Protein 2E8Y (pdb70)

InterPro domains:
  IPR004193 Glycoside hydrolase, family 13, N-terminal [PF02922] (105-182)
  IPR006047 Glycosyl hydrolase family 13, catalytic domain [PF00128] (251-351)
  IPR006047 Glycosyl hydrolase family 13, catalytic domain [SM00642] (248-613)
  IPR011840 Pullulanase, type I [TIGR02104] (95-688)
  IPR013780 Glycosyl hydrolase, all-beta [G3DSA:2.60.40.1180] (623-718)
  IPR013783 Immunoglobulin-like fold [G3DSA:2.60.40.10] (98-200)
  IPR014756 Immunoglobulin E-set [SSF81296] (99-202)
  IPR017853 Glycoside hydrolase superfamily [SSF51445] (194-620)
  IPR040697 Pullulanase, N1 domain [PF17999] (8-92)
  IPR049117 Pullulanase, all-beta domain [PF21653] (627-684)

B-factor: mean 26.51, std 9.58, range [10.18, 74.78]

Structure (mmCIF, N/CA/C/O backbone):
data_2E8Y
#
_entry.id   2E8Y
#
_cell.length_a   70.562
_cell.length_b   127.682
_cell.length_c   189.251
_cell.angle_alpha   90.00
_cell.angle_beta   90.00
_cell.angle_gamma   90.00
#
_symmetry.space_group_name_H-M   'P 21 21 21'
#
loop_
_entity.id
_entity.type
_entity.pdbx_description
1 polymer 'AmyX protein'
2 non-polymer 'CALCIUM ION'
3 non-polymer 'ACETATE ION'
4 non-polymer GLYCEROL
5 water water
#
loop_
_atom_site.group_PDB
_atom_site.id
_atom_site.type_symbol
_atom_site.label_atom_id
_atom_site.label_alt_id
_atom_site.label_comp_id
_atom_site.label_asym_id
_atom_site.label_entity_id
_atom_site.label_seq_id
_atom_site.pdbx_PDB_ins_code
_atom_site.Cartn_x
_atom_site.Cartn_y
_atom_site.Cartn_z
_atom_site.occupancy
_atom_site.B_iso_or_equiv
_atom_site.auth_seq_id
_atom_site.auth_comp_id
_atom_site.auth_asym_id
_atom_site.auth_atom_id
_atom_site.pdbx_PDB_model_num
ATOM 1 N N . MET A 1 1 ? 118.465 60.155 90.809 1.00 57.63 1 MET A N 1
ATOM 2 C CA . MET A 1 1 ? 117.455 61.115 90.274 1.00 55.67 1 MET A CA 1
ATOM 3 C C . MET A 1 1 ? 118.104 62.322 89.602 1.00 52.85 1 MET A C 1
ATOM 4 O O . MET A 1 1 ? 118.715 63.166 90.262 1.00 54.50 1 MET A O 1
ATOM 9 N N . VAL A 1 2 ? 117.964 62.397 88.284 1.00 47.09 2 VAL A N 1
ATOM 10 C CA . VAL A 1 2 ? 118.520 63.499 87.520 1.00 40.25 2 VAL A CA 1
ATOM 11 C C . VAL A 1 2 ? 117.649 64.735 87.715 1.00 36.37 2 VAL A C 1
ATOM 12 O O . VAL A 1 2 ? 116.562 64.654 88.285 1.00 34.94 2 VAL A O 1
ATOM 16 N N . SER A 1 3 ? 118.124 65.878 87.237 1.00 32.29 3 SER A N 1
ATOM 17 C CA . SER A 1 3 ? 117.370 67.118 87.371 1.00 29.93 3 SER A CA 1
ATOM 18 C C . SER A 1 3 ? 117.976 68.218 86.517 1.00 27.89 3 SER A C 1
ATOM 19 O O . SER A 1 3 ? 119.097 68.088 86.020 1.00 24.70 3 SER A O 1
ATOM 22 N N . ILE A 1 4 ? 117.225 69.298 86.337 1.00 26.52 4 ILE A N 1
ATOM 23 C CA . ILE A 1 4 ? 117.721 70.419 85.561 1.00 26.74 4 ILE A CA 1
ATOM 24 C C . ILE A 1 4 ? 118.839 71.043 86.382 1.00 27.64 4 ILE A C 1
ATOM 25 O O . ILE A 1 4 ? 118.696 71.228 87.590 1.00 24.25 4 ILE A O 1
ATOM 30 N N . ARG A 1 5 ? 119.954 71.353 85.734 1.00 27.18 5 ARG A N 1
ATOM 31 C CA . ARG A 1 5 ? 121.073 71.956 86.440 1.00 29.43 5 ARG A CA 1
ATOM 32 C C . ARG A 1 5 ? 120.787 73.442 86.637 1.00 28.44 5 ARG A C 1
ATOM 33 O O . ARG A 1 5 ? 120.490 74.152 85.678 1.00 25.97 5 ARG A O 1
ATOM 41 N N . ARG A 1 6 ? 120.870 73.903 87.881 1.00 28.47 6 ARG A N 1
ATOM 42 C CA . ARG A 1 6 ? 120.612 75.305 88.204 1.00 31.09 6 ARG A CA 1
ATOM 43 C C . ARG A 1 6 ? 121.669 75.887 89.150 1.00 31.73 6 ARG A C 1
ATOM 44 O O . ARG A 1 6 ? 122.138 75.206 90.063 1.00 31.36 6 ARG A O 1
ATOM 52 N N . SER A 1 7 ? 122.041 77.145 88.915 1.00 32.21 7 SER A N 1
ATOM 53 C CA . SER A 1 7 ? 123.042 77.834 89.734 1.00 32.63 7 SER A CA 1
ATOM 54 C C . SER A 1 7 ? 122.599 77.884 91.190 1.00 32.66 7 SER A C 1
ATOM 55 O O . SER A 1 7 ? 123.361 77.548 92.098 1.00 31.74 7 SER A O 1
ATOM 58 N N . PHE A 1 8 ? 121.367 78.338 91.397 1.00 32.42 8 PHE A N 1
ATOM 59 C CA . PHE A 1 8 ? 120.778 78.431 92.724 1.00 32.15 8 PHE A CA 1
ATOM 60 C C . PHE A 1 8 ? 119.268 78.279 92.573 1.00 32.57 8 PHE A C 1
ATOM 61 O O . PHE A 1 8 ? 118.773 78.098 91.459 1.00 32.94 8 PHE A O 1
ATOM 69 N N . GLU A 1 9 ? 118.538 78.345 93.681 1.00 32.40 9 GLU A N 1
ATOM 70 C CA . GLU A 1 9 ? 117.092 78.168 93.632 1.00 32.80 9 GLU A CA 1
ATOM 71 C C . GLU A 1 9 ? 116.301 79.390 94.076 1.00 32.20 9 GLU A C 1
ATOM 72 O O . GLU A 1 9 ? 116.785 80.209 94.852 1.00 33.02 9 GLU A O 1
ATOM 78 N N . ALA A 1 10 ? 115.079 79.503 93.564 1.00 31.36 10 ALA A N 1
ATOM 79 C CA . ALA A 1 10 ? 114.188 80.607 93.903 1.00 31.07 10 ALA A CA 1
ATOM 80 C C . ALA A 1 10 ? 112.745 80.135 93.752 1.00 31.48 10 ALA A C 1
ATOM 81 O O . ALA A 1 10 ? 112.374 79.552 92.726 1.00 30.44 10 ALA A O 1
ATOM 83 N N . TYR A 1 11 ? 111.939 80.382 94.780 1.00 30.06 11 TYR A N 1
ATOM 84 C CA . TYR A 1 11 ? 110.541 79.978 94.771 1.00 30.95 11 TYR A CA 1
ATOM 85 C C . TYR A 1 11 ? 109.598 81.097 95.183 1.00 31.10 11 TYR A C 1
ATOM 86 O O . TYR A 1 11 ? 109.948 81.960 95.992 1.00 30.83 11 TYR A O 1
ATOM 95 N N . VAL A 1 12 ? 108.397 81.077 94.616 1.00 30.60 12 VAL A N 1
ATOM 96 C CA . VAL A 1 12 ? 107.377 82.056 94.961 1.00 29.93 12 VAL A CA 1
ATOM 97 C C . VAL A 1 12 ? 106.591 81.396 96.088 1.00 29.91 12 VAL A C 1
ATOM 98 O O . VAL A 1 12 ? 105.764 80.513 95.840 1.00 28.69 12 VAL A O 1
ATOM 102 N N . ASP A 1 13 ? 106.869 81.797 97.326 1.00 29.27 13 ASP A N 1
ATOM 103 C CA . ASP A 1 13 ? 106.179 81.211 98.470 1.00 30.57 13 ASP A CA 1
ATOM 104 C C . ASP A 1 13 ? 104.928 81.967 98.884 1.00 29.94 13 ASP A C 1
ATOM 105 O O . ASP A 1 13 ? 104.177 81.511 99.739 1.00 29.18 13 ASP A O 1
ATOM 110 N N . ASP A 1 14 ? 104.710 83.127 98.275 1.00 30.76 14 ASP A N 1
ATOM 111 C CA . ASP A 1 14 ? 103.515 83.911 98.549 1.00 31.80 14 ASP A CA 1
ATOM 112 C C . ASP A 1 14 ? 103.328 84.864 97.381 1.00 32.32 14 ASP A C 1
ATOM 113 O O . ASP A 1 14 ? 104.212 84.988 96.539 1.00 31.14 14 ASP A O 1
ATOM 118 N N . MET A 1 15 ? 102.181 85.528 97.322 1.00 33.13 15 MET A N 1
ATOM 119 C CA . MET A 1 15 ? 101.887 86.428 96.216 1.00 35.00 15 MET A CA 1
ATOM 120 C C . MET A 1 15 ? 102.956 87.474 95.920 1.00 36.09 15 MET A C 1
ATOM 121 O O . MET A 1 15 ? 103.112 87.888 94.771 1.00 36.18 15 MET A O 1
ATOM 126 N N . ASN A 1 16 ? 103.702 87.895 96.935 1.00 36.70 16 ASN A N 1
ATOM 127 C CA . ASN A 1 16 ? 104.729 88.906 96.712 1.00 38.76 16 ASN A CA 1
ATOM 128 C C . ASN A 1 16 ? 106.047 88.606 97.413 1.00 38.50 16 ASN A C 1
ATOM 129 O O . ASN A 1 16 ? 106.835 89.517 97.674 1.00 39.71 16 ASN A O 1
ATOM 134 N N . ILE A 1 17 ? 106.294 87.341 97.732 1.00 36.41 17 ILE A N 1
ATOM 135 C CA . ILE A 1 17 ? 107.546 86.999 98.381 1.00 35.32 17 ILE A CA 1
ATOM 136 C C . ILE A 1 17 ? 108.233 85.849 97.651 1.00 34.34 17 ILE A C 1
ATOM 137 O O . ILE A 1 17 ? 107.618 84.831 97.325 1.00 33.15 17 ILE A O 1
ATOM 142 N N . ILE A 1 18 ? 109.517 86.043 97.375 1.00 32.71 18 ILE A N 1
ATOM 143 C CA . ILE A 1 18 ? 110.327 85.062 96.670 1.00 30.31 18 ILE A CA 1
ATOM 144 C C . ILE A 1 18 ? 111.473 84.599 97.556 1.00 29.34 18 ILE A C 1
ATOM 145 O O . ILE A 1 18 ? 112.288 85.406 98.004 1.00 29.11 18 ILE A O 1
ATOM 150 N N . THR A 1 19 ? 111.521 83.297 97.816 1.00 26.71 19 THR A N 1
ATOM 151 C CA . THR A 1 19 ? 112.569 82.722 98.647 1.00 27.90 19 THR A CA 1
ATOM 152 C C . THR A 1 19 ? 113.736 82.295 97.771 1.00 29.95 19 THR A C 1
ATOM 153 O O . THR A 1 19 ? 113.572 81.503 96.838 1.00 29.07 19 THR A O 1
ATOM 157 N N . VAL A 1 20 ? 114.913 82.838 98.061 1.00 29.74 20 VAL A N 1
ATOM 158 C CA . VAL A 1 20 ? 116.108 82.504 97.297 1.00 31.43 20 VAL A CA 1
ATOM 159 C C . VAL A 1 20 ? 117.048 81.630 98.118 1.00 31.74 20 VAL A C 1
ATOM 160 O O . VAL A 1 20 ? 117.441 81.991 99.226 1.00 32.48 20 VAL A O 1
ATOM 164 N N . LEU A 1 21 ? 117.392 80.470 97.574 1.00 33.58 21 LEU A N 1
ATOM 165 C CA . LEU A 1 21 ? 118.295 79.545 98.250 1.00 34.68 21 LEU A CA 1
ATOM 166 C C . LEU A 1 21 ? 119.598 79.458 97.471 1.00 35.99 21 LEU A C 1
ATOM 167 O O . LEU A 1 21 ? 119.609 79.120 96.287 1.00 35.66 21 LEU A O 1
ATOM 172 N N . ILE A 1 22 ? 120.697 79.766 98.144 1.00 36.99 22 ILE A N 1
ATOM 173 C CA . ILE A 1 22 ? 122.004 79.737 97.513 1.00 37.51 22 ILE A CA 1
ATOM 174 C C . ILE A 1 22 ? 122.872 78.662 98.141 1.00 38.73 22 ILE A C 1
ATOM 175 O O . ILE A 1 22 ? 123.030 78.608 99.361 1.00 38.00 22 ILE A O 1
ATOM 180 N N . PRO A 1 23 ? 123.440 77.776 97.309 1.00 40.00 23 PRO A N 1
ATOM 181 C CA . PRO A 1 23 ? 124.291 76.707 97.831 1.00 41.71 23 PRO A CA 1
ATOM 182 C C . PRO A 1 23 ? 125.416 77.290 98.678 1.00 42.74 23 PRO A C 1
ATOM 183 O O . PRO A 1 23 ? 126.071 78.253 98.279 1.00 41.90 23 PRO A O 1
ATOM 187 N N . ALA A 1 24 ? 125.614 76.704 99.853 1.00 44.15 24 ALA A N 1
ATOM 188 C CA . ALA A 1 24 ? 126.633 77.146 100.797 1.00 46.17 24 ALA A CA 1
ATOM 189 C C . ALA A 1 24 ? 127.926 77.642 100.151 1.00 47.19 24 ALA A C 1
ATOM 190 O O . ALA A 1 24 ? 128.296 78.806 100.308 1.00 46.47 24 ALA A O 1
ATOM 192 N N . GLU A 1 25 ? 128.607 76.765 99.419 1.00 48.92 25 GLU A N 1
ATOM 193 C CA . GLU A 1 25 ? 129.869 77.132 98.786 1.00 51.17 25 GLU A CA 1
ATOM 194 C C . GLU A 1 25 ? 129.772 78.189 97.693 1.00 50.31 25 GLU A C 1
ATOM 195 O O . GLU A 1 25 ? 130.709 78.375 96.919 1.00 50.92 25 GLU A O 1
ATOM 201 N N . GLN A 1 26 ? 128.647 78.896 97.644 1.00 49.72 26 GLN A N 1
ATOM 202 C CA . GLN A 1 26 ? 128.444 79.944 96.647 1.00 48.30 26 GLN A CA 1
ATOM 203 C C . GLN A 1 26 ? 127.899 81.196 97.315 1.00 47.29 26 GLN A C 1
ATOM 204 O O . GLN A 1 26 ? 127.614 82.195 96.655 1.00 46.29 26 GLN A O 1
ATOM 210 N N . LYS A 1 27 ? 127.764 81.129 98.634 1.00 46.93 27 LYS A N 1
ATOM 211 C CA . LYS A 1 27 ? 127.240 82.237 99.423 1.00 47.36 27 LYS A CA 1
ATOM 212 C C . LYS A 1 27 ? 127.927 83.574 99.153 1.00 48.02 27 LYS A C 1
ATOM 213 O O . LYS A 1 27 ? 127.269 84.614 99.088 1.00 46.98 27 LYS A O 1
ATOM 219 N N . GLU A 1 28 ? 129.245 83.551 98.990 1.00 49.03 28 GLU A N 1
ATOM 220 C CA . GLU A 1 28 ? 129.991 84.783 98.751 1.00 49.76 28 GLU A CA 1
ATOM 221 C C . GLU A 1 28 ? 129.965 85.236 97.294 1.00 49.76 28 GLU A C 1
ATOM 222 O O . GLU A 1 28 ? 130.263 86.392 96.991 1.00 49.25 28 GLU A O 1
ATOM 228 N N . ILE A 1 29 ? 129.607 84.325 96.394 1.00 49.28 29 ILE A N 1
ATOM 229 C CA . ILE A 1 29 ? 129.545 84.641 94.970 1.00 48.50 29 ILE A CA 1
ATOM 230 C C . ILE A 1 29 ? 128.143 85.114 94.587 1.00 48.23 29 ILE A C 1
ATOM 231 O O . ILE A 1 29 ? 127.917 86.303 94.359 1.00 47.19 29 ILE A O 1
ATOM 236 N N . MET A 1 30 ? 127.207 84.173 94.516 1.00 48.05 30 MET A N 1
ATOM 237 C CA . MET A 1 30 ? 125.824 84.486 94.171 1.00 46.92 30 MET A CA 1
ATOM 238 C C . MET A 1 30 ? 125.217 85.266 95.330 1.00 46.36 30 MET A C 1
ATOM 239 O O . MET A 1 30 ? 124.564 84.704 96.209 1.00 46.47 30 MET A O 1
ATOM 244 N N . THR A 1 31 ? 125.440 86.573 95.317 1.00 45.73 31 THR A N 1
ATOM 245 C CA . THR A 1 31 ? 124.966 87.447 96.380 1.00 45.07 31 THR A CA 1
ATOM 246 C C . THR A 1 31 ? 123.970 88.494 95.909 1.00 44.18 31 THR A C 1
ATOM 247 O O . THR A 1 31 ? 123.833 88.742 94.712 1.00 43.32 31 THR A O 1
ATOM 251 N N . PRO A 1 32 ? 123.254 89.119 96.858 1.00 43.77 32 PRO A N 1
ATOM 252 C CA . PRO A 1 32 ? 122.277 90.153 96.519 1.00 44.03 32 PRO A CA 1
ATOM 253 C C . PRO A 1 32 ? 123.046 91.400 96.095 1.00 44.01 32 PRO A C 1
ATOM 254 O O . PRO A 1 32 ? 124.261 91.467 96.271 1.00 45.41 32 PRO A O 1
ATOM 258 N N . PRO A 1 33 ? 122.355 92.408 95.544 1.00 44.13 33 PRO A N 1
ATOM 259 C CA . PRO A 1 33 ? 120.912 92.473 95.290 1.00 43.86 33 PRO A CA 1
ATOM 260 C C . PRO A 1 33 ? 120.425 91.465 94.252 1.00 43.50 33 PRO A C 1
ATOM 261 O O . PRO A 1 33 ? 121.144 91.134 93.306 1.00 42.61 33 PRO A O 1
ATOM 265 N N . PHE A 1 34 ? 119.201 90.980 94.443 1.00 42.78 34 PHE A N 1
ATOM 266 C CA . PHE A 1 34 ? 118.591 90.045 93.508 1.00 41.99 34 PHE A CA 1
ATOM 267 C C . PHE A 1 34 ? 117.511 90.807 92.755 1.00 41.98 34 PHE A C 1
ATOM 268 O O . PHE A 1 34 ? 116.886 91.711 93.305 1.00 42.20 34 PHE A O 1
ATOM 276 N N . ARG A 1 35 ? 117.296 90.450 91.495 1.00 42.72 35 ARG A N 1
ATOM 277 C CA . ARG A 1 35 ? 116.276 91.112 90.695 1.00 42.75 35 ARG A CA 1
ATOM 278 C C . ARG A 1 35 ? 115.403 90.077 90.006 1.00 42.91 35 ARG A C 1
ATOM 279 O O . ARG A 1 35 ? 115.873 88.999 89.646 1.00 42.65 35 ARG A O 1
ATOM 287 N N . LEU A 1 36 ? 114.128 90.409 89.836 1.00 42.91 36 LEU A N 1
ATOM 288 C CA . LEU A 1 36 ? 113.176 89.521 89.180 1.00 44.28 36 LEU A CA 1
ATOM 289 C C . LEU A 1 36 ? 113.101 89.934 87.716 1.00 45.52 36 LEU A C 1
ATOM 290 O O . LEU A 1 36 ? 113.055 91.124 87.405 1.00 46.21 36 LEU A O 1
ATOM 295 N N . GLU A 1 37 ? 113.090 88.957 86.817 1.00 47.21 37 GLU A N 1
ATOM 296 C CA . GLU A 1 37 ? 113.042 89.252 85.390 1.00 48.91 37 GLU A CA 1
ATOM 297 C C . GLU A 1 37 ? 112.056 88.404 84.602 1.00 50.57 37 GLU A C 1
ATOM 298 O O . GLU A 1 37 ? 111.851 87.224 84.888 1.00 49.33 37 GLU A O 1
ATOM 304 N N . THR A 1 38 ? 111.454 89.035 83.602 1.00 54.20 38 THR A N 1
ATOM 305 C CA . THR A 1 38 ? 110.499 88.400 82.703 1.00 58.83 38 THR A CA 1
ATOM 306 C C . THR A 1 38 ? 110.409 89.297 81.476 1.00 60.81 38 THR A C 1
ATOM 307 O O . THR A 1 38 ? 110.736 90.480 81.545 1.00 61.21 38 THR A O 1
ATOM 311 N N . GLU A 1 39 ? 109.986 88.734 80.351 1.00 63.86 39 GLU A N 1
ATOM 312 C CA . GLU A 1 39 ? 109.860 89.512 79.128 1.00 66.23 39 GLU A CA 1
ATOM 313 C C . GLU A 1 39 ? 109.055 90.768 79.434 1.00 66.52 39 GLU A C 1
ATOM 314 O O . GLU A 1 39 ? 107.909 90.681 79.877 1.00 67.09 39 GLU A O 1
ATOM 320 N N . ILE A 1 40 ? 109.673 91.926 79.210 1.00 66.73 40 ILE A N 1
ATOM 321 C CA . ILE A 1 40 ? 109.051 93.229 79.456 1.00 67.13 40 ILE A CA 1
ATOM 322 C C . ILE A 1 40 ? 109.210 93.664 80.910 1.00 66.58 40 ILE A C 1
ATOM 323 O O . ILE A 1 40 ? 108.743 94.738 81.291 1.00 67.75 40 ILE A O 1
ATOM 328 N N . THR A 1 41 ? 109.870 92.843 81.725 1.00 64.80 41 THR A N 1
ATOM 329 C CA . THR A 1 41 ? 110.030 93.182 83.136 1.00 62.78 41 THR A CA 1
ATOM 330 C C . THR A 1 41 ? 111.359 92.827 83.798 1.00 61.74 41 THR A C 1
ATOM 331 O O . THR A 1 41 ? 111.920 91.753 83.579 1.00 61.57 41 THR A O 1
ATOM 335 N N . ASP A 1 42 ? 111.838 93.749 84.628 1.00 60.31 42 ASP A N 1
ATOM 336 C CA . ASP A 1 42 ? 113.075 93.585 85.383 1.00 58.21 42 ASP A CA 1
ATOM 337 C C . ASP A 1 42 ? 112.964 94.464 86.625 1.00 55.96 42 ASP A C 1
ATOM 338 O O . ASP A 1 42 ? 113.169 95.674 86.557 1.00 55.65 42 ASP A O 1
ATOM 343 N N . PHE A 1 43 ? 112.631 93.854 87.758 1.00 53.31 43 PHE A N 1
ATOM 344 C CA . PHE A 1 43 ? 112.469 94.603 88.997 1.00 50.63 43 PHE A CA 1
ATOM 345 C C . PHE A 1 43 ? 113.404 94.161 90.111 1.00 49.14 43 PHE A C 1
ATOM 346 O O . PHE A 1 43 ? 113.949 93.057 90.085 1.00 49.61 43 PHE A O 1
ATOM 354 N N . PRO A 1 44 ? 113.601 95.030 91.113 1.00 46.83 44 PRO A N 1
ATOM 355 C CA . PRO A 1 44 ? 114.473 94.731 92.249 1.00 44.80 44 PRO A CA 1
ATOM 356 C C . PRO A 1 44 ? 113.723 93.930 93.302 1.00 42.80 44 PRO A C 1
ATOM 357 O O . PRO A 1 44 ? 112.492 93.931 93.335 1.00 40.66 44 PRO A O 1
ATOM 361 N N . LEU A 1 45 ? 114.473 93.250 94.160 1.00 40.86 45 LEU A N 1
ATOM 362 C CA . LEU A 1 45 ? 113.889 92.457 95.230 1.00 39.88 45 LEU A CA 1
ATOM 363 C C . LEU A 1 45 ? 114.480 92.899 96.559 1.00 40.05 45 LEU A C 1
ATOM 364 O O . LEU A 1 45 ? 115.699 92.998 96.703 1.00 39.95 45 LEU A O 1
ATOM 369 N N . ALA A 1 46 ? 113.614 93.169 97.529 1.00 39.66 46 ALA A N 1
ATOM 370 C CA . ALA A 1 46 ? 114.064 93.592 98.846 1.00 39.39 46 ALA A CA 1
ATOM 371 C C . ALA A 1 46 ? 114.222 92.372 99.740 1.00 39.71 46 ALA A C 1
ATOM 372 O O . ALA A 1 46 ? 113.358 91.496 99.763 1.00 37.92 46 ALA A O 1
ATOM 374 N N . VAL A 1 47 ? 115.335 92.313 100.464 1.00 40.22 47 VAL A N 1
ATOM 375 C CA . VAL A 1 47 ? 115.599 91.201 101.365 1.00 42.00 47 VAL A CA 1
ATOM 376 C C . VAL A 1 47 ? 114.990 91.476 102.732 1.00 42.92 47 VAL A C 1
ATOM 377 O O . VAL A 1 47 ? 115.523 92.264 103.509 1.00 44.52 47 VAL A O 1
ATOM 381 N N . ARG A 1 48 ? 113.864 90.831 103.014 1.00 44.26 48 ARG A N 1
ATOM 382 C CA . ARG A 1 48 ? 113.193 90.994 104.296 1.00 45.38 48 ARG A CA 1
ATOM 383 C C . ARG A 1 48 ? 114.053 90.357 105.377 1.00 45.48 48 ARG A C 1
ATOM 384 O O . ARG A 1 48 ? 114.203 90.900 106.470 1.00 46.47 48 ARG A O 1
ATOM 392 N N . GLU A 1 49 ? 114.613 89.195 105.069 1.00 44.86 49 GLU A N 1
ATOM 393 C CA . GLU A 1 49 ? 115.469 88.506 106.017 1.00 45.27 49 GLU A CA 1
ATOM 394 C C . GLU A 1 49 ? 116.278 87.412 105.340 1.00 45.47 49 GLU A C 1
ATOM 395 O O . GLU A 1 49 ? 115.921 86.927 104.264 1.00 44.19 49 GLU A O 1
ATOM 401 N N . GLU A 1 50 ? 117.377 87.038 105.981 1.00 44.92 50 GLU A N 1
ATOM 402 C CA . GLU A 1 50 ? 118.267 86.016 105.458 1.00 45.27 50 GLU A CA 1
ATOM 403 C C . GLU A 1 50 ? 118.859 85.220 106.608 1.00 45.72 50 GLU A C 1
ATOM 404 O O . GLU A 1 50 ? 119.088 85.754 107.690 1.00 45.74 50 GLU A O 1
ATOM 410 N N . TYR A 1 51 ? 119.103 83.940 106.372 1.00 46.73 51 TYR A N 1
ATOM 411 C CA . TYR A 1 51 ? 119.680 83.085 107.393 1.00 48.73 51 TYR A CA 1
ATOM 412 C C . TYR A 1 51 ? 120.180 81.787 106.788 1.00 50.37 51 TYR A C 1
ATOM 413 O O . TYR A 1 51 ? 119.718 81.362 105.728 1.00 50.33 51 TYR A O 1
ATOM 422 N N . SER A 1 52 ? 121.133 81.164 107.467 1.00 51.93 52 SER A N 1
ATOM 423 C CA . SER A 1 52 ? 121.730 79.928 106.993 1.00 54.44 52 SER A CA 1
ATOM 424 C C . SER A 1 52 ? 120.887 78.678 107.212 1.00 55.85 52 SER A C 1
ATOM 425 O O . SER A 1 52 ? 120.053 78.617 108.116 1.00 56.58 52 SER A O 1
ATOM 428 N N . LEU A 1 53 ? 121.116 77.686 106.356 1.00 56.56 53 LEU A N 1
ATOM 429 C CA . LEU A 1 53 ? 120.437 76.398 106.424 1.00 57.38 53 LEU A CA 1
ATOM 430 C C . LEU A 1 53 ? 121.514 75.325 106.366 1.00 58.36 53 LEU A C 1
ATOM 431 O O . LEU A 1 53 ? 122.700 75.636 106.255 1.00 58.93 53 LEU A O 1
ATOM 436 N N . GLU A 1 54 ? 121.105 74.064 106.433 1.00 58.99 54 GLU A N 1
ATOM 437 C CA . GLU A 1 54 ? 122.052 72.957 106.398 1.00 59.59 54 GLU A CA 1
ATOM 438 C C . GLU A 1 54 ? 123.145 73.123 105.346 1.00 58.60 54 GLU A C 1
ATOM 439 O O . GLU A 1 54 ? 124.320 73.282 105.681 1.00 59.45 54 GLU A O 1
ATOM 445 N N . ALA A 1 55 ? 122.760 73.087 104.075 1.00 56.28 55 ALA A N 1
ATOM 446 C CA . ALA A 1 55 ? 123.732 73.214 102.999 1.00 53.20 55 ALA A CA 1
ATOM 447 C C . ALA A 1 55 ? 123.468 74.413 102.099 1.00 51.28 55 ALA A C 1
ATOM 448 O O . ALA A 1 55 ? 124.003 74.491 100.993 1.00 51.59 55 ALA A O 1
ATOM 450 N N . LYS A 1 56 ? 122.657 75.354 102.571 1.00 48.06 56 LYS A N 1
ATOM 451 C CA . LYS A 1 56 ? 122.337 76.531 101.771 1.00 45.35 56 LYS A CA 1
ATOM 452 C C . LYS A 1 56 ? 122.129 77.770 102.631 1.00 43.55 56 LYS A C 1
ATOM 453 O O . LYS A 1 56 ? 121.889 77.670 103.834 1.00 43.15 56 LYS A O 1
ATOM 459 N N . TYR A 1 57 ? 122.239 78.939 102.006 1.00 40.59 57 TYR A N 1
ATOM 460 C CA . TYR A 1 57 ? 122.009 80.200 102.697 1.00 40.22 57 TYR A CA 1
ATOM 461 C C . TYR A 1 57 ? 120.727 80.733 102.071 1.00 39.33 57 TYR A C 1
ATOM 462 O O . TYR A 1 57 ? 120.589 80.750 100.849 1.00 39.45 57 TYR A O 1
ATOM 471 N N . LYS A 1 58 ? 119.795 81.172 102.908 1.00 38.35 58 LYS A N 1
ATOM 472 C CA . LYS A 1 58 ? 118.501 81.637 102.430 1.00 36.91 58 LYS A CA 1
ATOM 473 C C . LYS A 1 58 ? 118.211 83.132 102.524 1.00 37.59 58 LYS A C 1
ATOM 474 O O . LYS A 1 58 ? 118.621 83.806 103.469 1.00 38.73 58 LYS A O 1
ATOM 480 N N . TYR A 1 59 ? 117.502 83.639 101.519 1.00 36.59 59 TYR A N 1
ATOM 481 C CA . TYR A 1 59 ? 117.092 85.039 101.473 1.00 36.95 59 TYR A CA 1
ATOM 482 C C . TYR A 1 59 ? 115.584 85.067 101.236 1.00 37.04 59 TYR A C 1
ATOM 483 O O . TYR A 1 59 ? 115.089 84.481 100.270 1.00 35.79 59 TYR A O 1
ATOM 492 N N . VAL A 1 60 ? 114.855 85.730 102.126 1.00 35.81 60 VAL A N 1
ATOM 493 C CA . VAL A 1 60 ? 113.412 85.854 101.979 1.00 34.23 60 VAL A CA 1
ATOM 494 C C . VAL A 1 60 ? 113.224 87.222 101.346 1.00 34.70 60 VAL A C 1
ATOM 495 O O . VAL A 1 60 ? 113.382 88.247 102.011 1.00 36.10 60 VAL A O 1
ATOM 499 N N . CYS A 1 61 ? 112.902 87.237 100.057 1.00 34.61 61 CYS A N 1
ATOM 500 C CA . CYS A 1 61 ? 112.740 88.488 99.334 1.00 34.80 61 CYS A CA 1
ATOM 501 C C . CYS A 1 61 ? 111.304 88.937 99.121 1.00 35.73 61 CYS A C 1
ATOM 502 O O . CYS A 1 61 ? 110.376 88.128 99.099 1.00 36.01 61 CYS A O 1
ATOM 505 N N . VAL A 1 62 ? 111.141 90.246 98.962 1.00 36.65 62 VAL A N 1
ATOM 506 C CA . VAL A 1 62 ? 109.842 90.858 98.745 1.00 37.98 62 VAL A CA 1
ATOM 507 C C . VAL A 1 62 ? 109.846 91.597 97.407 1.00 39.55 62 VAL A C 1
ATOM 508 O O . VAL A 1 62 ? 110.840 92.218 97.035 1.00 39.14 62 VAL A O 1
ATOM 512 N N . SER A 1 63 ? 108.736 91.516 96.682 1.00 41.53 63 SER A N 1
ATOM 513 C CA . SER A 1 63 ? 108.617 92.194 95.398 1.00 43.84 63 SER A CA 1
ATOM 514 C C . SER A 1 63 ? 107.557 93.281 95.501 1.00 44.79 63 SER A C 1
ATOM 515 O O . SER A 1 63 ? 106.539 93.104 96.166 1.00 44.88 63 SER A O 1
ATOM 518 N N . ASP A 1 64 ? 107.802 94.412 94.849 1.00 46.48 64 ASP A N 1
ATOM 519 C CA . ASP A 1 64 ? 106.854 95.517 94.875 1.00 47.80 64 ASP A CA 1
ATOM 520 C C . ASP A 1 64 ? 105.540 95.083 94.241 1.00 47.67 64 ASP A C 1
ATOM 521 O O . ASP A 1 64 ? 104.462 95.376 94.754 1.00 48.24 64 ASP A O 1
ATOM 526 N N . HIS A 1 65 ? 105.638 94.375 93.124 1.00 47.49 65 HIS A N 1
ATOM 527 C CA . HIS A 1 65 ? 104.453 93.903 92.424 1.00 47.30 65 HIS A CA 1
ATOM 528 C C . HIS A 1 65 ? 104.273 92.400 92.626 1.00 46.49 65 HIS A C 1
ATOM 529 O O . HIS A 1 65 ? 105.249 91.653 92.713 1.00 46.16 65 HIS A O 1
ATOM 531 N N . PRO A 1 66 ? 103.017 91.938 92.723 1.00 46.05 66 PRO A N 1
ATOM 532 C CA . PRO A 1 66 ? 102.763 90.507 92.911 1.00 44.51 66 PRO A CA 1
ATOM 533 C C . PRO A 1 66 ? 103.258 89.729 91.693 1.00 43.23 66 PRO A C 1
ATOM 534 O O . PRO A 1 66 ? 103.202 90.226 90.568 1.00 42.67 66 PRO A O 1
ATOM 538 N N . VAL A 1 67 ? 103.747 88.515 91.917 1.00 41.31 67 VAL A N 1
ATOM 539 C CA . VAL A 1 67 ? 104.244 87.689 90.824 1.00 40.04 67 VAL A CA 1
ATOM 540 C C . VAL A 1 67 ? 103.118 87.365 89.845 1.00 38.45 67 VAL A C 1
ATOM 541 O O . VAL A 1 67 ? 101.980 87.133 90.252 1.00 38.68 67 VAL A O 1
ATOM 545 N N . THR A 1 68 ? 103.440 87.360 88.556 1.00 36.40 68 THR A N 1
ATOM 546 C CA . THR A 1 68 ? 102.467 87.060 87.511 1.00 35.43 68 THR A CA 1
ATOM 547 C C . THR A 1 68 ? 102.700 85.654 86.976 1.00 34.01 68 THR A C 1
ATOM 548 O O . THR A 1 68 ? 103.725 85.377 86.354 1.00 36.32 68 THR A O 1
ATOM 552 N N . PHE A 1 69 ? 101.733 84.773 87.202 1.00 31.31 69 PHE A N 1
ATOM 553 C CA . PHE A 1 69 ? 101.849 83.384 86.775 1.00 29.00 69 PHE A CA 1
ATOM 554 C C . PHE A 1 69 ? 101.554 83.111 85.302 1.00 27.35 69 PHE A C 1
ATOM 555 O O . PHE A 1 69 ? 100.812 83.849 84.652 1.00 26.91 69 PHE A O 1
ATOM 563 N N . GLY A 1 70 ? 102.147 82.041 84.785 1.00 26.44 70 GLY A N 1
ATOM 564 C CA . GLY A 1 70 ? 101.937 81.674 83.396 1.00 28.13 70 GLY A CA 1
ATOM 565 C C . GLY A 1 70 ? 103.143 81.979 82.532 1.00 29.26 70 GLY A C 1
ATOM 566 O O . GLY A 1 70 ? 103.279 81.457 81.424 1.00 27.71 70 GLY A O 1
ATOM 567 N N . LYS A 1 71 ? 104.023 82.830 83.045 1.00 30.44 71 LYS A N 1
ATOM 568 C CA . LYS A 1 71 ? 105.226 83.218 82.323 1.00 32.34 71 LYS A CA 1
ATOM 569 C C . LYS A 1 71 ? 106.470 82.788 83.088 1.00 32.34 71 LYS A C 1
ATOM 570 O O . LYS A 1 71 ? 106.474 82.764 84.318 1.00 31.00 71 LYS A O 1
ATOM 576 N N . ILE A 1 72 ? 107.522 82.435 82.359 1.00 32.77 72 ILE A N 1
ATOM 577 C CA . ILE A 1 72 ? 108.758 82.020 82.999 1.00 34.11 72 ILE A CA 1
ATOM 578 C C . ILE A 1 72 ? 109.422 83.237 83.624 1.00 36.13 72 ILE A C 1
ATOM 579 O O . ILE A 1 72 ? 109.622 84.257 82.965 1.00 36.92 72 ILE A O 1
ATOM 584 N N . HIS A 1 73 ? 109.747 83.126 84.907 1.00 38.03 73 HIS A N 1
ATOM 585 C CA . HIS A 1 73 ? 110.390 84.210 85.639 1.00 40.48 73 HIS A CA 1
ATOM 586 C C . HIS A 1 73 ? 111.849 83.870 85.906 1.00 38.58 73 HIS A C 1
ATOM 587 O O . HIS A 1 73 ? 112.183 82.722 86.187 1.00 38.59 73 HIS A O 1
ATOM 594 N N . CYS A 1 74 ? 112.714 84.871 85.814 1.00 38.01 74 CYS A N 1
ATOM 595 C CA . CYS A 1 74 ? 114.130 84.676 86.087 1.00 38.85 74 CYS A CA 1
ATOM 596 C C . CYS A 1 74 ? 114.568 85.599 87.222 1.00 38.75 74 CYS A C 1
ATOM 597 O O . CYS A 1 74 ? 114.203 86.773 87.259 1.00 36.15 74 CYS A O 1
ATOM 600 N N . VAL A 1 75 ? 115.331 85.053 88.163 1.00 39.05 75 VAL A N 1
ATOM 601 C CA . VAL A 1 75 ? 115.853 85.845 89.266 1.00 39.05 75 VAL A CA 1
ATOM 602 C C . VAL A 1 75 ? 117.367 85.869 89.092 1.00 39.46 75 VAL A C 1
ATOM 603 O O . VAL A 1 75 ? 118.019 84.823 89.024 1.00 38.47 75 VAL A O 1
ATOM 607 N N . ARG A 1 76 ? 117.912 87.074 88.995 1.00 40.06 76 ARG A N 1
ATOM 608 C CA . ARG A 1 76 ? 119.340 87.269 88.787 1.00 42.06 76 ARG A CA 1
ATOM 609 C C . ARG A 1 76 ? 120.073 87.735 90.038 1.00 41.28 76 ARG A C 1
ATOM 610 O O . ARG A 1 76 ? 119.630 88.655 90.723 1.00 41.28 76 ARG A O 1
ATOM 618 N N . ALA A 1 77 ? 121.196 87.088 90.328 1.00 41.13 77 ALA A N 1
ATOM 619 C CA . ALA A 1 77 ? 122.017 87.452 91.475 1.00 40.81 77 ALA A CA 1
ATOM 620 C C . ALA A 1 77 ? 122.954 88.571 91.019 1.00 41.16 77 ALA A C 1
ATOM 621 O O . ALA A 1 77 ? 123.119 88.794 89.819 1.00 39.69 77 ALA A O 1
ATOM 623 N N . SER A 1 78 ? 123.561 89.276 91.968 1.00 41.16 78 SER A N 1
ATOM 624 C CA . SER A 1 78 ? 124.470 90.364 91.623 1.00 42.17 78 SER A CA 1
ATOM 625 C C . SER A 1 78 ? 125.648 89.825 90.814 1.00 41.99 78 SER A C 1
ATOM 626 O O . SER A 1 78 ? 126.205 90.524 89.968 1.00 41.72 78 SER A O 1
ATOM 629 N N . SER A 1 79 ? 126.014 88.575 91.076 1.00 43.12 79 SER A N 1
ATOM 630 C CA . SER A 1 79 ? 127.125 87.931 90.383 1.00 43.14 79 SER A CA 1
ATOM 631 C C . SER A 1 79 ? 126.794 87.668 88.920 1.00 43.18 79 SER A C 1
ATOM 632 O O . SER A 1 79 ? 127.663 87.282 88.138 1.00 43.40 79 SER A O 1
ATOM 635 N N . GLY A 1 80 ? 125.534 87.870 88.552 1.00 43.09 80 GLY A N 1
ATOM 636 C CA . GLY A 1 80 ? 125.134 87.642 87.177 1.00 42.74 80 GLY A CA 1
ATOM 637 C C . GLY A 1 80 ? 124.449 86.303 86.964 1.00 41.80 80 GLY A C 1
ATOM 638 O O . GLY A 1 80 ? 123.807 86.095 85.936 1.00 42.28 80 GLY A O 1
ATOM 639 N N . HIS A 1 81 ? 124.582 85.390 87.921 1.00 41.10 81 HIS A N 1
ATOM 640 C CA . HIS A 1 81 ? 123.940 84.088 87.790 1.00 41.44 81 HIS A CA 1
ATOM 641 C C . HIS A 1 81 ? 122.426 84.257 87.786 1.00 40.77 81 HIS A C 1
ATOM 642 O O . HIS A 1 81 ? 121.902 85.257 88.280 1.00 40.41 81 HIS A O 1
ATOM 649 N N . LYS A 1 82 ? 121.729 83.279 87.220 1.00 39.52 82 LYS A N 1
ATOM 650 C CA . LYS A 1 82 ? 120.274 83.316 87.151 1.00 38.55 82 LYS A CA 1
ATOM 651 C C . LYS A 1 82 ? 119.685 81.930 87.350 1.00 36.85 82 LYS A C 1
ATOM 652 O O . LYS A 1 82 ? 120.390 80.924 87.281 1.00 36.51 82 LYS A O 1
ATOM 658 N N . THR A 1 83 ? 118.381 81.896 87.595 1.00 34.81 83 THR A N 1
ATOM 659 C CA . THR A 1 83 ? 117.651 80.652 87.769 1.00 34.10 83 THR A CA 1
ATOM 660 C C . THR A 1 83 ? 116.184 80.962 87.495 1.00 34.54 83 THR A C 1
ATOM 661 O O . THR A 1 83 ? 115.754 82.113 87.601 1.00 34.32 83 THR A O 1
ATOM 665 N N . ASP A 1 84 ? 115.425 79.942 87.118 1.00 33.04 84 ASP A N 1
ATOM 666 C CA . ASP A 1 84 ? 114.009 80.117 86.824 1.00 33.15 84 ASP A CA 1
ATOM 667 C C . ASP A 1 84 ? 113.198 80.133 88.111 1.00 31.65 84 ASP A C 1
ATOM 668 O O . ASP A 1 84 ? 113.392 79.288 88.982 1.00 31.56 84 ASP A O 1
ATOM 673 N N . LEU A 1 85 ? 112.289 81.094 88.230 1.00 30.42 85 LEU A N 1
ATOM 674 C CA . LEU A 1 85 ? 111.449 81.179 89.417 1.00 29.80 85 LEU A CA 1
ATOM 675 C C . LEU A 1 85 ? 110.552 79.952 89.440 1.00 29.73 85 LEU A C 1
ATOM 676 O O . LEU A 1 85 ? 109.746 79.752 88.532 1.00 29.28 85 LEU A O 1
ATOM 681 N N . GLN A 1 86 ? 110.701 79.131 90.472 1.00 29.52 86 GLN A N 1
ATOM 682 C CA . GLN A 1 86 ? 109.898 77.927 90.617 1.00 31.01 86 GLN A CA 1
ATOM 683 C C . GLN A 1 86 ? 108.695 78.182 91.525 1.00 32.25 86 GLN A C 1
ATOM 684 O O . GLN A 1 86 ? 108.596 79.236 92.154 1.00 33.63 86 GLN A O 1
ATOM 690 N N . ILE A 1 87 ? 107.788 77.212 91.578 1.00 32.10 87 ILE A N 1
ATOM 691 C CA . ILE A 1 87 ? 106.582 77.298 92.396 1.00 32.34 87 ILE A CA 1
ATOM 692 C C . ILE A 1 87 ? 106.886 76.961 93.849 1.00 32.11 87 ILE A C 1
ATOM 693 O O . ILE A 1 87 ? 107.506 75.941 94.143 1.00 33.82 87 ILE A O 1
ATOM 698 N N . GLY A 1 88 ? 106.447 77.821 94.757 1.00 30.71 88 GLY A N 1
ATOM 699 C CA . GLY A 1 88 ? 106.671 77.575 96.167 1.00 29.92 88 GLY A CA 1
ATOM 700 C C . GLY A 1 88 ? 105.353 77.264 96.848 1.00 30.41 88 GLY A C 1
ATOM 701 O O . GLY A 1 88 ? 104.467 76.658 96.243 1.00 29.37 88 GLY A O 1
ATOM 702 N N . ALA A 1 89 ? 105.208 77.690 98.098 1.00 28.41 89 ALA A N 1
ATOM 703 C CA . ALA A 1 89 ? 103.982 77.436 98.843 1.00 27.55 89 ALA A CA 1
ATOM 704 C C . ALA A 1 89 ? 102.848 78.390 98.473 1.00 26.57 89 ALA A C 1
ATOM 705 O O . ALA A 1 89 ? 101.729 78.242 98.964 1.00 25.39 89 ALA A O 1
ATOM 707 N N . VAL A 1 90 ? 103.132 79.355 97.602 1.00 25.93 90 VAL A N 1
ATOM 708 C CA . VAL A 1 90 ? 102.137 80.351 97.192 1.00 24.32 90 VAL A CA 1
ATOM 709 C C . VAL A 1 90 ? 100.805 79.733 96.765 1.00 25.19 90 VAL A C 1
ATOM 710 O O . VAL A 1 90 ? 99.743 80.319 96.959 1.00 24.23 90 VAL A O 1
ATOM 714 N N . ILE A 1 91 ? 100.882 78.541 96.188 1.00 24.69 91 ILE A N 1
ATOM 715 C CA . ILE A 1 91 ? 99.725 77.798 95.699 1.00 25.39 91 ILE A CA 1
ATOM 716 C C . ILE A 1 91 ? 98.667 77.498 96.755 1.00 24.91 91 ILE A C 1
ATOM 717 O O . ILE A 1 91 ? 97.490 77.348 96.437 1.00 24.13 91 ILE A O 1
ATOM 722 N N . ARG A 1 92 ? 99.086 77.394 98.009 1.00 26.23 92 ARG A N 1
ATOM 723 C CA . ARG A 1 92 ? 98.157 77.079 99.083 1.00 27.68 92 ARG A CA 1
ATOM 724 C C . ARG A 1 92 ? 97.637 78.286 99.862 1.00 28.99 92 ARG A C 1
ATOM 725 O O . ARG A 1 92 ? 97.031 78.123 100.925 1.00 30.32 92 ARG A O 1
ATOM 733 N N . THR A 1 93 ? 97.858 79.490 99.334 1.00 27.97 93 THR A N 1
ATOM 734 C CA . THR A 1 93 ? 97.392 80.704 100.003 1.00 26.69 93 THR A CA 1
ATOM 735 C C . THR A 1 93 ? 95.977 81.085 99.577 1.00 26.28 93 THR A C 1
ATOM 736 O O . THR A 1 93 ? 95.541 80.765 98.469 1.00 27.87 93 THR A O 1
ATOM 740 N N . ALA A 1 94 ? 95.263 81.773 100.462 1.00 22.98 94 ALA A N 1
ATOM 741 C CA . ALA A 1 94 ? 93.906 82.213 100.168 1.00 23.00 94 ALA A CA 1
ATOM 742 C C . ALA A 1 94 ? 93.947 83.206 99.019 1.00 22.53 94 ALA A C 1
ATOM 743 O O . ALA A 1 94 ? 93.060 83.220 98.165 1.00 22.53 94 ALA A O 1
ATOM 745 N N . ALA A 1 95 ? 94.982 84.044 99.009 1.00 22.10 95 ALA A N 1
ATOM 746 C CA . ALA A 1 95 ? 95.141 85.045 97.966 1.00 21.10 95 ALA A CA 1
ATOM 747 C C . ALA A 1 95 ? 95.251 84.363 96.607 1.00 21.67 95 ALA A C 1
ATOM 748 O O . ALA A 1 95 ? 94.625 84.781 95.638 1.00 21.37 95 ALA A O 1
ATOM 750 N N . PHE A 1 96 ? 96.059 83.312 96.539 1.00 22.44 96 PHE A N 1
ATOM 751 C CA . PHE A 1 96 ? 96.233 82.584 95.290 1.00 20.98 96 PHE A CA 1
ATOM 752 C C . PHE A 1 96 ? 94.900 81.949 94.889 1.00 19.89 96 PHE A C 1
ATOM 753 O O . PHE A 1 96 ? 94.502 81.997 93.728 1.00 17.38 96 PHE A O 1
ATOM 761 N N . ASP A 1 97 ? 94.205 81.365 95.861 1.00 20.75 97 ASP A N 1
ATOM 762 C CA . ASP A 1 97 ? 92.919 80.727 95.593 1.00 21.91 97 ASP A CA 1
ATOM 763 C C . ASP A 1 97 ? 91.930 81.724 94.999 1.00 22.80 97 ASP A C 1
ATOM 764 O O . ASP A 1 97 ? 91.316 81.465 93.967 1.00 22.93 97 ASP A O 1
ATOM 769 N N . ASP A 1 98 ? 91.781 82.870 95.651 1.00 24.64 98 ASP A N 1
ATOM 770 C CA . ASP A 1 98 ? 90.845 83.884 95.182 1.00 26.55 98 ASP A CA 1
ATOM 771 C C . ASP A 1 98 ? 91.208 84.464 93.822 1.00 24.72 98 ASP A C 1
ATOM 772 O O . ASP A 1 98 ? 90.336 84.843 93.050 1.00 24.92 98 ASP A O 1
ATOM 777 N N . GLU A 1 99 ? 92.496 84.516 93.515 1.00 26.03 99 GLU A N 1
ATOM 778 C CA . GLU A 1 99 ? 92.933 85.044 92.228 1.00 27.58 99 GLU A CA 1
ATOM 779 C C . GLU A 1 99 ? 92.632 84.089 91.065 1.00 26.24 99 GLU A C 1
ATOM 780 O O . GLU A 1 99 ? 92.237 84.518 89.980 1.00 25.32 99 GLU A O 1
ATOM 786 N N . PHE A 1 100 ? 92.792 82.791 91.296 1.00 24.20 100 PHE A N 1
ATOM 787 C CA . PHE A 1 100 ? 92.590 81.829 90.220 1.00 23.95 100 PHE A CA 1
ATOM 788 C C . PHE A 1 100 ? 91.361 80.926 90.221 1.00 22.82 100 PHE A C 1
ATOM 789 O O . PHE A 1 100 ? 91.171 80.153 89.285 1.00 21.07 100 PHE A O 1
ATOM 797 N N . TYR A 1 101 ? 90.522 81.013 91.246 1.00 23.64 101 TYR A N 1
ATOM 798 C CA . TYR A 1 101 ? 89.329 80.171 91.274 1.00 22.83 101 TYR A CA 1
ATOM 799 C C . TYR A 1 101 ? 88.558 80.276 89.961 1.00 21.07 101 TYR A C 1
ATOM 800 O O . TYR A 1 101 ? 88.238 81.374 89.517 1.00 22.41 101 TYR A O 1
ATOM 809 N N . TYR A 1 102 ? 88.259 79.133 89.351 1.00 20.55 102 TYR A N 1
ATOM 810 C CA . TYR A 1 102 ? 87.514 79.093 88.092 1.00 19.42 102 TYR A CA 1
ATOM 811 C C . TYR A 1 102 ? 86.183 78.380 88.307 1.00 20.68 102 TYR A C 1
ATOM 812 O O . TYR A 1 102 ? 86.143 77.224 88.747 1.00 17.30 102 TYR A O 1
ATOM 821 N N . ASP A 1 103 ? 85.096 79.066 87.972 1.00 21.28 103 ASP A N 1
ATOM 822 C CA . ASP A 1 103 ? 83.763 78.515 88.159 1.00 23.05 103 ASP A CA 1
ATOM 823 C C . ASP A 1 103 ? 83.163 77.823 86.934 1.00 23.90 103 ASP A C 1
ATOM 824 O O . ASP A 1 103 ? 82.036 77.335 87.001 1.00 24.73 103 ASP A O 1
ATOM 829 N N . GLY A 1 104 ? 83.908 77.768 85.829 1.00 21.95 104 GLY A N 1
ATOM 830 C CA . GLY A 1 104 ? 83.399 77.137 84.619 1.00 20.48 104 GLY A CA 1
ATOM 831 C C . GLY A 1 104 ? 83.607 75.633 84.574 1.00 22.58 104 GLY A C 1
ATOM 832 O O . GLY A 1 104 ? 84.045 75.039 85.558 1.00 20.84 104 GLY A O 1
ATOM 833 N N . GLU A 1 105 ? 83.294 74.996 83.448 1.00 21.21 105 GLU A N 1
ATOM 834 C CA . GLU A 1 105 ? 83.491 73.557 83.379 1.00 22.81 105 GLU A CA 1
ATOM 835 C C . GLU A 1 105 ? 84.876 73.198 82.874 1.00 19.72 105 GLU A C 1
ATOM 836 O O . GLU A 1 105 ? 85.450 73.879 82.027 1.00 20.34 105 GLU A O 1
ATOM 842 N N . LEU A 1 106 ? 85.413 72.123 83.428 1.00 19.17 106 LEU A N 1
ATOM 843 C CA . LEU A 1 106 ? 86.741 71.650 83.078 1.00 19.20 106 LEU A CA 1
ATOM 844 C C . LEU A 1 106 ? 86.642 70.262 82.467 1.00 18.64 106 LEU A C 1
ATOM 845 O O . LEU A 1 106 ? 85.638 69.572 82.637 1.00 17.86 106 LEU A O 1
ATOM 850 N N . GLY A 1 107 ? 87.689 69.861 81.754 1.00 19.74 107 GLY A N 1
ATOM 851 C CA . GLY A 1 107 ? 87.704 68.551 81.133 1.00 18.18 107 GLY A CA 1
ATOM 852 C C . GLY A 1 107 ? 87.585 68.651 79.631 1.00 19.95 107 GLY A C 1
ATOM 853 O O . GLY A 1 107 ? 87.996 69.643 79.029 1.00 20.01 107 GLY A O 1
ATOM 854 N N . ALA A 1 108 ? 87.033 67.610 79.024 1.00 20.02 108 ALA A N 1
ATOM 855 C CA . ALA A 1 108 ? 86.838 67.582 77.587 1.00 21.17 108 ALA A CA 1
ATOM 856 C C . ALA A 1 108 ? 85.364 67.842 77.295 1.00 22.49 108 ALA A C 1
ATOM 857 O O . ALA A 1 108 ? 84.498 67.044 77.667 1.00 23.17 108 ALA A O 1
ATOM 859 N N . VAL A 1 109 ? 85.088 68.971 76.652 1.00 22.89 109 VAL A N 1
ATOM 860 C CA . VAL A 1 109 ? 83.729 69.345 76.291 1.00 24.42 109 VAL A CA 1
ATOM 861 C C . VAL A 1 109 ? 83.564 68.930 74.839 1.00 26.17 109 VAL A C 1
ATOM 862 O O . VAL A 1 109 ? 84.088 69.577 73.930 1.00 24.25 109 VAL A O 1
ATOM 866 N N . TYR A 1 110 ? 82.837 67.838 74.634 1.00 25.74 110 TYR A N 1
ATOM 867 C CA . TYR A 1 110 ? 82.623 67.285 73.311 1.00 26.63 110 TYR A CA 1
ATOM 868 C C . TYR A 1 110 ? 81.413 67.793 72.543 1.00 29.35 110 TYR A C 1
ATOM 869 O O . TYR A 1 110 ? 80.382 68.140 73.115 1.00 30.58 110 TYR A O 1
ATOM 878 N N . THR A 1 111 ? 81.580 67.809 71.226 1.00 29.54 111 THR A N 1
ATOM 879 C CA . THR A 1 111 ? 80.559 68.181 70.257 1.00 29.47 111 THR A CA 1
ATOM 880 C C . THR A 1 111 ? 80.953 67.288 69.088 1.00 28.14 111 THR A C 1
ATOM 881 O O . THR A 1 111 ? 82.123 66.945 68.948 1.00 26.40 111 THR A O 1
ATOM 885 N N . ALA A 1 112 ? 79.997 66.891 68.260 1.00 29.13 112 ALA A N 1
ATOM 886 C CA . ALA A 1 112 ? 80.328 66.039 67.121 1.00 30.50 112 ALA A CA 1
ATOM 887 C C . ALA A 1 112 ? 81.253 66.790 66.160 1.00 30.04 112 ALA A C 1
ATOM 888 O O . ALA A 1 112 ? 82.031 66.188 65.415 1.00 29.47 112 ALA A O 1
ATOM 890 N N . ASP A 1 113 ? 81.161 68.114 66.208 1.00 30.13 113 ASP A N 1
ATOM 891 C CA . ASP A 1 113 ? 81.933 69.007 65.348 1.00 31.45 113 ASP A CA 1
ATOM 892 C C . ASP A 1 113 ? 83.337 69.292 65.866 1.00 30.15 113 ASP A C 1
ATOM 893 O O . ASP A 1 113 ? 84.284 69.433 65.088 1.00 28.50 113 ASP A O 1
ATOM 898 N N . HIS A 1 114 ? 83.470 69.381 67.185 1.00 28.73 114 HIS A N 1
ATOM 899 C CA . HIS A 1 114 ? 84.758 69.686 67.783 1.00 27.17 114 HIS A CA 1
ATOM 900 C C . HIS A 1 114 ? 84.704 69.484 69.290 1.00 25.07 114 HIS A C 1
ATOM 901 O O . HIS A 1 114 ? 83.626 69.421 69.882 1.00 23.07 114 HIS A O 1
ATOM 908 N N . THR A 1 115 ? 85.881 69.410 69.902 1.00 23.36 115 THR A N 1
ATOM 909 C CA . THR A 1 115 ? 85.991 69.235 71.344 1.00 21.41 115 THR A CA 1
ATOM 910 C C . THR A 1 115 ? 86.864 70.332 71.933 1.00 21.54 115 THR A C 1
ATOM 911 O O . THR A 1 115 ? 87.906 70.685 71.372 1.00 21.17 115 THR A O 1
ATOM 915 N N . VAL A 1 116 ? 86.427 70.882 73.057 1.00 20.92 116 VAL A N 1
ATOM 916 C CA . VAL A 1 116 ? 87.194 71.907 73.738 1.00 21.53 116 VAL A CA 1
ATOM 917 C C . VAL A 1 116 ? 87.811 71.251 74.975 1.00 22.31 116 VAL A C 1
ATOM 918 O O . VAL A 1 116 ? 87.097 70.648 75.783 1.00 21.65 116 VAL A O 1
ATOM 922 N N . PHE A 1 117 ? 89.133 71.335 75.106 1.00 20.75 117 PHE A N 1
ATOM 923 C CA . PHE A 1 117 ? 89.811 70.766 76.267 1.00 20.19 117 PHE A CA 1
ATOM 924 C C . PHE A 1 117 ? 90.194 71.893 77.216 1.00 19.17 117 PHE A C 1
ATOM 925 O O . PHE A 1 117 ? 90.733 72.912 76.792 1.00 21.04 117 PHE A O 1
ATOM 933 N N . LYS A 1 118 ? 89.912 71.710 78.501 1.00 19.57 118 LYS A N 1
ATOM 934 C CA . LYS A 1 118 ? 90.237 72.724 79.493 1.00 19.46 118 LYS A CA 1
ATOM 935 C C . LYS A 1 118 ? 90.813 72.114 80.760 1.00 18.79 118 LYS A C 1
ATOM 936 O O . LYS A 1 118 ? 90.275 71.139 81.294 1.00 17.30 118 LYS A O 1
ATOM 942 N N . VAL A 1 119 ? 91.912 72.694 81.233 1.00 16.94 119 VAL A N 1
ATOM 943 C CA . VAL A 1 119 ? 92.566 72.228 82.446 1.00 17.08 119 VAL A CA 1
ATOM 944 C C . VAL A 1 119 ? 93.032 73.412 83.296 1.00 18.79 119 VAL A C 1
ATOM 945 O O . VAL A 1 119 ? 93.584 74.389 82.782 1.00 19.37 119 VAL A O 1
ATOM 949 N N . TRP A 1 120 ? 92.798 73.319 84.600 1.00 17.91 120 TRP A N 1
ATOM 950 C CA . TRP A 1 120 ? 93.183 74.376 85.525 1.00 18.48 120 TRP A CA 1
ATOM 951 C C . TRP A 1 120 ? 94.615 74.128 85.987 1.00 17.09 120 TRP A C 1
ATOM 952 O O . TRP A 1 120 ? 94.881 73.188 86.734 1.00 19.72 120 TRP A O 1
ATOM 963 N N . ALA A 1 121 ? 95.533 74.969 85.526 1.00 17.96 121 ALA A N 1
ATOM 964 C CA . ALA A 1 121 ? 96.946 74.855 85.877 1.00 16.52 121 ALA A CA 1
ATOM 965 C C . ALA A 1 121 ? 97.525 76.265 86.012 1.00 17.82 121 ALA A C 1
ATOM 966 O O . ALA A 1 121 ? 98.393 76.676 85.234 1.00 16.89 121 ALA A O 1
ATOM 968 N N . PRO A 1 122 ? 97.056 77.019 87.025 1.00 17.23 122 PRO A N 1
ATOM 969 C CA . PRO A 1 122 ? 97.481 78.392 87.308 1.00 17.89 122 PRO A CA 1
ATOM 970 C C . PRO A 1 122 ? 98.974 78.628 87.509 1.00 18.36 122 PRO A C 1
ATOM 971 O O . PRO A 1 122 ? 99.486 79.680 87.134 1.00 20.17 122 PRO A O 1
ATOM 975 N N . ALA A 1 123 ? 99.672 77.660 88.094 1.00 17.96 123 ALA A N 1
ATOM 976 C CA . ALA A 1 123 ? 101.103 77.812 88.349 1.00 17.99 123 ALA A CA 1
ATOM 977 C C . ALA A 1 123 ? 101.989 77.364 87.186 1.00 18.96 123 ALA A C 1
ATOM 978 O O . ALA A 1 123 ? 103.207 77.535 87.232 1.00 19.81 123 ALA A O 1
ATOM 980 N N . ALA A 1 124 ? 101.380 76.791 86.150 1.00 19.03 124 ALA A N 1
ATOM 981 C CA . ALA A 1 124 ? 102.121 76.322 84.982 1.00 19.34 124 ALA A CA 1
ATOM 982 C C . ALA A 1 124 ? 102.484 77.470 84.042 1.00 19.42 124 ALA A C 1
ATOM 983 O O . ALA A 1 124 ? 101.964 78.580 84.172 1.00 21.13 124 ALA A O 1
ATOM 985 N N . THR A 1 125 ? 103.386 77.197 83.105 1.00 18.16 125 THR A N 1
ATOM 986 C CA . THR A 1 125 ? 103.806 78.201 82.127 1.00 18.70 125 THR A CA 1
ATOM 987 C C . THR A 1 125 ? 103.457 77.720 80.724 1.00 19.58 125 THR A C 1
ATOM 988 O O . THR A 1 125 ? 103.626 78.441 79.745 1.00 18.63 125 THR A O 1
ATOM 992 N N . SER A 1 126 ? 102.967 76.489 80.643 1.00 18.20 126 SER A N 1
ATOM 993 C CA . SER A 1 126 ? 102.575 75.898 79.371 1.00 20.77 126 SER A CA 1
ATOM 994 C C . SER A 1 126 ? 101.783 74.636 79.608 1.00 18.59 126 SER A C 1
ATOM 995 O O . SER A 1 126 ? 101.886 74.007 80.661 1.00 17.49 126 SER A O 1
ATOM 998 N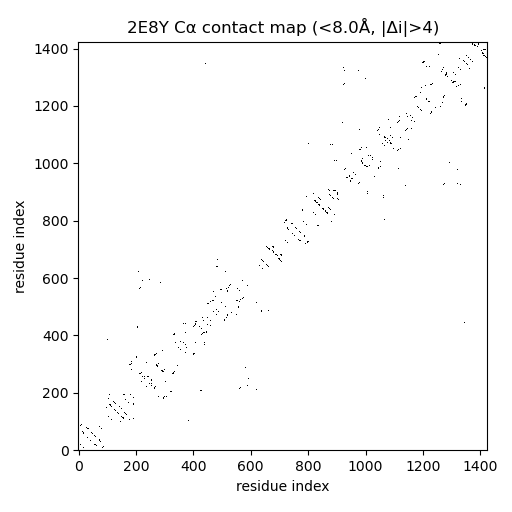 N . ALA A 1 127 ? 100.990 74.276 78.612 1.00 18.83 127 ALA A N 1
ATOM 999 C CA . ALA A 1 127 ? 100.170 73.082 78.678 1.00 19.90 127 ALA A CA 1
ATOM 1000 C C . ALA A 1 127 ? 99.844 72.687 77.251 1.00 18.06 127 ALA A C 1
ATOM 1001 O O . ALA A 1 127 ? 99.863 73.522 76.349 1.00 18.99 127 ALA A O 1
ATOM 1003 N N . ALA A 1 128 ? 99.560 71.407 77.051 1.00 18.43 128 ALA A N 1
ATOM 1004 C CA . ALA A 1 128 ? 99.212 70.897 75.732 1.00 18.47 128 ALA A CA 1
ATOM 1005 C C . ALA A 1 128 ? 98.347 69.666 75.908 1.00 17.23 128 ALA A C 1
ATOM 1006 O O . ALA A 1 128 ? 98.359 69.035 76.969 1.00 17.01 128 ALA A O 1
ATOM 1008 N N . VAL A 1 129 ? 97.590 69.328 74.873 1.00 17.08 129 VAL A N 1
ATOM 1009 C CA . VAL A 1 129 ? 96.757 68.142 74.927 1.00 16.82 129 VAL A CA 1
ATOM 1010 C C . VAL A 1 129 ? 97.349 67.130 73.950 1.00 17.95 129 VAL A C 1
ATOM 1011 O O . VAL A 1 129 ? 97.661 67.468 72.806 1.00 16.94 129 VAL A O 1
ATOM 1015 N N . LYS A 1 130 ? 97.526 65.898 74.422 1.00 17.31 130 LYS A N 1
ATOM 1016 C CA . LYS A 1 130 ? 98.095 64.831 73.617 1.00 18.32 130 LYS A CA 1
ATOM 1017 C C . LYS A 1 130 ? 97.008 63.838 73.236 1.00 19.65 130 LYS A C 1
ATOM 1018 O O . LYS A 1 130 ? 96.473 63.127 74.092 1.00 17.74 130 LYS A O 1
ATOM 1024 N N . LEU A 1 131 ? 96.695 63.798 71.942 1.00 17.88 131 LEU A N 1
ATOM 1025 C CA . LEU A 1 131 ? 95.661 62.926 71.406 1.00 19.05 131 LEU A CA 1
ATOM 1026 C C . LEU A 1 131 ? 96.230 61.702 70.692 1.00 21.22 131 LEU A C 1
ATOM 1027 O O . LEU A 1 131 ? 97.175 61.807 69.912 1.00 20.86 131 LEU A O 1
ATOM 1032 N N . SER A 1 132 ? 95.639 60.544 70.964 1.00 21.74 132 SER A N 1
ATOM 1033 C CA . SER A 1 132 ? 96.057 59.291 70.347 1.00 23.90 132 SER A CA 1
ATOM 1034 C C . SER A 1 132 ? 94.814 58.449 70.059 1.00 27.06 132 SER A C 1
ATOM 1035 O O . SER A 1 132 ? 93.746 58.678 70.634 1.00 24.78 132 SER A O 1
ATOM 1038 N N . HIS A 1 133 ? 94.950 57.477 69.168 1.00 31.82 133 HIS A N 1
ATOM 1039 C CA . HIS A 1 133 ? 93.819 56.635 68.805 1.00 36.77 133 HIS A CA 1
ATOM 1040 C C . HIS A 1 133 ? 94.305 55.314 68.225 1.00 40.42 133 HIS A C 1
ATOM 1041 O O . HIS A 1 133 ? 95.281 55.280 67.474 1.00 39.25 133 HIS A O 1
ATOM 1048 N N . PRO A 1 134 ? 93.628 54.204 68.567 1.00 43.73 134 PRO A N 1
ATOM 1049 C CA . PRO A 1 134 ? 94.037 52.897 68.046 1.00 46.57 134 PRO A CA 1
ATOM 1050 C C . PRO A 1 134 ? 94.154 52.924 66.521 1.00 48.13 134 PRO A C 1
ATOM 1051 O O . PRO A 1 134 ? 93.207 53.281 65.820 1.00 48.10 134 PRO A O 1
ATOM 1055 N N . ASN A 1 135 ? 95.325 52.558 66.013 1.00 51.26 135 ASN A N 1
ATOM 1056 C CA . ASN A 1 135 ? 95.557 52.549 64.575 1.00 53.91 135 ASN A CA 1
ATOM 1057 C C . ASN A 1 135 ? 95.057 53.837 63.929 1.00 53.85 135 ASN A C 1
ATOM 1058 O O . ASN A 1 135 ? 94.146 53.821 63.099 1.00 54.89 135 ASN A O 1
ATOM 1063 N N . LYS A 1 136 ? 95.655 54.952 64.332 1.00 52.70 136 LYS A N 1
ATOM 1064 C CA . LYS A 1 136 ? 95.302 56.261 63.799 1.00 50.69 136 LYS A CA 1
ATOM 1065 C C . LYS A 1 136 ? 96.433 57.233 64.123 1.00 49.57 136 LYS A C 1
ATOM 1066 O O . LYS A 1 136 ? 97.381 56.880 64.827 1.00 49.44 136 LYS A O 1
ATOM 1072 N N . SER A 1 137 ? 96.332 58.455 63.613 1.00 47.27 137 SER A N 1
ATOM 1073 C CA . SER A 1 137 ? 97.372 59.456 63.820 1.00 44.25 137 SER A CA 1
ATOM 1074 C C . SER A 1 137 ? 97.313 60.184 65.164 1.00 40.76 137 SER A C 1
ATOM 1075 O O . SER A 1 137 ? 96.274 60.725 65.548 1.00 39.66 137 SER A O 1
ATOM 1078 N N . GLY A 1 138 ? 98.440 60.191 65.871 1.00 36.08 138 GLY A N 1
ATOM 1079 C CA . GLY A 1 138 ? 98.513 60.876 67.150 1.00 33.21 138 GLY A CA 1
ATOM 1080 C C . GLY A 1 138 ? 98.931 62.316 66.913 1.00 30.20 138 GLY A C 1
ATOM 1081 O O . GLY A 1 138 ? 99.718 62.589 66.006 1.00 30.45 138 GLY A O 1
ATOM 1082 N N . ARG A 1 139 ? 98.407 63.240 67.713 1.00 26.06 139 ARG A N 1
ATOM 1083 C CA . ARG A 1 139 ? 98.740 64.655 67.564 1.00 24.14 139 ARG A CA 1
ATOM 1084 C C . ARG A 1 139 ? 98.7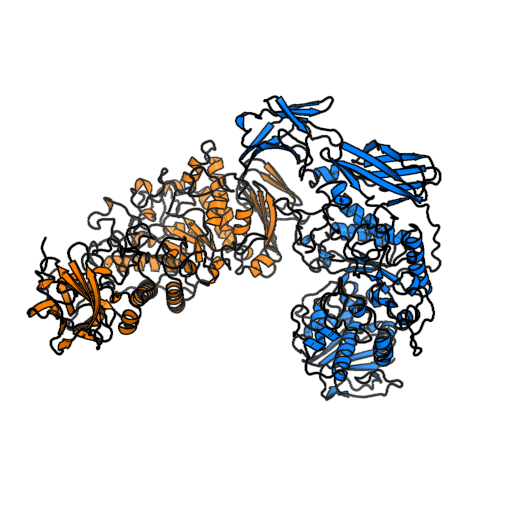57 65.337 68.933 1.00 23.40 139 ARG A C 1
ATOM 1085 O O . ARG A 1 139 ? 97.935 65.029 69.797 1.00 22.17 139 ARG A O 1
ATOM 1093 N N . THR A 1 140 ? 99.692 66.262 69.127 1.00 22.12 140 THR A N 1
ATOM 1094 C CA . THR A 1 140 ? 99.786 67.001 70.382 1.00 21.22 140 THR A CA 1
ATOM 1095 C C . THR A 1 140 ? 99.734 68.486 70.062 1.00 21.16 140 THR A C 1
ATOM 1096 O O . THR A 1 140 ? 100.578 69.006 69.327 1.00 20.82 140 THR A O 1
ATOM 1100 N N . PHE A 1 141 ? 98.735 69.159 70.619 1.00 19.64 141 PHE A N 1
ATOM 1101 C CA . PHE A 1 141 ? 98.531 70.577 70.380 1.00 19.11 141 PHE A CA 1
ATOM 1102 C C . PHE A 1 141 ? 98.740 71.441 71.614 1.00 19.98 141 PHE A C 1
ATOM 1103 O O . PHE A 1 141 ? 98.287 71.106 72.710 1.00 18.21 141 PHE A O 1
ATOM 1111 N N . GLN A 1 142 ? 99.419 72.563 71.414 1.00 19.54 142 GLN A N 1
ATOM 1112 C CA . GLN A 1 142 ? 99.674 73.509 72.486 1.00 20.91 142 GLN A CA 1
ATOM 1113 C C . GLN A 1 142 ? 98.339 74.125 72.885 1.00 20.15 142 GLN A C 1
ATOM 1114 O O . GLN A 1 142 ? 97.490 74.382 72.035 1.00 19.00 142 GLN A O 1
ATOM 1120 N N . MET A 1 143 ? 98.155 74.352 74.177 1.00 20.70 143 MET A N 1
ATOM 1121 C CA . MET A 1 143 ? 96.924 74.948 74.677 1.00 20.89 143 MET A CA 1
ATOM 1122 C C . MET A 1 143 ? 97.201 76.408 75.006 1.00 21.77 143 MET A C 1
ATOM 1123 O O . MET A 1 143 ? 98.349 76.785 75.263 1.00 21.63 143 MET A O 1
ATOM 1128 N N . THR A 1 144 ? 96.160 77.232 74.987 1.00 20.61 144 THR A N 1
ATOM 1129 C CA . THR A 1 144 ? 96.316 78.653 75.277 1.00 20.62 144 THR A CA 1
ATOM 1130 C C . THR A 1 144 ? 95.872 78.978 76.698 1.00 20.98 144 THR A C 1
ATOM 1131 O O . THR A 1 144 ? 94.866 78.449 77.172 1.00 19.36 144 THR A O 1
ATOM 1135 N N . ARG A 1 145 ? 96.613 79.851 77.377 1.00 20.63 145 ARG A N 1
ATOM 1136 C CA . ARG A 1 145 ? 96.244 80.229 78.736 1.00 22.41 145 ARG A CA 1
ATOM 1137 C C . ARG A 1 145 ? 95.191 81.332 78.700 1.00 23.38 145 ARG A C 1
ATOM 1138 O O . ARG A 1 145 ? 95.396 82.377 78.083 1.00 22.04 145 ARG A O 1
ATOM 1146 N N . LEU A 1 146 ? 94.065 81.087 79.361 1.00 22.72 146 LEU A N 1
ATOM 1147 C CA . LEU A 1 146 ? 92.977 82.053 79.428 1.00 23.99 146 LEU A CA 1
ATOM 1148 C C . LEU A 1 146 ? 92.956 82.617 80.845 1.00 24.55 146 LEU A C 1
ATOM 1149 O O . LEU A 1 146 ? 93.938 82.493 81.577 1.00 24.55 146 LEU A O 1
ATOM 1154 N N . GLU A 1 147 ? 91.839 83.223 81.235 1.00 24.83 147 GLU A N 1
ATOM 1155 C CA . GLU A 1 147 ? 91.712 83.791 82.576 1.00 26.56 147 GLU A CA 1
ATOM 1156 C C . GLU A 1 147 ? 91.636 82.687 83.623 1.00 24.63 147 GLU A C 1
ATOM 1157 O O . GLU A 1 147 ? 91.417 81.525 83.291 1.00 22.84 147 GLU A O 1
ATOM 1163 N N . LYS A 1 148 ? 91.821 83.063 84.886 1.00 23.43 148 LYS A N 1
ATOM 1164 C CA . LYS A 1 148 ? 91.734 82.128 86.004 1.00 22.81 148 LYS A CA 1
ATOM 1165 C C . LYS A 1 148 ? 92.632 80.894 85.892 1.00 22.56 148 LYS A C 1
ATOM 1166 O O . LYS A 1 148 ? 92.251 79.812 86.335 1.00 21.95 148 LYS A O 1
ATOM 1172 N N . GLY A 1 149 ? 93.814 81.062 85.304 1.00 21.18 149 GLY A N 1
ATOM 1173 C CA . GLY A 1 149 ? 94.755 79.962 85.169 1.00 21.40 149 GLY A CA 1
ATOM 1174 C C . GLY A 1 149 ? 94.298 78.744 84.380 1.00 20.41 149 GLY A C 1
ATOM 1175 O O . GLY A 1 149 ? 94.854 77.644 84.539 1.00 19.85 149 GLY A O 1
ATOM 1176 N N . VAL A 1 150 ? 93.299 78.933 83.525 1.00 17.82 150 VAL A N 1
ATOM 1177 C CA . VAL A 1 150 ? 92.770 77.847 82.705 1.00 16.54 150 VAL A CA 1
ATOM 1178 C C . VAL A 1 150 ? 93.410 77.794 81.322 1.00 18.03 150 VAL A C 1
ATOM 1179 O O . VAL A 1 150 ? 93.520 78.812 80.637 1.00 18.18 150 VAL A O 1
ATOM 1183 N N . TYR A 1 151 ? 93.841 76.600 80.926 1.00 16.72 151 TYR A N 1
ATOM 1184 C CA . TYR A 1 151 ? 94.434 76.387 79.613 1.00 18.10 151 TYR A CA 1
ATOM 1185 C C . TYR A 1 151 ? 93.394 75.670 78.769 1.00 18.49 151 TYR A C 1
ATOM 1186 O O . TYR A 1 151 ? 92.699 74.773 79.245 1.00 19.09 151 TYR A O 1
ATOM 1195 N N . ALA A 1 152 ? 93.284 76.060 77.510 1.00 18.78 152 ALA A N 1
ATOM 1196 C CA . ALA A 1 152 ? 92.300 75.439 76.650 1.00 18.69 152 ALA A CA 1
ATOM 1197 C C . ALA A 1 152 ? 92.734 75.441 75.208 1.00 17.96 152 ALA A C 1
ATOM 1198 O O . ALA A 1 152 ? 93.613 76.204 74.812 1.00 18.21 152 ALA A O 1
ATOM 1200 N N . VAL A 1 153 ? 92.111 74.564 74.432 1.00 19.65 153 VAL A N 1
ATOM 1201 C CA . VAL A 1 153 ? 92.363 74.463 73.007 1.00 19.79 153 VAL A CA 1
ATOM 1202 C C . VAL A 1 153 ? 91.149 73.780 72.406 1.00 21.89 153 VAL A C 1
ATOM 1203 O O . VAL A 1 153 ? 90.581 72.861 73.003 1.00 21.88 153 VAL A O 1
ATOM 1207 N N . THR A 1 154 ? 90.733 74.246 71.236 1.00 20.23 154 THR A N 1
ATOM 1208 C CA . THR A 1 154 ? 89.589 73.658 70.570 1.00 20.87 154 THR A CA 1
ATOM 1209 C C . THR A 1 154 ? 90.092 72.867 69.379 1.00 21.02 154 THR A C 1
ATOM 1210 O O . THR A 1 154 ? 90.803 73.399 68.529 1.00 19.64 154 THR A O 1
ATOM 1214 N N . VAL A 1 155 ? 89.732 71.588 69.335 1.00 21.44 155 VAL A N 1
ATOM 1215 C CA . VAL A 1 155 ? 90.159 70.698 68.264 1.00 23.20 155 VAL A CA 1
ATOM 1216 C C . VAL A 1 155 ? 88.976 70.367 67.360 1.00 26.06 155 VAL A C 1
ATOM 1217 O O . VAL A 1 155 ? 87.996 69.756 67.792 1.00 27.43 155 VAL A O 1
ATOM 1221 N N . THR A 1 156 ? 89.073 70.776 66.100 1.00 26.65 156 THR A N 1
ATOM 1222 C CA . THR A 1 156 ? 88.003 70.538 65.150 1.00 28.39 156 THR A CA 1
ATOM 1223 C C . THR A 1 156 ? 87.957 69.068 64.757 1.00 27.68 156 THR A C 1
ATOM 1224 O O . THR A 1 156 ? 88.994 68.412 64.639 1.00 28.09 156 THR A O 1
ATOM 1228 N N . GLY A 1 157 ? 86.745 68.559 64.564 1.00 26.95 157 GLY A N 1
ATOM 1229 C CA . GLY A 1 157 ? 86.571 67.169 64.182 1.00 25.86 157 GLY A CA 1
ATOM 1230 C C . GLY A 1 157 ? 85.816 66.373 65.230 1.00 24.87 157 GLY A C 1
ATOM 1231 O O . GLY A 1 157 ? 85.585 66.854 66.339 1.00 22.86 157 GLY A O 1
ATOM 1232 N N . ASP A 1 158 ? 85.420 65.156 64.876 1.00 25.33 158 ASP A N 1
ATOM 1233 C CA . ASP A 1 158 ? 84.705 64.295 65.806 1.00 26.50 158 ASP A CA 1
ATOM 1234 C C . ASP A 1 158 ? 85.752 63.525 66.597 1.00 25.63 158 ASP A C 1
ATOM 1235 O O . ASP A 1 158 ? 86.408 62.636 66.058 1.00 26.38 158 ASP A O 1
ATOM 1240 N N . LEU A 1 159 ? 85.908 63.855 67.872 1.00 25.26 159 LEU A N 1
ATOM 1241 C CA . LEU A 1 159 ? 86.905 63.180 68.686 1.00 24.60 159 LEU A CA 1
ATOM 1242 C C . LEU A 1 159 ? 86.422 61.945 69.440 1.00 25.00 159 LEU A C 1
ATOM 1243 O O . LEU A 1 159 ? 87.115 61.459 70.338 1.00 25.32 159 LEU A O 1
ATOM 1248 N N . HIS A 1 160 ? 85.256 61.420 69.077 1.00 23.06 160 HIS A N 1
ATOM 1249 C CA . HIS A 1 160 ? 84.749 60.237 69.764 1.00 23.67 160 HIS A CA 1
ATOM 1250 C C . HIS A 1 160 ? 85.725 59.077 69.650 1.00 22.93 160 HIS A C 1
ATOM 1251 O O . HIS A 1 160 ? 86.186 58.748 68.557 1.00 23.41 160 HIS A O 1
ATOM 1258 N N . GLY A 1 161 ? 86.042 58.462 70.785 1.00 21.75 161 GLY A N 1
ATOM 1259 C CA . GLY A 1 161 ? 86.963 57.339 70.777 1.00 21.51 161 GLY A CA 1
ATOM 1260 C C . GLY A 1 161 ? 88.416 57.750 70.931 1.00 21.47 161 GLY A C 1
ATOM 1261 O O . GLY A 1 161 ? 89.271 56.912 71.209 1.00 20.38 161 GLY A O 1
ATOM 1262 N N . TYR A 1 162 ? 88.708 59.035 70.744 1.00 20.92 162 TYR A N 1
ATOM 1263 C CA . TYR A 1 162 ? 90.079 59.514 70.891 1.00 21.40 162 TYR A CA 1
ATOM 1264 C C . TYR A 1 162 ? 90.541 59.485 72.343 1.00 21.41 162 TYR A C 1
ATOM 1265 O O . TYR A 1 162 ? 89.793 59.834 73.258 1.00 20.65 162 TYR A O 1
ATOM 1274 N N . GLU A 1 163 ? 91.783 59.062 72.542 1.00 20.10 163 GLU A N 1
ATOM 1275 C CA . GLU A 1 163 ? 92.371 59.007 73.871 1.00 20.33 163 GLU A CA 1
ATOM 1276 C C . GLU A 1 163 ? 93.088 60.335 74.047 1.00 20.10 163 GLU A C 1
ATOM 1277 O O . GLU A 1 163 ? 93.597 60.896 73.073 1.00 19.19 163 GLU A O 1
ATOM 1283 N N . TYR A 1 164 ? 93.118 60.849 75.272 1.00 16.89 164 TYR A N 1
ATOM 1284 C CA . TYR A 1 164 ? 93.800 62.105 75.511 1.00 16.52 164 TYR A CA 1
ATOM 1285 C C . TYR A 1 164 ? 94.525 62.162 76.839 1.00 16.31 164 TYR A C 1
ATOM 1286 O O . TYR A 1 164 ? 94.150 61.496 77.807 1.00 15.52 164 TYR A O 1
ATOM 1295 N N . LEU A 1 165 ? 95.579 62.965 76.857 1.00 14.87 165 LEU A N 1
ATOM 1296 C CA . LEU A 1 165 ? 96.400 63.175 78.039 1.00 16.62 165 LEU A CA 1
ATOM 1297 C C . LEU A 1 165 ? 96.763 64.647 78.046 1.00 16.89 165 LEU A C 1
ATOM 1298 O O . LEU A 1 165 ? 96.813 65.276 76.990 1.00 18.27 165 LEU A O 1
ATOM 1303 N N . PHE A 1 166 ? 96.993 65.204 79.228 1.00 17.65 166 PHE A N 1
ATOM 1304 C CA . PHE A 1 166 ? 97.392 66.600 79.326 1.00 19.20 166 PHE A CA 1
ATOM 1305 C C . PHE A 1 166 ? 98.878 66.617 79.644 1.00 20.23 166 PHE A C 1
ATOM 1306 O O . PHE A 1 166 ? 99.392 65.741 80.349 1.00 20.50 166 PHE A O 1
ATOM 1314 N N . CYS A 1 167 ? 99.571 67.598 79.087 1.00 21.21 167 CYS A N 1
ATOM 1315 C CA . CYS A 1 167 ? 100.989 67.773 79.339 1.00 20.57 167 CYS A CA 1
ATOM 1316 C C . CYS A 1 167 ? 101.037 69.141 80.006 1.00 20.66 167 CYS A C 1
ATOM 1317 O O . CYS A 1 167 ? 100.651 70.143 79.403 1.00 19.89 167 CYS A O 1
ATOM 1320 N N . ILE A 1 168 ? 101.474 69.169 81.260 1.00 18.87 168 ILE A N 1
ATOM 1321 C CA . ILE A 1 168 ? 101.534 70.407 82.030 1.00 18.41 168 ILE A CA 1
ATOM 1322 C C . ILE A 1 168 ? 102.970 70.765 82.399 1.00 18.17 168 ILE A C 1
ATOM 1323 O O . ILE A 1 168 ? 103.699 69.945 82.968 1.00 17.97 168 ILE A O 1
ATOM 1328 N N . CYS A 1 169 ? 103.373 71.992 82.092 1.00 17.85 169 CYS A N 1
ATOM 1329 C CA . CYS A 1 169 ? 104.733 72.410 82.410 1.00 18.79 169 CYS A CA 1
ATOM 1330 C C . CYS A 1 169 ? 104.824 73.233 83.689 1.00 17.66 169 CYS A C 1
ATOM 1331 O O . CYS A 1 169 ? 104.513 74.423 83.691 1.00 17.52 169 CYS A O 1
ATOM 1334 N N . ASN A 1 170 ? 105.253 72.587 84.771 1.00 18.13 170 ASN A N 1
ATOM 1335 C CA . ASN A 1 170 ? 105.421 73.249 86.061 1.00 18.55 170 ASN A CA 1
ATOM 1336 C C . ASN A 1 170 ? 106.912 73.249 86.415 1.00 19.16 170 ASN A C 1
ATOM 1337 O O . ASN A 1 170 ? 107.571 72.205 86.361 1.00 19.47 170 ASN A O 1
ATOM 1342 N N . ASN A 1 171 ? 107.433 74.417 86.780 1.00 19.38 171 ASN A N 1
ATOM 1343 C CA . ASN A 1 171 ? 108.840 74.560 87.149 1.00 19.68 171 ASN A CA 1
ATOM 1344 C C . ASN A 1 171 ? 109.770 74.011 86.071 1.00 18.74 171 ASN A C 1
ATOM 1345 O O . ASN A 1 171 ? 110.763 73.346 86.368 1.00 17.22 171 ASN A O 1
ATOM 1350 N N . SER A 1 172 ? 109.435 74.298 84.817 1.00 17.46 172 SER A N 1
ATOM 1351 C CA . SER A 1 172 ? 110.217 73.844 83.672 1.00 18.21 172 SER A CA 1
ATOM 1352 C C . SER A 1 172 ? 110.281 72.329 83.473 1.00 18.65 172 SER A C 1
ATOM 1353 O O . SER A 1 172 ? 111.117 71.836 82.711 1.00 20.99 172 SER A O 1
ATOM 1356 N N . GLU A 1 173 ? 109.417 71.585 84.156 1.00 18.46 173 GLU A N 1
ATOM 1357 C CA . GLU A 1 173 ? 109.371 70.141 83.963 1.00 16.82 173 GLU A CA 1
ATOM 1358 C C . GLU A 1 173 ? 107.982 69.778 83.450 1.00 17.38 173 GLU A C 1
ATOM 1359 O O . GLU A 1 173 ? 106.971 70.128 84.065 1.00 15.74 173 GLU A O 1
ATOM 1365 N N . TRP A 1 174 ? 107.938 69.087 82.316 1.00 17.60 174 TRP A N 1
ATOM 1366 C CA . TRP A 1 174 ? 106.678 68.677 81.729 1.00 17.84 174 TRP A CA 1
ATOM 1367 C C . TRP A 1 174 ? 106.238 67.366 82.327 1.00 19.04 174 TRP A C 1
ATOM 1368 O O . TRP A 1 174 ? 107.034 66.437 82.466 1.00 19.53 174 TRP A O 1
ATOM 1379 N N . MET A 1 175 ? 104.968 67.294 82.693 1.00 19.39 175 MET A N 1
ATOM 1380 C CA . MET A 1 175 ? 104.429 66.064 83.228 1.00 20.30 175 MET A CA 1
ATOM 1381 C C . MET A 1 175 ? 103.202 65.674 82.418 1.00 21.03 175 MET A C 1
ATOM 1382 O O . MET A 1 175 ? 102.406 66.523 82.017 1.00 20.32 175 MET A O 1
ATOM 1387 N N . GLU A 1 176 ? 103.086 64.382 82.148 1.00 20.33 176 GLU A N 1
ATOM 1388 C CA . GLU A 1 176 ? 101.982 63.839 81.370 1.00 22.76 176 GLU A CA 1
ATOM 1389 C C . GLU A 1 176 ? 100.964 63.321 82.366 1.00 21.50 176 GLU A C 1
ATOM 1390 O O . GLU A 1 176 ? 101.333 62.660 83.331 1.00 21.62 176 GLU A O 1
ATOM 1396 N N . THR A 1 177 ? 99.687 63.595 82.134 1.00 18.25 177 THR A N 1
ATOM 1397 C CA . THR A 1 177 ? 98.684 63.146 83.084 1.00 19.15 177 THR A CA 1
ATOM 1398 C C . THR A 1 177 ? 97.305 62.990 82.475 1.00 16.96 177 THR A C 1
ATOM 1399 O O . THR A 1 177 ? 96.990 63.586 81.449 1.00 16.06 177 THR A O 1
ATOM 1403 N N . VAL A 1 178 ? 96.487 62.173 83.122 1.00 15.62 178 VAL A N 1
ATOM 1404 C CA . VAL A 1 178 ? 95.124 61.949 82.678 1.00 15.72 178 VAL A CA 1
ATOM 1405 C C . VAL A 1 178 ? 94.300 63.122 83.200 1.00 16.59 178 VAL A C 1
ATOM 1406 O O . VAL A 1 178 ? 94.585 63.663 84.269 1.00 18.32 178 VAL A O 1
ATOM 1410 N N . ASP A 1 179 ? 93.297 63.527 82.433 1.00 17.33 179 ASP A N 1
ATOM 1411 C CA . ASP A 1 179 ? 92.419 64.628 82.824 1.00 17.28 179 ASP A CA 1
ATOM 1412 C C . ASP A 1 179 ? 91.746 64.287 84.157 1.00 16.45 179 ASP A C 1
ATOM 1413 O O . ASP A 1 179 ? 91.177 63.206 84.307 1.00 16.59 179 ASP A O 1
ATOM 1418 N N . GLN A 1 180 ? 91.830 65.195 85.129 1.00 15.65 180 GLN A N 1
ATOM 1419 C CA . GLN A 1 180 ? 91.206 64.983 86.438 1.00 15.55 180 GLN A CA 1
ATOM 1420 C C . GLN A 1 180 ? 89.707 64.751 86.256 1.00 16.29 180 GLN A C 1
ATOM 1421 O O . GLN A 1 180 ? 89.077 64.049 87.042 1.00 15.96 180 GLN A O 1
ATOM 1427 N N . TYR A 1 181 ? 89.145 65.351 85.210 1.00 15.59 181 TYR A N 1
ATOM 1428 C CA . TYR A 1 181 ? 87.719 65.224 84.918 1.00 16.63 181 TYR A CA 1
ATOM 1429 C C . TYR A 1 181 ? 87.424 64.200 83.826 1.00 17.55 181 TYR A C 1
ATOM 1430 O O . TYR A 1 181 ? 86.368 64.251 83.199 1.00 18.87 181 TYR A O 1
ATOM 1439 N N . ALA A 1 182 ? 88.356 63.278 83.598 1.00 16.77 182 ALA A N 1
ATOM 1440 C CA . ALA A 1 182 ? 88.182 62.246 82.575 1.00 17.40 182 ALA A CA 1
ATOM 1441 C C . ALA A 1 182 ? 86.937 61.412 82.887 1.00 17.72 182 ALA A C 1
ATOM 1442 O O . ALA A 1 182 ? 86.835 60.815 83.959 1.00 18.19 182 ALA A O 1
ATOM 1444 N N . LYS A 1 183 ? 86.002 61.364 81.946 1.00 17.35 183 LYS A N 1
ATOM 1445 C CA . LYS A 1 183 ? 84.758 60.622 82.151 1.00 19.55 183 LYS A CA 1
ATOM 1446 C C . LYS A 1 183 ? 84.743 59.231 81.522 1.00 18.33 183 LYS A C 1
ATOM 1447 O O . LYS A 1 183 ? 83.737 58.525 81.560 1.00 18.94 183 LYS A O 1
ATOM 1453 N N . ALA A 1 184 ? 85.885 58.852 80.962 1.00 16.79 184 ALA A N 1
ATOM 1454 C CA . ALA A 1 184 ? 86.093 57.548 80.342 1.00 15.77 184 ALA A CA 1
ATOM 1455 C C . ALA A 1 184 ? 87.608 57.387 80.265 1.00 15.64 184 ALA A C 1
ATOM 1456 O O . ALA A 1 184 ? 88.336 58.372 80.125 1.00 15.14 184 ALA A O 1
ATOM 1458 N N . VAL A 1 185 ? 88.088 56.159 80.382 1.00 16.34 185 VAL A N 1
ATOM 1459 C CA . VAL A 1 185 ? 89.521 55.916 80.329 1.00 16.57 185 VAL A CA 1
ATOM 1460 C C . VAL A 1 185 ? 89.811 54.595 79.648 1.00 17.35 185 VAL A C 1
ATOM 1461 O O . VAL A 1 185 ? 88.914 53.774 79.462 1.00 19.07 185 VAL A O 1
ATOM 1465 N N . THR A 1 186 ? 91.066 54.392 79.270 1.00 17.10 186 THR A N 1
ATOM 1466 C CA . THR A 1 186 ? 91.465 53.149 78.635 1.00 18.12 186 THR A CA 1
ATOM 1467 C C . THR A 1 186 ? 91.681 52.109 79.729 1.00 18.58 186 THR A C 1
ATOM 1468 O O . THR A 1 186 ? 91.600 52.425 80.920 1.00 17.98 186 THR A O 1
ATOM 1472 N N . VAL A 1 187 ? 91.952 50.873 79.326 1.00 19.15 187 VAL A N 1
ATOM 1473 C CA . VAL A 1 187 ? 92.175 49.792 80.282 1.00 21.04 187 VAL A CA 1
ATOM 1474 C C . VAL A 1 187 ? 93.235 50.203 81.304 1.00 20.59 187 VAL A C 1
ATOM 1475 O O . VAL A 1 187 ? 94.280 50.754 80.950 1.00 19.98 187 VAL A O 1
ATOM 1479 N N . ASN A 1 188 ? 92.944 49.931 82.573 1.00 19.56 188 ASN A N 1
ATOM 1480 C CA . ASN A 1 188 ? 93.823 50.281 83.683 1.00 19.56 188 ASN A CA 1
ATOM 1481 C C . ASN A 1 188 ? 94.036 51.784 83.832 1.00 19.50 188 ASN A C 1
ATOM 1482 O O . ASN A 1 188 ? 95.037 52.227 84.401 1.00 17.67 188 ASN A O 1
ATOM 1487 N N . GLY A 1 189 ? 93.075 52.552 83.316 1.00 19.25 189 GLY A N 1
ATOM 1488 C CA . GLY A 1 189 ? 93.097 54.007 83.406 1.00 17.39 189 GLY A CA 1
ATOM 1489 C C . GLY A 1 189 ? 94.383 54.717 83.034 1.00 18.36 189 GLY A C 1
ATOM 1490 O O . GLY A 1 189 ? 94.776 55.689 83.681 1.00 19.46 189 GLY A O 1
ATOM 1491 N N . GLU A 1 190 ? 95.028 54.252 81.976 1.00 18.06 190 GLU A N 1
ATOM 1492 C CA . GLU A 1 190 ? 96.278 54.845 81.532 1.00 20.61 190 GLU A CA 1
ATOM 1493 C C . GLU A 1 190 ? 96.068 56.156 80.777 1.00 19.34 190 GLU A C 1
ATOM 1494 O O . GLU A 1 190 ? 96.912 57.045 80.818 1.00 18.06 190 GLU A O 1
ATOM 1500 N N . LYS A 1 191 ? 94.945 56.275 80.082 1.00 18.43 191 LYS A N 1
ATOM 1501 C CA . LYS A 1 191 ? 94.656 57.500 79.354 1.00 19.09 191 LYS A CA 1
ATOM 1502 C C . LYS A 1 191 ? 93.174 57.834 79.453 1.00 18.93 191 LYS A C 1
ATOM 1503 O O . LYS A 1 191 ? 92.349 56.967 79.736 1.00 16.95 191 LYS A O 1
ATOM 1509 N N . GLY A 1 192 ? 92.847 59.101 79.238 1.00 18.34 192 GLY A N 1
ATOM 1510 C CA . GLY A 1 192 ? 91.457 59.503 79.250 1.00 18.01 192 GLY A CA 1
ATOM 1511 C C . GLY A 1 192 ? 90.935 59.229 77.852 1.00 18.16 192 GLY A C 1
ATOM 1512 O O . GLY A 1 192 ? 91.727 59.023 76.922 1.00 16.44 192 GLY A O 1
ATOM 1513 N N . VAL A 1 193 ? 89.614 59.204 77.695 1.00 17.76 193 VAL A N 1
ATOM 1514 C CA . VAL A 1 193 ? 89.004 58.952 76.392 1.00 17.17 193 VAL A CA 1
ATOM 1515 C C . VAL A 1 193 ? 87.827 59.896 76.194 1.00 17.62 193 VAL A C 1
ATOM 1516 O O . VAL A 1 193 ? 87.013 60.073 77.098 1.00 16.82 193 VAL A O 1
ATOM 1520 N N . VAL A 1 194 ? 87.748 60.504 75.016 1.00 17.59 194 VAL A N 1
ATOM 1521 C CA . VAL A 1 194 ? 86.647 61.404 74.692 1.00 18.17 194 VAL A CA 1
ATOM 1522 C C . VAL A 1 194 ? 85.524 60.555 74.096 1.00 18.89 194 VAL A C 1
ATOM 1523 O O . VAL A 1 194 ? 85.746 59.823 73.138 1.00 19.03 194 VAL A O 1
ATOM 1527 N N . LEU A 1 195 ? 84.326 60.651 74.662 1.00 19.40 195 LEU A N 1
ATOM 1528 C CA . LEU A 1 195 ? 83.193 59.873 74.172 1.00 20.89 195 LEU A CA 1
ATOM 1529 C C . LEU A 1 195 ? 81.955 60.741 74.000 1.00 21.92 195 LEU A C 1
ATOM 1530 O O . LEU A 1 195 ? 81.698 61.627 74.808 1.00 20.92 195 LEU A O 1
ATOM 1535 N N . ARG A 1 196 ? 81.181 60.480 72.952 1.00 22.67 196 ARG A N 1
ATOM 1536 C CA . ARG A 1 196 ? 79.957 61.241 72.723 1.00 23.30 196 ARG A CA 1
ATOM 1537 C C . ARG A 1 196 ? 78.942 60.787 73.766 1.00 22.56 196 ARG A C 1
ATOM 1538 O O . ARG A 1 196 ? 79.052 59.680 74.297 1.00 20.92 196 ARG A O 1
ATOM 1546 N N . PRO A 1 197 ? 77.944 61.629 74.078 1.00 23.05 197 PRO A N 1
ATOM 1547 C CA . PRO A 1 197 ? 76.946 61.213 75.072 1.00 23.51 197 PRO A CA 1
ATOM 1548 C C . PRO A 1 197 ? 76.391 59.860 74.629 1.00 22.90 197 PRO A C 1
ATOM 1549 O O . PRO A 1 197 ? 76.081 59.678 73.457 1.00 23.45 197 PRO A O 1
ATOM 1553 N N . ASP A 1 198 ? 76.284 58.908 75.551 1.00 22.44 198 ASP A N 1
ATOM 1554 C CA . ASP A 1 198 ? 75.792 57.581 75.193 1.00 23.00 198 ASP A CA 1
ATOM 1555 C C . ASP A 1 198 ? 74.274 57.483 75.066 1.00 22.45 198 ASP A C 1
ATOM 1556 O O . ASP A 1 198 ? 73.738 56.399 74.854 1.00 22.04 198 ASP A O 1
ATOM 1561 N N . GLN A 1 199 ? 73.586 58.609 75.209 1.00 24.76 199 GLN A N 1
ATOM 1562 C CA . GLN A 1 199 ? 72.130 58.638 75.083 1.00 29.86 199 GLN A CA 1
ATOM 1563 C C . GLN A 1 199 ? 71.421 57.629 75.988 1.00 30.92 199 GLN A C 1
ATOM 1564 O O . GLN A 1 199 ? 70.355 57.114 75.639 1.00 29.17 199 GLN A O 1
ATOM 1570 N N . MET A 1 200 ? 72.014 57.338 77.141 1.00 30.57 200 MET A N 1
ATOM 1571 C CA . MET A 1 200 ? 71.403 56.400 78.074 1.00 30.86 200 MET A CA 1
ATOM 1572 C C . MET A 1 200 ? 70.024 56.926 78.443 1.00 30.13 200 MET A C 1
ATOM 1573 O O . MET A 1 200 ? 69.847 58.130 78.644 1.00 30.24 200 MET A O 1
ATOM 1578 N N . LYS A 1 201 ? 69.048 56.029 78.523 1.00 27.77 201 LYS A N 1
ATOM 1579 C CA . LYS A 1 201 ? 67.698 56.429 78.893 1.00 29.28 201 LYS A CA 1
ATOM 1580 C C . LYS A 1 201 ? 67.312 55.784 80.222 1.00 29.11 201 LYS A C 1
ATOM 1581 O O . LYS A 1 201 ? 67.316 54.561 80.352 1.00 29.68 201 LYS A O 1
ATOM 1587 N N . TRP A 1 202 ? 66.992 56.610 81.211 1.00 29.41 202 TRP A N 1
ATOM 1588 C CA . TRP A 1 202 ? 66.586 56.110 82.518 1.00 30.49 202 TRP A CA 1
ATOM 1589 C C . TRP A 1 202 ? 65.087 55.871 82.454 1.00 31.40 202 TRP A C 1
ATOM 1590 O O . TRP A 1 202 ? 64.296 56.810 82.414 1.00 33.02 202 TRP A O 1
ATOM 1601 N N . THR A 1 203 ? 64.704 54.602 82.444 1.00 33.04 203 THR A N 1
ATOM 1602 C CA . THR A 1 203 ? 63.304 54.229 82.324 1.00 33.84 203 THR A CA 1
ATOM 1603 C C . THR A 1 203 ? 62.635 53.748 83.597 1.00 34.50 203 THR A C 1
ATOM 1604 O O . THR A 1 203 ? 61.558 53.158 83.549 1.00 35.31 203 THR A O 1
ATOM 1608 N N . ALA A 1 204 ? 63.266 54.001 84.735 1.00 35.68 204 ALA A N 1
ATOM 1609 C CA . ALA A 1 204 ? 62.709 53.584 86.013 1.00 36.64 204 ALA A CA 1
ATOM 1610 C C . ALA A 1 204 ? 62.688 54.758 86.984 1.00 38.15 204 ALA A C 1
ATOM 1611 O O . ALA A 1 204 ? 63.372 54.745 88.010 1.00 39.79 204 ALA A O 1
ATOM 1613 N N . PRO A 1 205 ? 61.905 55.800 86.662 1.00 38.89 205 PRO A N 1
ATOM 1614 C CA . PRO A 1 205 ? 61.784 56.997 87.498 1.00 39.15 205 PRO A CA 1
ATOM 1615 C C . PRO A 1 205 ? 61.353 56.706 88.935 1.00 38.64 205 PRO A C 1
ATOM 1616 O O . PRO A 1 205 ? 60.382 55.987 89.171 1.00 39.65 205 PRO A O 1
ATOM 1620 N N . LEU A 1 206 ? 62.085 57.268 89.893 1.00 37.78 206 LEU A N 1
ATOM 1621 C CA . LEU A 1 206 ? 61.772 57.082 91.304 1.00 36.60 206 LEU A CA 1
ATOM 1622 C C . LEU A 1 206 ? 61.555 58.426 91.984 1.00 36.50 206 LEU A C 1
ATOM 1623 O O . LEU A 1 206 ? 62.301 59.377 91.762 1.00 36.73 206 LEU A O 1
ATOM 1628 N N . LYS A 1 207 ? 60.520 58.505 92.808 1.00 37.48 207 LYS A N 1
ATOM 1629 C CA . LYS A 1 207 ? 60.227 59.732 93.527 1.00 38.07 207 LYS A CA 1
ATOM 1630 C C . LYS A 1 207 ? 61.287 59.923 94.606 1.00 35.66 207 LYS A C 1
ATOM 1631 O O . LYS A 1 207 ? 61.931 58.963 95.029 1.00 34.36 207 LYS A O 1
ATOM 1637 N N . PRO A 1 208 ? 61.499 61.166 95.055 1.00 34.21 208 PRO A N 1
ATOM 1638 C CA . PRO A 1 208 ? 62.513 61.352 96.094 1.00 33.45 208 PRO A CA 1
ATOM 1639 C C . PRO A 1 208 ? 62.212 60.422 97.264 1.00 32.11 208 PRO A C 1
ATOM 1640 O O . PRO A 1 208 ? 61.048 60.191 97.590 1.00 30.50 208 PRO A O 1
ATOM 1644 N N . PHE A 1 209 ? 63.253 59.866 97.876 1.00 30.55 209 PHE A N 1
ATOM 1645 C CA . PHE A 1 209 ? 63.046 58.958 98.994 1.00 28.77 209 PHE A CA 1
ATOM 1646 C C . PHE A 1 209 ? 62.379 59.690 100.150 1.00 27.56 209 PHE A C 1
ATOM 1647 O O . PHE A 1 209 ? 62.755 60.808 100.487 1.00 27.98 209 PHE A O 1
ATOM 1655 N N . SER A 1 210 ? 61.387 59.045 100.755 1.00 28.36 210 SER A N 1
ATOM 1656 C CA . SER A 1 210 ? 60.606 59.637 101.843 1.00 27.56 210 SER A CA 1
ATOM 1657 C C . SER A 1 210 ? 61.377 60.259 103.001 1.00 26.30 210 SER A C 1
ATOM 1658 O O . SER A 1 210 ? 61.229 61.445 103.292 1.00 24.92 210 SER A O 1
ATOM 1661 N N . HIS A 1 211 ? 62.189 59.453 103.671 1.00 24.97 211 HIS A N 1
ATOM 1662 C CA . HIS A 1 211 ? 62.940 59.934 104.820 1.00 23.76 211 HIS A CA 1
ATOM 1663 C C . HIS A 1 211 ? 64.028 58.921 105.156 1.00 22.76 211 HIS A C 1
ATOM 1664 O O . HIS A 1 211 ? 63.838 57.716 104.976 1.00 22.87 211 HIS A O 1
ATOM 1671 N N . PRO A 1 212 ? 65.181 59.396 105.650 1.00 21.26 212 PRO A N 1
ATOM 1672 C CA . PRO A 1 212 ? 66.285 58.499 106.004 1.00 20.58 212 PRO A CA 1
ATOM 1673 C C . PRO A 1 212 ? 65.927 57.317 106.912 1.00 20.04 212 PRO A C 1
ATOM 1674 O O . PRO A 1 212 ? 66.371 56.199 106.664 1.00 19.12 212 PRO A O 1
ATOM 1678 N N . VAL A 1 213 ? 65.136 57.538 107.962 1.00 21.06 213 VAL A N 1
ATOM 1679 C CA . VAL A 1 213 ? 64.801 56.422 108.850 1.00 19.48 213 VAL A CA 1
ATOM 1680 C C . VAL A 1 213 ? 63.959 55.351 108.151 1.00 20.33 213 VAL A C 1
ATOM 1681 O O . VAL A 1 213 ? 63.733 54.280 108.705 1.00 21.32 213 VAL A O 1
ATOM 1685 N N . ASP A 1 214 ? 63.515 55.639 106.929 1.00 19.70 214 ASP A N 1
ATOM 1686 C CA . ASP A 1 214 ? 62.717 54.693 106.148 1.00 21.00 214 ASP A CA 1
ATOM 1687 C C . ASP A 1 214 ? 63.589 53.805 105.264 1.00 20.84 214 ASP A C 1
ATOM 1688 O O . ASP A 1 214 ? 63.080 52.953 104.534 1.00 21.31 214 ASP A O 1
ATOM 1693 N N . ALA A 1 215 ? 64.901 54.001 105.322 1.00 19.12 215 ALA A N 1
ATOM 1694 C CA . ALA A 1 215 ? 65.806 53.204 104.502 1.00 19.17 215 ALA A CA 1
ATOM 1695 C C . ALA A 1 215 ? 66.390 51.991 105.210 1.00 17.34 215 ALA A C 1
ATOM 1696 O O . ALA A 1 215 ? 66.476 51.943 106.439 1.00 19.24 215 ALA A O 1
ATOM 1698 N N . VAL A 1 216 ? 66.775 51.004 104.412 1.00 16.81 216 VAL A N 1
ATOM 1699 C CA . VAL A 1 216 ? 67.427 49.807 104.920 1.00 18.20 216 VAL A CA 1
ATOM 1700 C C . VAL A 1 216 ? 68.613 49.649 103.970 1.00 19.42 216 VAL A C 1
ATOM 1701 O O . VAL A 1 216 ? 68.448 49.287 102.800 1.00 20.15 216 VAL A O 1
ATOM 1705 N N . ILE A 1 217 ? 69.805 49.945 104.480 1.00 19.34 217 ILE A N 1
ATOM 1706 C CA . ILE A 1 217 ? 71.030 49.891 103.691 1.00 18.91 217 ILE A CA 1
ATOM 1707 C C . ILE A 1 217 ? 71.721 48.527 103.707 1.00 18.68 217 ILE A C 1
ATOM 1708 O O . ILE A 1 217 ? 71.893 47.906 104.758 1.00 19.06 217 ILE A O 1
ATOM 1713 N N . TYR A 1 218 ? 72.125 48.088 102.520 1.00 17.56 218 TYR A N 1
ATOM 1714 C CA . TYR A 1 218 ? 72.771 46.797 102.317 1.00 16.91 218 TYR A CA 1
ATOM 1715 C C . TYR A 1 218 ? 74.122 47.017 101.620 1.00 15.71 218 TYR A C 1
ATOM 1716 O O . TYR A 1 218 ? 74.179 47.240 100.412 1.00 15.26 218 TYR A O 1
ATOM 1725 N N . GLU A 1 219 ? 75.205 46.954 102.390 1.00 15.62 219 GLU A N 1
ATOM 1726 C CA . GLU A 1 219 ? 76.539 47.182 101.853 1.00 14.93 219 GLU A CA 1
ATOM 1727 C C . GLU A 1 219 ? 77.121 45.974 101.140 1.00 16.63 219 GLU A C 1
ATOM 1728 O O . GLU A 1 219 ? 77.241 44.891 101.716 1.00 15.59 219 GLU A O 1
ATOM 1734 N N . THR A 1 220 ? 77.514 46.169 99.889 1.00 16.37 220 THR A N 1
ATOM 1735 C CA . THR A 1 220 ? 78.084 45.077 99.125 1.00 18.44 220 THR A CA 1
ATOM 1736 C C . THR A 1 220 ? 79.164 45.528 98.147 1.00 16.91 220 THR A C 1
ATOM 1737 O O . THR A 1 220 ? 79.192 46.676 97.712 1.00 15.43 220 THR A O 1
ATOM 1741 N N . HIS A 1 221 ? 80.053 44.596 97.820 1.00 18.22 221 HIS A N 1
ATOM 1742 C CA . HIS A 1 221 ? 81.154 44.809 96.885 1.00 17.87 221 HIS A CA 1
ATOM 1743 C C . HIS A 1 221 ? 80.730 44.059 95.619 1.00 18.65 221 HIS A C 1
ATOM 1744 O O . HIS A 1 221 ? 80.292 42.910 95.700 1.00 19.68 221 HIS A O 1
ATOM 1751 N N . LEU A 1 222 ? 80.865 44.694 94.457 1.00 17.66 222 LEU A N 1
ATOM 1752 C CA . LEU A 1 222 ? 80.449 44.063 93.204 1.00 18.68 222 LEU A CA 1
ATOM 1753 C C . LEU A 1 222 ? 81.121 42.733 92.883 1.00 18.97 222 LEU A C 1
ATOM 1754 O O . LEU A 1 222 ? 80.529 41.882 92.226 1.00 17.31 222 LEU A O 1
ATOM 1759 N N . ARG A 1 223 ? 82.352 42.542 93.334 1.00 19.47 223 ARG A N 1
ATOM 1760 C CA . ARG A 1 223 ? 83.022 41.280 93.069 1.00 19.89 223 ARG A CA 1
ATOM 1761 C C . ARG A 1 223 ? 82.505 40.216 94.036 1.00 19.83 223 ARG A C 1
ATOM 1762 O O . ARG A 1 223 ? 82.101 39.128 93.617 1.00 19.68 223 ARG A O 1
ATOM 1770 N N . ASP A 1 224 ? 82.503 40.547 95.324 1.00 18.94 224 ASP A N 1
ATOM 1771 C CA . ASP A 1 224 ? 82.040 39.627 96.365 1.00 19.19 224 ASP A CA 1
ATOM 1772 C C . ASP A 1 224 ? 80.640 39.075 96.113 1.00 20.24 224 ASP A C 1
ATOM 1773 O O . ASP A 1 224 ? 80.400 37.873 96.227 1.00 18.79 224 ASP A O 1
ATOM 1778 N N . PHE A 1 225 ? 79.722 39.983 95.799 1.00 19.31 225 PHE A N 1
ATOM 1779 C CA . PHE A 1 225 ? 78.315 39.669 95.593 1.00 19.22 225 PHE A CA 1
ATOM 1780 C C . PHE A 1 225 ? 77.941 38.509 94.678 1.00 20.35 225 PHE A C 1
ATOM 1781 O O . PHE A 1 225 ? 76.971 37.792 94.948 1.00 17.32 225 PHE A O 1
ATOM 1789 N N . SER A 1 226 ? 78.692 38.317 93.601 1.00 20.89 226 SER A N 1
ATOM 1790 C CA . SER A 1 226 ? 78.344 37.263 92.656 1.00 21.18 226 SER A CA 1
ATOM 1791 C C . SER A 1 226 ? 79.479 36.365 92.185 1.00 20.54 226 SER A C 1
ATOM 1792 O O . SER A 1 226 ? 79.254 35.471 91.374 1.00 20.73 226 SER A O 1
ATOM 1795 N N . ILE A 1 227 ? 80.687 36.585 92.688 1.00 20.51 227 ILE A N 1
ATOM 1796 C CA . ILE A 1 227 ? 81.825 35.778 92.259 1.00 22.48 227 ILE A CA 1
ATOM 1797 C C . ILE A 1 227 ? 81.732 34.288 92.622 1.00 23.75 227 ILE A C 1
ATOM 1798 O O . ILE A 1 227 ? 82.313 33.451 91.937 1.00 24.29 227 ILE A O 1
ATOM 1803 N N . HIS A 1 228 ? 81.001 33.958 93.686 1.00 23.96 228 HIS A N 1
ATOM 1804 C CA . HIS A 1 228 ? 80.862 32.564 94.128 1.00 25.72 228 HIS A CA 1
ATOM 1805 C C . HIS A 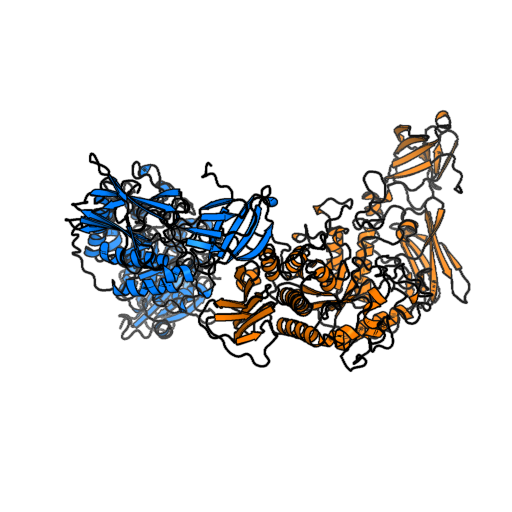1 228 ? 80.317 31.663 93.020 1.00 25.46 228 HIS A C 1
ATOM 1806 O O . HIS A 1 228 ? 79.421 32.052 92.273 1.00 26.56 228 HIS A O 1
ATOM 1813 N N . GLU A 1 229 ? 80.857 30.454 92.924 1.00 26.97 229 GLU A N 1
ATOM 1814 C CA . GLU A 1 229 ? 80.436 29.505 91.894 1.00 28.96 229 GLU A CA 1
ATOM 1815 C C . GLU A 1 229 ? 78.943 29.191 91.926 1.00 26.74 229 GLU A C 1
ATOM 1816 O O . GLU A 1 229 ? 78.330 28.956 90.887 1.00 26.05 229 GLU A O 1
ATOM 1822 N N . ASN A 1 230 ? 78.361 29.203 93.120 1.00 26.08 230 ASN A N 1
ATOM 1823 C CA . ASN A 1 230 ? 76.946 28.892 93.298 1.00 26.97 230 ASN A CA 1
ATOM 1824 C C . ASN A 1 230 ? 76.063 30.139 93.384 1.00 26.45 230 ASN A C 1
ATOM 1825 O O . ASN A 1 230 ? 74.918 30.061 93.839 1.00 24.33 230 ASN A O 1
ATOM 1830 N N . SER A 1 231 ? 76.581 31.282 92.937 1.00 24.78 231 SER A N 1
ATOM 1831 C CA . SER A 1 231 ? 75.820 32.532 93.001 1.00 24.77 231 SER A CA 1
ATOM 1832 C C . SER A 1 231 ? 74.584 32.544 92.106 1.00 24.50 231 SER A C 1
ATOM 1833 O O . SER A 1 231 ? 73.658 33.319 92.337 1.00 24.85 231 SER A O 1
ATOM 1836 N N . GLY A 1 232 ? 74.574 31.698 91.081 1.00 25.27 232 GLY A N 1
ATOM 1837 C CA . GLY A 1 232 ? 73.430 31.641 90.185 1.00 24.60 232 GLY A CA 1
ATOM 1838 C C . GLY A 1 232 ? 73.406 32.730 89.129 1.00 25.78 232 GLY A C 1
ATOM 1839 O O . GLY A 1 232 ? 72.481 32.794 88.308 1.00 26.21 232 GLY A O 1
ATOM 1840 N N . MET A 1 233 ? 74.418 33.593 89.144 1.00 24.20 233 MET A N 1
ATOM 1841 C CA . MET A 1 233 ? 74.507 34.677 88.171 1.00 24.16 233 MET A CA 1
ATOM 1842 C C . MET A 1 233 ? 75.586 34.372 87.135 1.00 23.12 233 MET A C 1
ATOM 1843 O O . MET A 1 233 ? 76.627 33.805 87.454 1.00 23.17 233 MET A O 1
ATOM 1848 N N . ILE A 1 234 ? 75.325 34.750 85.892 1.00 24.84 234 ILE A N 1
ATOM 1849 C CA . ILE A 1 234 ? 76.267 34.514 84.803 1.00 25.96 234 ILE A CA 1
ATOM 1850 C C . ILE A 1 234 ? 77.459 35.475 84.817 1.00 23.64 234 ILE A C 1
ATOM 1851 O O . ILE A 1 234 ? 78.611 35.057 84.714 1.00 22.29 234 ILE A O 1
ATOM 1856 N N . ASN A 1 235 ? 77.167 36.764 84.941 1.00 23.00 235 ASN A N 1
ATOM 1857 C CA . ASN A 1 235 ? 78.190 37.803 84.943 1.00 22.33 235 ASN A CA 1
ATOM 1858 C C . ASN A 1 235 ? 78.847 37.939 86.315 1.00 21.20 235 ASN A C 1
ATOM 1859 O O . ASN A 1 235 ? 78.797 38.995 86.945 1.00 20.46 235 ASN A O 1
ATOM 1864 N N . LYS A 1 236 ? 79.471 36.855 86.759 1.00 22.97 236 LYS A N 1
ATOM 1865 C CA . LYS A 1 236 ? 80.130 36.792 88.063 1.00 21.70 236 LYS A CA 1
ATOM 1866 C C . LYS A 1 236 ? 81.189 37.854 88.324 1.00 22.17 236 LYS A C 1
ATOM 1867 O O . LYS A 1 236 ? 82.202 37.924 87.625 1.00 22.04 236 LYS A O 1
ATOM 1873 N N . GLY A 1 237 ? 80.947 38.670 89.348 1.00 22.86 237 GLY A N 1
ATOM 1874 C CA . GLY A 1 237 ? 81.879 39.724 89.718 1.00 19.61 237 GLY A CA 1
ATOM 1875 C C . GLY A 1 237 ? 81.878 40.917 88.783 1.00 20.51 237 GLY A C 1
ATOM 1876 O O . GLY A 1 237 ? 82.827 41.701 88.777 1.00 18.44 237 GLY A O 1
ATOM 1877 N N . LYS A 1 238 ? 80.807 41.069 88.004 1.00 19.95 238 LYS A N 1
ATOM 1878 C CA . LYS A 1 238 ? 80.702 42.168 87.044 1.00 20.05 238 LYS A CA 1
ATOM 1879 C C . LYS A 1 238 ? 79.454 43.017 87.260 1.00 19.76 238 LYS A C 1
ATOM 1880 O O . LYS A 1 238 ? 78.493 42.571 87.884 1.00 19.64 238 LYS A O 1
ATOM 1886 N N . TYR A 1 239 ? 79.479 44.234 86.717 1.00 17.72 239 TYR A N 1
ATOM 1887 C CA . TYR A 1 239 ? 78.359 45.171 86.812 1.00 18.65 239 TYR A CA 1
ATOM 1888 C C . TYR A 1 239 ? 77.028 44.535 86.431 1.00 18.48 239 TYR A C 1
ATOM 1889 O O . TYR A 1 239 ? 76.022 44.743 87.099 1.00 18.98 239 TYR A O 1
ATOM 1898 N N . LEU A 1 240 ? 77.026 43.768 85.344 1.00 19.36 240 LEU A N 1
ATOM 1899 C CA . LEU A 1 240 ? 75.798 43.145 84.861 1.00 20.99 240 LEU A CA 1
ATOM 1900 C C . LEU A 1 240 ? 75.163 42.079 85.749 1.00 20.81 240 LEU A C 1
ATOM 1901 O O . LEU A 1 240 ? 73.988 41.763 85.577 1.00 20.74 240 LEU A O 1
ATOM 1906 N N . ALA A 1 241 ? 75.916 41.532 86.699 1.00 20.30 241 ALA A N 1
ATOM 1907 C CA . ALA A 1 241 ? 75.357 40.503 87.573 1.00 21.15 241 ALA A CA 1
ATOM 1908 C C . ALA A 1 241 ? 74.026 40.929 88.205 1.00 21.74 241 ALA A C 1
ATOM 1909 O O . ALA A 1 241 ? 73.050 40.177 88.173 1.00 20.00 241 ALA A O 1
ATOM 1911 N N . LEU A 1 242 ? 73.989 42.135 88.772 1.00 20.70 242 LEU A N 1
ATOM 1912 C CA . LEU A 1 242 ? 72.780 42.630 89.421 1.00 23.32 242 LEU A CA 1
ATOM 1913 C C . LEU A 1 242 ? 71.603 42.935 88.494 1.00 23.79 242 LEU A C 1
ATOM 1914 O O . LEU A 1 242 ? 70.531 43.313 88.968 1.00 24.45 242 LEU A O 1
ATOM 1919 N N . THR A 1 243 ? 71.790 42.781 87.184 1.00 23.68 243 THR A N 1
ATOM 1920 C CA . THR A 1 243 ? 70.694 43.024 86.250 1.00 23.04 243 THR A CA 1
ATOM 1921 C C . THR A 1 243 ? 69.948 41.716 86.013 1.00 24.14 243 THR A C 1
ATOM 1922 O O . THR A 1 243 ? 68.825 41.716 85.518 1.00 24.51 243 THR A O 1
ATOM 1926 N N . GLU A 1 244 ? 70.582 40.604 86.381 1.00 25.10 244 GLU A N 1
ATOM 1927 C CA . GLU A 1 244 ? 70.006 39.273 86.192 1.00 24.81 244 GLU A CA 1
ATOM 1928 C C . GLU A 1 244 ? 68.826 38.986 87.114 1.00 25.86 244 GLU A C 1
ATOM 1929 O O . GLU A 1 244 ? 68.975 38.907 88.330 1.00 24.94 244 GLU A O 1
ATOM 1935 N N . THR A 1 245 ? 67.655 38.812 86.511 1.00 27.17 245 THR A N 1
ATOM 1936 C CA . THR A 1 245 ? 66.421 38.553 87.247 1.00 28.00 245 THR A CA 1
ATOM 1937 C C . THR A 1 245 ? 66.148 37.088 87.602 1.00 28.30 245 THR A C 1
ATOM 1938 O O . THR A 1 245 ? 66.562 36.166 86.893 1.00 28.53 245 THR A O 1
ATOM 1942 N N . ASP A 1 246 ? 65.443 36.891 88.712 1.00 29.15 246 ASP A N 1
ATOM 1943 C CA . ASP A 1 246 ? 65.058 35.563 89.185 1.00 29.75 246 ASP A CA 1
ATOM 1944 C C . ASP A 1 246 ? 66.162 34.510 89.254 1.00 29.40 246 ASP A C 1
ATOM 1945 O O . ASP A 1 246 ? 65.918 33.339 88.951 1.00 29.87 246 ASP A O 1
ATOM 1950 N N . THR A 1 247 ? 67.365 34.906 89.655 1.00 26.68 247 THR A N 1
ATOM 1951 C CA . THR A 1 247 ? 68.455 33.940 89.764 1.00 25.45 247 THR A CA 1
ATOM 1952 C C . THR A 1 247 ? 68.319 33.183 91.078 1.00 25.73 247 THR A C 1
ATOM 1953 O O . THR A 1 247 ? 67.705 33.669 92.027 1.00 25.07 247 THR A O 1
ATOM 1957 N N . GLN A 1 248 ? 68.896 31.991 91.135 1.00 25.59 248 GLN A N 1
ATOM 1958 C CA . GLN A 1 248 ? 68.807 31.183 92.338 1.00 27.87 248 GLN A CA 1
ATOM 1959 C C . GLN A 1 248 ? 70.037 30.305 92.457 1.00 28.36 248 GLN A C 1
ATOM 1960 O O . GLN A 1 248 ? 70.741 30.065 91.476 1.00 29.03 248 GLN A O 1
ATOM 1966 N N . THR A 1 249 ? 70.294 29.829 93.667 1.00 28.39 249 THR A N 1
ATOM 1967 C CA . THR A 1 249 ? 71.432 28.959 93.911 1.00 28.54 249 THR A CA 1
ATOM 1968 C C . THR A 1 249 ? 71.088 27.585 93.341 1.00 29.41 249 THR A C 1
ATOM 1969 O O . THR A 1 249 ? 69.979 27.369 92.854 1.00 28.40 249 THR A O 1
ATOM 1973 N N . ALA A 1 250 ? 72.037 26.660 93.410 1.00 30.75 250 ALA A N 1
ATOM 1974 C CA . ALA A 1 250 ? 71.826 25.314 92.894 1.00 33.47 250 ALA A CA 1
ATOM 1975 C C . ALA A 1 250 ? 70.637 24.620 93.557 1.00 34.88 250 ALA A C 1
ATOM 1976 O O . ALA A 1 250 ? 69.868 23.925 92.892 1.00 35.16 250 ALA A O 1
ATOM 1978 N N . ASN A 1 251 ? 70.481 24.816 94.864 1.00 36.24 251 ASN A N 1
ATOM 1979 C CA . ASN A 1 251 ? 69.389 24.181 95.594 1.00 35.99 251 ASN A CA 1
ATOM 1980 C C . ASN A 1 251 ? 68.059 24.911 95.403 1.00 35.38 251 ASN A C 1
ATOM 1981 O O . ASN A 1 251 ? 67.044 24.526 95.986 1.00 35.46 251 ASN A O 1
ATOM 1986 N N . GLY A 1 252 ? 68.065 25.964 94.589 1.00 33.06 252 GLY A N 1
ATOM 1987 C CA . GLY A 1 252 ? 66.836 26.697 94.331 1.00 30.58 252 GLY A CA 1
ATOM 1988 C C . GLY A 1 252 ? 66.571 27.930 95.176 1.00 30.03 252 GLY A C 1
ATOM 1989 O O . GLY A 1 252 ? 65.546 28.591 94.997 1.00 30.43 252 GLY A O 1
ATOM 1990 N N . SER A 1 253 ? 67.474 28.252 96.096 1.00 28.71 253 SER A N 1
ATOM 1991 C CA . SER A 1 253 ? 67.292 29.431 96.943 1.00 27.95 253 SER A CA 1
ATOM 1992 C C . SER A 1 253 ? 67.521 30.711 96.139 1.00 26.88 253 SER A C 1
ATOM 1993 O O . SER A 1 253 ? 68.387 30.754 95.267 1.00 26.32 253 SER A O 1
ATOM 1996 N N . SER A 1 254 ? 66.747 31.752 96.430 1.00 25.26 254 SER A N 1
ATOM 1997 C CA . SER A 1 254 ? 66.897 33.012 95.712 1.00 24.55 254 SER A CA 1
ATOM 1998 C C . SER A 1 254 ? 68.314 33.560 95.871 1.00 23.91 254 SER A C 1
ATOM 1999 O O . SER A 1 254 ? 68.940 33.399 96.922 1.00 23.46 254 SER A O 1
ATOM 2002 N N . SER A 1 255 ? 68.814 34.195 94.815 1.00 22.83 255 SER A N 1
ATOM 2003 C CA . SER A 1 255 ? 70.147 34.788 94.821 1.00 22.92 255 SER A CA 1
ATOM 2004 C C . SER A 1 255 ? 70.102 36.112 94.061 1.00 22.37 255 SER A C 1
ATOM 2005 O O . SER A 1 255 ? 69.066 36.488 93.512 1.00 22.66 255 SER A O 1
ATOM 2008 N N . GLY A 1 256 ? 71.230 36.814 94.041 1.00 21.29 256 GLY A N 1
ATOM 2009 C CA . GLY A 1 256 ? 71.321 38.077 93.328 1.00 18.39 256 GLY A CA 1
ATOM 2010 C C . GLY A 1 256 ? 70.240 39.118 93.561 1.00 19.89 256 GLY A C 1
ATOM 2011 O O . GLY A 1 256 ? 69.774 39.328 94.686 1.00 19.76 256 GLY A O 1
ATOM 2012 N N . LEU A 1 257 ? 69.859 39.785 92.476 1.00 19.00 257 LEU A N 1
ATOM 2013 C CA . LEU A 1 257 ? 68.847 40.836 92.492 1.00 19.81 257 LEU A CA 1
ATOM 2014 C C . LEU A 1 257 ? 67.581 40.374 93.197 1.00 19.36 257 LEU A C 1
ATOM 2015 O O . LEU A 1 257 ? 67.067 41.058 94.087 1.00 17.46 257 LEU A O 1
ATOM 2020 N N . ALA A 1 258 ? 67.078 39.214 92.790 1.00 18.84 258 ALA A N 1
ATOM 2021 C CA . ALA A 1 258 ? 65.859 38.667 93.374 1.00 18.06 258 ALA A CA 1
ATOM 2022 C C . ALA A 1 258 ? 66.010 38.529 94.884 1.00 18.26 258 ALA A C 1
ATOM 2023 O O . ALA A 1 258 ? 65.085 38.826 95.638 1.00 19.68 258 ALA A O 1
ATOM 2025 N N . TYR A 1 259 ? 67.184 38.081 95.317 1.00 18.05 259 TYR A N 1
ATOM 2026 C CA . TYR A 1 259 ? 67.471 37.900 96.737 1.00 18.31 259 TYR A CA 1
ATOM 2027 C C . TYR A 1 259 ? 67.412 39.239 97.474 1.00 20.18 259 TYR A C 1
ATOM 2028 O O . TYR A 1 259 ? 66.713 39.381 98.476 1.00 20.34 259 TYR A O 1
ATOM 2037 N N . VAL A 1 260 ? 68.158 40.217 96.973 1.00 20.39 260 VAL A N 1
ATOM 2038 C CA . VAL A 1 260 ? 68.195 41.538 97.582 1.00 19.80 260 VAL A CA 1
ATOM 2039 C C . VAL A 1 260 ? 66.796 42.161 97.666 1.00 20.77 260 VAL A C 1
ATOM 2040 O O . VAL A 1 260 ? 66.434 42.757 98.681 1.00 18.15 260 VAL A O 1
ATOM 2044 N N . LYS A 1 261 ? 66.010 42.019 96.604 1.00 20.71 261 LYS A N 1
ATOM 2045 C CA . LYS A 1 261 ? 64.653 42.561 96.593 1.00 22.65 261 LYS A CA 1
ATOM 2046 C C . LYS A 1 261 ? 63.813 41.878 97.676 1.00 23.34 261 LYS A C 1
ATOM 2047 O O . LYS A 1 261 ? 63.073 42.522 98.422 1.00 22.98 261 LYS A O 1
ATOM 2053 N N . GLU A 1 262 ? 63.958 40.561 97.747 1.00 23.92 262 GLU A N 1
ATOM 2054 C CA . GLU A 1 262 ? 63.253 39.715 98.695 1.00 24.71 262 GLU A CA 1
ATOM 2055 C C . GLU A 1 262 ? 63.568 40.080 100.152 1.00 25.68 262 GLU A C 1
ATOM 2056 O O . GLU A 1 262 ? 62.680 40.047 101.009 1.00 23.60 262 GLU A O 1
ATOM 2062 N N . LEU A 1 263 ? 64.824 40.429 100.431 1.00 23.72 263 LEU A N 1
ATOM 2063 C CA . LEU A 1 263 ? 65.224 40.805 101.792 1.00 24.16 263 LEU A CA 1
ATOM 2064 C C . LEU A 1 263 ? 64.436 42.006 102.293 1.00 22.46 263 LEU A C 1
ATOM 2065 O O . LEU A 1 263 ? 64.179 42.134 103.483 1.00 22.26 263 LEU A O 1
ATOM 2070 N N . GLY A 1 264 ? 64.068 42.892 101.376 1.00 22.86 264 GLY A N 1
ATOM 2071 C CA . GLY A 1 264 ? 63.316 44.070 101.755 1.00 22.00 264 GLY A CA 1
ATOM 2072 C C . GLY A 1 264 ? 64.192 45.299 101.910 1.00 23.07 264 GLY A C 1
ATOM 2073 O O . GLY A 1 264 ? 63.729 46.328 102.398 1.00 24.16 264 GLY A O 1
ATOM 2074 N N . VAL A 1 265 ? 65.456 45.204 101.504 1.00 23.09 265 VAL A N 1
ATOM 2075 C CA . VAL A 1 265 ? 66.358 46.351 101.603 1.00 22.51 265 VAL A CA 1
ATOM 2076 C C . VAL A 1 265 ? 65.895 47.431 100.626 1.00 20.57 265 VAL A C 1
ATOM 2077 O O . VAL A 1 265 ? 65.312 47.121 99.590 1.00 19.46 265 VAL A O 1
ATOM 2081 N N . THR A 1 266 ? 66.151 48.693 100.960 1.00 19.34 266 THR A N 1
ATOM 2082 C CA . THR A 1 266 ? 65.744 49.802 100.103 1.00 18.80 266 THR A CA 1
ATOM 2083 C C . THR A 1 266 ? 66.901 50.395 99.299 1.00 20.14 266 THR A C 1
ATOM 2084 O O . THR A 1 266 ? 66.703 50.843 98.168 1.00 19.63 266 THR A O 1
ATOM 2088 N N . HIS A 1 267 ? 68.098 50.405 99.888 1.00 19.81 267 HIS A N 1
ATOM 2089 C CA . HIS A 1 267 ? 69.286 50.954 99.233 1.00 18.78 267 HIS A CA 1
ATOM 2090 C C . HIS A 1 267 ? 70.439 49.960 99.220 1.00 19.08 267 HIS A C 1
ATOM 2091 O O . HIS A 1 267 ? 70.754 49.347 100.243 1.00 18.24 267 HIS A O 1
ATOM 2098 N N . VAL A 1 268 ? 71.071 49.803 98.063 1.00 19.00 268 VAL A N 1
ATOM 2099 C CA . VAL A 1 268 ? 72.223 48.917 97.952 1.00 19.27 268 VAL A CA 1
ATOM 2100 C C . VAL A 1 268 ? 73.446 49.833 97.925 1.00 19.69 268 VAL A C 1
ATOM 2101 O O . VAL A 1 268 ? 73.594 50.630 97.005 1.00 19.31 268 VAL A O 1
ATOM 2105 N N . GLU A 1 269 ? 74.303 49.736 98.938 1.00 20.35 269 GLU A N 1
ATOM 2106 C CA . GLU A 1 269 ? 75.513 50.559 98.987 1.00 19.66 269 GLU A CA 1
ATOM 2107 C C . GLU A 1 269 ? 76.659 49.771 98.370 1.00 18.90 269 GLU A C 1
ATOM 2108 O O . GLU A 1 269 ? 76.973 48.654 98.800 1.00 17.23 269 GLU A O 1
ATOM 2114 N N . LEU A 1 270 ? 77.294 50.361 97.367 1.00 17.07 270 LEU A N 1
ATOM 2115 C CA . LEU A 1 270 ? 78.387 49.692 96.672 1.00 18.50 270 LEU A CA 1
ATOM 2116 C C . LEU A 1 270 ? 79.751 50.210 97.076 1.00 17.48 270 LEU A C 1
ATOM 2117 O O . LEU A 1 270 ? 79.939 51.415 97.237 1.00 18.62 270 LEU A O 1
ATOM 2122 N N . LEU A 1 271 ? 80.710 49.306 97.235 1.00 17.27 271 LEU A N 1
ATOM 2123 C CA . LEU A 1 271 ? 82.053 49.752 97.541 1.00 16.90 271 LEU A CA 1
ATOM 2124 C C . LEU A 1 271 ? 82.484 50.488 96.263 1.00 16.99 271 LEU A C 1
ATOM 2125 O O . LEU A 1 271 ? 81.885 50.299 95.200 1.00 16.06 271 LEU A O 1
ATOM 2130 N N . PRO A 1 272 ? 83.517 51.335 96.351 1.00 17.94 272 PRO A N 1
ATOM 2131 C CA . PRO A 1 272 ? 84.037 52.136 95.236 1.00 17.71 272 PRO A CA 1
ATOM 2132 C C . PRO A 1 272 ? 83.926 51.594 93.811 1.00 17.54 272 PRO A C 1
ATOM 2133 O O . PRO A 1 272 ? 84.508 50.557 93.484 1.00 18.14 272 PRO A O 1
ATOM 2137 N N . VAL A 1 273 ? 83.174 52.309 92.968 1.00 16.33 273 VAL A N 1
ATOM 2138 C CA . VAL A 1 273 ? 83.007 51.923 91.569 1.00 16.49 273 VAL A CA 1
ATOM 2139 C C . VAL A 1 273 ? 83.715 52.884 90.610 1.00 17.32 273 VAL A C 1
ATOM 2140 O O . VAL A 1 273 ? 83.652 52.706 89.394 1.00 17.97 273 VAL A O 1
ATOM 2144 N N . ASN A 1 274 ? 84.374 53.911 91.148 1.00 16.03 274 ASN A N 1
ATOM 2145 C CA . ASN A 1 274 ? 85.130 54.838 90.304 1.00 16.79 274 ASN A CA 1
ATOM 2146 C C . ASN A 1 274 ? 86.428 54.076 90.029 1.00 17.23 274 ASN A C 1
ATOM 2147 O O . ASN A 1 274 ? 86.740 53.112 90.738 1.00 15.79 274 ASN A O 1
ATOM 2152 N N . ASP A 1 275 ? 87.180 54.482 89.012 1.00 16.78 275 ASP A N 1
ATOM 2153 C CA . ASP A 1 275 ? 88.395 53.751 88.686 1.00 16.46 275 ASP A CA 1
ATOM 2154 C C . ASP A 1 275 ? 89.428 53.809 89.791 1.00 15.87 275 ASP A C 1
ATOM 2155 O O . ASP A 1 275 ? 89.806 54.886 90.237 1.00 18.56 275 ASP A O 1
ATOM 2160 N N . PHE A 1 276 ? 89.885 52.637 90.219 1.00 14.91 276 PHE A N 1
ATOM 2161 C CA . PHE A 1 276 ? 90.891 52.541 91.269 1.00 16.57 276 PHE A CA 1
ATOM 2162 C C . PHE A 1 276 ? 92.007 51.592 90.875 1.00 16.43 276 PHE A C 1
ATOM 2163 O O . PHE A 1 276 ? 91.882 50.840 89.911 1.00 16.63 276 PHE A O 1
ATOM 2171 N N . ALA A 1 277 ? 93.099 51.633 91.635 1.00 19.49 277 ALA A N 1
ATOM 2172 C CA . ALA A 1 277 ? 94.247 50.760 91.397 1.00 18.96 277 ALA A CA 1
ATOM 2173 C C . ALA A 1 277 ? 94.129 49.568 92.338 1.00 19.89 277 ALA A C 1
ATOM 2174 O O . ALA A 1 277 ? 93.466 49.660 93.377 1.00 20.07 277 ALA A O 1
ATOM 2176 N N . GLY A 1 278 ? 94.762 48.451 91.989 1.00 18.72 278 GLY A N 1
ATOM 2177 C CA . GLY A 1 278 ? 94.693 47.289 92.861 1.00 20.25 278 GLY A CA 1
ATOM 2178 C C . GLY A 1 278 ? 94.307 45.997 92.169 1.00 21.87 278 GLY A C 1
ATOM 2179 O O . GLY A 1 278 ? 94.551 44.903 92.687 1.00 23.20 278 GLY A O 1
ATOM 2180 N N . VAL A 1 279 ? 93.674 46.114 91.009 1.00 20.34 279 VAL A N 1
ATOM 2181 C CA . VAL A 1 279 ? 93.297 44.937 90.247 1.00 20.06 279 VAL A CA 1
ATOM 2182 C C . VAL A 1 279 ? 93.708 45.180 88.803 1.00 22.53 279 VAL A C 1
ATOM 2183 O O . VAL A 1 279 ? 93.352 46.208 88.216 1.00 21.21 279 VAL A O 1
ATOM 2187 N N . ASP A 1 280 ? 94.486 44.258 88.241 1.00 22.06 280 ASP A N 1
ATOM 2188 C CA . ASP A 1 280 ? 94.912 44.395 86.852 1.00 22.55 280 ASP A CA 1
ATOM 2189 C C . ASP A 1 280 ? 93.706 44.033 86.003 1.00 21.89 280 ASP A C 1
ATOM 2190 O O . ASP A 1 280 ? 93.299 42.866 85.954 1.00 21.75 280 ASP A O 1
ATOM 2195 N N . GLU A 1 281 ? 93.130 45.029 85.341 1.00 19.92 281 GLU A N 1
ATOM 2196 C CA . GLU A 1 281 ? 91.958 44.798 84.512 1.00 20.67 281 GLU A CA 1
ATOM 2197 C C . GLU A 1 281 ? 92.247 43.812 83.378 1.00 21.59 281 GLU A C 1
ATOM 2198 O O . GLU A 1 281 ? 91.326 43.266 82.780 1.00 21.74 281 GLU A O 1
ATOM 2204 N N . GLU A 1 282 ? 93.527 43.574 83.099 1.00 23.50 282 GLU A N 1
ATOM 2205 C CA . GLU A 1 282 ? 93.923 42.624 82.058 1.00 26.45 282 GLU A CA 1
ATOM 2206 C C . GLU A 1 282 ? 93.871 41.197 82.623 1.00 26.44 282 GLU A C 1
ATOM 2207 O O . GLU A 1 282 ? 93.708 40.233 81.876 1.00 27.49 282 GLU A O 1
ATOM 2213 N N . LYS A 1 283 ? 94.026 41.077 83.942 1.00 27.04 283 LYS A N 1
ATOM 2214 C CA . LYS A 1 283 ? 93.994 39.784 84.644 1.00 28.14 283 LYS A CA 1
ATOM 2215 C C . LYS A 1 283 ? 93.267 40.010 85.967 1.00 26.22 283 LYS A C 1
ATOM 2216 O O . LYS A 1 283 ? 93.874 39.921 87.032 1.00 26.36 283 LYS A O 1
ATOM 2222 N N . PRO A 1 284 ? 91.959 40.290 85.917 1.00 26.93 284 PRO A N 1
ATOM 2223 C CA . PRO A 1 284 ? 91.152 40.543 87.117 1.00 27.49 284 PRO A CA 1
ATOM 2224 C C . PRO A 1 284 ? 91.142 39.482 88.216 1.00 26.98 284 PRO A C 1
ATOM 2225 O O . PRO A 1 284 ? 90.991 39.814 89.391 1.00 28.29 284 PRO A O 1
ATOM 2229 N N . LEU A 1 285 ? 91.310 38.217 87.850 1.00 27.78 285 LEU A N 1
ATOM 2230 C CA . LEU A 1 285 ? 91.297 37.142 88.841 1.00 28.01 285 LEU A CA 1
ATOM 2231 C C . LEU A 1 285 ? 92.588 37.012 89.646 1.00 26.87 285 LEU A C 1
ATOM 2232 O O . LEU A 1 285 ? 92.588 36.396 90.711 1.00 26.61 285 LEU A O 1
ATOM 2237 N N . ASP A 1 286 ? 93.680 37.594 89.150 1.00 26.00 286 ASP A N 1
ATOM 2238 C CA . ASP A 1 286 ? 94.969 37.496 89.838 1.00 25.29 286 ASP A CA 1
ATOM 2239 C C . ASP A 1 286 ? 95.118 38.335 91.104 1.00 24.70 286 ASP A C 1
ATOM 2240 O O . ASP A 1 286 ? 96.096 38.191 91.835 1.00 25.34 286 ASP A O 1
ATOM 2245 N N . ALA A 1 287 ? 94.167 39.219 91.363 1.00 21.70 287 ALA A N 1
ATOM 2246 C CA . ALA A 1 287 ? 94.241 40.040 92.556 1.00 22.43 287 ALA A CA 1
ATOM 2247 C C . ALA A 1 287 ? 92.862 40.569 92.903 1.00 23.12 287 ALA A C 1
ATOM 2248 O O . ALA A 1 287 ? 91.969 40.598 92.058 1.00 23.90 287 ALA A O 1
ATOM 2250 N N . TYR A 1 288 ? 92.697 40.980 94.156 1.00 21.82 288 TYR A N 1
ATOM 2251 C CA . TYR A 1 288 ? 91.427 41.504 94.631 1.00 21.10 288 TYR A CA 1
ATOM 2252 C C . TYR A 1 288 ? 91.660 42.814 95.383 1.00 20.26 288 TYR A C 1
ATOM 2253 O O . TYR A 1 288 ? 92.746 43.048 95.918 1.00 17.92 288 TYR A O 1
ATOM 2262 N N . ASN A 1 289 ? 90.646 43.674 95.413 1.00 20.70 289 ASN A N 1
ATOM 2263 C CA . ASN A 1 289 ? 90.769 44.931 96.136 1.00 20.60 289 ASN A CA 1
ATOM 2264 C C . ASN A 1 289 ? 89.430 45.612 96.349 1.00 20.80 289 ASN A C 1
ATOM 2265 O O . ASN A 1 289 ? 88.612 45.697 95.429 1.00 21.66 289 ASN A O 1
ATOM 2270 N N . TRP A 1 290 ? 89.205 46.087 97.574 1.00 19.98 290 TRP A N 1
ATOM 2271 C CA . TRP A 1 290 ? 87.973 46.795 97.909 1.00 18.25 290 TRP A CA 1
ATOM 2272 C C . TRP A 1 290 ? 87.773 47.972 96.959 1.00 17.17 290 TRP A C 1
ATOM 2273 O O . TRP A 1 290 ? 86.645 48.270 96.566 1.00 18.54 290 TRP A O 1
ATOM 2284 N N . GLY A 1 291 ? 88.870 48.644 96.609 1.00 14.96 291 GLY A N 1
ATOM 2285 C CA . GLY A 1 291 ? 88.791 49.775 95.698 1.00 15.32 291 GLY A CA 1
ATOM 2286 C C . GLY A 1 291 ? 89.096 51.158 96.261 1.00 15.98 291 GLY A C 1
ATOM 2287 O O . GLY A 1 291 ? 88.870 52.162 95.579 1.00 14.23 291 GLY A O 1
ATOM 2288 N N . TYR A 1 292 ? 89.624 51.227 97.482 1.00 15.75 292 TYR A N 1
ATOM 2289 C CA . TYR A 1 292 ? 89.930 52.518 98.108 1.00 15.74 292 TYR A CA 1
ATOM 2290 C C . TYR A 1 292 ? 91.281 53.113 97.684 1.00 17.45 292 TYR A C 1
ATOM 2291 O O . TYR A 1 292 ? 92.022 53.654 98.511 1.00 17.21 292 TYR A O 1
ATOM 2300 N N . ASN A 1 293 ? 91.581 53.018 96.390 1.00 16.77 293 ASN A N 1
ATOM 2301 C CA . ASN A 1 293 ? 92.826 53.534 95.819 1.00 18.00 293 ASN A CA 1
ATOM 2302 C C . ASN A 1 293 ? 92.432 54.341 94.590 1.00 18.45 293 ASN A C 1
ATOM 2303 O O . ASN A 1 293 ? 92.722 53.947 93.455 1.00 20.19 293 ASN A O 1
ATOM 2308 N N . PRO A 1 294 ? 91.790 55.498 94.806 1.00 17.78 294 PRO A N 1
ATOM 2309 C CA . PRO A 1 294 ? 91.322 56.388 93.743 1.00 18.12 294 PRO A CA 1
ATOM 2310 C C . PRO A 1 294 ? 92.348 56.791 92.691 1.00 17.86 294 PRO A C 1
ATOM 2311 O O . PRO A 1 294 ? 93.437 57.265 93.017 1.00 17.54 294 PRO A O 1
ATOM 2315 N N . LEU A 1 295 ? 91.979 56.597 91.429 1.00 16.87 295 LEU A N 1
ATOM 2316 C CA . LEU A 1 295 ? 92.815 56.988 90.297 1.00 16.77 295 LEU A CA 1
ATOM 2317 C C . LEU A 1 295 ? 92.063 58.060 89.514 1.00 16.62 295 LEU A C 1
ATOM 2318 O O . LEU A 1 295 ? 92.560 59.172 89.329 1.00 16.79 295 LEU A O 1
ATOM 2323 N N . HIS A 1 296 ? 90.852 57.721 89.073 1.00 15.96 296 HIS A N 1
ATOM 2324 C CA . HIS A 1 296 ? 90.019 58.642 88.300 1.00 16.21 296 HIS A CA 1
ATOM 2325 C C . HIS A 1 296 ? 88.624 58.719 88.913 1.00 16.66 296 HIS A C 1
ATOM 2326 O O . HIS A 1 296 ? 87.852 57.756 88.868 1.00 13.21 296 HIS A O 1
ATOM 2333 N N . PHE A 1 297 ? 88.305 59.880 89.480 1.00 17.38 297 PHE A N 1
ATOM 2334 C CA . PHE A 1 297 ? 87.027 60.079 90.158 1.00 16.92 297 PHE A CA 1
ATOM 2335 C C . PHE A 1 297 ? 85.780 60.169 89.289 1.00 15.89 297 PHE A C 1
ATOM 2336 O O . PHE A 1 297 ? 84.681 59.906 89.774 1.00 16.71 297 PHE A O 1
ATOM 2344 N N . PHE A 1 298 ? 85.936 60.533 88.019 1.00 17.31 298 PHE A N 1
ATOM 2345 C CA . PHE A 1 298 ? 84.781 60.653 87.129 1.00 17.23 298 PHE A CA 1
ATOM 2346 C C . PHE A 1 298 ? 84.573 59.471 86.185 1.00 18.01 298 PHE A C 1
ATOM 2347 O O . PHE A 1 298 ? 83.660 59.489 85.364 1.00 17.60 298 PHE A O 1
ATOM 2355 N N . ALA A 1 299 ? 85.413 58.446 86.286 1.00 17.51 299 ALA A N 1
ATOM 2356 C CA . ALA A 1 299 ? 85.261 57.282 85.411 1.00 17.57 299 ALA A CA 1
ATOM 2357 C C . ALA A 1 299 ? 85.007 56.019 86.230 1.00 17.59 299 ALA A C 1
ATOM 2358 O O . ALA A 1 299 ? 85.393 55.941 87.392 1.00 17.62 299 ALA A O 1
ATOM 2360 N N . PRO A 1 300 ? 84.351 55.009 85.628 1.00 18.01 300 PRO A N 1
ATOM 2361 C CA . PRO A 1 300 ? 84.072 53.763 86.353 1.00 17.66 300 PRO A CA 1
ATOM 2362 C C . PRO A 1 300 ? 85.284 52.833 86.393 1.00 18.43 300 PRO A C 1
ATOM 2363 O O . PRO A 1 300 ? 86.183 52.934 85.556 1.00 17.86 300 PRO A O 1
ATOM 2367 N N . GLU A 1 301 ? 85.294 51.933 87.374 1.00 18.37 301 GLU A N 1
ATOM 2368 C CA . GLU A 1 301 ? 86.355 50.939 87.517 1.00 18.05 301 GLU A CA 1
ATOM 2369 C C . GLU A 1 301 ? 86.202 49.965 86.350 1.00 17.98 301 GLU A C 1
ATOM 2370 O O . GLU A 1 301 ? 85.082 49.630 85.970 1.00 17.08 301 GLU A O 1
ATOM 2376 N N . GLY A 1 302 ? 87.319 49.501 85.795 1.00 17.82 302 GLY A N 1
ATOM 2377 C CA . GLY A 1 302 ? 87.256 48.589 84.661 1.00 19.99 302 GLY A CA 1
ATOM 2378 C C . GLY A 1 302 ? 87.127 47.091 84.918 1.00 19.61 302 GLY A C 1
ATOM 2379 O O . GLY A 1 302 ? 86.610 46.367 84.061 1.00 20.28 302 GLY A O 1
ATOM 2380 N N . SER A 1 303 ? 87.579 46.609 86.074 1.00 18.51 303 SER A N 1
ATOM 2381 C CA . SER A 1 303 ? 87.500 45.173 86.360 1.00 19.16 303 SER A CA 1
ATOM 2382 C C . SER A 1 303 ? 86.077 44.642 86.533 1.00 19.14 303 SER A C 1
ATOM 2383 O O . SER A 1 303 ? 85.860 43.429 86.520 1.00 18.00 303 SER A O 1
ATOM 2386 N N . TYR A 1 304 ? 85.104 45.532 86.701 1.00 17.82 304 TYR A N 1
ATOM 2387 C CA . TYR A 1 304 ? 83.725 45.078 86.855 1.00 18.65 304 TYR A CA 1
ATOM 2388 C C . TYR A 1 304 ? 83.006 45.016 85.509 1.00 17.36 304 TYR A C 1
ATOM 2389 O O . TYR A 1 304 ? 81.874 44.542 85.423 1.00 19.65 304 TYR A O 1
ATOM 2398 N N . ALA A 1 305 ? 83.665 45.492 84.456 1.00 17.56 305 ALA A N 1
ATOM 2399 C CA . ALA A 1 305 ? 83.069 45.477 83.121 1.00 17.17 305 ALA A CA 1
ATOM 2400 C C . ALA A 1 305 ? 83.372 44.176 82.376 1.00 19.11 305 ALA A C 1
ATOM 2401 O O . ALA A 1 305 ? 84.378 43.512 82.634 1.00 16.78 305 ALA A O 1
ATOM 2403 N N . SER A 1 306 ? 82.490 43.811 81.455 1.00 21.11 306 SER A N 1
ATOM 2404 C CA . SER A 1 306 ? 82.683 42.610 80.651 1.00 21.91 306 SER A CA 1
ATOM 2405 C C . SER A 1 306 ? 83.936 42.809 79.793 1.00 23.71 306 SER A C 1
ATOM 2406 O O . SER A 1 306 ? 84.720 41.885 79.583 1.00 23.76 306 SER A O 1
ATOM 2409 N N . ASN A 1 307 ? 84.110 44.030 79.299 1.00 22.36 307 ASN A N 1
ATOM 2410 C CA . ASN A 1 307 ? 85.253 44.376 78.461 1.00 21.73 307 ASN A CA 1
ATOM 2411 C C . ASN A 1 307 ? 85.831 45.708 78.934 1.00 20.11 307 ASN A C 1
ATOM 2412 O O . ASN A 1 307 ? 85.244 46.762 78.703 1.00 19.90 307 ASN A O 1
ATOM 2417 N N . PRO A 1 308 ? 86.994 45.672 79.604 1.00 19.61 308 PRO A N 1
ATOM 2418 C CA . PRO A 1 308 ? 87.648 46.883 80.112 1.00 20.74 308 PRO A CA 1
ATOM 2419 C C . PRO A 1 308 ? 88.409 47.656 79.039 1.00 21.75 308 PRO A C 1
ATOM 2420 O O . PRO A 1 308 ? 88.862 48.777 79.277 1.00 22.40 308 PRO A O 1
ATOM 2424 N N . HIS A 1 309 ? 88.547 47.052 77.863 1.00 22.01 309 HIS A N 1
ATOM 2425 C CA . HIS A 1 309 ? 89.267 47.671 76.758 1.00 22.16 309 HIS A CA 1
ATOM 2426 C C . HIS A 1 309 ? 88.428 48.697 76.018 1.00 22.37 309 HIS A C 1
ATOM 2427 O O . HIS A 1 309 ? 88.961 49.677 75.501 1.00 23.46 309 HIS A O 1
ATOM 2434 N N . ASP A 1 310 ? 87.121 48.470 75.951 1.00 22.36 310 ASP A N 1
ATOM 2435 C CA . ASP A 1 310 ? 86.239 49.406 75.267 1.00 22.60 310 ASP A CA 1
ATOM 2436 C C . ASP A 1 310 ? 85.738 50.456 76.254 1.00 21.08 310 ASP A C 1
ATOM 2437 O O . ASP A 1 310 ? 84.875 50.179 77.087 1.00 21.08 310 ASP A O 1
ATOM 2442 N N . PRO A 1 311 ? 86.274 51.684 76.161 1.00 19.11 311 PRO A N 1
ATOM 2443 C CA . PRO A 1 311 ? 85.914 52.805 77.032 1.00 18.36 311 PRO A CA 1
ATOM 2444 C C . PRO A 1 311 ? 84.432 52.945 77.387 1.00 19.11 311 PRO A C 1
ATOM 2445 O O . PRO A 1 311 ? 84.087 53.125 78.552 1.00 18.48 311 PRO A O 1
ATOM 2449 N N . GLN A 1 312 ? 83.551 52.857 76.398 1.00 18.80 312 GLN A N 1
ATOM 2450 C CA . GLN A 1 312 ? 82.125 53.014 76.677 1.00 18.80 312 GLN A CA 1
ATOM 2451 C C . GLN A 1 312 ? 81.454 51.860 77.432 1.00 18.99 312 GLN A C 1
ATOM 2452 O O . GLN A 1 312 ? 80.516 52.086 78.197 1.00 19.90 312 GLN A O 1
ATOM 2458 N N . THR A 1 313 ? 81.929 50.634 77.218 1.00 18.32 313 THR A N 1
ATOM 2459 C CA . THR A 1 313 ? 81.326 49.459 77.846 1.00 17.93 313 THR A CA 1
ATOM 2460 C C . THR A 1 313 ? 81.109 49.520 79.360 1.00 18.91 313 THR A C 1
ATOM 2461 O O . THR A 1 313 ? 80.005 49.243 79.837 1.00 20.20 313 THR A O 1
ATOM 2465 N N . ARG A 1 314 ? 82.135 49.882 80.121 1.00 17.23 314 ARG A N 1
ATOM 2466 C CA . ARG A 1 314 ? 81.969 49.948 81.568 1.00 17.52 314 ARG A CA 1
ATOM 2467 C C . ARG A 1 314 ? 80.895 50.958 81.964 1.00 18.54 314 ARG A C 1
ATOM 2468 O O . ARG A 1 314 ? 80.156 50.744 82.924 1.00 16.65 314 ARG A O 1
ATOM 2476 N N . LYS A 1 315 ? 80.808 52.058 81.222 1.00 18.38 315 LYS A N 1
ATOM 2477 C CA . LYS A 1 315 ? 79.811 53.083 81.501 1.00 19.49 315 LYS A CA 1
ATOM 2478 C C . LYS A 1 315 ? 78.418 52.526 81.236 1.00 19.38 315 LYS A C 1
ATOM 2479 O O . LYS A 1 315 ? 77.497 52.715 82.029 1.00 20.54 315 LYS A O 1
ATOM 2485 N N . THR A 1 316 ? 78.277 51.825 80.117 1.00 19.34 316 THR A N 1
ATOM 2486 C CA . THR A 1 316 ? 76.997 51.244 79.736 1.00 19.50 316 THR A CA 1
ATOM 2487 C C . THR A 1 316 ? 76.496 50.223 80.747 1.00 19.42 316 THR A C 1
ATOM 2488 O O . THR A 1 316 ? 75.327 50.246 81.129 1.00 20.75 316 THR A O 1
ATOM 2492 N N . GLU A 1 317 ? 77.383 49.343 81.195 1.00 18.01 317 GLU A N 1
ATOM 2493 C CA . GLU A 1 317 ? 76.994 48.299 82.132 1.00 19.52 317 GLU A CA 1
ATOM 2494 C C . GLU A 1 317 ? 76.657 48.792 83.538 1.00 19.37 317 GLU A C 1
ATOM 2495 O O . GLU A 1 317 ? 75.723 48.284 84.161 1.00 18.05 317 GLU A O 1
ATOM 2501 N N . LEU A 1 318 ? 77.400 49.777 84.038 1.00 18.10 318 LEU A N 1
ATOM 2502 C CA . LEU A 1 318 ? 77.114 50.318 85.365 1.00 19.73 318 LEU A CA 1
ATOM 2503 C C . LEU A 1 318 ? 75.762 51.037 85.326 1.00 20.60 318 LEU A C 1
ATOM 2504 O O . LEU A 1 318 ? 74.971 50.953 86.273 1.00 20.90 318 LEU A O 1
ATOM 2509 N N . LYS A 1 319 ? 75.494 51.734 84.225 1.00 18.61 319 LYS A N 1
ATOM 2510 C CA . LYS A 1 319 ? 74.228 52.448 84.071 1.00 19.96 319 LYS A CA 1
ATOM 2511 C C . LYS A 1 319 ? 73.062 51.470 83.976 1.00 19.86 319 LYS A C 1
ATOM 2512 O O . LYS A 1 319 ? 71.993 51.719 84.538 1.00 18.49 319 LYS A O 1
ATOM 2518 N N . GLN A 1 320 ? 73.266 50.356 83.273 1.00 20.12 320 GLN A N 1
ATOM 2519 C CA . GLN A 1 320 ? 72.211 49.356 83.144 1.00 20.91 320 GLN A CA 1
ATOM 2520 C C . GLN A 1 320 ? 71.947 48.725 84.508 1.00 19.43 320 GLN A C 1
ATOM 2521 O O . GLN A 1 320 ? 70.797 48.502 84.885 1.00 19.11 320 GLN A O 1
ATOM 2527 N N . MET A 1 321 ? 73.014 48.435 85.246 1.00 18.29 321 MET A N 1
ATOM 2528 C CA . MET A 1 321 ? 72.872 47.850 86.576 1.00 18.34 321 MET A CA 1
ATOM 2529 C C . MET A 1 321 ? 72.019 48.784 87.439 1.00 19.00 321 MET A C 1
ATOM 2530 O O . MET A 1 321 ? 71.075 48.354 88.096 1.00 19.93 321 MET A O 1
ATOM 2535 N N . ILE A 1 322 ? 72.358 50.068 87.424 1.00 19.16 322 ILE A N 1
ATOM 2536 C CA . ILE A 1 322 ? 71.631 51.058 88.206 1.00 19.65 322 ILE A CA 1
ATOM 2537 C C . ILE A 1 322 ? 70.177 51.199 87.757 1.00 20.06 322 ILE A C 1
ATOM 2538 O O . ILE A 1 322 ? 69.266 51.244 88.590 1.00 17.75 322 ILE A O 1
ATOM 2543 N N . ASN A 1 323 ? 69.953 51.261 86.446 1.00 18.90 323 ASN A N 1
ATOM 2544 C CA . ASN A 1 323 ? 68.591 51.400 85.944 1.00 20.18 323 ASN A CA 1
ATOM 2545 C C . ASN A 1 323 ? 67.763 50.165 86.307 1.00 19.17 323 ASN A C 1
ATOM 2546 O O . ASN A 1 323 ? 66.607 50.287 86.702 1.00 20.47 323 ASN A O 1
ATOM 2551 N N . THR A 1 324 ? 68.361 48.982 86.187 1.00 19.31 324 THR A N 1
ATOM 2552 C CA . THR A 1 324 ? 67.657 47.740 86.507 1.00 20.81 324 THR A CA 1
ATOM 2553 C C . THR A 1 324 ? 67.253 47.693 87.985 1.00 22.40 324 THR A C 1
ATOM 2554 O O . THR A 1 324 ? 66.128 47.310 88.321 1.00 21.16 324 THR A O 1
ATOM 2558 N N . LEU A 1 325 ? 68.177 48.070 88.864 1.00 20.29 325 LEU A N 1
ATOM 2559 C CA . LEU A 1 325 ? 67.881 48.083 90.291 1.00 20.71 325 LEU A CA 1
ATOM 2560 C C . LEU A 1 325 ? 66.687 48.995 90.520 1.00 22.52 325 LEU A C 1
ATOM 2561 O O . LEU A 1 325 ? 65.786 48.672 91.297 1.00 22.82 325 LEU A O 1
ATOM 2566 N N . HIS A 1 326 ? 66.679 50.127 89.819 1.00 23.14 326 HIS A N 1
ATOM 2567 C CA . HIS A 1 326 ? 65.595 51.095 89.931 1.00 23.97 326 HIS A CA 1
ATOM 2568 C C . HIS A 1 326 ? 64.275 50.503 89.420 1.00 23.85 326 HIS A C 1
ATOM 2569 O O . HIS A 1 326 ? 63.213 50.737 89.999 1.00 22.11 326 HIS A O 1
ATOM 2576 N N . GLN A 1 327 ? 64.349 49.739 88.337 1.00 23.60 327 GLN A N 1
ATOM 2577 C CA . GLN A 1 327 ? 63.161 49.106 87.770 1.00 25.19 327 GLN A CA 1
ATOM 2578 C C . GLN A 1 327 ? 62.539 48.170 88.803 1.00 24.39 327 GLN A C 1
ATOM 2579 O O . GLN A 1 327 ? 61.338 47.909 88.775 1.00 23.25 327 GLN A O 1
ATOM 2585 N N . HIS A 1 328 ? 63.367 47.667 89.712 1.00 22.97 328 HIS A N 1
ATOM 2586 C CA . HIS A 1 328 ? 62.902 46.755 90.747 1.00 22.38 328 HIS A CA 1
ATOM 2587 C C . HIS A 1 328 ? 62.688 47.421 92.106 1.00 21.93 328 HIS A C 1
ATOM 2588 O O . HIS A 1 328 ? 62.611 46.750 93.137 1.00 23.66 328 HIS A O 1
ATOM 2595 N N . GLY A 1 329 ? 62.576 48.744 92.098 1.00 21.06 329 GLY A N 1
ATOM 2596 C CA . GLY A 1 329 ? 62.345 49.482 93.328 1.00 20.18 329 GLY A CA 1
ATOM 2597 C C . GLY A 1 329 ? 63.542 49.604 94.255 1.00 20.95 329 GLY A C 1
ATOM 2598 O O . GLY A 1 329 ? 63.391 49.976 95.418 1.00 22.24 329 GLY A O 1
ATOM 2599 N N . LEU A 1 330 ? 64.734 49.299 93.761 1.00 19.12 330 LEU A N 1
ATOM 2600 C CA . LEU A 1 330 ? 65.921 49.401 94.602 1.00 19.94 330 LEU A CA 1
ATOM 2601 C C . LEU A 1 330 ? 66.729 50.657 94.277 1.00 18.47 330 LEU A C 1
ATOM 2602 O O . LEU A 1 330 ? 66.879 51.029 93.111 1.00 17.85 330 LEU A O 1
ATOM 2607 N N . ARG A 1 331 ? 67.236 51.314 95.313 1.00 17.60 331 ARG A N 1
ATOM 2608 C CA . ARG A 1 331 ? 68.043 52.512 95.126 1.00 18.18 331 ARG A CA 1
ATOM 2609 C C . ARG A 1 331 ? 69.529 52.192 95.330 1.00 18.79 331 ARG A C 1
ATOM 2610 O O . ARG A 1 331 ? 69.878 51.154 95.904 1.00 16.87 331 ARG A O 1
ATOM 2618 N N . VAL A 1 332 ? 70.402 53.080 94.860 1.00 18.83 332 VAL A N 1
ATOM 2619 C CA . VAL A 1 332 ? 71.844 52.853 94.965 1.00 18.77 332 VAL A CA 1
ATOM 2620 C C . VAL A 1 332 ? 72.623 53.960 95.671 1.00 18.61 332 VAL A C 1
ATOM 2621 O O . VAL A 1 332 ? 72.389 55.149 95.438 1.00 17.84 332 VAL A O 1
ATOM 2625 N N . ILE A 1 333 ? 73.544 53.549 96.542 1.00 16.88 333 ILE A N 1
ATOM 2626 C CA . ILE A 1 333 ? 74.406 54.472 97.274 1.00 17.24 333 ILE A CA 1
ATOM 2627 C C . ILE A 1 333 ? 75.845 54.202 96.824 1.00 18.55 333 ILE A C 1
ATOM 2628 O O . ILE A 1 333 ? 76.293 53.058 96.785 1.00 16.46 333 ILE A O 1
ATOM 2633 N N . LEU A 1 334 ? 76.564 55.257 96.471 1.00 18.04 334 LEU A N 1
ATOM 2634 C CA . LEU A 1 334 ? 77.936 55.095 96.019 1.00 17.83 334 LEU A CA 1
ATOM 2635 C C . LEU A 1 334 ? 78.947 55.438 97.104 1.00 18.07 334 LEU A C 1
ATOM 2636 O O . LEU A 1 334 ? 78.918 56.531 97.671 1.00 17.53 334 LEU A O 1
ATOM 2641 N N . ASP A 1 335 ? 79.829 54.492 97.401 1.00 16.89 335 ASP A N 1
ATOM 2642 C CA . ASP A 1 335 ? 80.893 54.717 98.378 1.00 16.79 335 ASP A CA 1
ATOM 2643 C C . ASP A 1 335 ? 81.883 55.572 97.583 1.00 16.68 335 ASP A C 1
ATOM 2644 O O . ASP A 1 335 ? 82.336 55.151 96.513 1.00 15.95 335 ASP A O 1
ATOM 2649 N N . VAL A 1 336 ? 82.189 56.773 98.073 1.00 17.19 336 VAL A N 1
ATOM 2650 C CA . VAL A 1 336 ? 83.134 57.660 97.385 1.00 16.09 336 VAL A CA 1
ATOM 2651 C C . VAL A 1 336 ? 84.309 58.018 98.293 1.00 15.57 336 VAL A C 1
ATOM 2652 O O . VAL A 1 336 ? 84.144 58.184 99.503 1.00 16.21 336 VAL A O 1
ATOM 2656 N N . VAL A 1 337 ? 85.487 58.157 97.694 1.00 16.62 337 VAL A N 1
ATOM 2657 C CA . VAL A 1 337 ? 86.726 58.391 98.436 1.00 16.62 337 VAL A CA 1
ATOM 2658 C C . VAL A 1 337 ? 87.407 59.736 98.163 1.00 17.00 337 VAL A C 1
ATOM 2659 O O . VAL A 1 337 ? 88.476 59.776 97.561 1.00 17.03 337 VAL A O 1
ATOM 2663 N N . PHE A 1 338 ? 86.814 60.833 98.626 1.00 17.16 338 PHE A N 1
ATOM 2664 C CA . PHE A 1 338 ? 87.389 62.157 98.383 1.00 17.59 338 PHE A CA 1
ATOM 2665 C C . PHE A 1 338 ? 88.383 62.621 99.452 1.00 18.57 338 PHE A C 1
ATOM 2666 O O . PHE A 1 338 ? 88.700 63.813 99.535 1.00 16.20 338 PHE A O 1
ATOM 2674 N N . ASN A 1 339 ? 88.880 61.681 100.254 1.00 16.31 339 ASN A N 1
ATOM 2675 C CA . ASN A 1 339 ? 89.823 62.008 101.321 1.00 16.34 339 ASN A CA 1
ATOM 2676 C C . ASN A 1 339 ? 91.284 61.794 100.926 1.00 17.79 339 ASN A C 1
ATOM 2677 O O . ASN A 1 339 ? 92.185 62.279 101.611 1.00 18.02 339 ASN A O 1
ATOM 2682 N N . HIS A 1 340 ? 91.520 61.073 99.831 1.00 15.61 340 HIS A N 1
ATOM 2683 C CA . HIS A 1 340 ? 92.883 60.813 99.377 1.00 17.04 340 HIS A CA 1
ATOM 2684 C C . HIS A 1 340 ? 92.901 60.195 97.983 1.00 18.25 340 HIS A C 1
ATOM 2685 O O . HIS A 1 340 ? 91.867 59.763 97.466 1.00 17.25 340 HIS A O 1
ATOM 2692 N N . VAL A 1 341 ? 94.087 60.153 97.382 1.00 17.84 341 VAL A N 1
ATOM 2693 C CA . VAL A 1 341 ? 94.259 59.566 96.060 1.00 18.96 341 VAL A CA 1
ATOM 2694 C C . VAL A 1 341 ? 95.344 58.508 96.169 1.00 19.56 341 VAL A C 1
ATOM 2695 O O . VAL A 1 341 ? 96.121 58.507 97.123 1.00 19.34 341 VAL A O 1
ATOM 2699 N N . TYR A 1 342 ? 95.395 57.609 95.197 1.00 19.36 342 TYR A N 1
ATOM 2700 C CA . TYR A 1 342 ? 96.419 56.579 95.185 1.00 20.57 342 TYR A CA 1
ATOM 2701 C C . TYR A 1 342 ? 97.702 57.232 94.672 1.00 21.72 342 TYR A C 1
ATOM 2702 O O . TYR A 1 342 ? 97.688 57.933 93.655 1.00 21.92 342 TYR A O 1
ATOM 2711 N N . LYS A 1 343 ? 98.800 57.019 95.389 1.00 22.51 343 LYS A N 1
ATOM 2712 C CA . LYS A 1 343 ? 100.097 57.576 95.015 1.00 22.93 343 LYS A CA 1
ATOM 2713 C C . LYS A 1 343 ? 100.045 59.057 94.646 1.00 22.00 343 LYS A C 1
ATOM 2714 O O . LYS A 1 343 ? 100.066 59.421 93.475 1.00 20.09 343 LYS A O 1
ATOM 2720 N N . ARG A 1 344 ? 99.994 59.896 95.671 1.00 20.67 344 ARG A N 1
ATOM 2721 C CA . ARG A 1 344 ? 99.940 61.346 95.529 1.00 22.57 344 ARG A CA 1
ATOM 2722 C C . ARG A 1 344 ? 100.921 61.908 94.502 1.00 22.11 344 ARG A C 1
ATOM 2723 O O . ARG A 1 344 ? 100.546 62.728 93.663 1.00 20.96 344 ARG A O 1
ATOM 2731 N N . GLU A 1 345 ? 102.172 61.462 94.582 1.00 23.90 345 GLU A N 1
ATOM 2732 C CA . GLU A 1 345 ? 103.241 61.932 93.699 1.00 27.47 345 GLU A CA 1
ATOM 2733 C C . GLU A 1 345 ? 102.958 61.852 92.204 1.00 25.89 345 GLU A C 1
ATOM 2734 O O . GLU A 1 345 ? 103.390 62.715 91.442 1.00 27.71 345 GLU A O 1
ATOM 2740 N N . ASN A 1 346 ? 102.238 60.822 91.778 1.00 25.46 346 ASN A N 1
ATOM 2741 C CA . ASN A 1 346 ? 101.947 60.661 90.358 1.00 24.82 346 ASN A CA 1
ATOM 2742 C C . ASN A 1 346 ? 100.474 60.856 90.016 1.00 22.95 346 ASN A C 1
ATOM 2743 O O . ASN A 1 346 ? 100.018 60.451 88.950 1.00 22.03 346 ASN A O 1
ATOM 2748 N N . SER A 1 347 ? 99.729 61.485 90.915 1.00 20.90 347 SER A N 1
ATOM 2749 C CA . SER A 1 347 ? 98.309 61.698 90.676 1.00 19.88 347 SER A CA 1
ATOM 2750 C C . SER A 1 347 ? 98.046 62.877 89.741 1.00 17.52 347 SER A C 1
ATOM 2751 O O . SER A 1 347 ? 98.870 63.780 89.609 1.00 17.81 347 SER A O 1
ATOM 2754 N N . PRO A 1 348 ? 96.891 62.868 89.065 1.00 17.99 348 PRO A N 1
ATOM 2755 C CA . PRO A 1 348 ? 96.544 63.963 88.155 1.00 16.04 348 PRO A CA 1
ATOM 2756 C C . PRO A 1 348 ? 96.602 65.313 88.890 1.00 16.92 348 PRO A C 1
ATOM 2757 O O . PRO A 1 348 ? 97.074 66.305 88.336 1.00 15.70 348 PRO A O 1
ATOM 2761 N N . PHE A 1 349 ? 96.138 65.344 90.142 1.00 16.29 349 PHE A N 1
ATOM 2762 C CA . PHE A 1 349 ? 96.157 66.581 90.929 1.00 15.64 349 PHE A CA 1
ATOM 2763 C C . PHE A 1 349 ? 97.571 67.142 91.058 1.00 16.79 349 PHE A C 1
ATOM 2764 O O . PHE A 1 349 ? 97.841 68.290 90.704 1.00 16.00 349 PHE A O 1
ATOM 2772 N N . GLU A 1 350 ? 98.465 66.318 91.588 1.00 17.65 350 GLU A N 1
ATOM 2773 C CA . GLU A 1 350 ? 99.846 66.720 91.814 1.00 18.00 350 GLU A CA 1
ATOM 2774 C C . GLU A 1 350 ? 100.605 67.081 90.537 1.00 16.98 350 GLU A C 1
ATOM 2775 O O . GLU A 1 350 ? 101.410 68.010 90.536 1.00 17.83 350 GLU A O 1
ATOM 2781 N N . LYS A 1 351 ? 100.340 66.363 89.452 1.00 16.75 351 LYS A N 1
ATOM 2782 C CA . LYS A 1 351 ? 101.016 66.628 88.180 1.00 17.30 351 LYS A CA 1
ATOM 2783 C C . LYS A 1 351 ? 100.497 67.871 87.459 1.00 18.12 351 LYS A C 1
ATOM 2784 O O . LYS A 1 351 ? 101.160 68.398 86.561 1.00 16.47 351 LYS A O 1
ATOM 2790 N N . THR A 1 352 ? 99.313 68.335 87.849 1.00 16.84 352 THR A N 1
ATOM 2791 C CA . THR A 1 352 ? 98.702 69.503 87.224 1.00 16.07 352 THR A CA 1
ATOM 2792 C C . THR A 1 352 ? 98.992 70.781 88.024 1.00 15.64 352 THR A C 1
ATOM 2793 O O . THR A 1 352 ? 99.382 71.798 87.450 1.00 15.95 352 THR A O 1
ATOM 2797 N N . VAL A 1 353 ? 98.784 70.726 89.339 1.00 14.85 353 VAL A N 1
ATOM 2798 C CA . VAL A 1 353 ? 99.050 71.860 90.230 1.00 15.32 353 VAL A CA 1
ATOM 2799 C C . VAL A 1 353 ? 99.743 71.322 91.487 1.00 17.95 353 VAL A C 1
ATOM 2800 O O . VAL A 1 353 ? 99.094 71.005 92.495 1.00 17.63 353 VAL A O 1
ATOM 2804 N N . PRO A 1 354 ? 101.080 71.202 91.438 1.00 19.03 354 PRO A N 1
ATOM 2805 C CA . PRO A 1 354 ? 101.899 70.700 92.545 1.00 19.16 354 PRO A CA 1
ATOM 2806 C C . PRO A 1 354 ? 101.639 71.362 93.891 1.00 19.26 354 PRO A C 1
ATOM 2807 O O . PRO A 1 354 ? 101.658 72.585 93.997 1.00 19.98 354 PRO A O 1
ATOM 2811 N N . GLY A 1 355 ? 101.389 70.542 94.909 1.00 18.48 355 GLY A N 1
ATOM 2812 C CA . GLY A 1 355 ? 101.160 71.043 96.255 1.00 19.04 355 GLY A CA 1
ATOM 2813 C C . GLY A 1 355 ? 99.820 71.685 96.586 1.00 20.40 355 GLY A C 1
ATOM 2814 O O . GLY A 1 355 ? 99.553 72.002 97.752 1.00 19.35 355 GLY A O 1
ATOM 2815 N N . TYR A 1 356 ? 98.967 71.860 95.585 1.00 17.75 356 TYR A N 1
ATOM 2816 C CA . TYR A 1 356 ? 97.669 72.493 95.797 1.00 18.17 356 TYR A CA 1
ATOM 2817 C C . TYR A 1 356 ? 96.568 71.614 96.394 1.00 16.99 356 TYR A C 1
ATOM 2818 O O . TYR A 1 356 ? 95.899 72.006 97.350 1.00 17.73 356 TYR A O 1
ATOM 2827 N N . PHE A 1 357 ? 96.377 70.431 95.821 1.00 17.89 357 PHE A N 1
ATOM 2828 C CA . PHE A 1 357 ? 95.307 69.533 96.248 1.00 18.13 357 PHE A CA 1
ATOM 2829 C C . PHE A 1 357 ? 95.501 68.688 97.500 1.00 17.80 357 PHE A C 1
ATOM 2830 O O . PHE A 1 357 ? 94.620 67.908 97.859 1.00 16.62 357 PHE A O 1
ATOM 2838 N N . PHE A 1 358 ? 96.631 68.840 98.177 1.00 16.72 358 PHE A N 1
ATOM 2839 C CA . PHE A 1 358 ? 96.871 68.044 99.375 1.00 17.71 358 PHE A CA 1
ATOM 2840 C C . PHE A 1 358 ? 97.287 68.907 100.552 1.00 17.46 358 PHE A C 1
ATOM 2841 O O . PHE A 1 358 ? 97.978 69.913 100.387 1.00 17.43 358 PHE A O 1
ATOM 2849 N N . ARG A 1 359 ? 96.860 68.519 101.746 1.00 18.50 359 ARG A N 1
ATOM 2850 C CA . ARG A 1 359 ? 97.207 69.286 102.932 1.00 19.03 359 ARG A CA 1
ATOM 2851 C C . ARG A 1 359 ? 98.638 68.985 103.347 1.00 20.89 359 ARG A C 1
ATOM 2852 O O . ARG A 1 359 ? 99.140 67.882 103.126 1.00 19.22 359 ARG A O 1
ATOM 2860 N N . HIS A 1 360 ? 99.294 69.974 103.943 1.00 23.82 360 HIS A N 1
ATOM 2861 C CA . HIS A 1 360 ? 100.667 69.816 104.405 1.00 26.27 360 HIS A CA 1
ATOM 2862 C C . HIS A 1 360 ? 100.776 70.191 105.875 1.00 28.01 360 HIS A C 1
ATOM 2863 O O . HIS A 1 360 ? 100.014 71.021 106.364 1.00 27.58 360 HIS A O 1
ATOM 2870 N N . ASP A 1 361 ? 101.729 69.579 106.573 1.00 31.50 361 ASP A N 1
ATOM 2871 C CA . ASP A 1 361 ? 101.948 69.879 107.982 1.00 34.64 361 ASP A CA 1
ATOM 2872 C C . ASP A 1 361 ? 102.761 71.169 108.072 1.00 36.14 361 ASP A C 1
ATOM 2873 O O . ASP A 1 361 ? 103.145 71.732 107.046 1.00 36.39 361 ASP A O 1
ATOM 2878 N N . GLU A 1 362 ? 103.020 71.641 109.287 1.00 38.10 362 GLU A N 1
ATOM 2879 C CA . GLU A 1 362 ? 103.770 72.881 109.474 1.00 39.82 362 GLU A CA 1
ATOM 2880 C C . GLU A 1 362 ? 105.181 72.831 108.895 1.00 40.38 362 GLU A C 1
ATOM 2881 O O . GLU A 1 362 ? 105.806 73.869 108.676 1.00 40.03 362 GLU A O 1
ATOM 2887 N N . CYS A 1 363 ? 105.681 71.626 108.640 1.00 40.84 363 CYS A N 1
ATOM 2888 C CA . CYS A 1 363 ? 107.021 71.471 108.089 1.00 41.34 363 CYS A CA 1
ATOM 2889 C C . CYS A 1 363 ? 107.035 71.425 106.564 1.00 41.51 363 CYS A C 1
ATOM 2890 O O . CYS A 1 363 ? 108.093 71.293 105.948 1.00 41.42 363 CYS A O 1
ATOM 2893 N N . GLY A 1 364 ? 105.858 71.536 105.956 1.00 40.97 364 GLY A N 1
ATOM 2894 C CA . GLY A 1 364 ? 105.778 71.510 104.506 1.00 40.30 364 GLY A CA 1
ATOM 2895 C C . GLY A 1 364 ? 105.642 70.123 103.901 1.00 39.29 364 GLY A C 1
ATOM 2896 O O . GLY A 1 364 ? 105.684 69.972 102.684 1.00 39.35 364 GLY A O 1
ATOM 2897 N N . LYS A 1 365 ? 105.489 69.104 104.738 1.00 38.12 365 LYS A N 1
ATOM 2898 C CA . LYS A 1 365 ? 105.331 67.744 104.233 1.00 37.35 365 LYS A CA 1
ATOM 2899 C C . LYS A 1 365 ? 103.857 67.349 104.168 1.00 36.25 365 LYS A C 1
ATOM 2900 O O . LYS A 1 365 ? 103.048 67.793 104.986 1.00 34.46 365 LYS A O 1
ATOM 2906 N N . PRO A 1 366 ? 103.489 66.515 103.181 1.00 34.65 366 PRO A N 1
ATOM 2907 C CA . PRO A 1 366 ? 102.100 66.073 103.033 1.00 33.73 366 PRO A CA 1
ATOM 2908 C C . PRO A 1 366 ? 101.611 65.419 104.319 1.00 32.33 366 PRO A C 1
ATOM 2909 O O . PRO A 1 366 ? 102.273 64.532 104.858 1.00 32.37 366 PRO A O 1
ATOM 2913 N N . SER A 1 367 ? 100.461 65.868 104.813 1.00 30.39 367 SER A N 1
ATOM 2914 C CA . SER A 1 367 ? 99.885 65.309 106.031 1.00 28.64 367 SER A CA 1
ATOM 2915 C C . SER A 1 367 ? 99.376 63.904 105.733 1.00 28.43 367 SER A C 1
ATOM 2916 O O . SER A 1 367 ? 99.212 63.526 104.569 1.00 26.66 367 SER A O 1
ATOM 2919 N N . ASN A 1 368 ? 99.114 63.135 106.782 1.00 27.15 368 ASN A N 1
ATOM 2920 C CA . ASN A 1 368 ? 98.658 61.771 106.600 1.00 27.47 368 ASN A CA 1
ATOM 2921 C C . ASN A 1 368 ? 97.583 61.371 107.606 1.00 27.26 368 ASN A C 1
ATOM 2922 O O . ASN A 1 368 ? 97.649 60.304 108.217 1.00 27.57 368 ASN A O 1
ATOM 2927 N N . GLY A 1 369 ? 96.590 62.239 107.769 1.00 25.76 369 GLY A N 1
ATOM 2928 C CA . GLY A 1 369 ? 95.504 61.954 108.684 1.00 24.31 369 GLY A CA 1
ATOM 2929 C C . GLY A 1 369 ? 94.702 60.741 108.246 1.00 23.69 369 GLY A C 1
ATOM 2930 O O . GLY A 1 369 ? 94.086 60.068 109.073 1.00 24.00 369 GLY A O 1
ATOM 2931 N N . THR A 1 370 ? 94.707 60.460 106.945 1.00 21.71 370 THR A N 1
ATOM 2932 C CA . THR A 1 370 ? 93.975 59.320 106.394 1.00 22.81 370 THR A CA 1
ATOM 2933 C C . THR A 1 370 ? 94.702 58.020 106.720 1.00 24.36 370 THR A C 1
ATOM 2934 O O . THR A 1 370 ? 94.097 56.948 106.748 1.00 22.88 370 THR A O 1
ATOM 2938 N N . GLY A 1 371 ? 96.007 58.123 106.951 1.00 24.37 371 GLY A N 1
ATOM 2939 C CA . GLY A 1 371 ? 96.789 56.944 107.265 1.00 25.70 371 GLY A CA 1
ATOM 2940 C C . GLY A 1 371 ? 97.194 56.164 106.030 1.00 25.89 371 GLY A C 1
ATOM 2941 O O . GLY A 1 371 ? 97.785 55.091 106.135 1.00 26.33 371 GLY A O 1
ATOM 2942 N N . VAL A 1 372 ? 96.875 56.685 104.850 1.00 26.95 372 VAL A N 1
ATOM 2943 C CA . VAL A 1 372 ? 97.246 55.987 103.627 1.00 26.44 372 VAL A CA 1
ATOM 2944 C C . VAL A 1 372 ? 98.175 56.789 102.719 1.00 26.73 372 VAL A C 1
ATOM 2945 O O . VAL A 1 372 ? 98.295 56.492 101.530 1.00 28.26 372 VAL A O 1
ATOM 2949 N N . GLY A 1 373 ? 98.824 57.811 103.275 1.00 25.76 373 GLY A N 1
ATOM 2950 C CA . GLY A 1 373 ? 99.773 58.580 102.485 1.00 26.35 373 GLY A CA 1
ATOM 2951 C C . GLY A 1 373 ? 99.516 60.051 102.226 1.00 25.21 373 GLY A C 1
ATOM 2952 O O . GLY A 1 373 ? 100.460 60.836 102.157 1.00 25.07 373 GLY A O 1
ATOM 2953 N N . ASN A 1 374 ? 98.254 60.434 102.069 1.00 24.25 374 ASN A N 1
ATOM 2954 C CA . ASN A 1 374 ? 97.926 61.827 101.797 1.00 23.32 374 ASN A CA 1
ATOM 2955 C C . ASN A 1 374 ? 96.498 62.174 102.183 1.00 22.35 374 ASN A C 1
ATOM 2956 O O . ASN A 1 374 ? 95.650 61.292 102.347 1.00 22.27 374 ASN A O 1
ATOM 2961 N N . ASP A 1 375 ? 96.246 63.470 102.328 1.00 20.66 375 ASP A N 1
ATOM 2962 C CA . ASP A 1 375 ? 94.922 63.978 102.669 1.00 19.30 375 ASP A CA 1
ATOM 2963 C C . ASP A 1 375 ? 94.551 65.018 101.621 1.00 18.42 375 ASP A C 1
ATOM 2964 O O . ASP A 1 375 ? 95.282 65.993 101.432 1.00 15.95 375 ASP A O 1
ATOM 2969 N N . ILE A 1 376 ? 93.432 64.814 100.932 1.00 16.38 376 ILE A N 1
ATOM 2970 C CA . ILE A 1 376 ? 92.999 65.792 99.944 1.00 17.55 376 ILE A CA 1
ATOM 2971 C C . ILE A 1 376 ? 92.580 67.054 100.691 1.00 17.86 376 ILE A C 1
ATOM 2972 O O . ILE A 1 376 ? 91.847 66.982 101.674 1.00 17.30 376 ILE A O 1
ATOM 2977 N N . ALA A 1 377 ? 93.073 68.202 100.236 1.00 16.92 377 ALA A N 1
ATOM 2978 C CA . ALA A 1 377 ? 92.755 69.480 100.858 1.00 17.39 377 ALA A CA 1
ATOM 2979 C C . ALA A 1 377 ? 91.436 70.005 100.304 1.00 17.77 377 ALA A C 1
ATOM 2980 O O . ALA A 1 377 ? 91.417 70.932 99.489 1.00 18.34 377 ALA A O 1
ATOM 2982 N N . SER A 1 378 ? 90.338 69.410 100.759 1.00 16.74 378 SER A N 1
ATOM 2983 C CA . SER A 1 378 ? 89.005 69.791 100.303 1.00 17.16 378 SER A CA 1
ATOM 2984 C C . SER A 1 378 ? 88.683 71.274 100.483 1.00 17.26 378 SER A C 1
ATOM 2985 O O . SER A 1 378 ? 87.889 71.835 99.724 1.00 16.53 378 SER A O 1
ATOM 2988 N N . GLU A 1 379 ? 89.291 71.910 101.483 1.00 16.33 379 GLU A N 1
ATOM 2989 C CA . GLU A 1 379 ? 89.025 73.319 101.734 1.00 18.77 379 GLU A CA 1
ATOM 2990 C C . GLU A 1 379 ? 89.575 74.248 100.652 1.00 19.79 379 GLU A C 1
ATOM 2991 O O . GLU A 1 379 ? 89.174 75.407 100.570 1.00 18.80 379 GLU A O 1
ATOM 2997 N N . ARG A 1 380 ? 90.497 73.757 99.827 1.00 19.49 380 ARG A N 1
ATOM 2998 C CA . ARG A 1 380 ? 91.027 74.591 98.751 1.00 20.15 380 ARG A CA 1
ATOM 2999 C C . ARG A 1 380 ? 89.862 74.739 97.771 1.00 20.15 380 ARG A C 1
ATOM 3000 O O . ARG A 1 380 ? 89.199 73.756 97.442 1.00 21.08 380 ARG A O 1
ATOM 3008 N N . ARG A 1 381 ? 89.611 75.958 97.304 1.00 17.51 381 ARG A N 1
ATOM 3009 C CA . ARG A 1 381 ? 88.462 76.203 96.437 1.00 18.05 381 ARG A CA 1
ATOM 3010 C C . ARG A 1 381 ? 88.273 75.347 95.182 1.00 17.11 381 ARG A C 1
ATOM 3011 O O . ARG A 1 381 ? 87.142 75.003 94.851 1.00 15.24 381 ARG A O 1
ATOM 3019 N N . MET A 1 382 ? 89.346 74.998 94.481 1.00 16.84 382 MET A N 1
ATOM 3020 C CA . MET A 1 382 ? 89.186 74.170 93.291 1.00 16.62 382 MET A CA 1
ATOM 3021 C C . MET A 1 382 ? 89.043 72.689 93.655 1.00 16.69 382 MET A C 1
ATOM 3022 O O . MET A 1 382 ? 88.677 71.868 92.811 1.00 16.12 382 MET A O 1
ATOM 3027 N N . ALA A 1 383 ? 89.328 72.360 94.914 1.00 15.56 383 ALA A N 1
ATOM 3028 C CA . ALA A 1 383 ? 89.198 70.988 95.406 1.00 15.67 383 ALA A CA 1
ATOM 3029 C C . ALA A 1 383 ? 87.744 70.816 95.821 1.00 15.33 383 ALA A C 1
ATOM 3030 O O . ALA A 1 383 ? 87.125 69.783 95.563 1.00 14.92 383 ALA A O 1
ATOM 3032 N N . ARG A 1 384 ? 87.216 71.839 96.485 1.00 15.35 384 ARG A N 1
ATOM 3033 C CA . ARG A 1 384 ? 85.822 71.852 96.912 1.00 16.28 384 ARG A CA 1
ATOM 3034 C C . ARG A 1 384 ? 84.970 71.815 95.642 1.00 17.26 384 ARG A C 1
ATOM 3035 O O . ARG A 1 384 ? 83.939 71.146 95.590 1.00 18.18 384 ARG A O 1
ATOM 3043 N N . LYS A 1 385 ? 85.414 72.533 94.611 1.00 16.69 385 LYS A N 1
ATOM 3044 C CA . LYS A 1 385 ? 84.698 72.554 93.341 1.00 16.34 385 LYS A CA 1
ATOM 3045 C C . LYS A 1 385 ? 84.717 71.158 92.731 1.00 17.06 385 LYS A C 1
ATOM 3046 O O . LYS A 1 385 ? 83.706 70.685 92.210 1.00 17.00 385 LYS A O 1
ATOM 3052 N N . PHE A 1 386 ? 85.871 70.500 92.800 1.00 15.67 386 PHE A N 1
ATOM 3053 C CA . PHE A 1 386 ? 86.020 69.159 92.235 1.00 15.43 386 PHE A CA 1
ATOM 3054 C C . PHE A 1 386 ? 85.085 68.147 92.894 1.00 15.83 386 PHE A C 1
ATOM 3055 O O . PHE A 1 386 ? 84.374 67.400 92.215 1.00 14.53 386 PHE A O 1
ATOM 3063 N N . ILE A 1 387 ? 85.081 68.129 94.221 1.00 15.05 387 ILE A N 1
ATOM 3064 C CA . ILE A 1 387 ? 84.231 67.211 94.966 1.00 16.59 387 ILE A CA 1
ATOM 3065 C C . ILE A 1 387 ? 82.756 67.462 94.663 1.00 16.27 387 ILE A C 1
ATOM 3066 O O . ILE A 1 387 ? 81.991 66.523 94.439 1.00 17.90 387 ILE A O 1
ATOM 3071 N N . ALA A 1 388 ? 82.352 68.729 94.655 1.00 16.19 388 ALA A N 1
ATOM 3072 C CA . ALA A 1 388 ? 80.964 69.056 94.362 1.00 15.63 388 ALA A CA 1
ATOM 3073 C C . ALA A 1 388 ? 80.664 68.642 92.918 1.00 16.79 388 ALA A C 1
ATOM 3074 O O . ALA A 1 388 ? 79.630 68.024 92.637 1.00 15.83 388 ALA A O 1
ATOM 3076 N N . ASP A 1 389 ? 81.581 68.979 92.011 1.00 16.30 389 ASP A N 1
ATOM 3077 C CA . ASP A 1 389 ? 81.438 68.634 90.596 1.00 17.41 389 ASP A CA 1
ATOM 3078 C C . ASP A 1 389 ? 81.234 67.123 90.459 1.00 17.41 389 ASP A C 1
ATOM 3079 O O . ASP A 1 389 ? 80.342 66.654 89.751 1.00 18.37 389 ASP A O 1
ATOM 3084 N N . CYS A 1 390 ? 82.083 66.363 91.137 1.00 17.45 390 CYS A N 1
ATOM 3085 C CA . CYS A 1 390 ? 82.024 64.914 91.055 1.00 16.67 390 CYS A CA 1
ATOM 3086 C C . CYS A 1 390 ? 80.711 64.321 91.553 1.00 15.73 390 CYS A C 1
ATOM 3087 O O . CYS A 1 390 ? 80.127 63.464 90.894 1.00 15.81 390 CYS A O 1
ATOM 3090 N N . VAL A 1 391 ? 80.245 64.775 92.709 1.00 17.09 391 VAL A N 1
ATOM 3091 C CA . VAL A 1 391 ? 79.000 64.265 93.267 1.00 16.57 391 VAL A CA 1
ATOM 3092 C C . VAL A 1 391 ? 77.805 64.556 92.347 1.00 18.06 391 VAL A C 1
ATOM 3093 O O . VAL A 1 391 ? 76.968 63.684 92.112 1.00 17.22 391 VAL A O 1
ATOM 3097 N N . VAL A 1 392 ? 77.730 65.778 91.829 1.00 18.84 392 VAL A N 1
ATOM 3098 C CA . VAL A 1 392 ? 76.641 66.160 90.939 1.00 19.13 392 VAL A CA 1
ATOM 3099 C C . VAL A 1 392 ? 76.714 65.362 89.638 1.00 20.18 392 VAL A C 1
ATOM 3100 O O . VAL A 1 392 ? 75.688 64.971 89.076 1.00 19.88 392 VAL A O 1
ATOM 3104 N N . TYR A 1 393 ? 77.930 65.116 89.162 1.00 18.40 393 TYR A N 1
ATOM 3105 C CA . TYR A 1 393 ? 78.108 64.347 87.935 1.00 18.66 393 TYR A CA 1
ATOM 3106 C C . TYR A 1 393 ? 77.609 62.907 88.103 1.00 18.69 393 TYR A C 1
ATOM 3107 O O . TYR A 1 393 ? 76.920 62.378 87.232 1.00 17.00 393 TYR A O 1
ATOM 3116 N N . TRP A 1 394 ? 77.953 62.262 89.213 1.00 17.13 394 TRP A N 1
ATOM 3117 C CA . TRP A 1 394 ? 77.498 60.891 89.400 1.00 17.19 394 TRP A CA 1
ATOM 3118 C C . TRP A 1 394 ? 75.984 60.830 89.542 1.00 17.66 394 TRP A C 1
ATOM 3119 O O . TRP A 1 394 ? 75.352 59.864 89.116 1.00 20.48 394 TRP A O 1
ATOM 3130 N N . LEU A 1 395 ? 75.403 61.877 90.114 1.00 17.65 395 LEU A N 1
ATOM 3131 C CA . LEU A 1 395 ? 73.957 61.949 90.264 1.00 18.96 395 LEU A CA 1
ATOM 3132 C C . LEU A 1 395 ? 73.300 62.131 88.899 1.00 20.08 395 LEU A C 1
ATOM 3133 O O . LEU A 1 395 ? 72.393 61.390 88.529 1.00 20.45 395 LEU A O 1
ATOM 3138 N N . GLU A 1 396 ? 73.779 63.119 88.151 1.00 19.52 396 GLU A N 1
ATOM 3139 C CA . GLU A 1 396 ? 73.235 63.427 86.838 1.00 19.01 396 GLU A CA 1
ATOM 3140 C C . GLU A 1 396 ? 73.521 62.401 85.752 1.00 19.07 396 GLU A C 1
ATOM 3141 O O . GLU A 1 396 ? 72.626 62.038 84.997 1.00 21.07 396 GLU A O 1
ATOM 3147 N N . GLU A 1 397 ? 74.759 61.926 85.680 1.00 19.23 397 GLU A N 1
ATOM 3148 C CA . GLU A 1 397 ? 75.161 60.965 84.655 1.00 19.14 397 GLU A CA 1
ATOM 3149 C C . GLU A 1 397 ? 74.827 59.510 84.983 1.00 19.88 397 GLU A C 1
ATOM 3150 O O . GLU A 1 397 ? 74.506 58.720 84.082 1.00 19.21 397 GLU A O 1
ATOM 3156 N N . TYR A 1 398 ? 74.902 59.145 86.259 1.00 16.80 398 TYR A N 1
ATOM 3157 C CA . TYR A 1 398 ? 74.610 57.769 86.643 1.00 18.54 398 TYR A CA 1
ATOM 3158 C C . TYR A 1 398 ? 73.324 57.588 87.435 1.00 17.68 398 TYR A C 1
ATOM 3159 O O . TYR A 1 398 ? 72.948 56.467 87.760 1.00 19.06 398 TYR A O 1
ATOM 3168 N N . ASN A 1 399 ? 72.666 58.697 87.753 1.00 18.88 399 ASN A N 1
ATOM 3169 C CA . ASN A 1 399 ? 71.377 58.664 88.434 1.00 18.32 399 ASN A CA 1
ATOM 3170 C C . ASN A 1 399 ? 71.348 57.872 89.742 1.00 18.48 399 ASN A C 1
ATOM 3171 O O . ASN A 1 399 ? 70.381 57.155 90.013 1.00 17.30 399 ASN A O 1
ATOM 3176 N N . VAL A 1 400 ? 72.392 58.001 90.559 1.00 18.68 400 VAL A N 1
ATOM 3177 C CA . VAL A 1 400 ? 72.414 57.277 91.824 1.00 17.48 400 VAL A CA 1
ATOM 3178 C C . VAL A 1 400 ? 71.550 57.957 92.881 1.00 18.42 400 VAL A C 1
ATOM 3179 O O . VAL A 1 400 ? 71.010 59.046 92.653 1.00 16.21 400 VAL A O 1
ATOM 3183 N N . ASP A 1 401 ? 71.423 57.317 94.039 1.00 18.19 401 ASP A N 1
ATOM 3184 C CA . ASP A 1 401 ? 70.540 57.823 95.082 1.00 17.67 401 ASP A CA 1
ATOM 3185 C C . ASP A 1 401 ? 71.157 58.223 96.409 1.00 17.71 401 ASP A C 1
ATOM 3186 O O . ASP A 1 401 ? 70.438 58.439 97.388 1.00 16.70 401 ASP A O 1
ATOM 3191 N N . GLY A 1 402 ? 72.478 58.323 96.452 1.00 18.14 402 GLY A N 1
ATOM 3192 C CA . GLY A 1 402 ? 73.127 58.695 97.695 1.00 18.76 402 GLY A CA 1
ATOM 3193 C C . GLY A 1 402 ? 74.609 58.396 97.667 1.00 17.68 402 GLY A C 1
ATOM 3194 O O . GLY A 1 402 ? 75.108 57.775 96.729 1.00 18.49 402 GLY A O 1
ATOM 3195 N N . PHE A 1 403 ? 75.314 58.835 98.704 1.00 17.21 403 PHE A N 1
ATOM 3196 C CA . PHE A 1 403 ? 76.752 58.626 98.785 1.00 15.69 403 PHE A CA 1
ATOM 3197 C C . PHE A 1 403 ? 77.207 58.346 100.201 1.00 15.26 403 PHE A C 1
ATOM 3198 O O . PHE A 1 403 ? 76.748 58.975 101.153 1.00 14.68 403 PHE A O 1
ATOM 3206 N N . ARG A 1 404 ? 78.115 57.390 100.325 1.00 14.55 404 ARG A N 1
ATOM 3207 C CA . ARG A 1 404 ? 78.698 57.038 101.609 1.00 15.07 404 ARG A CA 1
ATOM 3208 C C . ARG A 1 404 ? 80.115 57.607 101.484 1.00 15.23 404 ARG A C 1
ATOM 3209 O O . ARG A 1 404 ? 80.901 57.153 100.651 1.00 15.06 404 ARG A O 1
ATOM 3217 N N . PHE A 1 405 ? 80.423 58.619 102.287 1.00 14.75 405 PHE A N 1
ATOM 3218 C CA . PHE A 1 405 ? 81.728 59.268 102.226 1.00 15.40 405 PHE A CA 1
ATOM 3219 C C . PHE A 1 405 ? 82.812 58.628 103.080 1.00 16.64 405 PHE A C 1
ATOM 3220 O O . PHE A 1 405 ? 82.828 58.765 104.313 1.00 15.61 405 PHE A O 1
ATOM 3228 N N . ASP A 1 406 ? 83.714 57.916 102.415 1.00 15.87 406 ASP A N 1
ATOM 3229 C CA . ASP A 1 406 ? 84.829 57.270 103.094 1.00 16.27 406 ASP A CA 1
ATOM 3230 C C . ASP A 1 406 ? 85.598 58.365 103.835 1.00 16.80 406 ASP A C 1
ATOM 3231 O O . ASP A 1 406 ? 85.869 59.424 103.265 1.00 17.41 406 ASP A O 1
ATOM 3236 N N . LEU A 1 407 ? 85.936 58.111 105.098 1.00 14.75 407 LEU A N 1
ATOM 3237 C CA . LEU A 1 407 ? 86.663 59.072 105.929 1.00 15.78 407 LEU A CA 1
ATOM 3238 C C . LEU A 1 407 ? 86.106 60.480 105.769 1.00 15.71 407 LEU A C 1
ATOM 3239 O O . LEU A 1 407 ? 86.827 61.423 105.443 1.00 13.99 407 LEU A O 1
ATOM 3244 N N . LEU A 1 408 ? 84.803 60.588 106.011 1.00 16.11 408 LEU A N 1
ATOM 3245 C CA . LEU A 1 408 ? 84.056 61.832 105.932 1.00 18.40 408 LEU A CA 1
ATOM 3246 C C . LEU A 1 408 ? 84.728 62.924 106.769 1.00 19.34 408 LEU A C 1
ATOM 3247 O O . LEU A 1 408 ? 84.788 64.085 106.360 1.00 18.43 408 LEU A O 1
ATOM 3252 N N . GLY A 1 409 ? 85.228 62.537 107.941 1.00 18.48 409 GLY A N 1
ATOM 3253 C CA . GLY A 1 409 ? 85.881 63.479 108.838 1.00 19.66 409 GLY A CA 1
ATOM 3254 C C . GLY A 1 409 ? 87.101 64.199 108.287 1.00 21.16 409 GLY A C 1
ATOM 3255 O O . GLY A 1 409 ? 87.544 65.199 108.861 1.00 21.68 409 GLY A O 1
ATOM 3256 N N . ILE A 1 410 ? 87.650 63.704 107.182 1.00 21.54 410 ILE A N 1
ATOM 3257 C CA . ILE A 1 410 ? 88.823 64.329 106.567 1.00 19.00 410 ILE A CA 1
ATOM 3258 C C . ILE A 1 410 ? 88.389 65.553 105.764 1.00 19.85 410 ILE A C 1
ATOM 3259 O O . ILE A 1 410 ? 89.164 66.497 105.575 1.00 19.90 410 ILE A O 1
ATOM 3264 N N . LEU A 1 411 ? 87.145 65.533 105.293 1.00 16.76 411 LEU A N 1
ATOM 3265 C CA . LEU A 1 411 ? 86.603 66.651 104.530 1.00 17.73 411 LEU A CA 1
ATOM 3266 C C . LEU A 1 411 ? 86.245 67.795 105.473 1.00 17.42 411 LEU A C 1
ATOM 3267 O O . LEU A 1 411 ? 85.986 67.567 106.656 1.00 17.60 411 LEU A O 1
ATOM 3272 N N . ASP A 1 412 ? 86.240 69.021 104.953 1.00 18.12 412 ASP A N 1
ATOM 3273 C CA . ASP A 1 412 ? 85.887 70.180 105.767 1.00 17.39 412 ASP A CA 1
ATOM 3274 C C . ASP A 1 412 ? 84.381 70.405 105.654 1.00 18.26 412 ASP A C 1
ATOM 3275 O O . ASP A 1 412 ? 83.778 70.138 104.610 1.00 16.24 412 ASP A O 1
ATOM 3280 N N . ILE A 1 413 ? 83.780 70.901 106.731 1.00 18.89 413 ILE A N 1
ATOM 3281 C CA . ILE A 1 413 ? 82.345 71.131 106.763 1.00 20.03 413 ILE A CA 1
ATOM 3282 C C . ILE A 1 413 ? 81.785 72.032 105.661 1.00 20.10 413 ILE A C 1
ATOM 3283 O O . ILE A 1 413 ? 80.736 71.727 105.085 1.00 19.49 413 ILE A O 1
ATOM 3288 N N . ASP A 1 414 ? 82.455 73.142 105.369 1.00 20.77 414 ASP A N 1
ATOM 3289 C CA . ASP A 1 414 ? 81.951 74.032 104.327 1.00 19.42 414 ASP A CA 1
ATOM 3290 C C . ASP A 1 414 ? 81.830 73.279 103.008 1.00 18.94 414 ASP A C 1
ATOM 3291 O O . ASP A 1 414 ? 80.836 73.416 102.296 1.00 18.12 414 ASP A O 1
ATOM 3296 N N . THR A 1 415 ? 82.830 72.467 102.686 1.00 17.00 415 THR A N 1
ATOM 3297 C CA . THR A 1 415 ? 82.768 71.698 101.453 1.00 17.18 415 THR A CA 1
ATOM 3298 C C . THR A 1 415 ? 81.568 70.748 101.499 1.00 17.50 415 THR A C 1
ATOM 3299 O O . THR A 1 415 ? 80.803 70.656 100.539 1.00 18.01 415 THR A O 1
ATOM 3303 N N . VAL A 1 416 ? 81.399 70.058 102.623 1.00 17.03 416 VAL A N 1
ATOM 3304 C CA . VAL A 1 416 ? 80.291 69.121 102.780 1.00 18.12 416 VAL A CA 1
ATOM 3305 C C . VAL A 1 416 ? 78.933 69.809 102.596 1.00 18.38 416 VAL A C 1
ATOM 3306 O O . VAL A 1 416 ? 78.064 69.294 101.897 1.00 17.03 416 VAL A O 1
ATOM 3310 N N . LEU A 1 417 ? 78.760 70.975 103.216 1.00 18.51 417 LEU A N 1
ATOM 3311 C CA . LEU A 1 417 ? 77.505 71.720 103.105 1.00 19.81 417 LEU A CA 1
ATOM 3312 C C . LEU A 1 417 ? 77.315 72.271 101.690 1.00 19.42 417 LEU A C 1
ATOM 3313 O O . LEU A 1 417 ? 76.193 72.364 101.187 1.00 18.47 417 LEU A O 1
ATOM 3318 N N . TYR A 1 418 ? 78.420 72.636 101.052 1.00 19.00 418 TYR A N 1
ATOM 3319 C CA . TYR A 1 418 ? 78.370 73.161 99.698 1.00 20.16 418 TYR A CA 1
ATOM 3320 C C . TYR A 1 418 ? 77.922 72.069 98.721 1.00 19.78 418 TYR A C 1
ATOM 3321 O O . TYR A 1 418 ? 77.036 72.297 97.892 1.00 19.79 418 TYR A O 1
ATOM 3330 N N . MET A 1 419 ? 78.509 70.880 98.824 1.00 17.93 419 MET A N 1
ATOM 3331 C CA . MET A 1 419 ? 78.120 69.807 97.919 1.00 18.86 419 MET A CA 1
ATOM 3332 C C . MET A 1 419 ? 76.725 69.307 98.254 1.00 17.76 419 MET A C 1
ATOM 3333 O O . MET A 1 419 ? 75.993 68.882 97.373 1.00 18.13 419 MET A O 1
ATOM 3338 N N . LYS A 1 420 ? 76.358 69.364 99.528 1.00 19.00 420 LYS A N 1
ATOM 3339 C CA . LYS A 1 420 ? 75.040 68.909 99.950 1.00 20.60 420 LYS A CA 1
ATOM 3340 C C . LYS A 1 420 ? 73.972 69.752 99.275 1.00 21.21 420 LYS A C 1
ATOM 3341 O O . LYS A 1 420 ? 72.965 69.230 98.808 1.00 22.62 420 LYS A O 1
ATOM 3347 N N . GLU A 1 421 ? 74.196 71.061 99.231 1.00 23.56 421 GLU A N 1
ATOM 3348 C CA . GLU A 1 421 ? 73.247 71.975 98.606 1.00 24.90 421 GLU A CA 1
ATOM 3349 C C . GLU A 1 421 ? 73.073 71.594 97.146 1.00 23.00 421 GLU A C 1
ATOM 3350 O O . GLU A 1 421 ? 71.950 71.444 96.663 1.00 22.85 421 GLU A O 1
ATOM 3356 N N . LYS A 1 422 ? 74.191 71.420 96.450 1.00 21.79 422 LYS A N 1
ATOM 3357 C CA . LYS A 1 422 ? 74.160 71.062 95.034 1.00 23.65 422 LYS A CA 1
ATOM 3358 C C . LYS A 1 422 ? 73.616 69.663 94.766 1.00 23.17 422 LYS A C 1
ATOM 3359 O O . LYS A 1 422 ? 72.887 69.449 93.797 1.00 23.35 422 LYS A O 1
ATOM 3365 N N . ALA A 1 423 ? 73.978 68.714 95.623 1.00 23.17 423 ALA A N 1
ATOM 3366 C CA . ALA A 1 423 ? 73.535 67.333 95.465 1.00 24.26 423 ALA A CA 1
ATOM 3367 C C . ALA A 1 423 ? 72.037 67.170 95.714 1.00 24.59 423 ALA A C 1
ATOM 3368 O O . ALA A 1 423 ? 71.342 66.547 94.915 1.00 25.71 423 ALA A O 1
ATOM 3370 N N . THR A 1 424 ? 71.536 67.719 96.817 1.00 22.97 424 THR A N 1
ATOM 3371 C CA . THR A 1 424 ? 70.113 67.589 97.107 1.00 24.41 424 THR A CA 1
ATOM 3372 C C . THR A 1 424 ? 69.263 68.348 96.085 1.00 26.05 424 THR A C 1
ATOM 3373 O O . THR A 1 424 ? 68.123 67.971 95.823 1.00 27.09 424 THR A O 1
ATOM 3377 N N . LYS A 1 425 ? 69.815 69.408 95.499 1.00 26.82 425 LYS A N 1
ATOM 3378 C CA . LYS A 1 425 ? 69.071 70.157 94.489 1.00 26.12 425 LYS A CA 1
ATOM 3379 C C . LYS A 1 425 ? 68.951 69.309 93.226 1.00 24.74 425 LYS A C 1
ATOM 3380 O O . LYS A 1 425 ? 67.899 69.259 92.598 1.00 23.94 425 LYS A O 1
ATOM 3386 N N . ALA A 1 426 ? 70.038 68.642 92.852 1.00 22.66 426 ALA A N 1
ATOM 3387 C CA . ALA A 1 426 ? 70.020 67.805 91.662 1.00 23.87 426 ALA A CA 1
ATOM 3388 C C . ALA A 1 426 ? 69.197 66.545 91.897 1.00 24.78 426 ALA A C 1
ATOM 3389 O O . ALA A 1 426 ? 68.604 66.008 90.965 1.00 26.45 426 ALA A O 1
ATOM 3391 N N . LYS A 1 427 ? 69.143 66.089 93.144 1.00 23.32 427 LYS A N 1
ATOM 3392 C CA . LYS A 1 427 ? 68.421 64.866 93.470 1.00 25.29 427 LYS A CA 1
ATOM 3393 C C . LYS A 1 427 ? 67.808 64.879 94.862 1.00 24.73 427 LYS A C 1
ATOM 3394 O O . LYS A 1 427 ? 68.438 64.445 95.830 1.00 23.22 427 LYS A O 1
ATOM 3400 N N . PRO A 1 428 ? 66.562 65.360 94.982 1.00 24.12 428 PRO A N 1
ATOM 3401 C CA . PRO A 1 428 ? 65.888 65.413 96.282 1.00 24.09 428 PRO A CA 1
ATOM 3402 C C . PRO A 1 428 ? 65.743 64.034 96.926 1.00 23.11 428 PRO A C 1
ATOM 3403 O O . PRO A 1 428 ? 65.435 63.058 96.246 1.00 23.45 428 PRO A O 1
ATOM 3407 N N . GLY A 1 429 ? 65.982 63.961 98.232 1.00 22.18 429 GLY A N 1
ATOM 3408 C CA . GLY A 1 429 ? 65.839 62.699 98.942 1.00 23.96 429 GLY A CA 1
ATOM 3409 C C . GLY A 1 429 ? 67.061 61.805 99.086 1.00 23.15 429 GLY A C 1
ATOM 3410 O O . GLY A 1 429 ? 67.016 60.813 99.818 1.00 24.55 429 GLY A O 1
ATOM 3411 N N . ILE A 1 430 ? 68.153 62.139 98.404 1.00 22.31 430 ILE A N 1
ATOM 3412 C CA . ILE A 1 430 ? 69.362 61.324 98.480 1.00 21.25 430 ILE A CA 1
ATOM 3413 C C . ILE A 1 430 ? 69.928 61.219 99.891 1.00 19.63 430 ILE A C 1
ATOM 3414 O O . ILE A 1 430 ? 69.761 62.121 100.715 1.00 17.19 430 ILE A O 1
ATOM 3419 N N . LEU A 1 431 ? 70.592 60.101 100.161 1.00 17.34 431 LEU A N 1
ATOM 3420 C CA . LEU A 1 431 ? 71.205 59.863 101.460 1.00 18.59 431 LEU A CA 1
ATOM 3421 C C . LEU A 1 431 ? 72.681 60.266 101.392 1.00 17.89 431 LEU A C 1
ATOM 3422 O O . LEU A 1 431 ? 73.394 59.904 100.458 1.00 18.39 431 LEU A O 1
ATOM 3427 N N . LEU A 1 432 ? 73.124 61.030 102.380 1.00 17.19 432 LEU A N 1
ATOM 3428 C CA . LEU A 1 432 ? 74.501 61.498 102.434 1.00 16.67 432 LEU A CA 1
ATOM 3429 C C . LEU A 1 432 ? 74.992 61.229 103.841 1.00 16.16 432 LEU A C 1
ATOM 3430 O O . LEU A 1 432 ? 74.483 61.820 104.799 1.00 17.56 432 LEU A O 1
ATOM 3435 N N . PHE A 1 433 ? 75.973 60.340 103.971 1.00 14.19 433 PHE A N 1
ATOM 3436 C CA . PHE A 1 433 ? 76.503 59.996 105.284 1.00 14.90 433 PHE A CA 1
ATOM 3437 C C . PHE A 1 433 ? 77.909 59.409 105.178 1.00 14.47 433 PHE A C 1
ATOM 3438 O O . PHE A 1 433 ? 78.410 59.167 104.083 1.00 16.43 433 PHE A O 1
ATOM 3446 N N . GLY A 1 434 ? 78.538 59.184 106.324 1.00 15.69 434 GLY A N 1
ATOM 3447 C CA . GLY A 1 434 ? 79.874 58.617 106.333 1.00 17.17 434 GLY A CA 1
ATOM 3448 C C . GLY A 1 434 ? 80.442 58.453 107.729 1.00 19.17 434 GLY A C 1
ATOM 3449 O O . GLY A 1 434 ? 79.762 58.713 108.729 1.00 17.86 434 GLY A O 1
ATOM 3450 N N . GLU A 1 435 ? 81.694 58.012 107.795 1.00 19.32 435 GLU A N 1
ATOM 3451 C CA . GLU A 1 435 ? 82.385 57.819 109.062 1.00 22.16 435 GLU A CA 1
ATOM 3452 C C . GLU A 1 435 ? 83.023 59.151 109.443 1.00 22.93 435 GLU A C 1
ATOM 3453 O O . GLU A 1 435 ? 84.029 59.560 108.857 1.00 22.38 435 GLU A O 1
ATOM 3459 N N . GLY A 1 436 ? 82.413 59.833 110.408 1.00 21.93 436 GLY A N 1
ATOM 3460 C CA . GLY A 1 436 ? 82.923 61.118 110.851 1.00 24.83 436 GLY A CA 1
ATOM 3461 C C . GLY A 1 436 ? 84.009 60.998 111.905 1.00 27.83 436 GLY A C 1
ATOM 3462 O O . GLY A 1 436 ? 83.911 61.584 112.985 1.00 25.93 436 GLY A O 1
ATOM 3463 N N . TRP A 1 437 ? 85.046 60.226 111.594 1.00 30.12 437 TRP A N 1
ATOM 3464 C CA . TRP A 1 437 ? 86.163 60.039 112.510 1.00 32.60 437 TRP A CA 1
ATOM 3465 C C . TRP A 1 437 ? 86.937 61.333 112.657 1.00 32.59 437 TRP A C 1
ATOM 3466 O O . TRP A 1 437 ? 87.109 62.072 111.691 1.00 30.95 437 TRP A O 1
ATOM 3477 N N . ASP A 1 438 ? 87.391 61.618 113.873 1.00 34.52 438 ASP A N 1
ATOM 3478 C CA . ASP A 1 438 ? 88.191 62.815 114.099 1.00 35.90 438 ASP A CA 1
ATOM 3479 C C . ASP A 1 438 ? 89.629 62.354 113.882 1.00 34.20 438 ASP A C 1
ATOM 3480 O O . ASP A 1 438 ? 90.224 61.716 114.752 1.00 34.63 438 ASP A O 1
ATOM 3485 N N . LEU A 1 439 ? 90.177 62.666 112.713 1.00 31.23 439 LEU A N 1
ATOM 3486 C CA . LEU A 1 439 ? 91.524 62.247 112.372 1.00 28.79 439 LEU A CA 1
ATOM 3487 C C . LEU A 1 439 ? 92.533 63.383 112.422 1.00 28.68 439 LEU A C 1
ATOM 3488 O O . LEU A 1 439 ? 92.174 64.560 112.366 1.00 28.09 439 LEU A O 1
ATOM 3493 N N . ALA A 1 440 ? 93.805 63.015 112.519 1.00 26.99 440 ALA A N 1
ATOM 3494 C CA . ALA A 1 440 ? 94.878 63.993 112.596 1.00 27.57 440 ALA A CA 1
ATOM 3495 C C . ALA A 1 440 ? 95.243 64.597 111.243 1.00 26.88 440 ALA A C 1
ATOM 3496 O O . ALA A 1 440 ? 96.313 64.320 110.696 1.00 26.18 440 ALA A O 1
ATOM 3498 N N . THR A 1 441 ? 94.344 65.415 110.703 1.00 25.36 441 THR A N 1
ATOM 3499 C CA . THR A 1 441 ? 94.599 66.092 109.439 1.00 24.20 441 THR A CA 1
ATOM 3500 C C . THR A 1 441 ? 94.648 67.572 109.808 1.00 24.05 441 THR A C 1
ATOM 3501 O O . THR A 1 441 ? 93.941 68.016 110.710 1.00 23.93 441 THR A O 1
ATOM 3505 N N . PRO A 1 442 ? 95.496 68.354 109.129 1.00 25.72 442 PRO A N 1
ATOM 3506 C CA . PRO A 1 442 ? 95.620 69.786 109.424 1.00 25.72 442 PRO A CA 1
ATOM 3507 C C . PRO A 1 442 ? 94.421 70.709 109.180 1.00 26.53 442 PRO A C 1
ATOM 3508 O O . PRO A 1 442 ? 94.435 71.542 108.275 1.00 28.96 442 PRO A O 1
ATOM 3512 N N . LEU A 1 443 ? 93.389 70.557 110.004 1.00 24.29 443 LEU A N 1
ATOM 3513 C CA . LEU A 1 443 ? 92.196 71.397 109.940 1.00 22.76 443 LEU A CA 1
ATOM 3514 C C . LEU A 1 443 ? 91.803 71.710 111.379 1.00 22.95 443 LEU A C 1
ATOM 3515 O O . LEU A 1 443 ? 91.983 70.874 112.260 1.00 20.10 443 LEU A O 1
ATOM 3520 N N . PRO A 1 444 ? 91.288 72.924 111.640 1.00 21.52 444 PRO A N 1
ATOM 3521 C CA . PRO A 1 444 ? 90.881 73.254 113.010 1.00 21.76 444 PRO A CA 1
ATOM 3522 C C . PRO A 1 444 ? 89.764 72.268 113.350 1.00 21.87 444 PRO A C 1
ATOM 3523 O O . PRO A 1 444 ? 88.936 71.954 112.495 1.00 18.62 444 PRO A O 1
ATOM 3527 N N . HIS A 1 445 ? 89.743 71.782 114.585 1.00 22.80 445 HIS A N 1
ATOM 3528 C CA . HIS A 1 445 ? 88.749 70.798 115.004 1.00 24.38 445 HIS A CA 1
ATOM 3529 C C . HIS A 1 445 ? 87.291 71.108 114.627 1.00 24.26 445 HIS A C 1
ATOM 3530 O O . HIS A 1 445 ? 86.543 70.195 114.287 1.00 26.39 445 HIS A O 1
ATOM 3537 N N . GLU A 1 446 ? 86.882 72.374 114.664 1.00 22.97 446 GLU A N 1
ATOM 3538 C CA . GLU A 1 446 ? 85.494 72.706 114.334 1.00 22.99 446 GLU A CA 1
ATOM 3539 C C . GLU A 1 446 ? 85.201 72.776 112.841 1.00 23.54 446 GLU A C 1
ATOM 3540 O O . GLU A 1 446 ? 84.063 73.021 112.446 1.00 22.36 446 GLU A O 1
ATOM 3546 N N . GLN A 1 447 ? 86.223 72.567 112.015 1.00 23.80 447 GLN A N 1
ATOM 3547 C CA . GLN A 1 447 ? 86.049 72.604 110.566 1.00 23.12 447 GLN A CA 1
ATOM 3548 C C . GLN A 1 447 ? 85.987 71.202 109.963 1.00 22.64 447 GLN A C 1
ATOM 3549 O O . GLN A 1 447 ? 85.666 71.037 108.788 1.00 24.13 447 GLN A O 1
ATOM 3555 N N . LYS A 1 448 ? 86.299 70.196 110.771 1.00 21.72 448 LYS A N 1
ATOM 3556 C CA . LYS A 1 448 ? 86.270 68.812 110.313 1.00 20.62 448 LYS A CA 1
ATOM 3557 C C . LYS A 1 448 ? 84.833 68.308 110.266 1.00 20.79 448 LYS A C 1
ATOM 3558 O O . LYS A 1 448 ? 84.045 68.567 111.171 1.00 20.11 448 LYS A O 1
ATOM 3564 N N . ALA A 1 449 ? 84.488 67.602 109.197 1.00 21.96 449 ALA A N 1
ATOM 3565 C CA . ALA A 1 449 ? 83.149 67.051 109.066 1.00 20.90 449 ALA A CA 1
ATOM 3566 C C . ALA A 1 449 ? 83.092 65.795 109.931 1.00 22.01 449 ALA A C 1
ATOM 3567 O O . ALA A 1 449 ? 82.755 64.716 109.453 1.00 20.84 449 ALA A O 1
ATOM 3569 N N . ALA A 1 450 ? 83.437 65.943 111.208 1.00 22.97 450 ALA A N 1
ATOM 3570 C CA . ALA A 1 450 ? 83.437 64.821 112.141 1.00 23.44 450 ALA A CA 1
ATOM 3571 C C . ALA A 1 450 ? 82.125 64.711 112.912 1.00 23.61 450 ALA A C 1
ATOM 3572 O O . ALA A 1 450 ? 81.333 65.654 112.962 1.00 22.89 450 ALA A O 1
ATOM 3574 N N . LEU A 1 451 ? 81.918 63.550 113.522 1.00 24.01 451 LEU A N 1
ATOM 3575 C CA . LEU A 1 451 ? 80.717 63.272 114.295 1.00 24.94 451 LEU A CA 1
ATOM 3576 C C . LEU A 1 451 ? 80.457 64.369 115.323 1.00 25.14 451 LEU A C 1
ATOM 3577 O O . LEU A 1 451 ? 79.325 64.805 115.502 1.00 23.87 451 LEU A O 1
ATOM 3582 N N . ALA A 1 452 ? 81.517 64.808 115.995 1.00 24.46 452 ALA A N 1
ATOM 3583 C CA . ALA A 1 452 ? 81.407 65.849 117.007 1.00 24.71 452 ALA A CA 1
ATOM 3584 C C . ALA A 1 452 ? 80.729 67.110 116.487 1.00 25.39 452 ALA A C 1
ATOM 3585 O O . ALA A 1 452 ? 80.107 67.837 117.256 1.00 25.97 452 ALA A O 1
ATOM 3587 N N . ASN A 1 453 ? 80.840 67.373 115.187 1.00 24.25 453 ASN A N 1
ATOM 3588 C CA . ASN A 1 453 ? 80.214 68.565 114.620 1.00 23.44 453 ASN A CA 1
ATOM 3589 C C . ASN A 1 453 ? 78.901 68.249 113.899 1.00 20.87 453 ASN A C 1
ATOM 3590 O O . ASN A 1 453 ? 78.385 69.071 113.142 1.00 18.81 453 ASN A O 1
ATOM 3595 N N . ALA A 1 454 ? 78.350 67.065 114.145 1.00 20.43 454 ALA A N 1
ATOM 3596 C CA . ALA A 1 454 ? 77.099 66.678 113.497 1.00 20.08 454 ALA A CA 1
ATOM 3597 C C . ALA A 1 454 ? 76.032 67.778 113.565 1.00 21.55 454 ALA A C 1
ATOM 3598 O O . ALA A 1 454 ? 75.270 67.956 112.618 1.00 21.02 454 ALA A O 1
ATOM 3600 N N . PRO A 1 455 ? 75.960 68.528 114.687 1.00 22.69 455 PRO A N 1
ATOM 3601 C CA . PRO A 1 455 ? 74.965 69.600 114.820 1.00 24.26 455 PRO A CA 1
ATOM 3602 C C . PRO A 1 455 ? 75.046 70.673 113.735 1.00 26.24 455 PRO A C 1
ATOM 3603 O O . PRO A 1 455 ? 74.056 71.346 113.442 1.00 26.29 455 PRO A O 1
ATOM 3607 N N . ARG A 1 456 ? 76.224 70.843 113.144 1.00 26.95 456 ARG A N 1
ATOM 3608 C CA . ARG A 1 456 ? 76.388 71.839 112.092 1.00 26.27 456 ARG A CA 1
ATOM 3609 C C . ARG A 1 456 ? 76.223 71.243 110.704 1.00 25.39 456 ARG A C 1
ATOM 3610 O O . ARG A 1 456 ? 76.369 71.942 109.706 1.00 23.63 456 ARG A O 1
ATOM 3618 N N . MET A 1 457 ? 75.924 69.949 110.639 1.00 23.61 457 MET A N 1
ATOM 3619 C CA . MET A 1 457 ? 75.740 69.293 109.352 1.00 22.57 457 MET A CA 1
ATOM 3620 C C . MET A 1 457 ? 74.386 68.611 109.206 1.00 21.33 457 MET A C 1
ATOM 3621 O O . MET A 1 457 ? 74.304 67.396 109.018 1.00 20.42 457 MET A O 1
ATOM 3626 N N . PRO A 1 458 ? 73.298 69.389 109.303 1.00 21.51 458 PRO A N 1
ATOM 3627 C CA . PRO A 1 458 ? 71.974 68.777 109.159 1.00 21.84 458 PRO A CA 1
ATOM 3628 C C . PRO A 1 458 ? 71.883 68.199 107.749 1.00 21.46 458 PRO A C 1
ATOM 3629 O O . PRO A 1 458 ? 72.408 68.787 106.801 1.00 23.39 458 PRO A O 1
ATOM 3633 N N . GLY A 1 459 ? 71.241 67.047 107.612 1.00 19.81 459 GLY A N 1
ATOM 3634 C CA . GLY A 1 459 ? 71.116 66.432 106.301 1.00 18.84 459 GLY A CA 1
ATOM 3635 C C . GLY A 1 459 ? 72.263 65.477 105.998 1.00 17.48 459 GLY A C 1
ATOM 3636 O O . GLY A 1 459 ? 72.309 64.856 104.937 1.00 18.08 459 GLY A O 1
ATOM 3637 N N . ILE A 1 460 ? 73.204 65.374 106.925 1.00 16.94 460 ILE A N 1
ATOM 3638 C CA . ILE A 1 460 ? 74.343 64.477 106.764 1.00 15.70 460 ILE A CA 1
ATOM 3639 C C . ILE A 1 460 ? 74.279 63.439 107.879 1.00 15.24 460 ILE A C 1
ATOM 3640 O O . ILE A 1 460 ? 74.109 63.795 109.043 1.00 16.33 460 ILE A O 1
ATOM 3645 N N . GLY A 1 461 ? 74.422 62.164 107.527 1.00 16.81 461 GLY A N 1
ATOM 3646 C CA . GLY A 1 461 ? 74.387 61.109 108.531 1.00 16.58 461 GLY A CA 1
ATOM 3647 C C . GLY A 1 461 ? 75.775 60.594 108.902 1.00 18.24 461 GLY A C 1
ATOM 3648 O O . GLY A 1 461 ? 76.745 60.803 108.164 1.00 17.76 461 GLY A O 1
ATOM 3649 N N . PHE A 1 462 ? 75.870 59.913 110.042 1.00 16.81 462 PHE A N 1
ATOM 3650 C CA . PHE A 1 462 ? 77.143 59.374 110.511 1.00 17.71 462 PHE A CA 1
ATOM 3651 C C . PHE A 1 462 ? 77.019 57.942 111.007 1.00 17.69 462 PHE A C 1
ATOM 3652 O O . PHE A 1 462 ? 76.034 57.584 111.651 1.00 17.55 462 PHE A O 1
ATOM 3660 N N . PHE A 1 463 ? 78.014 57.116 110.705 1.00 17.96 463 PHE A N 1
ATOM 3661 C CA . PHE A 1 463 ? 77.986 55.745 111.189 1.00 17.64 463 PHE A CA 1
ATOM 3662 C C . PHE A 1 463 ? 78.064 55.848 112.710 1.00 18.70 463 PHE A C 1
ATOM 3663 O O . PHE A 1 463 ? 78.943 56.528 113.249 1.00 17.46 463 PHE A O 1
ATOM 3671 N N . ASN A 1 464 ? 77.131 55.193 113.395 1.00 18.07 464 ASN A N 1
ATOM 3672 C CA . ASN A 1 464 ? 77.085 55.226 114.851 1.00 18.70 464 ASN A CA 1
ATOM 3673 C C . ASN A 1 464 ? 78.000 54.158 115.448 1.00 20.77 464 ASN A C 1
ATOM 3674 O O . ASN A 1 464 ? 77.557 53.040 115.723 1.00 21.24 464 ASN A O 1
ATOM 3679 N N . ASP A 1 465 ? 79.270 54.504 115.650 1.00 20.98 465 ASP A N 1
ATOM 3680 C CA . ASP A 1 465 ? 80.242 53.569 116.206 1.00 23.96 465 ASP A CA 1
ATOM 3681 C C . ASP A 1 465 ? 79.930 53.224 117.661 1.00 24.15 465 ASP A C 1
ATOM 3682 O O . ASP A 1 465 ? 80.285 52.147 118.133 1.00 24.86 465 ASP A O 1
ATOM 3687 N N . MET A 1 466 ? 79.268 54.141 118.364 1.00 23.85 466 MET A N 1
ATOM 3688 C CA . MET A 1 466 ? 78.897 53.925 119.763 1.00 24.04 466 MET A CA 1
ATOM 3689 C C . MET A 1 466 ? 77.925 52.758 119.859 1.00 23.42 466 MET A C 1
ATOM 3690 O O . MET A 1 466 ? 78.172 51.797 120.577 1.00 23.79 466 MET A O 1
ATOM 3695 N N . PHE A 1 467 ? 76.823 52.852 119.120 1.00 22.06 467 PHE A N 1
ATOM 3696 C CA . PHE A 1 467 ? 75.788 51.819 119.117 1.00 21.54 467 PHE A CA 1
ATOM 3697 C C . PHE A 1 467 ? 76.383 50.487 118.658 1.00 22.71 467 PHE A C 1
ATOM 3698 O O . PHE A 1 467 ? 76.042 49.425 119.183 1.00 22.42 467 PHE A O 1
ATOM 3706 N N . ARG A 1 468 ? 77.286 50.554 117.684 1.00 24.23 468 ARG A N 1
ATOM 3707 C CA . ARG A 1 468 ? 77.932 49.359 117.157 1.00 24.84 468 ARG A CA 1
ATOM 3708 C C . ARG A 1 468 ? 78.668 48.615 118.265 1.00 25.37 468 ARG A C 1
ATOM 3709 O O . ARG A 1 468 ? 78.446 47.420 118.478 1.00 23.99 468 ARG A O 1
ATOM 3717 N N . ASP A 1 469 ? 79.546 49.331 118.964 1.00 24.30 469 ASP A N 1
ATOM 3718 C CA . ASP A 1 469 ? 80.327 48.748 120.051 1.00 25.42 469 ASP A CA 1
ATOM 3719 C C . ASP A 1 469 ? 79.461 48.336 121.242 1.00 25.14 469 ASP A C 1
ATOM 3720 O O . ASP A 1 469 ? 79.752 47.353 121.916 1.00 22.66 469 ASP A O 1
ATOM 3725 N N . ALA A 1 470 ? 78.399 49.091 121.500 1.00 25.29 470 ALA A N 1
ATOM 3726 C CA . ALA A 1 470 ? 77.498 48.782 122.603 1.00 25.21 470 ALA A CA 1
ATOM 3727 C C . ALA A 1 470 ? 76.852 47.410 122.395 1.00 25.45 470 ALA A C 1
ATOM 3728 O O . ALA A 1 470 ? 76.780 46.599 123.319 1.00 26.02 470 ALA A O 1
ATOM 3730 N N . VAL A 1 471 ? 76.386 47.156 121.176 1.00 24.27 471 VAL A N 1
ATOM 3731 C CA 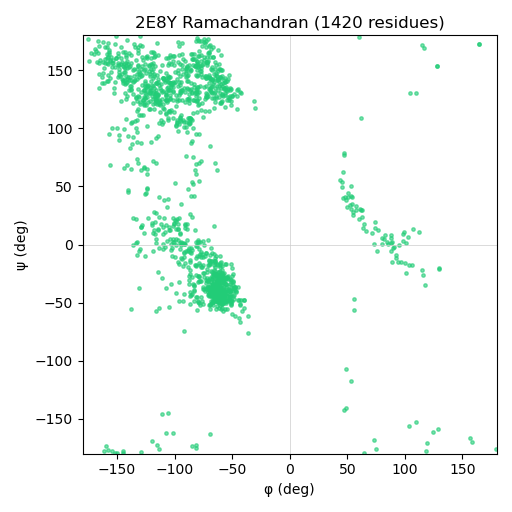. VAL A 1 471 ? 75.733 45.889 120.853 1.00 24.12 471 VAL A CA 1
ATOM 3732 C C . VAL A 1 471 ? 76.701 44.725 120.644 1.00 25.15 471 VAL A C 1
ATOM 3733 O O . VAL A 1 471 ? 76.551 43.665 121.256 1.00 24.13 471 VAL A O 1
ATOM 3737 N N . LYS A 1 472 ? 77.690 44.926 119.779 1.00 24.74 472 LYS A N 1
ATOM 3738 C CA . LYS A 1 472 ? 78.661 43.886 119.460 1.00 24.86 472 LYS A CA 1
ATOM 3739 C C . LYS A 1 472 ? 79.791 43.741 120.466 1.00 26.51 472 LYS A C 1
ATOM 3740 O O . LYS A 1 472 ? 80.147 42.629 120.861 1.00 24.35 472 LYS A O 1
ATOM 3746 N N . GLY A 1 473 ? 80.352 44.876 120.862 1.00 27.36 473 GLY A N 1
ATOM 3747 C CA . GLY A 1 473 ? 81.465 44.889 121.789 1.00 29.49 473 GLY A CA 1
ATOM 3748 C C . GLY A 1 473 ? 82.542 45.732 121.139 1.00 30.98 473 GLY A C 1
ATOM 3749 O O . GLY A 1 473 ? 82.574 45.842 119.912 1.00 29.59 473 GLY A O 1
ATOM 3750 N N . ASN A 1 474 ? 83.414 46.337 121.941 1.00 32.32 474 ASN A N 1
ATOM 3751 C CA . ASN A 1 474 ? 84.480 47.177 121.404 1.00 33.54 474 ASN A CA 1
ATOM 3752 C C . ASN A 1 474 ? 85.170 46.514 120.212 1.00 34.36 474 ASN A C 1
ATOM 3753 O O . ASN A 1 474 ? 85.513 45.332 120.251 1.00 32.87 474 ASN A O 1
ATOM 3758 N N . THR A 1 475 ? 85.364 47.290 119.152 1.00 35.45 475 THR A N 1
ATOM 3759 C CA . THR A 1 475 ? 85.992 46.798 117.934 1.00 37.34 475 THR A CA 1
ATOM 3760 C C . THR A 1 475 ? 87.516 46.724 118.019 1.00 38.86 475 THR A C 1
ATOM 3761 O O . THR A 1 475 ? 88.137 45.906 117.340 1.00 39.96 475 THR A O 1
ATOM 3765 N N . PHE A 1 476 ? 88.117 47.569 118.850 1.00 40.77 476 PHE A N 1
ATOM 3766 C CA . PHE A 1 476 ? 89.571 47.583 119.000 1.00 43.10 476 PHE A CA 1
ATOM 3767 C C . PHE A 1 476 ? 90.115 46.415 119.831 1.00 42.71 476 PHE A C 1
ATOM 3768 O O . PHE A 1 476 ? 91.277 46.034 119.691 1.00 43.65 476 PHE A O 1
ATOM 3776 N N . HIS A 1 477 ? 89.280 45.857 120.702 1.00 42.13 477 HIS A N 1
ATOM 3777 C CA . HIS A 1 477 ? 89.692 44.733 121.539 1.00 41.40 477 HIS A CA 1
ATOM 3778 C C . HIS A 1 477 ? 88.930 43.484 121.118 1.00 40.04 477 HIS A C 1
ATOM 3779 O O . HIS A 1 477 ? 87.736 43.357 121.386 1.00 39.09 477 HIS A O 1
ATOM 3786 N N . LEU A 1 478 ? 89.627 42.565 120.458 1.00 39.11 478 LEU A N 1
ATOM 3787 C CA . LEU A 1 478 ? 89.020 41.327 119.981 1.00 39.96 478 LEU A CA 1
ATOM 3788 C C . LEU A 1 478 ? 88.086 40.640 120.970 1.00 38.77 478 LEU A C 1
ATOM 3789 O O . LEU A 1 478 ? 86.946 40.322 120.630 1.00 39.00 478 LEU A O 1
ATOM 3794 N N . LYS A 1 479 ? 88.572 40.412 122.187 1.00 37.30 479 LYS A N 1
ATOM 3795 C CA . LYS A 1 479 ? 87.794 39.735 123.225 1.00 35.61 479 LYS A CA 1
ATOM 3796 C C . LYS A 1 479 ? 86.651 40.545 123.836 1.00 33.67 479 LYS A C 1
ATOM 3797 O O . LYS A 1 479 ? 85.732 39.969 124.413 1.00 32.98 479 LYS A O 1
ATOM 3803 N N . ALA A 1 480 ? 86.701 41.870 123.720 1.00 30.58 480 ALA A N 1
ATOM 3804 C CA . ALA A 1 480 ? 85.652 42.714 124.292 1.00 29.08 480 ALA A CA 1
ATOM 3805 C C . ALA A 1 480 ? 84.276 42.287 123.796 1.00 28.74 480 ALA A C 1
ATOM 3806 O O . ALA A 1 480 ? 84.109 41.946 122.628 1.00 29.66 480 ALA A O 1
ATOM 3808 N N . THR A 1 481 ? 83.292 42.311 124.689 1.00 28.92 481 THR A N 1
ATOM 3809 C CA . THR A 1 481 ? 81.933 41.910 124.348 1.00 28.87 481 THR A CA 1
ATOM 3810 C C . THR A 1 481 ? 80.919 43.025 124.554 1.00 28.29 481 THR A C 1
ATOM 3811 O O . THR A 1 481 ? 81.128 43.933 125.363 1.00 27.76 481 THR A O 1
ATOM 3815 N N . GLY A 1 482 ? 79.814 42.934 123.819 1.00 27.55 482 GLY A N 1
ATOM 3816 C CA . GLY A 1 482 ? 78.748 43.912 123.925 1.00 25.80 482 GLY A CA 1
ATOM 3817 C C . GLY A 1 482 ? 77.507 43.265 124.512 1.00 24.76 482 GLY A C 1
ATOM 3818 O O . GLY A 1 482 ? 77.525 42.088 124.883 1.00 23.13 482 GLY A O 1
ATOM 3819 N N . PHE A 1 483 ? 76.421 44.024 124.591 1.00 23.85 483 PHE A N 1
ATOM 3820 C CA . PHE A 1 483 ? 75.177 43.510 125.149 1.00 23.08 483 PHE A CA 1
ATOM 3821 C C . PHE A 1 483 ? 74.728 42.206 124.503 1.00 23.83 483 PHE A C 1
ATOM 3822 O O . PHE A 1 483 ? 74.329 41.273 125.194 1.00 23.25 483 PHE A O 1
ATOM 3830 N N . ALA A 1 484 ? 74.784 42.149 123.175 1.00 22.88 484 ALA A N 1
ATOM 3831 C CA . ALA A 1 484 ? 74.368 40.959 122.441 1.00 22.45 484 ALA A CA 1
ATOM 3832 C C . ALA A 1 484 ? 75.239 39.751 122.760 1.00 22.72 484 ALA A C 1
ATOM 3833 O O . ALA A 1 484 ? 74.801 38.608 122.621 1.00 20.93 484 ALA A O 1
ATOM 3835 N N . LEU A 1 485 ? 76.476 40.002 123.172 1.00 23.53 485 LEU A N 1
ATOM 3836 C CA . LEU A 1 485 ? 77.389 38.918 123.514 1.00 25.13 485 LEU A CA 1
ATOM 3837 C C . LEU A 1 485 ? 77.378 38.626 125.018 1.00 27.40 485 LEU A C 1
ATOM 3838 O O . LEU A 1 485 ? 78.216 37.872 125.515 1.00 28.66 485 LEU A O 1
ATOM 3843 N N . GLY A 1 486 ? 76.436 39.236 125.735 1.00 26.94 486 GLY A N 1
ATOM 3844 C CA . GLY A 1 486 ? 76.317 38.995 127.163 1.00 30.59 486 GLY A CA 1
ATOM 3845 C C . GLY A 1 486 ? 76.911 39.993 128.145 1.00 32.12 486 GLY A C 1
ATOM 3846 O O . GLY A 1 486 ? 76.984 39.700 129.340 1.00 32.09 486 GLY A O 1
ATOM 3847 N N . ASN A 1 487 ? 77.331 41.163 127.672 1.00 32.43 487 ASN A N 1
ATOM 3848 C CA . ASN A 1 487 ? 77.909 42.165 128.567 1.00 33.54 487 ASN A CA 1
ATOM 3849 C C . ASN A 1 487 ? 76.855 43.174 129.014 1.00 34.27 487 ASN A C 1
ATOM 3850 O O . ASN A 1 487 ? 76.400 44.007 128.223 1.00 33.34 487 ASN A O 1
ATOM 3855 N N . GLY A 1 488 ? 76.479 43.106 130.288 1.00 34.43 488 GLY A N 1
ATOM 3856 C CA . GLY A 1 488 ? 75.471 44.012 130.812 1.00 34.38 488 GLY A CA 1
ATOM 3857 C C . GLY A 1 488 ? 75.923 45.454 130.963 1.00 33.90 488 GLY A C 1
ATOM 3858 O O . GLY A 1 488 ? 75.097 46.356 131.082 1.00 32.82 488 GLY A O 1
ATOM 3859 N N . GLU A 1 489 ? 77.234 45.671 130.958 1.00 34.92 489 GLU A N 1
ATOM 3860 C CA . GLU A 1 489 ? 77.796 47.010 131.103 1.00 36.16 489 GLU A CA 1
ATOM 3861 C C . GLU A 1 489 ? 77.375 47.966 129.991 1.00 34.80 489 GLU A C 1
ATOM 3862 O O . GLU A 1 489 ? 77.382 49.180 130.176 1.00 34.04 489 GLU A O 1
ATOM 3868 N N . SER A 1 490 ? 77.009 47.428 128.836 1.00 32.47 490 SER A N 1
ATOM 3869 C CA . SER A 1 490 ? 76.615 48.286 127.731 1.00 31.73 490 SER A CA 1
ATOM 3870 C C . SER A 1 490 ? 75.113 48.330 127.477 1.00 31.36 490 SER A C 1
ATOM 3871 O O . SER A 1 490 ? 74.672 48.845 126.452 1.00 31.83 490 SER A O 1
ATOM 3874 N N . ALA A 1 491 ? 74.329 47.812 128.416 1.00 28.05 491 ALA A N 1
ATOM 3875 C CA . ALA A 1 491 ? 72.877 47.801 128.260 1.00 28.82 491 ALA A CA 1
ATOM 3876 C C . ALA A 1 491 ? 72.285 49.197 128.054 1.00 27.14 491 ALA A C 1
ATOM 3877 O O . ALA A 1 491 ? 71.434 49.390 127.183 1.00 24.73 491 ALA A O 1
ATOM 3879 N N . GLN A 1 492 ? 72.733 50.166 128.848 1.00 27.32 492 GLN A N 1
ATOM 3880 C CA . GLN A 1 492 ? 72.228 51.531 128.736 1.00 27.78 492 GLN A CA 1
ATOM 3881 C C . GLN A 1 492 ? 72.574 52.154 127.388 1.00 26.99 492 GLN A C 1
ATOM 3882 O O . GLN A 1 492 ? 71.733 52.801 126.766 1.00 27.60 492 GLN A O 1
ATOM 3888 N N . ALA A 1 493 ? 73.815 51.966 126.945 1.00 25.51 493 ALA A N 1
ATOM 3889 C CA . ALA A 1 493 ? 74.254 52.503 125.658 1.00 25.62 493 ALA A CA 1
ATOM 3890 C C . ALA A 1 493 ? 73.396 51.901 124.542 1.00 24.15 493 ALA A C 1
ATOM 3891 O O . ALA A 1 493 ? 73.053 52.574 123.573 1.00 23.24 493 ALA A O 1
ATOM 3893 N N . VAL A 1 494 ? 73.056 50.625 124.685 1.00 22.76 494 VAL A N 1
ATOM 3894 C CA . VAL A 1 494 ? 72.221 49.950 123.702 1.00 20.69 494 VAL A CA 1
ATOM 3895 C C . VAL A 1 494 ? 70.840 50.605 123.697 1.00 22.10 494 VAL A C 1
ATOM 3896 O O . VAL A 1 494 ? 70.311 50.944 122.639 1.00 20.23 494 VAL A O 1
ATOM 3900 N N . MET A 1 495 ? 70.265 50.789 124.885 1.00 21.69 495 MET A N 1
ATOM 3901 C CA . MET A 1 495 ? 68.950 51.419 125.009 1.00 22.54 495 MET A CA 1
ATOM 3902 C C . MET A 1 495 ? 68.994 52.798 124.349 1.00 21.67 495 MET A C 1
ATOM 3903 O O . MET A 1 495 ? 68.049 53.203 123.663 1.00 20.35 495 MET A O 1
ATOM 3908 N N . HIS A 1 496 ? 70.102 53.506 124.560 1.00 19.41 496 HIS A N 1
ATOM 3909 C CA . HIS A 1 496 ? 70.305 54.834 123.978 1.00 20.15 496 HIS A CA 1
ATOM 3910 C C . HIS A 1 496 ? 70.235 54.704 122.451 1.00 19.24 496 HIS A C 1
ATOM 3911 O O . HIS A 1 496 ? 69.559 55.482 121.781 1.00 19.70 496 HIS A O 1
ATOM 3918 N N . GLY A 1 497 ? 70.926 53.708 121.907 1.00 19.66 497 GLY A N 1
ATOM 3919 C CA . GLY A 1 497 ? 70.898 53.495 120.471 1.00 20.01 497 GLY A CA 1
ATOM 3920 C C . GLY A 1 497 ? 69.496 53.138 119.997 1.00 21.71 497 GLY A C 1
ATOM 3921 O O . GLY A 1 497 ? 69.034 53.606 118.951 1.00 20.93 497 GLY A O 1
ATOM 3922 N N . ILE A 1 498 ? 68.806 52.305 120.769 1.00 21.01 498 ILE A N 1
ATOM 3923 C CA . ILE A 1 498 ? 67.453 51.901 120.406 1.00 20.63 498 ILE A CA 1
ATOM 3924 C C . ILE A 1 498 ? 66.559 53.127 120.288 1.00 20.63 498 ILE A C 1
ATOM 3925 O O . ILE A 1 498 ? 65.613 53.143 119.500 1.00 21.33 498 ILE A O 1
ATOM 3930 N N . ALA A 1 499 ? 66.892 54.164 121.050 1.00 19.58 499 ALA A N 1
ATOM 3931 C CA . ALA A 1 499 ? 66.124 55.399 121.059 1.00 18.80 499 ALA A CA 1
ATOM 3932 C C . ALA A 1 499 ? 66.607 56.441 120.051 1.00 20.27 499 ALA A C 1
ATOM 3933 O O . ALA A 1 499 ? 66.264 57.610 120.171 1.00 21.37 499 ALA A O 1
ATOM 3935 N N . GLY A 1 500 ? 67.406 56.028 119.074 1.00 19.84 500 GLY A N 1
ATOM 3936 C CA . GLY A 1 500 ? 67.875 56.971 118.071 1.00 22.18 500 GLY A CA 1
ATOM 3937 C C . GLY A 1 500 ? 69.165 57.715 118.370 1.00 23.06 500 GLY A C 1
ATOM 3938 O O . GLY A 1 500 ? 69.581 58.564 117.584 1.00 22.06 500 GLY A O 1
ATOM 3939 N N . SER A 1 501 ? 69.788 57.419 119.509 1.00 23.15 501 SER A N 1
ATOM 3940 C CA . SER A 1 501 ? 71.054 58.047 119.888 1.00 23.79 501 SER A CA 1
ATOM 3941 C C . SER A 1 501 ? 71.042 59.574 119.911 1.00 25.00 501 SER A C 1
ATOM 3942 O O . SER A 1 501 ? 72.079 60.214 119.715 1.00 23.28 501 SER A O 1
ATOM 3945 N N . SER A 1 502 ? 69.877 60.157 120.163 1.00 25.64 502 SER A N 1
ATOM 3946 C CA . SER A 1 502 ? 69.761 61.603 120.199 1.00 28.20 502 SER A CA 1
ATOM 3947 C C . SER A 1 502 ? 69.613 62.111 121.632 1.00 30.01 502 SER A C 1
ATOM 3948 O O . SER A 1 502 ? 68.962 63.126 121.882 1.00 31.67 502 SER A O 1
ATOM 3951 N N . GLY A 1 503 ? 70.234 61.399 122.568 1.00 29.91 503 GLY A N 1
ATOM 3952 C CA . GLY A 1 503 ? 70.169 61.782 123.966 1.00 31.97 503 GLY A CA 1
ATOM 3953 C C . GLY A 1 503 ? 69.332 60.840 124.816 1.00 33.16 503 GLY A C 1
ATOM 3954 O O . GLY A 1 503 ? 68.202 60.506 124.459 1.00 33.47 503 GLY A O 1
ATOM 3955 N N . TRP A 1 504 ? 69.895 60.408 125.942 1.00 33.56 504 TRP A N 1
ATOM 3956 C CA . TRP A 1 504 ? 69.204 59.510 126.864 1.00 35.16 504 TRP A CA 1
ATOM 3957 C C . TRP A 1 504 ? 69.673 59.764 128.294 1.00 36.13 504 TRP A C 1
ATOM 3958 O O . TRP A 1 504 ? 70.744 59.311 128.702 1.00 35.47 504 TRP A O 1
ATOM 3969 N N . LYS A 1 505 ? 68.861 60.504 129.044 1.00 38.66 505 LYS A N 1
ATOM 3970 C CA . LYS A 1 505 ? 69.163 60.837 130.430 1.00 40.30 505 LYS A CA 1
ATOM 3971 C C . LYS A 1 505 ? 70.543 61.472 130.586 1.00 41.08 505 LYS A C 1
ATOM 3972 O O . LYS A 1 505 ? 70.806 62.546 130.042 1.00 41.99 505 LYS A O 1
ATOM 3978 N N . ALA A 1 506 ? 71.423 60.805 131.326 1.00 41.47 506 ALA A N 1
ATOM 3979 C CA . ALA A 1 506 ? 72.769 61.318 131.562 1.00 41.41 506 ALA A CA 1
ATOM 3980 C C . ALA A 1 506 ? 73.673 61.165 130.346 1.00 41.67 506 ALA A C 1
ATOM 3981 O O . ALA A 1 506 ? 74.774 61.720 130.312 1.00 40.81 506 ALA A O 1
ATOM 3983 N N . LEU A 1 507 ? 73.212 60.409 129.351 1.00 40.16 507 LEU A N 1
ATOM 3984 C CA . LEU A 1 507 ? 73.999 60.193 128.143 1.00 38.06 507 LEU A CA 1
ATOM 3985 C C . LEU A 1 507 ? 73.802 61.339 127.160 1.00 35.76 507 LEU A C 1
ATOM 3986 O O . LEU A 1 507 ? 72.672 61.658 126.776 1.00 34.62 507 LEU A O 1
ATOM 3991 N N . ALA A 1 508 ? 74.908 61.964 126.767 1.00 33.54 508 ALA A N 1
ATOM 3992 C CA . ALA A 1 508 ? 74.866 63.070 125.814 1.00 31.68 508 ALA A CA 1
ATOM 3993 C C . ALA A 1 508 ? 74.506 62.525 124.432 1.00 30.05 508 ALA A C 1
ATOM 3994 O O . ALA A 1 508 ? 74.887 61.411 124.078 1.00 31.09 508 ALA A O 1
ATOM 3996 N N . PRO A 1 509 ? 73.765 63.307 123.634 1.00 28.89 509 PRO A N 1
ATOM 3997 C CA . PRO A 1 509 ? 73.359 62.887 122.290 1.00 28.84 509 PRO A CA 1
ATOM 3998 C C . PRO A 1 509 ? 74.531 62.503 121.387 1.00 28.59 509 PRO A C 1
ATOM 3999 O O . PRO A 1 509 ? 75.603 63.108 121.451 1.00 29.07 509 PRO A O 1
ATOM 4003 N N . ILE A 1 510 ? 74.327 61.488 120.556 1.00 27.29 510 ILE A N 1
ATOM 4004 C CA . ILE A 1 510 ? 75.362 61.060 119.625 1.00 27.53 510 ILE A CA 1
ATOM 4005 C C . ILE A 1 510 ? 75.204 61.942 118.393 1.00 27.12 510 ILE A C 1
ATOM 4006 O O . ILE A 1 510 ? 76.182 62.424 117.827 1.00 26.85 510 ILE A O 1
ATOM 4011 N N . VAL A 1 511 ? 73.951 62.129 117.987 1.00 26.01 511 VAL A N 1
ATOM 4012 C CA . VAL A 1 511 ? 73.593 62.970 116.848 1.00 24.67 511 VAL A CA 1
ATOM 4013 C C . VAL A 1 511 ? 72.298 63.683 117.221 1.00 25.00 511 VAL A C 1
ATOM 4014 O O . VAL A 1 511 ? 71.529 63.190 118.044 1.00 26.49 511 VAL A O 1
ATOM 4018 N N . PRO A 1 512 ? 72.041 64.854 116.624 1.00 24.84 512 PRO A N 1
ATOM 4019 C CA . PRO A 1 512 ? 70.825 65.616 116.923 1.00 24.95 512 PRO A CA 1
ATOM 4020 C C . PRO A 1 512 ? 69.512 64.896 116.634 1.00 25.05 512 PRO A C 1
ATOM 4021 O O . PRO A 1 512 ? 68.600 64.896 117.464 1.00 24.10 512 PRO A O 1
ATOM 4025 N N . GLU A 1 513 ? 69.420 64.293 115.454 1.00 22.90 513 GLU A N 1
ATOM 4026 C CA . GLU A 1 513 ? 68.207 63.603 115.035 1.00 23.57 513 GLU A CA 1
ATOM 4027 C C . GLU A 1 513 ? 68.503 62.185 114.568 1.00 23.32 513 GLU A C 1
ATOM 4028 O O . GLU A 1 513 ? 69.603 61.894 114.099 1.00 21.51 513 GLU A O 1
ATOM 4034 N N . PRO A 1 514 ? 67.511 61.288 114.672 1.00 22.81 514 PRO A N 1
ATOM 4035 C CA . PRO A 1 514 ? 67.674 59.889 114.264 1.00 21.76 514 PRO A CA 1
ATOM 4036 C C . PRO A 1 514 ? 68.021 59.693 112.791 1.00 21.52 514 PRO A C 1
ATOM 4037 O O . PRO A 1 514 ? 68.651 58.701 112.425 1.00 21.61 514 PRO A O 1
ATOM 4041 N N . SER A 1 515 ? 67.628 60.642 111.948 1.00 21.13 515 SER A N 1
ATOM 4042 C CA . SER A 1 515 ? 67.924 60.547 110.524 1.00 20.77 515 SER A CA 1
ATOM 4043 C C . SER A 1 515 ? 69.431 60.625 110.280 1.00 20.90 515 SER A C 1
ATOM 4044 O O . SER A 1 515 ? 69.903 60.307 109.192 1.00 20.04 515 SER A O 1
ATOM 4047 N N . GLN A 1 516 ? 70.182 61.050 111.292 1.00 19.31 516 GLN A N 1
ATOM 4048 C CA . GLN A 1 516 ? 71.629 61.177 111.150 1.00 19.96 516 GLN A CA 1
ATOM 4049 C C . GLN A 1 516 ? 72.409 60.026 111.777 1.00 20.35 516 GLN A C 1
ATOM 4050 O O . GLN A 1 516 ? 73.644 60.032 111.770 1.00 20.17 516 GLN A O 1
ATOM 4056 N N . SER A 1 517 ? 71.696 59.042 112.319 1.00 19.19 517 SER A N 1
ATOM 4057 C CA . SER A 1 517 ? 72.358 57.903 112.941 1.00 17.25 517 SER A CA 1
ATOM 4058 C C . SER A 1 517 ? 72.283 56.644 112.103 1.00 17.83 517 SER A C 1
ATOM 4059 O O . SER A 1 517 ? 71.216 56.041 111.973 1.00 19.23 517 SER A O 1
ATOM 4062 N N . ILE A 1 518 ? 73.419 56.246 111.539 1.00 17.15 518 ILE A N 1
ATOM 4063 C CA . ILE A 1 518 ? 73.478 55.038 110.730 1.00 15.77 518 ILE A CA 1
ATOM 4064 C C . ILE A 1 518 ? 73.758 53.902 111.706 1.00 16.43 518 ILE A C 1
ATOM 4065 O O . ILE A 1 518 ? 74.880 53.757 112.197 1.00 17.02 518 ILE A O 1
ATOM 4070 N N . ASN A 1 519 ? 72.729 53.109 111.992 1.00 16.70 519 ASN A N 1
ATOM 4071 C CA . ASN A 1 519 ? 72.839 51.999 112.935 1.00 17.57 519 ASN A CA 1
ATOM 4072 C C . ASN A 1 519 ? 73.308 50.706 112.279 1.00 18.05 519 ASN A C 1
ATOM 4073 O O . ASN A 1 519 ? 72.682 50.224 111.336 1.00 18.38 519 ASN A O 1
ATOM 4078 N N . TYR A 1 520 ? 74.396 50.141 112.800 1.00 18.43 520 TYR A N 1
ATOM 4079 C CA . TYR A 1 520 ? 74.963 48.907 112.253 1.00 18.02 520 TYR A CA 1
ATOM 4080 C C . TYR A 1 520 ? 75.844 48.181 113.272 1.00 18.97 520 TYR A C 1
ATOM 4081 O O . TYR A 1 520 ? 76.237 48.757 114.284 1.00 17.56 520 TYR A O 1
ATOM 4090 N N . VAL A 1 521 ? 76.144 46.910 113.003 1.00 20.59 521 VAL A N 1
ATOM 4091 C CA . VAL A 1 521 ? 77.029 46.132 113.872 1.00 18.87 521 VAL A CA 1
ATOM 4092 C C . VAL A 1 521 ? 78.101 45.444 113.026 1.00 20.19 521 VAL A C 1
ATOM 4093 O O . VAL A 1 521 ? 79.019 44.822 113.556 1.00 19.99 521 VAL A O 1
ATOM 4097 N N . GLU A 1 522 ? 77.975 45.566 111.706 1.00 20.10 522 GLU A N 1
ATOM 4098 C CA . GLU A 1 522 ? 78.935 44.974 110.776 1.00 20.01 522 GLU A CA 1
ATOM 4099 C C . GLU A 1 522 ? 79.057 45.824 109.514 1.00 19.70 522 GLU A C 1
ATOM 4100 O O . GLU A 1 522 ? 78.100 46.474 109.097 1.00 19.30 522 GLU A O 1
ATOM 4106 N N . SER A 1 523 ? 80.248 45.821 108.926 1.00 20.09 523 SER A N 1
ATOM 4107 C CA . SER A 1 523 ? 80.528 46.545 107.687 1.00 20.02 523 SER A CA 1
ATOM 4108 C C . SER A 1 523 ? 81.685 45.804 107.026 1.00 20.20 523 SER A C 1
ATOM 4109 O O . SER A 1 523 ? 82.138 44.781 107.550 1.00 20.81 523 SER A O 1
ATOM 4112 N N . HIS A 1 524 ? 82.170 46.296 105.888 1.00 19.92 524 HIS A N 1
ATOM 4113 C CA . HIS A 1 524 ? 83.269 45.615 105.214 1.00 20.17 524 HIS A CA 1
ATOM 4114 C C . HIS A 1 524 ? 84.545 45.694 106.048 1.00 20.56 524 HIS A C 1
ATOM 4115 O O . HIS A 1 524 ? 85.424 44.849 105.917 1.00 21.38 524 HIS A O 1
ATOM 4122 N N . ASP A 1 525 ? 84.637 46.716 106.897 1.00 21.71 525 ASP A N 1
ATOM 4123 C CA . ASP A 1 525 ? 85.797 46.912 107.774 1.00 22.66 525 ASP A CA 1
ATOM 4124 C C . ASP A 1 525 ? 85.748 46.014 109.012 1.00 22.12 525 ASP A C 1
ATOM 4125 O O . ASP A 1 525 ? 84.668 45.641 109.472 1.00 21.45 525 ASP A O 1
ATOM 4130 N N . ASN A 1 526 ? 86.926 45.697 109.549 1.00 21.12 526 ASN A N 1
ATOM 4131 C CA . ASN A 1 526 ? 87.067 44.864 110.746 1.00 20.69 526 ASN A CA 1
ATOM 4132 C C . ASN A 1 526 ? 86.482 43.466 110.566 1.00 21.29 526 ASN A C 1
ATOM 4133 O O . ASN A 1 526 ? 85.947 43.144 109.508 1.00 19.64 526 ASN A O 1
ATOM 4138 N N . HIS A 1 527 ? 86.598 42.637 111.604 1.00 20.04 527 HIS A N 1
ATOM 4139 C CA . HIS A 1 527 ? 86.060 41.280 111.572 1.00 20.09 527 HIS A CA 1
ATOM 4140 C C . HIS A 1 527 ? 84.546 41.364 111.382 1.00 20.42 527 HIS A C 1
ATOM 4141 O O . HIS A 1 527 ? 83.922 42.332 111.813 1.00 20.01 527 HIS A O 1
ATOM 4148 N N . THR A 1 528 ? 83.962 40.348 110.748 1.00 20.60 528 THR A N 1
ATOM 4149 C CA . THR A 1 528 ? 82.516 40.293 110.575 1.00 19.98 528 THR A CA 1
ATOM 4150 C C . THR A 1 528 ? 81.979 40.041 111.982 1.00 20.00 528 THR A C 1
ATOM 4151 O O . THR A 1 528 ? 82.739 39.665 112.876 1.00 19.53 528 THR A O 1
ATOM 4155 N N . PHE A 1 529 ? 80.683 40.246 112.187 1.00 19.38 529 PHE A N 1
ATOM 4156 C CA . PHE A 1 529 ? 80.102 40.015 113.504 1.00 18.71 529 PHE A CA 1
ATOM 4157 C C . PHE A 1 529 ? 80.339 38.569 113.928 1.00 19.94 529 PHE A C 1
ATOM 4158 O O . PHE A 1 529 ? 80.662 38.297 115.086 1.00 20.82 529 PHE A O 1
ATOM 4166 N N . TRP A 1 530 ? 80.186 37.639 112.992 1.00 20.15 530 TRP A N 1
ATOM 4167 C CA . TRP A 1 530 ? 80.392 36.229 113.309 1.00 21.05 530 TRP A CA 1
ATOM 4168 C C . TRP A 1 530 ? 81.816 35.934 113.787 1.00 22.18 530 TRP A C 1
ATOM 4169 O O . TRP A 1 530 ? 82.007 35.330 114.847 1.00 22.01 530 TRP A O 1
ATOM 4180 N N . ASP A 1 531 ? 82.811 36.364 113.017 1.00 21.88 531 ASP A N 1
ATOM 4181 C CA . ASP A 1 531 ? 84.206 36.117 113.376 1.00 23.58 531 ASP A CA 1
ATOM 4182 C C . ASP A 1 531 ? 84.605 36.819 114.678 1.00 24.18 531 ASP A C 1
ATOM 4183 O O . ASP A 1 531 ? 85.341 36.264 115.491 1.00 24.49 531 ASP A O 1
ATOM 4188 N N . LYS A 1 532 ? 84.123 38.041 114.870 1.00 24.92 532 LYS A N 1
ATOM 4189 C CA . LYS A 1 532 ? 84.416 38.799 116.084 1.00 27.04 532 LYS A CA 1
ATOM 4190 C C . LYS A 1 532 ? 83.908 38.022 117.302 1.00 27.93 532 LYS A C 1
ATOM 4191 O O . LYS A 1 532 ? 84.657 37.725 118.234 1.00 26.95 532 LYS A O 1
ATOM 4197 N N . MET A 1 533 ? 82.621 37.702 117.271 1.00 27.62 533 MET A N 1
ATOM 4198 C CA . MET A 1 533 ? 81.966 36.962 118.334 1.00 28.82 533 MET A CA 1
ATOM 4199 C C . MET A 1 533 ? 82.657 35.621 118.568 1.00 29.47 533 MET A C 1
ATOM 4200 O O . MET A 1 533 ? 82.753 35.153 119.699 1.00 30.48 533 MET A O 1
ATOM 4205 N N . SER A 1 534 ? 83.146 35.010 117.497 1.00 29.44 534 SER A N 1
ATOM 4206 C CA . SER A 1 534 ? 83.827 33.733 117.618 1.00 30.68 534 SER A CA 1
ATOM 4207 C C . SER A 1 534 ? 85.111 33.851 118.439 1.00 32.03 534 SER A C 1
ATOM 4208 O O . SER A 1 534 ? 85.544 32.882 119.063 1.00 33.33 534 SER A O 1
ATOM 4211 N N . PHE A 1 535 ? 85.712 35.039 118.447 1.00 34.15 535 PHE A N 1
ATOM 4212 C CA . PHE A 1 535 ? 86.934 35.281 119.217 1.00 34.48 535 PHE A CA 1
ATOM 4213 C C . PHE A 1 535 ? 86.585 35.703 120.642 1.00 34.15 535 PHE A C 1
ATOM 4214 O O . PHE A 1 535 ? 87.298 35.384 121.593 1.00 34.90 535 PHE A O 1
ATOM 4222 N N . ALA A 1 536 ? 85.482 36.430 120.784 1.00 33.92 536 ALA A N 1
ATOM 4223 C CA . ALA A 1 536 ? 85.046 36.900 122.091 1.00 33.36 536 ALA A CA 1
ATOM 4224 C C . ALA A 1 536 ? 84.337 35.809 122.893 1.00 33.09 536 ALA A C 1
ATOM 4225 O O . ALA A 1 536 ? 84.344 35.835 124.118 1.00 32.82 536 ALA A O 1
ATOM 4227 N N . LEU A 1 537 ? 83.718 34.858 122.199 1.00 32.14 537 LEU A N 1
ATOM 4228 C CA . LEU A 1 537 ? 83.005 33.758 122.851 1.00 32.77 537 LEU A CA 1
ATOM 4229 C C . LEU A 1 537 ? 83.518 32.426 122.310 1.00 31.23 537 LEU A C 1
ATOM 4230 O O . LEU A 1 537 ? 82.786 31.691 121.647 1.00 29.99 537 LEU A O 1
ATOM 4235 N N . PRO A 1 538 ? 84.786 32.093 122.599 1.00 31.05 538 PRO A N 1
ATOM 4236 C CA . PRO A 1 538 ? 85.415 30.851 122.140 1.00 32.11 538 PRO A CA 1
ATOM 4237 C C . PRO A 1 538 ? 84.793 29.556 122.651 1.00 33.32 538 PRO A C 1
ATOM 4238 O O . PRO A 1 538 ? 85.032 28.490 122.085 1.00 32.93 538 PRO A O 1
ATOM 4242 N N . GLN A 1 539 ? 83.988 29.646 123.706 1.00 34.41 539 GLN A N 1
ATOM 4243 C CA . GLN A 1 539 ? 83.367 28.456 124.276 1.00 35.99 539 GLN A CA 1
ATOM 4244 C C . GLN A 1 539 ? 81.892 28.291 123.947 1.00 36.61 539 GLN A C 1
ATOM 4245 O O . GLN A 1 539 ? 81.238 27.379 124.453 1.00 36.19 539 GLN A O 1
ATOM 4251 N N . GLU A 1 540 ? 81.355 29.168 123.110 1.00 36.50 540 GLU A N 1
ATOM 4252 C CA . GLU A 1 540 ? 79.950 29.056 122.762 1.00 37.96 540 GLU A CA 1
ATOM 4253 C C . GLU A 1 540 ? 79.736 28.319 121.457 1.00 37.18 540 GLU A C 1
ATOM 4254 O O . GLU A 1 540 ? 80.485 28.509 120.497 1.00 38.54 540 GLU A O 1
ATOM 4260 N N . ASN A 1 541 ? 78.713 27.470 121.432 1.00 35.87 541 ASN A N 1
ATOM 4261 C CA . ASN A 1 541 ? 78.406 26.692 120.242 1.00 35.06 541 ASN A CA 1
ATOM 4262 C C . ASN A 1 541 ? 77.770 27.550 119.154 1.00 32.84 541 ASN A C 1
ATOM 4263 O O . ASN A 1 541 ? 77.264 28.643 119.415 1.00 31.44 541 ASN A O 1
ATOM 4268 N N . ASP A 1 542 ? 77.807 27.038 117.930 1.00 30.94 542 ASP A N 1
ATOM 4269 C CA . ASP A 1 542 ? 77.262 27.737 116.782 1.00 31.09 542 ASP A CA 1
ATOM 4270 C C . ASP A 1 542 ? 75.816 28.156 116.960 1.00 30.69 542 ASP A C 1
ATOM 4271 O O . ASP A 1 542 ? 75.456 29.289 116.639 1.00 30.82 542 ASP A O 1
ATOM 4276 N N . SER A 1 543 ? 74.989 27.255 117.480 1.00 29.00 543 SER A N 1
ATOM 4277 C CA . SER A 1 543 ? 73.579 27.563 117.685 1.00 29.85 543 SER A CA 1
ATOM 4278 C C . SER A 1 543 ? 73.377 28.819 118.530 1.00 29.44 543 SER A C 1
ATOM 4279 O O . SER A 1 543 ? 72.576 29.691 118.178 1.00 29.71 543 SER A O 1
ATOM 4282 N N . ARG A 1 544 ? 74.095 28.907 119.646 1.00 28.61 544 ARG A N 1
ATOM 4283 C CA . ARG A 1 544 ? 73.987 30.065 120.526 1.00 29.19 544 ARG A CA 1
ATOM 4284 C C . ARG A 1 544 ? 74.563 31.317 119.886 1.00 26.85 544 ARG A C 1
ATOM 4285 O O . ARG A 1 544 ? 74.032 32.411 120.071 1.00 25.89 544 ARG A O 1
ATOM 4293 N N . LYS A 1 545 ? 75.659 31.164 119.150 1.00 25.61 545 LYS A N 1
ATOM 4294 C CA . LYS A 1 545 ? 76.255 32.313 118.480 1.00 26.78 545 LYS A CA 1
ATOM 4295 C C . LYS A 1 545 ? 75.279 32.848 117.433 1.00 25.35 545 LYS A C 1
ATOM 4296 O O . LYS A 1 545 ? 75.113 34.057 117.288 1.00 24.96 545 LYS A O 1
ATOM 4302 N N . ARG A 1 546 ? 74.607 31.949 116.724 1.00 24.93 546 ARG A N 1
ATOM 4303 C CA . ARG A 1 546 ? 73.642 32.379 115.724 1.00 24.15 546 ARG A CA 1
ATOM 4304 C C . ARG A 1 546 ? 72.526 33.193 116.382 1.00 24.97 546 ARG A C 1
ATOM 4305 O O . ARG A 1 546 ? 72.079 34.201 115.834 1.00 24.31 546 ARG A O 1
ATOM 4313 N N . SER A 1 547 ? 72.083 32.766 117.563 1.00 24.44 547 SER A N 1
ATOM 4314 C CA . SER A 1 547 ? 71.012 33.477 118.254 1.00 26.01 547 SER A CA 1
ATOM 4315 C C . SER A 1 547 ? 71.476 34.867 118.688 1.00 25.71 547 SER A C 1
ATOM 4316 O O . SER A 1 547 ? 70.693 35.821 118.685 1.00 25.07 547 SER A O 1
ATOM 4319 N N . ARG A 1 548 ? 72.751 34.980 119.052 1.00 26.05 548 ARG A N 1
ATOM 4320 C CA . ARG A 1 548 ? 73.309 36.261 119.465 1.00 26.69 548 ARG A CA 1
ATOM 4321 C C . ARG A 1 548 ? 73.412 37.219 118.280 1.00 26.08 548 ARG A C 1
ATOM 4322 O O . ARG A 1 548 ? 73.115 38.411 118.408 1.00 25.40 548 ARG A O 1
ATOM 4330 N N . GLN A 1 549 ? 73.831 36.698 117.127 1.00 25.28 549 GLN A N 1
ATOM 4331 C CA . GLN A 1 549 ? 73.949 37.526 115.932 1.00 23.07 549 GLN A CA 1
ATOM 4332 C C . GLN A 1 549 ? 72.566 37.939 115.444 1.00 22.59 549 GLN A C 1
ATOM 4333 O O . GLN A 1 549 ? 72.382 39.063 114.974 1.00 22.90 549 GLN A O 1
ATOM 4339 N N . ARG A 1 550 ? 71.591 37.039 115.556 1.00 21.96 550 ARG A N 1
ATOM 4340 C CA . ARG A 1 550 ? 70.231 37.374 115.154 1.00 23.45 550 ARG A CA 1
ATOM 4341 C C . ARG A 1 550 ? 69.719 38.456 116.109 1.00 23.50 550 ARG A C 1
ATOM 4342 O O . ARG A 1 550 ? 68.980 39.355 115.708 1.00 21.71 550 ARG A O 1
ATOM 4350 N N . LEU A 1 551 ? 70.118 38.353 117.376 1.00 22.91 551 LEU A N 1
ATOM 4351 C CA . LEU A 1 551 ? 69.713 39.316 118.391 1.00 21.78 551 LEU A CA 1
ATOM 4352 C C . LEU A 1 551 ? 70.256 40.705 118.063 1.00 20.57 551 LEU A C 1
ATOM 4353 O O . LEU A 1 551 ? 69.554 41.702 118.217 1.00 21.06 551 LEU A O 1
ATOM 4358 N N . ALA A 1 552 ? 71.504 40.764 117.609 1.00 19.77 552 ALA A N 1
ATOM 4359 C CA . ALA A 1 552 ? 72.119 42.040 117.258 1.00 19.56 552 ALA A CA 1
ATOM 4360 C C . ALA A 1 552 ? 71.367 42.673 116.091 1.00 17.94 552 ALA A C 1
ATOM 4361 O O . ALA A 1 552 ? 71.251 43.893 116.008 1.00 17.56 552 ALA A O 1
ATOM 4363 N N . VAL A 1 553 ? 70.846 41.838 115.198 1.00 17.37 553 VAL A N 1
ATOM 4364 C CA . VAL A 1 553 ? 70.107 42.330 114.040 1.00 18.22 553 VAL A CA 1
ATOM 4365 C C . VAL A 1 553 ? 68.750 42.903 114.448 1.00 18.57 553 VAL A C 1
ATOM 4366 O O . VAL A 1 553 ? 68.317 43.939 113.925 1.00 18.59 553 VAL A O 1
ATOM 4368 N N . ALA A 1 554 ? 68.080 42.226 115.374 1.00 16.93 554 ALA A N 1
ATOM 4369 C CA . ALA A 1 554 ? 66.777 42.679 115.852 1.00 18.11 554 ALA A CA 1
ATOM 4370 C C . ALA A 1 554 ? 66.931 44.017 116.585 1.00 17.86 554 ALA A C 1
ATOM 4371 O O . ALA A 1 554 ? 66.100 44.913 116.451 1.00 16.97 554 ALA A O 1
ATOM 4373 N N . ILE A 1 555 ? 68.001 44.149 117.357 1.00 19.90 555 ILE A N 1
ATOM 4374 C CA . ILE A 1 555 ? 68.242 45.388 118.089 1.00 21.27 555 ILE A CA 1
ATOM 4375 C C . ILE A 1 555 ? 68.405 46.553 117.109 1.00 21.26 555 ILE A C 1
ATOM 4376 O O . ILE A 1 555 ? 67.775 47.603 117.258 1.00 21.74 555 ILE A O 1
ATOM 4381 N N . ILE A 1 556 ? 69.239 46.356 116.095 1.00 21.89 556 ILE A N 1
ATOM 4382 C CA . ILE A 1 556 ? 69.473 47.392 115.092 1.00 22.01 556 ILE A CA 1
ATOM 4383 C C . ILE A 1 556 ? 68.231 47.665 114.246 1.00 22.30 556 ILE A C 1
ATOM 4384 O O . ILE A 1 556 ? 67.829 48.821 114.073 1.00 20.07 556 ILE A O 1
ATOM 4389 N N . LEU A 1 557 ? 67.621 46.600 113.728 1.00 21.27 557 LEU A N 1
ATOM 4390 C CA . LEU A 1 557 ? 66.446 46.737 112.875 1.00 20.18 557 LEU A CA 1
ATOM 4391 C C . LEU A 1 557 ? 65.203 47.288 113.556 1.00 19.88 557 LEU A C 1
ATOM 4392 O O . LEU A 1 557 ? 64.347 47.874 112.895 1.00 20.97 557 LEU A O 1
ATOM 4397 N N . LEU A 1 558 ? 65.094 47.115 114.869 1.00 19.54 558 LEU A N 1
ATOM 4398 C CA . LEU A 1 558 ? 63.934 47.634 115.583 1.00 18.50 558 LEU A CA 1
ATOM 4399 C C . LEU A 1 558 ? 64.281 48.905 116.355 1.00 20.21 558 LEU A C 1
ATOM 4400 O O . LEU A 1 558 ? 63.500 49.371 117.187 1.00 21.19 558 LEU A O 1
ATOM 4405 N N . ALA A 1 559 ? 65.455 49.462 116.063 1.00 19.78 559 ALA A N 1
ATOM 4406 C CA . ALA A 1 559 ? 65.924 50.693 116.704 1.00 19.47 559 ALA A CA 1
ATOM 4407 C C . ALA A 1 559 ? 65.549 51.919 115.876 1.00 18.79 559 ALA A C 1
ATOM 4408 O O . ALA A 1 559 ? 65.430 51.840 114.654 1.00 19.82 559 ALA A O 1
ATOM 4410 N N . GLN A 1 560 ? 65.356 53.053 116.539 1.00 19.32 560 GLN A N 1
ATOM 4411 C CA . GLN A 1 560 ? 65.047 54.277 115.818 1.00 19.45 560 GLN A CA 1
ATOM 4412 C C . GLN A 1 560 ? 66.359 54.648 115.124 1.00 19.49 560 GLN A C 1
ATOM 4413 O O . GLN A 1 560 ? 67.440 54.432 115.680 1.00 18.24 560 GLN A O 1
ATOM 4419 N N . GLY A 1 561 ? 66.266 55.189 113.912 1.00 19.19 561 GLY A N 1
ATOM 4420 C CA . GLY A 1 561 ? 67.461 55.567 113.184 1.00 18.25 561 GLY A CA 1
ATOM 4421 C C . GLY A 1 561 ? 67.451 54.983 111.784 1.00 18.89 561 GLY A C 1
ATOM 4422 O O . GLY A 1 561 ? 66.395 54.631 111.267 1.00 18.63 561 GLY A O 1
ATOM 4423 N N . VAL A 1 562 ? 68.625 54.879 111.170 1.00 18.28 562 VAL A N 1
ATOM 4424 C CA . VAL A 1 562 ? 68.742 54.347 109.817 1.00 16.86 562 VAL A CA 1
ATOM 4425 C C . VAL A 1 562 ? 69.502 53.017 109.851 1.00 18.97 562 VAL A C 1
ATOM 4426 O O . VAL A 1 562 ? 70.723 52.996 110.014 1.00 17.94 562 VAL A O 1
ATOM 4430 N N . PRO A 1 563 ? 68.784 51.889 109.706 1.00 18.02 563 PRO A N 1
ATOM 4431 C CA . PRO A 1 563 ? 69.417 50.566 109.726 1.00 19.13 563 PRO A CA 1
ATOM 4432 C C . PRO A 1 563 ? 70.340 50.290 108.533 1.00 19.59 563 PRO A C 1
ATOM 4433 O O . PRO A 1 563 ? 70.015 50.602 107.384 1.00 17.72 563 PRO A O 1
ATOM 4437 N N . PHE A 1 564 ? 71.481 49.679 108.834 1.00 17.09 564 PHE A N 1
ATOM 4438 C CA . PHE A 1 564 ? 72.504 49.365 107.849 1.00 16.72 564 PHE A CA 1
ATOM 4439 C C . PHE A 1 564 ? 72.962 47.921 108.065 1.00 18.56 564 PHE A C 1
ATOM 4440 O O . PHE A 1 564 ? 73.341 47.532 109.177 1.00 18.54 564 PHE A O 1
ATOM 4448 N N . ILE A 1 565 ? 72.923 47.137 106.993 1.00 16.61 565 ILE A N 1
ATOM 4449 C CA . ILE A 1 565 ? 73.288 45.727 107.039 1.00 17.70 565 ILE A CA 1
ATOM 4450 C C . ILE A 1 565 ? 74.429 45.397 106.092 1.00 18.83 565 ILE A C 1
ATOM 4451 O O . ILE A 1 565 ? 74.399 45.770 104.920 1.00 20.04 565 ILE A O 1
ATOM 4456 N N . HIS A 1 566 ? 75.441 44.699 106.601 1.00 18.66 566 HIS A N 1
ATOM 4457 C CA . HIS A 1 566 ? 76.568 44.313 105.763 1.00 19.34 566 HIS A CA 1
ATOM 4458 C C . HIS A 1 566 ? 76.149 43.064 104.991 1.00 19.02 566 HIS A C 1
ATOM 4459 O O . HIS A 1 566 ? 75.600 42.132 105.576 1.00 15.84 566 HIS A O 1
ATOM 4466 N N . SER A 1 567 ? 76.396 43.048 103.683 1.00 18.13 567 SER A N 1
ATOM 4467 C CA . SER A 1 567 ? 76.021 41.900 102.858 1.00 18.91 567 SER A CA 1
ATOM 4468 C C . SER A 1 567 ? 76.571 40.598 103.435 1.00 18.17 567 SER A C 1
ATOM 4469 O O . SER A 1 567 ? 77.776 40.476 103.675 1.00 17.17 567 SER A O 1
ATOM 4472 N N . GLY A 1 568 ? 75.684 39.629 103.655 1.00 18.16 568 GLY A N 1
ATOM 4473 C CA . GLY A 1 568 ? 76.103 38.350 104.206 1.00 17.51 568 GLY A CA 1
ATOM 4474 C C . GLY A 1 568 ? 75.910 38.274 105.712 1.00 19.06 568 GLY A C 1
ATOM 4475 O O . GLY A 1 568 ? 75.951 37.196 106.309 1.00 18.80 568 GLY A O 1
ATOM 4476 N N . GLN A 1 569 ? 75.696 39.427 106.334 1.00 18.94 569 GLN A N 1
ATOM 4477 C CA . GLN A 1 569 ? 75.485 39.476 107.773 1.00 20.33 569 GLN A CA 1
ATOM 4478 C C . GLN A 1 569 ? 74.272 38.618 108.123 1.00 19.88 569 GLN A C 1
ATOM 4479 O O . GLN A 1 569 ? 74.268 37.911 109.133 1.00 19.17 569 GLN A O 1
ATOM 4485 N N . GLU A 1 570 ? 73.253 38.685 107.270 1.00 18.09 570 GLU A N 1
ATOM 4486 C CA . GLU A 1 570 ? 72.013 37.946 107.474 1.00 19.76 570 GLU A CA 1
ATOM 4487 C C . GLU A 1 570 ? 72.238 36.441 107.597 1.00 21.59 570 GLU A C 1
ATOM 4488 O O . GLU A 1 570 ? 71.402 35.738 108.169 1.00 21.71 570 GLU A O 1
ATOM 4494 N N . PHE A 1 571 ? 73.340 35.942 107.037 1.00 20.88 571 PHE A N 1
ATOM 4495 C CA . PHE A 1 571 ? 73.646 34.521 107.155 1.00 21.37 571 PHE A CA 1
ATOM 4496 C C . PHE A 1 571 ? 75.027 34.262 107.747 1.00 22.67 571 PHE A C 1
ATOM 4497 O O . PHE A 1 571 ? 75.795 33.430 107.268 1.00 23.55 571 PHE A O 1
ATOM 4505 N N . PHE A 1 572 ? 75.329 35.012 108.802 1.00 21.80 572 PHE A N 1
ATOM 4506 C CA . PHE A 1 572 ? 76.567 34.856 109.548 1.00 21.13 572 PHE A CA 1
ATOM 4507 C C . PHE A 1 572 ? 77.844 34.842 108.717 1.00 20.60 572 PHE A C 1
ATOM 4508 O O . PHE A 1 572 ? 78.743 34.030 108.947 1.00 19.22 572 PHE A O 1
ATOM 4516 N N . ARG A 1 573 ? 77.930 35.764 107.766 1.00 20.13 573 ARG A N 1
ATOM 4517 C CA . ARG A 1 573 ? 79.098 35.858 106.903 1.00 21.05 573 ARG A CA 1
ATOM 4518 C C . ARG A 1 573 ? 80.402 35.769 107.698 1.00 21.64 573 ARG A C 1
ATOM 4519 O O . ARG A 1 573 ? 80.565 36.426 108.725 1.00 21.16 573 ARG A O 1
ATOM 4527 N N . THR A 1 574 ? 81.323 34.949 107.209 1.00 21.69 574 THR A N 1
ATOM 4528 C CA . THR A 1 574 ? 82.619 34.775 107.848 1.00 21.62 574 THR A CA 1
ATOM 4529 C C . THR A 1 574 ? 83.727 35.047 106.838 1.00 20.88 574 THR A C 1
ATOM 4530 O O . THR A 1 574 ? 83.564 34.789 105.650 1.00 20.68 574 THR A O 1
ATOM 4534 N N . LYS A 1 575 ? 84.847 35.584 107.311 1.00 21.97 575 LYS A N 1
ATOM 4535 C CA . LYS A 1 575 ? 85.991 35.851 106.445 1.00 22.19 575 LYS A CA 1
ATOM 4536 C C . LYS A 1 575 ? 87.176 35.016 106.922 1.00 23.04 575 LYS A C 1
ATOM 4537 O O . LYS A 1 575 ? 88.334 35.391 106.736 1.00 22.63 575 LYS A O 1
ATOM 4543 N N . GLN A 1 576 ? 86.875 33.879 107.540 1.00 25.76 576 GLN A N 1
ATOM 4544 C CA . GLN A 1 576 ? 87.914 32.987 108.044 1.00 28.81 576 GLN A CA 1
ATOM 4545 C C . GLN A 1 576 ? 88.784 33.669 109.094 1.00 27.54 576 GLN A C 1
ATOM 4546 O O . GLN A 1 576 ? 89.966 33.358 109.227 1.00 27.78 576 GLN A O 1
ATOM 4552 N N . GLY A 1 577 ? 88.199 34.605 109.831 1.00 27.13 577 GLY A N 1
ATOM 4553 C CA . GLY A 1 577 ? 88.947 35.297 110.867 1.00 26.43 577 GLY A CA 1
ATOM 4554 C C . GLY A 1 577 ? 89.770 36.478 110.396 1.00 26.01 577 GLY A C 1
ATOM 4555 O O . GLY A 1 577 ? 90.465 37.099 111.199 1.00 26.63 577 GLY A O 1
ATOM 4556 N N . VAL A 1 578 ? 89.705 36.794 109.105 1.00 25.36 578 VAL A N 1
ATOM 4557 C CA . VAL A 1 578 ? 90.456 37.927 108.562 1.00 24.81 578 VAL A CA 1
ATOM 4558 C C . VAL A 1 578 ? 89.849 39.241 109.048 1.00 25.62 578 VAL A C 1
ATOM 4559 O O . VAL A 1 578 ? 88.649 39.477 108.904 1.00 25.14 578 VAL A O 1
ATOM 4563 N N . GLU A 1 579 ? 90.687 40.098 109.620 1.00 25.64 579 GLU A N 1
ATOM 4564 C CA . GLU A 1 579 ? 90.234 41.376 110.154 1.00 26.60 579 GLU A CA 1
ATOM 4565 C C . GLU A 1 579 ? 90.099 42.517 109.144 1.00 25.97 579 GLU A C 1
ATOM 4566 O O . GLU A 1 579 ? 89.160 43.317 109.226 1.00 25.27 579 GLU A O 1
ATOM 4572 N N . ASN A 1 580 ? 91.034 42.588 108.202 1.00 23.85 580 ASN A N 1
ATOM 4573 C CA . ASN A 1 580 ? 91.054 43.653 107.196 1.00 22.85 580 ASN A CA 1
ATOM 4574 C C . ASN A 1 580 ? 91.277 43.000 105.834 1.00 19.45 580 ASN A C 1
ATOM 4575 O O . ASN A 1 580 ? 92.411 42.873 105.376 1.00 17.33 580 ASN A O 1
ATOM 4580 N N . SER A 1 581 ? 90.187 42.604 105.185 1.00 17.02 581 SER A N 1
ATOM 4581 C CA . SER A 1 581 ? 90.269 41.900 103.912 1.00 19.02 581 SER A CA 1
ATOM 4582 C C . SER A 1 581 ? 90.359 42.746 102.643 1.00 19.59 581 SER A C 1
ATOM 4583 O O . SER A 1 581 ? 89.989 42.275 101.566 1.00 20.80 581 SER A O 1
ATOM 4586 N N . TYR A 1 582 ? 90.877 43.965 102.753 1.00 19.24 582 TYR A N 1
ATOM 4587 C CA . TYR A 1 582 ? 90.970 44.851 101.595 1.00 21.68 582 TYR A CA 1
ATOM 4588 C C . TYR A 1 582 ? 91.622 44.251 100.352 1.00 21.57 582 TYR A C 1
ATOM 4589 O O . TYR A 1 582 ? 91.250 44.605 99.236 1.00 22.59 582 TYR A O 1
ATOM 4598 N N . GLN A 1 583 ? 92.584 43.350 100.530 1.00 23.19 583 GLN A N 1
ATOM 4599 C CA . GLN A 1 583 ? 93.256 42.738 99.381 1.00 23.37 583 GLN A CA 1
ATOM 4600 C C . GLN A 1 583 ? 93.278 41.213 99.460 1.00 23.84 583 GLN A C 1
ATOM 4601 O O . GLN A 1 583 ? 94.030 40.557 98.736 1.00 22.97 583 GLN A O 1
ATOM 4607 N N . SER A 1 584 ? 92.451 40.650 100.333 1.00 23.92 584 SER A N 1
ATOM 4608 C CA . SER A 1 584 ? 92.398 39.201 100.491 1.00 23.11 584 SER A CA 1
ATOM 4609 C C . SER A 1 584 ? 91.737 38.546 99.291 1.00 23.91 584 SER A C 1
ATOM 4610 O O . SER A 1 584 ? 91.029 39.202 98.528 1.00 24.50 584 SER A O 1
ATOM 4613 N N . SER A 1 585 ? 91.964 37.247 99.137 1.00 22.92 585 SER A N 1
ATOM 4614 C CA . SER A 1 585 ? 91.425 36.496 98.011 1.00 23.30 585 SER A CA 1
ATOM 4615 C C . SER A 1 585 ? 89.909 36.347 98.050 1.00 22.51 585 SER A C 1
ATOM 4616 O O . SER A 1 585 ? 89.265 36.627 99.062 1.00 22.96 585 SER A O 1
ATOM 4619 N N . ASP A 1 586 ? 89.348 35.896 96.934 1.00 21.42 586 ASP A N 1
ATOM 4620 C CA . ASP A 1 586 ? 87.911 35.693 96.825 1.00 22.48 586 ASP A CA 1
ATOM 4621 C C . ASP A 1 586 ? 87.430 34.617 97.792 1.00 22.86 586 ASP A C 1
ATOM 4622 O O . ASP A 1 586 ? 86.265 34.612 98.196 1.00 22.08 586 ASP A O 1
ATOM 4627 N N . SER A 1 587 ? 88.322 33.703 98.159 1.00 22.30 587 SER A N 1
ATOM 4628 C CA . SER A 1 587 ? 87.962 32.644 99.095 1.00 23.79 587 SER A CA 1
ATOM 4629 C C . SER A 1 587 ? 87.589 33.316 100.404 1.00 23.01 587 SER A C 1
ATOM 4630 O O . SER A 1 587 ? 86.717 32.852 101.132 1.00 23.85 587 SER A O 1
ATOM 4633 N N . ILE A 1 588 ? 88.262 34.424 100.688 1.00 22.78 588 ILE A N 1
ATOM 4634 C CA . ILE A 1 588 ? 88.019 35.187 101.902 1.00 21.43 588 ILE A CA 1
ATOM 4635 C C . ILE A 1 588 ? 86.830 36.138 101.759 1.00 22.09 588 ILE A C 1
ATOM 4636 O O . ILE A 1 588 ? 85.940 36.165 102.608 1.00 21.69 588 ILE A O 1
ATOM 4641 N N . ASN A 1 589 ? 86.820 36.901 100.670 1.00 20.98 589 ASN A N 1
ATOM 4642 C CA . ASN A 1 589 ? 85.795 37.915 100.435 1.00 21.87 589 ASN A CA 1
ATOM 4643 C C . ASN A 1 589 ? 84.484 37.593 99.728 1.00 22.08 589 ASN A C 1
ATOM 4644 O O . ASN A 1 589 ? 83.516 38.348 99.856 1.00 23.35 589 ASN A O 1
ATOM 4649 N N . GLN A 1 590 ? 84.422 36.495 98.992 1.00 22.25 590 GLN A N 1
ATOM 4650 C CA . GLN A 1 590 ? 83.194 36.188 98.267 1.00 23.13 590 GLN A CA 1
ATOM 4651 C C . GLN A 1 590 ? 81.961 36.047 99.160 1.00 20.98 590 GLN A C 1
ATOM 4652 O O . GLN A 1 590 ? 82.065 35.677 100.329 1.00 22.31 590 GLN A O 1
ATOM 4658 N N . LEU A 1 591 ? 80.795 36.383 98.615 1.00 20.20 591 LEU A N 1
ATOM 4659 C CA . LEU A 1 591 ? 79.548 36.234 99.355 1.00 20.75 591 LEU A CA 1
ATOM 4660 C C . LEU A 1 591 ? 79.284 34.745 99.186 1.00 20.72 591 LEU A C 1
ATOM 4661 O O . LEU A 1 591 ? 79.151 34.267 98.057 1.00 20.55 591 LEU A O 1
ATOM 4666 N N . ASP A 1 592 ? 79.221 34.012 100.293 1.00 20.77 592 ASP A N 1
ATOM 4667 C CA . ASP A 1 592 ? 79.014 32.569 100.234 1.00 21.29 592 ASP A CA 1
ATOM 4668 C C . ASP A 1 592 ? 77.553 32.173 100.055 1.00 21.59 592 ASP A C 1
ATOM 4669 O O . ASP A 1 592 ? 76.815 32.065 101.029 1.00 19.87 592 ASP A O 1
ATOM 4674 N N . TRP A 1 593 ? 77.139 31.940 98.813 1.00 20.43 593 TRP A N 1
ATOM 4675 C CA . TRP A 1 593 ? 75.757 31.562 98.560 1.00 19.73 593 TRP A CA 1
ATOM 4676 C C . TRP A 1 593 ? 75.426 30.165 99.075 1.00 22.29 593 TRP A C 1
ATOM 4677 O O . TRP A 1 593 ? 74.251 29.812 99.203 1.00 22.02 593 TRP A O 1
ATOM 4688 N N . ASP A 1 594 ? 76.456 29.373 99.368 1.00 22.42 594 ASP A N 1
ATOM 4689 C CA . ASP A 1 594 ? 76.249 28.032 99.927 1.00 24.23 594 ASP A CA 1
ATOM 4690 C C . ASP A 1 594 ? 75.757 28.247 101.365 1.00 24.03 594 ASP A C 1
ATOM 4691 O O . ASP A 1 594 ? 74.822 27.588 101.831 1.00 24.77 594 ASP A O 1
ATOM 4696 N N . ARG A 1 595 ? 76.401 29.189 102.051 1.00 22.86 595 ARG A N 1
ATOM 4697 C CA . ARG A 1 595 ? 76.065 29.543 103.432 1.00 22.67 595 ARG A CA 1
ATOM 4698 C C . ARG A 1 595 ? 74.663 30.166 103.459 1.00 22.79 595 ARG A C 1
ATOM 4699 O O . ARG A 1 595 ? 73.915 29.996 104.422 1.00 24.17 595 ARG A O 1
ATOM 4707 N N . ARG A 1 596 ? 74.318 30.891 102.397 1.00 22.09 596 ARG A N 1
ATOM 4708 C CA . ARG A 1 596 ? 72.999 31.513 102.287 1.00 22.73 596 ARG A CA 1
ATOM 4709 C C . ARG A 1 596 ? 71.924 30.419 102.302 1.00 22.97 596 ARG A C 1
ATOM 4710 O O . ARG A 1 596 ? 70.880 30.572 102.945 1.00 22.94 596 ARG A O 1
ATOM 4718 N N . GLU A 1 597 ? 72.187 29.318 101.596 1.00 22.44 597 GLU A N 1
ATOM 4719 C CA . GLU A 1 597 ? 71.244 28.198 101.544 1.00 24.77 597 GLU A CA 1
ATOM 4720 C C . GLU A 1 597 ? 71.148 27.546 102.920 1.00 22.60 597 GLU A C 1
ATOM 4721 O O . GLU A 1 597 ? 70.058 27.324 103.441 1.00 22.37 597 GLU A O 1
ATOM 4727 N N . THR A 1 598 ? 72.306 27.231 103.490 1.00 22.85 598 THR A N 1
ATOM 4728 C CA . THR A 1 598 ? 72.379 26.576 104.789 1.00 24.95 598 THR A CA 1
ATOM 4729 C C . THR A 1 598 ? 71.596 27.291 105.885 1.00 25.83 598 THR A C 1
ATOM 4730 O O . THR A 1 598 ? 70.900 26.653 106.670 1.00 24.96 598 THR A O 1
ATOM 4734 N N . PHE A 1 599 ? 71.702 28.614 105.933 1.00 25.54 599 PHE A N 1
ATOM 4735 C CA . PHE A 1 599 ? 71.004 29.378 106.956 1.00 24.54 599 PHE A CA 1
ATOM 4736 C C . PHE A 1 599 ? 69.844 30.186 106.396 1.00 24.39 599 PHE A C 1
ATOM 4737 O O . PHE A 1 599 ? 69.585 31.307 106.828 1.00 24.83 599 PHE A O 1
ATOM 4745 N N . LYS A 1 600 ? 69.134 29.593 105.443 1.00 24.60 600 LYS A N 1
ATOM 4746 C CA . LYS A 1 600 ? 67.999 30.253 104.812 1.00 27.27 600 LYS A CA 1
ATOM 4747 C C . LYS A 1 600 ? 66.914 30.632 105.818 1.00 27.16 600 LYS A C 1
ATOM 4748 O O . LYS A 1 600 ? 66.148 31.569 105.589 1.00 25.87 600 LYS A O 1
ATOM 4754 N N . GLU A 1 601 ? 66.840 29.903 106.929 1.00 27.35 601 GLU A N 1
ATOM 4755 C CA . GLU A 1 601 ? 65.831 30.198 107.943 1.00 26.68 601 GLU A CA 1
ATOM 4756 C C . GLU A 1 601 ? 66.210 31.439 108.743 1.00 25.52 601 GLU A C 1
ATOM 4757 O O . GLU A 1 601 ? 65.348 32.230 109.112 1.00 24.77 601 GLU A O 1
ATOM 4763 N N . ASP A 1 602 ? 67.505 31.601 109.003 1.00 22.70 602 ASP A N 1
ATOM 4764 C CA . ASP A 1 602 ? 68.007 32.761 109.731 1.00 22.43 602 ASP A CA 1
ATOM 4765 C C . ASP A 1 602 ? 67.816 33.993 108.839 1.00 21.71 602 ASP A C 1
ATOM 4766 O O . ASP A 1 602 ? 67.366 35.047 109.298 1.00 20.74 602 ASP A O 1
ATOM 4771 N N . VAL A 1 603 ? 68.153 33.846 107.560 1.00 18.83 603 VAL A N 1
ATOM 4772 C CA . VAL A 1 603 ? 67.984 34.937 106.604 1.00 20.70 603 VAL A CA 1
ATOM 4773 C C . VAL A 1 603 ? 66.520 35.346 106.642 1.00 22.32 603 VAL A C 1
ATOM 4774 O O . VAL A 1 603 ? 66.187 36.532 106.647 1.00 21.17 603 VAL A O 1
ATOM 4778 N N . HIS A 1 604 ? 65.648 34.344 106.681 1.00 24.07 604 HIS A N 1
ATOM 4779 C CA . HIS A 1 604 ? 64.215 34.586 106.723 1.00 26.22 604 HIS A CA 1
ATOM 4780 C C . HIS A 1 604 ? 63.844 35.390 107.966 1.00 25.91 604 HIS A C 1
ATOM 4781 O O . HIS A 1 604 ? 62.936 36.222 107.920 1.00 24.15 604 HIS A O 1
ATOM 4788 N N . TYR A 1 605 ? 64.549 35.149 109.071 1.00 25.24 605 TYR A N 1
ATOM 4789 C CA . TYR A 1 605 ? 64.268 35.878 110.304 1.00 26.96 605 TYR A CA 1
ATOM 4790 C C . TYR A 1 605 ? 64.520 37.372 110.113 1.00 26.98 605 TYR A C 1
ATOM 4791 O O . TYR A 1 605 ? 63.689 38.202 110.492 1.00 25.43 605 TYR A O 1
ATOM 4800 N N . ILE A 1 606 ? 65.657 37.719 109.516 1.00 27.19 606 ILE A N 1
ATOM 4801 C CA . ILE A 1 606 ? 65.955 39.130 109.307 1.00 28.02 606 ILE A CA 1
ATOM 4802 C C . ILE A 1 606 ? 64.992 39.722 108.274 1.00 26.72 606 ILE A C 1
ATOM 4803 O O . ILE A 1 606 ? 64.658 40.906 108.327 1.00 25.33 606 ILE A O 1
ATOM 4808 N N . ARG A 1 607 ? 64.528 38.893 107.346 1.00 26.69 607 ARG A N 1
ATOM 4809 C CA . ARG A 1 607 ? 63.579 39.363 106.339 1.00 26.34 607 ARG A CA 1
ATOM 4810 C C . ARG A 1 607 ? 62.290 39.787 107.047 1.00 25.58 607 ARG A C 1
ATOM 4811 O O . ARG A 1 607 ? 61.696 40.820 106.722 1.00 24.17 607 ARG A O 1
ATOM 4819 N N . ARG A 1 608 ? 61.869 38.988 108.026 1.00 25.26 608 ARG A N 1
ATOM 4820 C CA . ARG A 1 608 ? 60.658 39.289 108.782 1.00 25.84 608 ARG A CA 1
ATOM 4821 C C . ARG A 1 608 ? 60.854 40.541 109.632 1.00 24.01 608 ARG A C 1
ATOM 4822 O O . ARG A 1 608 ? 59.937 41.347 109.774 1.00 21.86 608 ARG A O 1
ATOM 4830 N N . LEU A 1 609 ? 62.049 40.699 110.197 1.00 21.63 609 LEU A N 1
ATOM 4831 C CA . LEU A 1 609 ? 62.345 41.881 111.002 1.00 21.94 609 LEU A CA 1
ATOM 4832 C C . LEU A 1 609 ? 62.251 43.124 110.117 1.00 20.86 609 LEU A C 1
ATOM 4833 O O . LEU A 1 609 ? 61.771 44.169 110.550 1.00 21.32 609 LEU A O 1
ATOM 4838 N N . ILE A 1 610 ? 62.706 43.001 108.874 1.00 19.62 610 ILE A N 1
ATOM 4839 C CA . ILE A 1 610 ? 62.676 44.125 107.941 1.00 19.70 610 ILE A CA 1
ATOM 4840 C C . ILE A 1 610 ? 61.238 44.442 107.534 1.00 20.33 610 ILE A C 1
ATOM 4841 O O . ILE A 1 610 ? 60.847 45.609 107.465 1.00 20.02 610 ILE A O 1
ATOM 4846 N N . SER A 1 611 ? 60.453 43.400 107.270 1.00 19.96 611 SER A N 1
ATOM 4847 C CA . SER A 1 611 ? 59.054 43.578 106.907 1.00 21.37 611 SER A CA 1
ATOM 4848 C C . SER A 1 611 ? 58.315 44.194 108.091 1.00 20.65 611 SER A C 1
ATOM 4849 O O . SER A 1 611 ? 57.469 45.071 107.927 1.00 20.35 611 SER A O 1
ATOM 4852 N N . LEU A 1 612 ? 58.640 43.730 109.290 1.00 21.66 612 LEU A N 1
ATOM 4853 C CA . LEU A 1 612 ? 58.010 44.264 110.493 1.00 21.48 612 LEU A CA 1
ATOM 4854 C C . LEU A 1 612 ? 58.244 45.774 110.563 1.00 22.01 612 LEU A C 1
ATOM 4855 O O . LEU A 1 612 ? 57.304 46.559 110.731 1.00 20.35 612 LEU A O 1
ATOM 4860 N N . ARG A 1 613 ? 59.503 46.175 110.411 1.00 21.34 613 ARG A N 1
ATOM 4861 C CA . ARG A 1 613 ? 59.876 47.587 110.456 1.00 20.00 613 ARG A CA 1
ATOM 4862 C C . ARG A 1 613 ? 59.116 48.413 109.423 1.00 20.99 613 ARG A C 1
ATOM 4863 O O . ARG A 1 613 ? 58.614 49.501 109.729 1.00 20.88 613 ARG A O 1
ATOM 4871 N N . LYS A 1 614 ? 59.038 47.897 108.200 1.00 20.72 614 LYS A N 1
ATOM 4872 C CA . LYS A 1 614 ? 58.346 48.587 107.117 1.00 23.00 614 LYS A CA 1
ATOM 4873 C C . LYS A 1 614 ? 56.840 48.715 107.348 1.00 23.58 614 LYS A C 1
ATOM 4874 O O . LYS A 1 614 ? 56.227 49.711 106.967 1.00 22.26 614 LYS A O 1
ATOM 4880 N N . ALA A 1 615 ? 56.246 47.701 107.968 1.00 23.73 615 ALA A N 1
ATOM 4881 C CA . ALA A 1 615 ? 54.811 47.709 108.222 1.00 25.51 615 ALA A CA 1
ATOM 4882 C C . ALA A 1 615 ? 54.411 48.531 109.444 1.00 26.11 615 ALA A C 1
ATOM 4883 O O . ALA A 1 615 ? 53.224 48.784 109.659 1.00 28.38 615 ALA A O 1
ATOM 4885 N N . HIS A 1 616 ? 55.388 48.964 110.236 1.00 25.77 616 HIS A N 1
ATOM 4886 C CA . HIS A 1 616 ? 55.078 49.730 111.442 1.00 25.31 616 HIS A CA 1
ATOM 4887 C C . HIS A 1 616 ? 55.919 50.981 111.660 1.00 24.39 616 HIS A C 1
ATOM 4888 O O . HIS A 1 616 ? 57.049 50.903 112.140 1.00 23.75 616 HIS A O 1
ATOM 4895 N N . PRO A 1 617 ? 55.360 52.157 111.326 1.00 24.49 617 PRO A N 1
ATOM 4896 C CA . PRO A 1 617 ? 56.026 53.457 111.469 1.00 25.12 617 PRO A CA 1
ATOM 4897 C C . PRO A 1 617 ? 56.502 53.734 112.896 1.00 24.86 617 PRO A C 1
ATOM 4898 O O . PRO A 1 617 ? 57.330 54.618 113.121 1.00 24.03 617 PRO A O 1
ATOM 4902 N N . ALA A 1 618 ? 55.976 52.982 113.858 1.00 23.40 618 ALA A N 1
ATOM 4903 C CA . ALA A 1 618 ? 56.371 53.171 115.252 1.00 23.24 618 ALA A CA 1
ATOM 4904 C C . ALA A 1 618 ? 57.884 53.013 115.386 1.00 21.45 618 ALA A C 1
ATOM 4905 O O . ALA A 1 618 ? 58.508 53.628 116.252 1.00 20.50 618 ALA A O 1
ATOM 4907 N N . PHE A 1 619 ? 58.467 52.186 114.522 1.00 20.13 619 PHE A N 1
ATOM 4908 C CA . PHE A 1 619 ? 59.910 51.947 114.539 1.00 21.03 619 PHE A CA 1
ATOM 4909 C C . PHE A 1 619 ? 60.644 52.991 113.713 1.00 21.26 619 PHE A C 1
ATOM 4910 O O . PHE A 1 619 ? 61.874 53.032 113.702 1.00 21.49 619 PHE A O 1
ATOM 4918 N N . ARG A 1 620 ? 59.885 53.832 113.024 1.00 21.28 620 ARG A N 1
ATOM 4919 C CA . ARG A 1 620 ? 60.470 54.846 112.162 1.00 22.12 620 ARG A CA 1
ATOM 4920 C C . ARG A 1 620 ? 60.033 56.271 112.477 1.00 21.30 620 ARG A C 1
ATOM 4921 O O . ARG A 1 620 ? 59.657 57.025 111.586 1.00 21.47 620 ARG A O 1
ATOM 4929 N N . LEU A 1 621 ? 60.078 56.626 113.755 1.00 21.99 621 LEU A N 1
ATOM 4930 C CA . LEU A 1 621 ? 59.731 57.974 114.194 1.00 24.86 621 LEU A CA 1
ATOM 4931 C C . LEU A 1 621 ? 60.725 58.897 113.486 1.00 26.57 621 LEU A C 1
ATOM 4932 O O . LEU A 1 621 ? 61.890 58.533 113.307 1.00 27.28 621 LEU A O 1
ATOM 4937 N N . ARG A 1 622 ? 60.277 60.086 113.099 1.00 27.28 622 ARG A N 1
ATOM 4938 C CA . ARG A 1 622 ? 61.129 61.007 112.351 1.00 28.72 622 ARG A CA 1
ATOM 4939 C C . ARG A 1 622 ? 61.892 62.091 113.113 1.00 28.48 622 ARG A C 1
ATOM 4940 O O . ARG A 1 622 ? 62.670 62.830 112.508 1.00 28.75 622 ARG A O 1
ATOM 4948 N N . SER A 1 623 ? 61.685 62.201 114.422 1.00 27.00 623 SER A N 1
ATOM 4949 C CA . SER A 1 623 ? 62.395 63.215 115.195 1.00 25.03 623 SER A CA 1
ATOM 4950 C C . SER A 1 623 ? 62.638 62.769 116.625 1.00 25.14 623 SER A C 1
ATOM 4951 O O . SER A 1 623 ? 61.899 61.942 117.160 1.00 25.19 623 SER A O 1
ATOM 4954 N N . ALA A 1 624 ? 63.678 63.322 117.244 1.00 25.58 624 ALA A N 1
ATOM 4955 C CA . ALA A 1 624 ? 64.005 62.982 118.623 1.00 26.46 624 ALA A CA 1
ATOM 4956 C C . ALA A 1 624 ? 62.831 63.378 119.516 1.00 26.95 624 ALA A C 1
ATOM 4957 O O . ALA A 1 624 ? 62.587 62.759 120.556 1.00 27.38 624 ALA A O 1
ATOM 4959 N N . ALA A 1 625 ? 62.102 64.407 119.090 1.00 27.07 625 ALA A N 1
ATOM 4960 C CA . ALA A 1 625 ? 60.946 64.901 119.827 1.00 27.44 625 ALA A CA 1
ATOM 4961 C C . ALA A 1 625 ? 59.811 63.882 119.773 1.00 27.72 625 ALA A C 1
ATOM 4962 O O . ALA A 1 625 ? 59.151 63.626 120.778 1.00 26.80 625 ALA A O 1
ATOM 4964 N N . ASP A 1 626 ? 59.578 63.303 118.601 1.00 28.88 626 ASP A N 1
ATOM 4965 C CA . ASP A 1 626 ? 58.520 62.306 118.479 1.00 30.40 626 ASP A CA 1
ATOM 4966 C C . ASP A 1 626 ? 58.880 61.060 119.272 1.00 29.00 626 ASP A C 1
ATOM 4967 O O . ASP A 1 626 ? 58.011 60.414 119.855 1.00 30.22 626 ASP A O 1
ATOM 4972 N N . ILE A 1 627 ? 60.166 60.723 119.290 1.00 28.16 627 ILE A N 1
ATOM 4973 C CA . ILE A 1 627 ? 60.640 59.550 120.018 1.00 28.46 627 ILE A CA 1
ATOM 4974 C C . ILE A 1 627 ? 60.425 59.746 121.515 1.00 28.36 627 ILE A C 1
ATOM 4975 O O . ILE A 1 627 ? 60.028 58.825 122.229 1.00 26.25 627 ILE A O 1
ATOM 4980 N N . GLN A 1 628 ? 60.687 60.960 121.980 1.00 29.84 628 GLN A N 1
ATOM 4981 C CA . GLN A 1 628 ? 60.523 61.294 123.389 1.00 31.99 628 GLN A CA 1
ATOM 4982 C C . GLN A 1 628 ? 59.044 61.181 123.749 1.00 30.09 628 GLN A C 1
ATOM 4983 O O . GLN A 1 628 ? 58.681 61.029 124.912 1.00 29.57 628 GLN A O 1
ATOM 4989 N N . ARG A 1 629 ? 58.202 61.224 122.726 1.00 30.06 629 ARG A N 1
ATOM 4990 C CA . ARG A 1 629 ? 56.757 61.182 122.898 1.00 32.31 629 ARG A CA 1
ATOM 4991 C C . ARG A 1 629 ? 56.097 59.822 122.669 1.00 32.16 629 ARG A C 1
ATOM 4992 O O . ARG A 1 629 ? 54.919 59.652 122.982 1.00 32.35 629 ARG A O 1
ATOM 5000 N N . HIS A 1 630 ? 56.834 58.855 122.128 1.00 29.57 630 HIS A N 1
ATOM 5001 C CA . HIS A 1 630 ? 56.241 57.548 121.865 1.00 29.43 630 HIS A CA 1
ATOM 5002 C C . HIS A 1 630 ? 57.077 56.333 122.238 1.00 28.01 630 HIS A C 1
ATOM 5003 O O . HIS A 1 630 ? 56.639 55.200 122.051 1.00 28.07 630 HIS A O 1
ATOM 5010 N N . LEU A 1 631 ? 58.271 56.562 122.767 1.00 25.87 631 LEU A N 1
ATOM 5011 C CA . LEU A 1 631 ? 59.137 55.457 123.151 1.00 25.17 631 LEU A CA 1
ATOM 5012 C C . LEU A 1 631 ? 59.561 55.568 124.607 1.00 24.56 631 LEU A C 1
ATOM 5013 O O . LEU A 1 631 ? 59.977 56.632 125.059 1.00 25.03 631 LEU A O 1
ATOM 5018 N N . GLU A 1 632 ? 59.452 54.468 125.343 1.00 25.18 632 GLU A N 1
ATOM 5019 C CA . GLU A 1 632 ? 59.876 54.467 126.736 1.00 25.78 632 GLU A CA 1
ATOM 5020 C C . GLU A 1 632 ? 60.470 53.132 127.136 1.00 25.81 632 GLU A C 1
ATOM 5021 O O . GLU A 1 632 ? 59.999 52.071 126.722 1.00 25.44 632 GLU A O 1
ATOM 5027 N N . CYS A 1 633 ? 61.526 53.206 127.934 1.00 26.33 633 CYS A N 1
ATOM 5028 C CA . CYS A 1 633 ? 62.208 52.026 128.435 1.00 29.34 633 CYS A CA 1
ATOM 5029 C C . CYS A 1 633 ? 61.389 51.514 129.615 1.00 30.20 633 CYS A C 1
ATOM 5030 O O . CYS A 1 633 ? 60.961 52.301 130.457 1.00 31.61 633 CYS A O 1
ATOM 5033 N N . LEU A 1 634 ? 61.168 50.204 129.665 1.00 30.31 634 LEU A N 1
ATOM 5034 C CA . LEU A 1 634 ? 60.394 49.588 130.740 1.00 31.32 634 LEU A CA 1
ATOM 5035 C C . LEU A 1 634 ? 61.254 48.738 131.665 1.00 31.64 634 LEU A C 1
ATOM 5036 O O . LEU A 1 634 ? 60.939 48.580 132.846 1.00 32.22 634 LEU A O 1
ATOM 5041 N N . THR A 1 635 ? 62.338 48.189 131.125 1.00 30.96 635 THR A N 1
ATOM 5042 C CA . THR A 1 635 ? 63.239 47.347 131.902 1.00 29.91 635 THR A CA 1
ATOM 5043 C C . THR A 1 635 ? 64.646 47.405 131.329 1.00 30.30 635 THR A C 1
ATOM 5044 O O . THR A 1 635 ? 64.833 47.305 130.116 1.00 31.32 635 THR A O 1
ATOM 5048 N N . LEU A 1 636 ? 65.636 47.556 132.199 1.00 30.94 636 LEU A N 1
ATOM 5049 C CA . LEU A 1 636 ? 67.021 47.611 131.749 1.00 33.55 636 LEU A CA 1
ATOM 5050 C C . LEU A 1 636 ? 67.924 46.843 132.712 1.00 34.20 636 LEU A C 1
ATOM 5051 O O . LEU A 1 636 ? 68.396 47.391 133.704 1.00 35.00 636 LEU A O 1
ATOM 5056 N N . LYS A 1 637 ? 68.150 45.567 132.407 1.00 34.92 637 LYS A N 1
ATOM 5057 C CA . LYS A 1 637 ? 68.991 44.694 133.217 1.00 35.42 637 LYS A CA 1
ATOM 5058 C C . LYS A 1 637 ? 70.214 44.296 132.399 1.00 36.17 637 LYS A C 1
ATOM 5059 O O . LYS A 1 637 ? 70.287 44.594 131.204 1.00 34.92 637 LYS A O 1
ATOM 5065 N N . GLU A 1 638 ? 71.161 43.606 133.031 1.00 35.97 638 GLU A N 1
ATOM 5066 C CA . GLU A 1 638 ? 72.388 43.200 132.346 1.00 37.20 638 GLU A CA 1
ATOM 5067 C C . GLU A 1 638 ? 72.190 42.354 131.087 1.00 35.60 638 GLU A C 1
ATOM 5068 O O . GLU A 1 638 ? 72.984 42.447 130.150 1.00 34.67 638 GLU A O 1
ATOM 5074 N N . HIS A 1 639 ? 71.146 41.529 131.062 1.00 34.67 639 HIS A N 1
ATOM 5075 C CA . HIS A 1 639 ? 70.878 40.676 129.900 1.00 34.32 639 HIS A CA 1
ATOM 5076 C C . HIS A 1 639 ? 69.461 40.846 129.380 1.00 32.05 639 HIS A C 1
ATOM 5077 O O . HIS A 1 639 ? 69.009 40.075 128.531 1.00 30.52 639 HIS A O 1
ATOM 5084 N N . LEU A 1 640 ? 68.755 41.848 129.883 1.00 30.10 640 LEU A N 1
ATOM 5085 C CA . LEU A 1 640 ? 67.378 42.054 129.463 1.00 29.08 640 LEU A CA 1
ATOM 5086 C C . LEU A 1 640 ? 67.035 43.529 129.311 1.00 27.96 640 LEU A C 1
ATOM 5087 O O . LEU A 1 640 ? 67.253 44.328 130.222 1.00 26.75 640 LEU A O 1
ATOM 5092 N N . ILE A 1 641 ? 66.500 43.876 128.146 1.00 25.63 641 ILE A N 1
ATOM 5093 C CA . ILE A 1 641 ? 66.086 45.238 127.849 1.00 24.38 641 ILE A CA 1
ATOM 5094 C C . ILE A 1 641 ? 64.695 45.189 127.253 1.00 24.41 641 ILE A C 1
ATOM 5095 O O . ILE A 1 641 ? 64.464 44.508 126.256 1.00 25.83 641 ILE A O 1
ATOM 5100 N N . ALA A 1 642 ? 63.762 45.900 127.871 1.00 24.06 642 ALA A N 1
ATOM 5101 C CA . ALA A 1 642 ? 62.401 45.937 127.369 1.00 23.37 642 ALA A CA 1
ATOM 5102 C C . ALA A 1 642 ? 61.977 47.384 127.199 1.00 23.38 642 ALA A C 1
ATOM 5103 O O . ALA A 1 642 ? 62.100 48.188 128.117 1.00 23.65 642 ALA A O 1
ATOM 5105 N N . TYR A 1 643 ? 61.499 47.720 126.009 1.00 22.98 643 TYR A N 1
ATOM 5106 C CA . TYR A 1 643 ? 61.036 49.068 125.750 1.00 24.21 643 TYR A CA 1
ATOM 5107 C C . TYR A 1 643 ? 59.712 48.939 125.024 1.00 23.57 643 TYR A C 1
ATOM 5108 O O . TYR A 1 643 ? 59.340 47.842 124.607 1.00 25.62 643 TYR A O 1
ATOM 5117 N N . ARG A 1 644 ? 58.998 50.046 124.873 1.00 22.94 644 ARG A N 1
ATOM 5118 C CA . ARG A 1 644 ? 57.713 50.005 124.200 1.00 23.84 644 ARG A CA 1
ATOM 5119 C C . ARG A 1 644 ? 57.405 51.287 123.446 1.00 24.66 644 ARG A C 1
ATOM 5120 O O . ARG A 1 644 ? 57.921 52.356 123.771 1.00 24.32 644 ARG A O 1
ATOM 5128 N N . LEU A 1 645 ? 56.571 51.157 122.420 1.00 25.73 645 LEU A N 1
ATOM 5129 C CA . LEU A 1 645 ? 56.138 52.286 121.615 1.00 26.76 645 LEU A CA 1
ATOM 5130 C C . LEU A 1 645 ? 54.645 52.416 121.905 1.00 27.88 645 LEU A C 1
ATOM 5131 O O . LEU A 1 645 ? 53.893 51.453 121.740 1.00 28.24 645 LEU A O 1
ATOM 5136 N N . TYR A 1 646 ? 54.223 53.600 122.341 1.00 28.52 646 TYR A N 1
ATOM 5137 C CA . TYR A 1 646 ? 52.829 53.835 122.704 1.00 30.13 646 TYR A CA 1
ATOM 5138 C C . TYR A 1 646 ? 52.216 55.075 122.052 1.00 31.94 646 TYR A C 1
ATOM 5139 O O . TYR A 1 646 ? 52.879 55.776 121.288 1.00 32.95 646 TYR A O 1
ATOM 5148 N N . ASP A 1 647 ? 50.953 55.349 122.384 1.00 33.60 647 ASP A N 1
ATOM 5149 C CA . ASP A 1 647 ? 50.218 56.492 121.838 1.00 35.54 647 ASP A CA 1
ATOM 5150 C C . ASP A 1 647 ? 50.438 56.565 120.338 1.00 35.69 647 ASP A C 1
ATOM 5151 O O . ASP A 1 647 ? 50.832 57.599 119.797 1.00 33.54 647 ASP A O 1
ATOM 5156 N N . LEU A 1 648 ? 50.155 55.449 119.675 1.00 36.43 648 LEU A N 1
ATOM 5157 C CA . LEU A 1 648 ? 50.344 55.320 118.241 1.00 38.50 648 LEU A CA 1
ATOM 5158 C C . LEU A 1 648 ? 49.079 55.534 117.407 1.00 41.45 648 LEU A C 1
ATOM 5159 O O . LEU A 1 648 ? 49.008 55.075 116.267 1.00 41.42 648 LEU A O 1
ATOM 5164 N N . ASP A 1 649 ? 48.090 56.230 117.962 1.00 44.59 649 ASP A N 1
ATOM 5165 C CA . ASP A 1 649 ? 46.843 56.482 117.241 1.00 48.90 649 ASP A CA 1
ATOM 5166 C C . ASP A 1 649 ? 47.061 56.720 115.757 1.00 49.51 649 ASP A C 1
ATOM 5167 O O . ASP A 1 649 ? 46.797 55.837 114.943 1.00 50.38 649 ASP A O 1
ATOM 5172 N N . GLU A 1 650 ? 47.537 57.906 115.396 1.00 50.88 650 GLU A N 1
ATOM 5173 C CA . GLU A 1 650 ? 47.788 58.194 113.990 1.00 53.40 650 GLU A CA 1
ATOM 5174 C C . GLU A 1 650 ? 49.274 58.040 113.677 1.00 51.89 650 GLU A C 1
ATOM 5175 O O . GLU A 1 650 ? 49.914 58.937 113.125 1.00 52.43 650 GLU A O 1
ATOM 5181 N N . VAL A 1 651 ? 49.813 56.883 114.039 1.00 48.83 651 VAL A N 1
ATOM 5182 C CA . VAL A 1 651 ? 51.216 56.585 113.810 1.00 45.97 651 VAL A CA 1
ATOM 5183 C C . VAL A 1 651 ? 51.373 55.153 113.323 1.00 44.47 651 VAL A C 1
ATOM 5184 O O . VAL A 1 651 ? 51.945 54.901 112.263 1.00 43.23 651 VAL A O 1
ATOM 5188 N N . ASP A 1 652 ? 50.845 54.218 114.104 1.00 41.52 652 ASP A N 1
ATOM 5189 C CA . ASP A 1 652 ? 50.959 52.807 113.782 1.00 39.44 652 ASP A CA 1
ATOM 5190 C C . ASP A 1 652 ? 49.616 52.092 113.694 1.00 39.68 652 ASP A C 1
ATOM 5191 O O . ASP A 1 652 ? 48.597 52.583 114.179 1.00 37.75 652 ASP A O 1
ATOM 5196 N N . GLU A 1 653 ? 49.630 50.924 113.062 1.00 41.26 653 GLU A N 1
ATOM 5197 C CA . GLU A 1 653 ? 48.434 50.107 112.907 1.00 42.16 653 GLU A CA 1
ATOM 5198 C C . GLU A 1 653 ? 48.108 49.508 114.268 1.00 41.62 653 GLU A C 1
ATOM 5199 O O . GLU A 1 653 ? 46.947 49.249 114.589 1.00 41.34 653 GLU A O 1
ATOM 5205 N N . TRP A 1 654 ? 49.149 49.284 115.064 1.00 39.65 654 TRP A N 1
ATOM 5206 C CA . TRP A 1 654 ? 48.985 48.722 116.395 1.00 38.69 654 TRP A CA 1
ATOM 5207 C C . TRP A 1 654 ? 48.981 49.818 117.457 1.00 38.97 654 TRP A C 1
ATOM 5208 O O . TRP A 1 654 ? 49.725 50.793 117.360 1.00 39.25 654 TRP A O 1
ATOM 5219 N N . LYS A 1 655 ? 48.138 49.642 118.470 1.00 38.35 655 LYS A N 1
ATOM 5220 C CA . LYS A 1 655 ? 48.001 50.601 119.562 1.00 39.11 655 LYS A CA 1
ATOM 5221 C C . LYS A 1 655 ? 49.232 50.675 120.466 1.00 36.95 655 LYS A C 1
ATOM 5222 O O . LYS A 1 655 ? 49.679 51.760 120.837 1.00 37.86 655 LYS A O 1
ATOM 5228 N N . ASP A 1 656 ? 49.777 49.518 120.817 1.00 34.52 656 ASP A N 1
ATOM 5229 C CA . ASP A 1 656 ? 50.940 49.463 121.691 1.00 31.55 656 ASP A CA 1
ATOM 5230 C C . ASP A 1 656 ? 51.862 48.343 121.228 1.00 30.42 656 ASP A C 1
ATOM 5231 O O . ASP A 1 656 ? 51.400 47.302 120.758 1.00 29.40 656 ASP A O 1
ATOM 5236 N N . ILE A 1 657 ? 53.165 48.560 121.361 1.00 28.84 657 ILE A N 1
ATOM 5237 C CA . ILE A 1 657 ? 54.149 47.564 120.959 1.00 25.87 657 ILE A CA 1
ATOM 5238 C C . ILE A 1 657 ? 55.239 47.437 122.015 1.00 24.53 657 ILE A C 1
ATOM 5239 O O . ILE A 1 657 ? 55.814 48.431 122.458 1.00 23.88 657 ILE A O 1
ATOM 5244 N N . ILE A 1 658 ? 55.511 46.207 122.429 1.00 24.41 658 ILE A N 1
ATOM 5245 C CA . ILE A 1 658 ? 56.538 45.951 123.425 1.00 23.73 658 ILE A CA 1
ATOM 5246 C C . ILE A 1 658 ? 57.593 45.031 122.831 1.00 23.19 658 ILE A C 1
ATOM 5247 O O . ILE A 1 658 ? 57.271 44.018 122.210 1.00 24.53 658 ILE A O 1
ATOM 5252 N N . VAL A 1 659 ? 58.854 45.397 123.027 1.00 22.01 659 VAL A N 1
ATOM 5253 C CA . VAL A 1 659 ? 59.975 44.631 122.516 1.00 22.11 659 VAL A CA 1
ATOM 5254 C C . VAL A 1 659 ? 60.924 44.296 123.654 1.00 23.45 659 VAL A C 1
ATOM 5255 O O . VAL A 1 659 ? 61.389 45.185 124.371 1.00 21.59 659 VAL A O 1
ATOM 5259 N N . ILE A 1 660 ? 61.221 43.010 123.805 1.00 23.16 660 ILE A N 1
ATOM 5260 C CA . ILE A 1 660 ? 62.118 42.554 124.854 1.00 25.47 660 ILE A CA 1
ATOM 5261 C C . ILE A 1 660 ? 63.303 41.810 124.248 1.00 25.94 660 ILE A C 1
ATOM 5262 O O . ILE A 1 660 ? 63.125 40.834 123.516 1.00 26.88 660 ILE A O 1
ATOM 5267 N N . HIS A 1 661 ? 64.507 42.281 124.555 1.00 25.88 661 HIS A N 1
ATOM 5268 C CA . HIS A 1 661 ? 65.738 41.669 124.067 1.00 26.32 661 HIS A CA 1
ATOM 5269 C C . HIS A 1 661 ? 66.419 40.919 125.216 1.00 26.81 661 HIS A C 1
ATOM 5270 O O . HIS A 1 661 ? 66.731 41.504 126.254 1.00 26.41 661 HIS A O 1
ATOM 5277 N N . HIS A 1 662 ? 66.643 39.621 125.023 1.00 28.47 662 HIS A N 1
ATOM 5278 C CA . HIS A 1 662 ? 67.271 38.778 126.043 1.00 29.08 662 HIS A CA 1
ATOM 5279 C C . HIS A 1 662 ? 68.614 38.253 125.532 1.00 27.20 662 HIS A C 1
ATOM 5280 O O . HIS A 1 662 ? 68.672 37.597 124.493 1.00 27.30 662 HIS A O 1
ATOM 5287 N N . ALA A 1 663 ? 69.687 38.525 126.269 1.00 26.49 663 ALA A N 1
ATOM 5288 C CA . ALA A 1 663 ? 71.018 38.098 125.847 1.00 27.27 663 ALA A CA 1
ATOM 5289 C C . ALA A 1 663 ? 71.636 36.969 126.673 1.00 27.32 663 ALA A C 1
ATOM 5290 O O . ALA A 1 663 ? 72.857 36.814 126.702 1.00 26.45 663 ALA A O 1
ATOM 5292 N N . SER A 1 664 ? 70.799 36.182 127.339 1.00 28.07 664 SER A N 1
ATOM 5293 C CA . SER A 1 664 ? 71.284 35.062 128.141 1.00 28.77 664 SER A CA 1
ATOM 5294 C C . SER A 1 664 ? 70.460 33.818 127.814 1.00 29.20 664 SER A C 1
ATOM 5295 O O . SER A 1 664 ? 69.268 33.915 127.513 1.00 26.98 664 SER A O 1
ATOM 5298 N N . PRO A 1 665 ? 71.086 32.627 127.860 1.00 30.69 665 PRO A N 1
ATOM 5299 C CA . PRO A 1 665 ? 70.373 31.382 127.552 1.00 33.07 665 PRO A CA 1
ATOM 5300 C C . PRO A 1 665 ? 69.378 30.894 128.608 1.00 35.62 665 PRO A C 1
ATOM 5301 O O . PRO A 1 665 ? 68.634 29.938 128.373 1.00 36.46 665 PRO A O 1
ATOM 5305 N N . ASP A 1 666 ? 69.353 31.542 129.766 1.00 37.72 666 ASP A N 1
ATOM 5306 C CA . ASP A 1 666 ? 68.427 31.125 130.811 1.00 40.48 666 ASP A CA 1
ATOM 5307 C C . ASP A 1 666 ? 67.009 31.561 130.470 1.00 40.91 666 ASP A C 1
ATOM 5308 O O . ASP A 1 666 ? 66.778 32.257 129.480 1.00 40.04 666 ASP A O 1
ATOM 5313 N N . SER A 1 667 ? 66.057 31.132 131.288 1.00 40.88 667 SER A N 1
ATOM 5314 C CA . SER A 1 667 ? 64.662 31.469 131.071 1.00 42.00 667 SER A CA 1
ATOM 5315 C C . SER A 1 667 ? 64.138 32.336 132.210 1.00 41.83 667 SER A C 1
ATOM 5316 O O . SER A 1 667 ? 64.458 32.102 133.374 1.00 42.06 667 SER A O 1
ATOM 5319 N N . VAL A 1 668 ? 63.338 33.341 131.870 1.00 41.94 668 VAL A N 1
ATOM 5320 C CA . VAL A 1 668 ? 62.778 34.237 132.874 1.00 40.39 668 VAL A CA 1
ATOM 5321 C C . VAL A 1 668 ? 61.385 34.703 132.481 1.00 40.52 668 VAL A C 1
ATOM 5322 O O . VAL A 1 668 ? 61.020 34.678 131.303 1.00 40.67 668 VAL A O 1
ATOM 5326 N N . GLU A 1 669 ? 60.608 35.115 133.477 1.00 39.22 669 GLU A N 1
ATOM 5327 C CA . GLU A 1 669 ? 59.262 35.622 133.243 1.00 39.50 669 GLU A CA 1
ATOM 5328 C C . GLU A 1 669 ? 59.359 37.144 133.281 1.00 37.18 669 GLU A C 1
ATOM 5329 O O . GLU A 1 669 ? 60.190 37.703 134.000 1.00 36.46 669 GLU A O 1
ATOM 5335 N N . TRP A 1 670 ? 58.518 37.812 132.504 1.00 34.34 670 TRP A N 1
ATOM 5336 C CA . TRP A 1 670 ? 58.526 39.267 132.461 1.00 33.19 670 TRP A CA 1
ATOM 5337 C C . TRP A 1 670 ? 57.098 39.782 132.599 1.00 33.10 670 TRP A C 1
ATOM 5338 O O . TRP A 1 670 ? 56.204 39.354 131.866 1.00 32.41 670 TRP A O 1
ATOM 5349 N N . ARG A 1 671 ? 56.884 40.692 133.546 1.00 32.87 671 ARG A N 1
ATOM 5350 C CA . ARG A 1 671 ? 55.561 41.262 133.771 1.00 33.68 671 ARG A CA 1
ATOM 5351 C C . ARG A 1 671 ? 55.301 42.439 132.843 1.00 32.10 671 ARG A C 1
ATOM 5352 O O . ARG A 1 671 ? 56.137 43.328 132.705 1.00 31.32 671 ARG A O 1
ATOM 5360 N N . LEU A 1 672 ? 54.143 42.429 132.195 1.00 31.78 672 LEU A N 1
ATOM 5361 C CA . LEU A 1 672 ? 53.765 43.515 131.307 1.00 33.09 672 LEU A CA 1
ATOM 5362 C C . LEU A 1 672 ? 53.318 44.677 132.196 1.00 34.32 672 LEU A C 1
ATOM 5363 O O . LEU A 1 672 ? 52.944 44.467 133.353 1.00 34.15 672 LEU A O 1
ATOM 5368 N N . PRO A 1 673 ? 53.353 45.914 131.670 1.00 34.22 673 PRO A N 1
ATOM 5369 C CA . PRO A 1 673 ? 52.955 47.108 132.424 1.00 34.51 673 PRO A CA 1
ATOM 5370 C C . PRO A 1 673 ? 51.453 47.210 132.677 1.00 35.51 673 PRO A C 1
ATOM 5371 O O . PRO A 1 673 ? 50.974 48.203 133.228 1.00 35.91 673 PRO A O 1
ATOM 5375 N N . ASN A 1 674 ? 50.715 46.186 132.267 1.00 36.30 674 ASN A N 1
ATOM 5376 C CA . ASN A 1 674 ? 49.270 46.168 132.460 1.00 36.80 674 ASN A CA 1
ATOM 5377 C C . ASN A 1 674 ? 48.738 44.736 132.390 1.00 37.84 674 ASN A C 1
ATOM 5378 O O . ASN A 1 674 ? 49.517 43.783 132.322 1.00 35.88 674 ASN A O 1
ATOM 5383 N N . ASP A 1 675 ? 47.416 44.584 132.421 1.00 38.95 675 ASP A N 1
ATOM 5384 C CA . ASP A 1 675 ? 46.808 43.259 132.367 1.00 40.32 675 ASP A CA 1
ATOM 5385 C C . ASP A 1 675 ? 45.991 43.036 131.102 1.00 40.45 675 ASP A C 1
ATOM 5386 O O . ASP A 1 675 ? 45.223 42.076 131.012 1.00 41.50 675 ASP A O 1
ATOM 5391 N N . ILE A 1 676 ? 46.152 43.924 130.128 1.00 39.31 676 ILE A N 1
ATOM 5392 C CA . ILE A 1 676 ? 45.436 43.802 128.863 1.00 38.93 676 ILE A CA 1
ATOM 5393 C C . ILE A 1 676 ? 46.067 42.679 128.046 1.00 38.33 676 ILE A C 1
ATOM 5394 O O . ILE A 1 676 ? 47.287 42.575 127.969 1.00 39.10 676 ILE A O 1
ATOM 5399 N N . PRO A 1 677 ? 45.243 41.816 127.433 1.00 38.13 677 PRO A N 1
ATOM 5400 C CA . PRO A 1 677 ? 45.800 40.720 126.633 1.00 36.94 677 PRO A CA 1
ATOM 5401 C C . PRO A 1 677 ? 46.562 41.256 125.421 1.00 36.39 677 PRO A C 1
ATOM 5402 O O . PRO A 1 677 ? 46.086 42.161 124.736 1.00 35.17 677 PRO A O 1
ATOM 5406 N N . TYR A 1 678 ? 47.745 40.703 125.171 1.00 35.84 678 TYR A N 1
ATOM 5407 C CA . TYR A 1 678 ? 48.559 41.109 124.026 1.00 36.22 678 TYR A CA 1
ATOM 5408 C C . TYR A 1 678 ? 48.778 39.922 123.104 1.00 35.86 678 TYR A C 1
ATOM 5409 O O . TYR A 1 678 ? 48.533 38.779 123.480 1.00 36.74 678 TYR A O 1
ATOM 5418 N N . ARG A 1 679 ? 49.245 40.199 121.894 1.00 36.21 679 ARG A N 1
ATOM 5419 C CA . ARG A 1 679 ? 49.529 39.146 120.930 1.00 34.85 679 ARG A CA 1
ATOM 5420 C C . ARG A 1 679 ? 51.026 38.845 120.956 1.00 35.05 679 ARG A C 1
ATOM 5421 O O . ARG A 1 679 ? 51.849 39.762 120.877 1.00 33.78 679 ARG A O 1
ATOM 5429 N N . LEU A 1 680 ? 51.378 37.569 121.092 1.00 32.48 680 LEU A N 1
ATOM 5430 C CA . LEU A 1 680 ? 52.779 37.175 121.099 1.00 33.49 680 LEU A CA 1
ATOM 5431 C C . LEU A 1 680 ? 53.157 37.050 119.627 1.00 33.68 680 LEU A C 1
ATOM 5432 O O . LEU A 1 680 ? 52.844 36.055 118.967 1.00 32.57 680 LEU A O 1
ATOM 5437 N N . LEU A 1 681 ? 53.817 38.076 119.111 1.00 31.46 681 LEU A N 1
ATOM 5438 C CA . LEU A 1 681 ? 54.197 38.086 117.710 1.00 32.17 681 LEU A CA 1
ATOM 5439 C C . LEU A 1 681 ? 55.535 37.415 117.422 1.00 30.61 681 LEU A C 1
ATOM 5440 O O . LEU A 1 681 ? 55.749 36.895 116.329 1.00 31.25 681 LEU A O 1
ATOM 5445 N N . CYS A 1 682 ? 56.428 37.402 118.403 1.00 30.18 682 CYS A N 1
ATOM 5446 C CA . CYS A 1 682 ? 57.746 36.814 118.196 1.00 29.11 682 CYS A CA 1
ATOM 5447 C C . CYS A 1 682 ? 58.421 36.486 119.519 1.00 28.79 682 CYS A C 1
ATOM 5448 O O . CYS A 1 682 ? 58.147 37.119 120.542 1.00 28.55 682 CYS A O 1
ATOM 5451 N N . ASP A 1 683 ? 59.293 35.484 119.494 1.00 27.60 683 ASP A N 1
ATOM 5452 C CA . ASP A 1 683 ? 60.033 35.067 120.679 1.00 28.26 683 ASP A CA 1
ATOM 5453 C C . ASP A 1 683 ? 61.370 34.504 120.195 1.00 26.51 683 ASP A C 1
ATOM 5454 O O . ASP A 1 683 ? 61.632 34.496 118.998 1.00 27.37 683 ASP A O 1
ATOM 5459 N N . PRO A 1 684 ? 62.234 34.035 121.109 1.00 26.86 684 PRO A N 1
ATOM 5460 C CA . PRO A 1 684 ? 63.532 33.492 120.694 1.00 27.30 684 PRO A CA 1
ATOM 5461 C C . PRO A 1 684 ? 63.483 32.454 119.573 1.00 29.19 684 PRO A C 1
ATOM 5462 O O . PRO A 1 684 ? 64.489 32.213 118.904 1.00 29.03 684 PRO A O 1
ATOM 5466 N N . SER A 1 685 ? 62.319 31.841 119.373 1.00 29.77 685 SER A N 1
ATOM 5467 C CA . SER A 1 685 ? 62.146 30.833 118.328 1.00 31.52 685 SER A CA 1
ATOM 5468 C C . SER A 1 685 ? 61.912 31.501 116.981 1.00 32.30 685 SER A C 1
ATOM 5469 O O . SER A 1 685 ? 62.068 30.880 115.928 1.00 32.93 685 SER A O 1
ATOM 5472 N N . GLY A 1 686 ? 61.532 32.773 117.023 1.00 31.55 686 GLY A N 1
ATOM 5473 C CA . GLY A 1 686 ? 61.265 33.505 115.805 1.00 31.15 686 GLY A CA 1
ATOM 5474 C C . GLY A 1 686 ? 59.826 33.982 115.789 1.00 32.49 686 GLY A C 1
ATOM 5475 O O . GLY A 1 686 ? 59.120 33.885 116.795 1.00 32.46 686 GLY A O 1
ATOM 5476 N N . PHE A 1 687 ? 59.386 34.497 114.647 1.00 32.85 687 PHE A N 1
ATOM 5477 C CA . PHE A 1 687 ? 58.024 34.987 114.520 1.00 35.45 687 PHE A CA 1
ATOM 5478 C C . PHE A 1 687 ? 57.005 33.862 114.552 1.00 38.78 687 PHE A C 1
ATOM 5479 O O . PHE A 1 687 ? 57.244 32.775 114.023 1.00 40.15 687 PHE A O 1
ATOM 5487 N N . GLN A 1 688 ? 55.867 34.142 115.180 1.00 41.17 688 GLN A N 1
ATOM 5488 C CA . GLN A 1 688 ? 54.784 33.177 115.310 1.00 43.53 688 GLN A CA 1
ATOM 5489 C C . GLN A 1 688 ? 53.750 33.391 114.207 1.00 45.42 688 GLN A C 1
ATOM 5490 O O . GLN A 1 688 ? 53.209 34.489 114.053 1.00 44.50 688 GLN A O 1
ATOM 5496 N N . GLU A 1 689 ? 53.481 32.338 113.441 1.00 48.44 689 GLU A N 1
ATOM 5497 C CA . GLU A 1 689 ? 52.523 32.421 112.346 1.00 52.66 689 GLU A CA 1
ATOM 5498 C C . GLU A 1 689 ? 51.166 32.916 112.828 1.00 53.66 689 GLU A C 1
ATOM 5499 O O . GLU A 1 689 ? 50.594 33.845 112.255 1.00 54.64 689 GLU A O 1
ATOM 5505 N N . ASP A 1 690 ? 50.647 32.291 113.877 1.00 54.11 690 ASP A N 1
ATOM 5506 C CA . ASP A 1 690 ? 49.367 32.705 114.431 1.00 55.18 690 ASP A CA 1
ATOM 5507 C C . ASP A 1 690 ? 49.581 33.205 115.846 1.00 53.83 690 ASP A C 1
ATOM 5508 O O . ASP A 1 690 ? 49.551 32.431 116.802 1.00 54.25 690 ASP A O 1
ATOM 5513 N N . PRO A 1 691 ? 49.814 34.519 115.993 1.00 52.78 691 PRO A N 1
ATOM 5514 C CA . PRO A 1 691 ? 50.043 35.152 117.292 1.00 51.24 691 PRO A CA 1
ATOM 5515 C C . PRO A 1 691 ? 49.058 34.726 118.373 1.00 49.53 691 PRO A C 1
ATOM 5516 O O . PRO A 1 691 ? 47.854 34.962 118.265 1.00 47.93 691 PRO A O 1
ATOM 5520 N N . THR A 1 692 ? 49.585 34.083 119.406 1.00 48.43 692 THR A N 1
ATOM 5521 C CA . THR A 1 692 ? 48.775 33.648 120.533 1.00 48.51 692 THR A CA 1
ATOM 5522 C C . THR A 1 692 ? 48.617 34.863 121.434 1.00 47.94 692 THR A C 1
ATOM 5523 O O . THR A 1 692 ? 49.404 35.806 121.348 1.00 47.03 692 THR A O 1
ATOM 5527 N N . GLU A 1 693 ? 47.600 34.856 122.287 1.00 47.25 693 GLU A N 1
ATOM 5528 C CA . GLU A 1 693 ? 47.410 35.973 123.201 1.00 47.65 693 GLU A CA 1
ATOM 5529 C C . GLU A 1 693 ? 47.914 35.614 124.590 1.00 46.98 693 GLU A C 1
ATOM 5530 O O . GLU A 1 693 ? 47.676 34.512 125.081 1.00 48.18 693 GLU A O 1
ATOM 5536 N N . ILE A 1 694 ? 48.634 36.541 125.211 1.00 45.70 694 ILE A N 1
ATOM 5537 C CA . ILE A 1 694 ? 49.155 36.323 126.553 1.00 45.09 694 ILE A CA 1
ATOM 5538 C C . ILE A 1 694 ? 48.731 37.492 127.438 1.00 44.59 694 ILE A C 1
ATOM 5539 O O . ILE A 1 694 ? 48.418 38.572 126.932 1.00 43.31 694 ILE A O 1
ATOM 5544 N N . LYS A 1 695 ? 48.718 37.278 128.751 1.00 43.78 695 LYS A N 1
ATOM 5545 C CA . LYS A 1 695 ? 48.305 38.324 129.681 1.00 44.21 695 LYS A CA 1
ATOM 5546 C C . LYS A 1 695 ? 49.210 38.450 130.898 1.00 42.89 695 LYS A C 1
ATOM 5547 O O . LYS A 1 695 ? 49.800 37.469 131.357 1.00 42.39 695 LYS A O 1
ATOM 5553 N N . LYS A 1 696 ? 49.291 39.673 131.416 1.00 41.63 696 LYS A N 1
ATOM 5554 C CA . LYS A 1 696 ? 50.080 40.009 132.597 1.00 40.74 696 LYS A CA 1
ATOM 5555 C C . LYS A 1 696 ? 51.560 39.650 132.552 1.00 39.57 696 LYS A C 1
ATOM 5556 O O . LYS A 1 696 ? 52.405 40.472 132.905 1.00 37.74 696 LYS A O 1
ATOM 5562 N N . THR A 1 697 ? 51.877 38.428 132.134 1.00 38.79 697 THR A N 1
ATOM 5563 C CA . THR A 1 697 ? 53.269 37.997 132.062 1.00 37.71 697 THR A CA 1
ATOM 5564 C C . THR A 1 697 ? 53.555 37.214 130.791 1.00 36.31 697 THR A C 1
ATOM 5565 O O . THR A 1 697 ? 52.643 36.735 130.119 1.00 36.29 697 THR A O 1
ATOM 5569 N N . VAL A 1 698 ? 54.835 37.091 130.470 1.00 35.09 698 VAL A N 1
ATOM 5570 C CA . VAL A 1 698 ? 55.262 36.359 129.291 1.00 34.45 698 VAL A CA 1
ATOM 5571 C C . VAL A 1 698 ? 56.612 35.721 129.586 1.00 33.74 698 VAL A C 1
ATOM 5572 O O . VAL A 1 698 ? 57.432 36.285 130.314 1.00 31.85 698 VAL A O 1
ATOM 5576 N N . ALA A 1 699 ? 56.832 34.533 129.034 1.00 33.48 699 ALA A N 1
ATOM 5577 C CA . ALA A 1 699 ? 58.086 33.828 129.239 1.00 33.66 699 ALA A CA 1
ATOM 5578 C C . ALA A 1 699 ? 59.116 34.293 128.218 1.00 33.58 699 ALA A C 1
ATOM 5579 O O . ALA A 1 699 ? 58.798 34.492 127.045 1.00 34.67 699 ALA A O 1
ATOM 5581 N N . VAL A 1 700 ? 60.348 34.472 128.680 1.00 33.09 700 VAL A N 1
ATOM 5582 C CA . VAL A 1 700 ? 61.455 34.894 127.833 1.00 32.71 700 VAL A CA 1
ATOM 5583 C C . VAL A 1 700 ? 62.495 33.785 127.932 1.00 32.94 700 VAL A C 1
ATOM 5584 O O . VAL A 1 700 ? 63.392 33.833 128.774 1.00 32.78 700 VAL A O 1
ATOM 5588 N N . ASN A 1 701 ? 62.370 32.792 127.061 1.00 34.12 701 ASN A N 1
ATOM 5589 C CA . ASN A 1 701 ? 63.260 31.640 127.076 1.00 34.67 701 ASN A CA 1
ATOM 5590 C C . ASN A 1 701 ? 64.487 31.713 126.182 1.00 33.26 701 ASN A C 1
ATOM 5591 O O . ASN A 1 701 ? 64.383 31.591 124.963 1.00 32.57 701 ASN A O 1
ATOM 5596 N N . GLY A 1 702 ? 65.648 31.896 126.802 1.00 32.31 702 GLY A N 1
ATOM 5597 C CA . GLY A 1 702 ? 66.895 31.947 126.060 1.00 32.04 702 GLY A CA 1
ATOM 5598 C C . GLY A 1 702 ? 67.185 33.216 125.278 1.00 31.29 702 GLY A C 1
ATOM 5599 O O . GLY A 1 702 ? 66.436 34.194 125.337 1.00 30.57 702 GLY A O 1
ATOM 5600 N N . ILE A 1 703 ? 68.294 33.186 124.543 1.00 30.27 703 ILE A N 1
ATOM 5601 C CA . ILE A 1 703 ? 68.732 34.314 123.729 1.00 29.85 703 ILE A CA 1
ATOM 5602 C C . ILE A 1 703 ? 67.760 34.590 122.592 1.00 28.37 703 ILE A C 1
ATOM 5603 O O . ILE A 1 703 ? 67.431 33.703 121.806 1.00 27.71 703 ILE A O 1
ATOM 5608 N N . GLY A 1 704 ? 67.300 35.829 122.502 1.00 26.86 704 GLY A N 1
ATOM 5609 C CA . GLY A 1 704 ? 66.380 36.169 121.440 1.00 25.42 704 GLY A CA 1
ATOM 5610 C C . GLY A 1 704 ? 65.561 37.391 121.760 1.00 24.19 704 GLY A C 1
ATOM 5611 O O . GLY A 1 704 ? 65.816 38.089 122.741 1.00 24.66 704 GLY A O 1
ATOM 5612 N N . THR A 1 705 ? 64.563 37.637 120.925 1.00 22.88 705 THR A N 1
ATOM 5613 C CA . THR A 1 705 ? 63.695 38.781 121.095 1.00 23.03 705 THR A CA 1
ATOM 5614 C C . THR A 1 705 ? 62.240 38.357 121.131 1.00 24.42 705 THR A C 1
ATOM 5615 O O . THR A 1 705 ? 61.819 37.466 120.391 1.00 23.81 705 THR A O 1
ATOM 5619 N N . VAL A 1 706 ? 61.478 38.998 122.008 1.00 23.94 706 VAL A N 1
ATOM 5620 C CA . VAL A 1 706 ? 60.060 38.728 122.112 1.00 26.78 706 VAL A CA 1
ATOM 5621 C C . VAL A 1 706 ? 59.342 40.022 121.771 1.00 26.81 706 VAL A C 1
ATOM 5622 O O . VAL A 1 706 ? 59.719 41.103 122.235 1.00 28.00 706 VAL A O 1
ATOM 5626 N N . ILE A 1 707 ? 58.317 39.912 120.939 1.00 26.03 707 ILE A N 1
ATOM 5627 C CA . ILE A 1 707 ? 57.558 41.077 120.532 1.00 25.59 707 ILE A CA 1
ATOM 5628 C C . ILE A 1 707 ? 56.077 40.861 120.805 1.00 26.51 707 ILE A C 1
ATOM 5629 O O . ILE A 1 707 ? 55.487 39.867 120.375 1.00 25.16 707 ILE A O 1
ATOM 5634 N N . LEU A 1 708 ? 55.495 41.802 121.541 1.00 26.74 708 LEU A N 1
ATOM 5635 C CA . LEU A 1 708 ? 54.085 41.770 121.898 1.00 27.12 708 LEU A CA 1
ATOM 5636 C C . LEU A 1 708 ? 53.449 43.006 121.298 1.00 28.16 708 LEU A C 1
ATOM 5637 O O . LEU A 1 708 ? 54.070 44.070 121.262 1.00 29.57 708 LEU A O 1
ATOM 5642 N N . TYR A 1 709 ? 52.215 42.880 120.829 1.00 28.24 709 TYR A N 1
ATOM 5643 C CA . TYR A 1 709 ? 51.539 44.025 120.251 1.00 30.48 709 TYR A CA 1
ATOM 5644 C C . TYR A 1 709 ? 50.052 44.014 120.568 1.00 32.92 709 TYR A C 1
ATOM 5645 O O . TYR A 1 709 ? 49.432 42.958 120.714 1.00 31.31 709 TYR A O 1
ATOM 5654 N N . LEU A 1 710 ? 49.492 45.208 120.685 1.00 34.86 710 LEU A N 1
ATOM 5655 C CA . LEU A 1 710 ? 48.083 45.367 120.978 1.00 38.45 710 LEU A CA 1
ATOM 5656 C C . LEU A 1 710 ? 47.454 46.005 119.743 1.00 40.85 710 LEU A C 1
ATOM 5657 O O . LEU A 1 710 ? 47.856 47.089 119.324 1.00 40.42 710 LEU A O 1
ATOM 5662 N N . ALA A 1 711 ? 46.483 45.322 119.148 1.00 43.52 711 ALA A N 1
ATOM 5663 C CA . ALA A 1 711 ? 45.814 45.841 117.961 1.00 47.17 711 ALA A CA 1
ATOM 5664 C C . ALA A 1 711 ? 44.953 47.048 118.322 1.00 49.87 711 ALA A C 1
ATOM 5665 O O . ALA A 1 711 ? 45.123 47.649 119.383 1.00 50.55 711 ALA A O 1
ATOM 5667 N N . SER A 1 712 ? 44.031 47.400 117.433 1.00 53.81 712 SER A N 1
ATOM 5668 C CA . SER A 1 712 ? 43.139 48.534 117.658 1.00 57.17 712 SER A CA 1
ATOM 5669 C C . SER A 1 712 ? 41.680 48.093 117.597 1.00 59.04 712 SER A C 1
ATOM 5670 O O . SER A 1 712 ? 40.914 48.461 118.517 1.00 60.55 712 SER A O 1
ATOM 5673 N N . MET B 1 1 ? 156.269 62.281 153.612 1.00 56.44 1 MET B N 1
ATOM 5674 C CA . MET B 1 1 ? 156.876 62.048 154.956 1.00 55.48 1 MET B CA 1
ATOM 5675 C C . MET B 1 1 ? 155.800 61.778 156.004 1.00 52.59 1 MET B C 1
ATOM 5676 O O . MET B 1 1 ? 154.609 61.982 155.761 1.00 53.42 1 MET B O 1
ATOM 568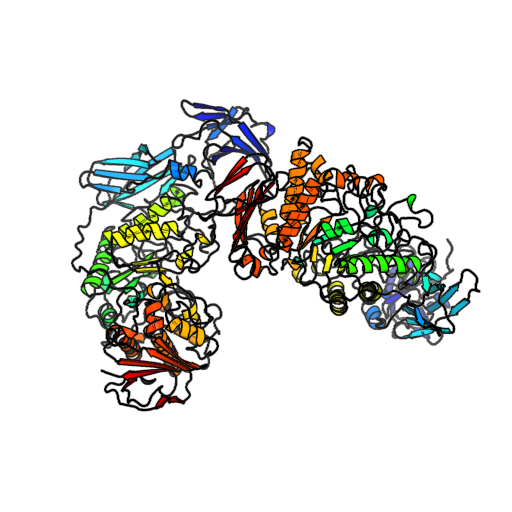1 N N . VAL B 1 2 ? 156.236 61.311 157.168 1.00 48.82 2 VAL B N 1
ATOM 5682 C CA . VAL B 1 2 ? 155.347 61.015 158.281 1.00 42.59 2 VAL B CA 1
ATOM 5683 C C . VAL B 1 2 ? 154.321 59.932 157.992 1.00 38.75 2 VAL B C 1
ATOM 5684 O O . VAL B 1 2 ? 153.373 60.135 157.239 1.00 38.39 2 VAL B O 1
ATOM 5688 N N . SER B 1 3 ? 154.522 58.777 158.611 1.00 34.06 3 SER B N 1
ATOM 5689 C CA . SER B 1 3 ? 153.612 57.655 158.459 1.00 30.69 3 SER B CA 1
ATOM 5690 C C . SER B 1 3 ? 154.039 56.568 159.430 1.00 27.98 3 SER B C 1
ATOM 5691 O O . SER B 1 3 ? 155.139 56.616 159.979 1.00 25.49 3 SER B O 1
ATOM 5694 N N . ILE B 1 4 ? 153.166 55.597 159.657 1.00 25.61 4 ILE B N 1
ATOM 5695 C CA . ILE B 1 4 ? 153.506 54.503 160.548 1.00 25.27 4 ILE B CA 1
ATOM 5696 C C . ILE B 1 4 ? 154.532 53.659 159.813 1.00 25.48 4 ILE B C 1
ATOM 5697 O O . ILE B 1 4 ? 154.329 53.303 158.654 1.00 24.65 4 ILE B O 1
ATOM 5702 N N . ARG B 1 5 ? 155.647 53.362 160.469 1.00 25.77 5 ARG B N 1
ATOM 5703 C CA . ARG B 1 5 ? 156.670 52.544 159.834 1.00 27.24 5 ARG B CA 1
ATOM 5704 C C . ARG B 1 5 ? 156.109 51.131 159.699 1.00 25.51 5 ARG B C 1
ATOM 5705 O O . ARG B 1 5 ? 155.547 50.598 160.651 1.00 25.43 5 ARG B O 1
ATOM 5713 N N . ARG B 1 6 ? 156.257 50.535 158.519 1.00 23.09 6 ARG B N 1
ATOM 5714 C CA . ARG B 1 6 ? 155.757 49.187 158.280 1.00 23.53 6 ARG B CA 1
ATOM 5715 C C . ARG B 1 6 ? 156.731 48.345 157.457 1.00 24.21 6 ARG B C 1
ATOM 5716 O O . ARG B 1 6 ? 157.369 48.848 156.534 1.00 21.86 6 ARG B O 1
ATOM 5724 N N . SER B 1 7 ? 156.842 47.064 157.804 1.00 24.17 7 SER B N 1
ATOM 5725 C CA . SER B 1 7 ? 157.733 46.137 157.100 1.00 25.10 7 SER B CA 1
ATOM 5726 C C . SER B 1 7 ? 157.250 45.912 155.670 1.00 24.12 7 SER B C 1
ATOM 5727 O O . SER B 1 7 ? 158.050 45.820 154.740 1.00 23.09 7 SER B O 1
ATOM 5730 N N . PHE B 1 8 ? 155.933 45.807 155.517 1.00 23.81 8 PHE B N 1
ATOM 5731 C CA . PHE B 1 8 ? 155.294 45.610 154.222 1.00 22.98 8 PHE B CA 1
ATOM 5732 C C . PHE B 1 8 ? 153.828 46.007 154.364 1.00 23.82 8 PHE B C 1
ATOM 5733 O O . PHE B 1 8 ? 153.408 46.465 155.429 1.00 21.45 8 PHE B O 1
ATOM 5741 N N . GLU B 1 9 ? 153.049 45.847 153.301 1.00 23.18 9 GLU B N 1
ATOM 5742 C CA . GLU B 1 9 ? 151.651 46.244 153.361 1.00 23.58 9 GLU B CA 1
ATOM 5743 C C . GLU B 1 9 ? 150.677 45.120 153.049 1.00 24.43 9 GLU B C 1
ATOM 5744 O O . GLU B 1 9 ? 150.988 44.210 152.283 1.00 24.18 9 GLU B O 1
ATOM 5750 N N . ALA B 1 10 ? 149.499 45.193 153.660 1.00 22.39 10 ALA B N 1
ATOM 5751 C CA . ALA B 1 10 ? 148.452 44.208 153.443 1.00 23.85 10 ALA B CA 1
ATOM 5752 C C . ALA B 1 10 ? 147.102 44.917 153.461 1.00 24.41 10 ALA B C 1
ATOM 5753 O O . ALA B 1 10 ? 146.811 45.693 154.376 1.00 24.01 10 ALA B O 1
ATOM 5755 N N . TYR B 1 11 ? 146.288 44.651 152.443 1.00 24.64 11 TYR B N 1
ATOM 5756 C CA . TYR B 1 11 ? 144.964 45.256 152.322 1.00 23.94 11 TYR B CA 1
ATOM 5757 C C . TYR B 1 11 ? 143.883 44.206 152.097 1.00 24.38 11 TYR B C 1
ATOM 5758 O O . TYR B 1 11 ? 144.117 43.186 151.449 1.00 25.40 11 TYR B O 1
ATOM 5767 N N . VAL B 1 12 ? 142.697 44.463 152.634 1.00 24.39 12 VAL B N 1
ATOM 5768 C CA . VAL B 1 12 ? 141.565 43.565 152.456 1.00 23.59 12 VAL B CA 1
ATOM 5769 C C . VAL B 1 12 ? 140.762 44.138 151.283 1.00 24.25 12 VAL B C 1
ATOM 5770 O O . VAL B 1 12 ? 140.070 45.150 151.418 1.00 23.80 12 VAL B O 1
ATOM 5774 N N . ASP B 1 13 ? 140.887 43.499 150.122 1.00 23.97 13 ASP B N 1
ATOM 5775 C CA . ASP B 1 13 ? 140.202 43.954 148.919 1.00 25.50 13 ASP B CA 1
ATOM 5776 C C . ASP B 1 13 ? 138.829 43.336 148.675 1.00 25.66 13 ASP B C 1
ATOM 5777 O O . ASP B 1 13 ? 138.093 43.783 147.799 1.00 27.81 13 ASP B O 1
ATOM 5782 N N . ASP B 1 14 ? 138.492 42.300 149.432 1.00 24.83 14 ASP B N 1
ATOM 5783 C CA . ASP B 1 14 ? 137.178 41.674 149.320 1.00 24.23 14 ASP B CA 1
ATOM 5784 C C . ASP B 1 14 ? 136.945 40.928 150.618 1.00 23.85 14 ASP B C 1
ATOM 5785 O O . ASP B 1 14 ? 137.861 40.806 151.422 1.00 22.84 14 ASP B O 1
ATOM 5790 N N . MET B 1 15 ? 135.727 40.442 150.837 1.00 24.79 15 MET B N 1
ATOM 5791 C CA . MET B 1 15 ? 135.414 39.747 152.079 1.00 25.54 15 MET B CA 1
ATOM 5792 C C . MET B 1 15 ? 136.400 38.634 152.448 1.00 28.28 15 MET B C 1
ATOM 5793 O O . MET B 1 15 ? 136.624 38.375 153.631 1.00 29.47 15 MET B O 1
ATOM 5798 N N . ASN B 1 16 ? 136.995 37.990 151.446 1.00 28.67 16 ASN B N 1
ATOM 5799 C CA . ASN B 1 16 ? 137.931 36.891 151.684 1.00 31.34 16 ASN B CA 1
ATOM 5800 C C . ASN B 1 16 ? 139.251 37.057 150.948 1.00 30.43 16 ASN B C 1
ATOM 5801 O O . ASN B 1 16 ? 140.013 36.099 150.818 1.00 30.51 16 ASN B O 1
ATOM 5806 N N . ILE B 1 17 ? 139.523 38.259 150.457 1.00 29.30 17 ILE B N 1
ATOM 5807 C CA . ILE B 1 17 ? 140.760 38.494 149.729 1.00 29.21 17 ILE B CA 1
ATOM 5808 C C . ILE B 1 17 ? 141.670 39.504 150.414 1.00 29.61 17 ILE B C 1
ATOM 5809 O O . ILE B 1 17 ? 141.264 40.630 150.713 1.00 28.58 17 ILE B O 1
ATOM 5814 N N . ILE B 1 18 ? 142.904 39.086 150.662 1.00 27.69 18 ILE B N 1
ATOM 5815 C CA . ILE B 1 18 ? 143.888 39.948 151.286 1.00 27.37 18 ILE B CA 1
ATOM 5816 C C . ILE B 1 18 ? 145.090 40.097 150.369 1.00 28.68 18 ILE B C 1
ATOM 5817 O O . ILE B 1 18 ? 145.782 39.123 150.056 1.00 28.99 18 ILE B O 1
ATOM 5822 N N . THR B 1 19 ? 145.318 41.323 149.920 1.00 26.48 19 THR B N 1
ATOM 5823 C CA . THR B 1 19 ? 146.436 41.608 149.043 1.00 27.27 19 THR B CA 1
ATOM 5824 C C . THR B 1 19 ? 147.632 41.994 149.904 1.00 28.18 19 THR B C 1
ATOM 5825 O O . THR B 1 19 ? 147.517 42.825 150.810 1.00 27.62 19 THR B O 1
ATOM 5829 N N . VAL B 1 20 ? 148.774 41.376 149.621 1.00 26.17 20 VAL B N 1
ATOM 5830 C CA . VAL B 1 20 ? 150.001 41.639 150.360 1.00 24.90 20 VAL B CA 1
ATOM 5831 C C . VAL B 1 20 ? 151.030 42.232 149.410 1.00 25.68 20 VAL B C 1
ATOM 5832 O O . VAL B 1 20 ? 151.367 41.619 148.394 1.00 26.91 20 VAL B O 1
ATOM 5836 N N . LEU B 1 21 ? 151.512 43.433 149.727 1.00 24.88 21 LEU B N 1
ATOM 5837 C CA . LEU B 1 21 ? 152.512 44.094 148.890 1.00 25.20 21 LEU B CA 1
ATOM 5838 C C . LEU B 1 21 ? 153.857 44.123 149.611 1.00 25.95 21 LEU B C 1
ATOM 5839 O O . LEU B 1 21 ? 154.000 44.720 150.678 1.00 23.90 21 LEU B O 1
ATOM 5844 N N . ILE B 1 22 ? 154.844 43.470 149.015 1.00 25.93 22 ILE B N 1
ATOM 5845 C CA . ILE B 1 22 ? 156.168 43.406 149.602 1.00 25.27 22 ILE B CA 1
ATOM 5846 C C . ILE B 1 22 ? 157.168 44.263 148.844 1.00 24.95 22 ILE B C 1
ATOM 5847 O O . ILE B 1 22 ? 157.297 44.154 147.628 1.00 24.36 22 ILE B O 1
ATOM 5852 N N . PRO B 1 23 ? 157.880 45.146 149.557 1.00 25.05 23 PRO B N 1
ATOM 5853 C CA . PRO B 1 23 ? 158.861 45.989 148.871 1.00 26.35 23 PRO B CA 1
ATOM 5854 C C . PRO B 1 23 ? 159.849 45.119 148.091 1.00 26.89 23 PRO B C 1
ATOM 5855 O O . PRO B 1 23 ? 160.324 44.096 148.588 1.00 24.57 23 PRO B O 1
ATOM 5859 N N . ALA B 1 24 ? 160.136 45.530 146.861 1.00 27.05 24 ALA B N 1
ATOM 5860 C CA . ALA B 1 24 ? 161.033 44.790 145.987 1.00 29.20 24 ALA B CA 1
ATOM 5861 C C . ALA B 1 24 ? 162.300 44.292 146.672 1.00 29.83 24 ALA B C 1
ATOM 5862 O O . ALA B 1 24 ? 162.654 43.124 146.539 1.00 29.60 24 ALA B O 1
ATOM 5864 N N . GLU B 1 25 ? 162.971 45.168 147.413 1.00 30.40 25 GLU B N 1
ATOM 5865 C CA . GLU B 1 25 ? 164.213 44.797 148.082 1.00 31.66 25 GLU B CA 1
ATOM 5866 C C . GLU B 1 25 ? 164.031 43.723 149.148 1.00 30.19 25 GLU B C 1
ATOM 5867 O O . GLU B 1 25 ? 165.010 43.184 149.657 1.00 30.61 25 GLU B O 1
ATOM 5873 N N . GLN B 1 26 ? 162.787 43.411 149.488 1.00 27.47 26 GLN B N 1
ATOM 5874 C CA . GLN B 1 26 ? 162.526 42.413 150.518 1.00 25.87 26 GLN B CA 1
ATOM 5875 C C . GLN B 1 26 ? 161.781 41.193 149.992 1.00 23.61 26 GLN B C 1
ATOM 5876 O O . GLN B 1 26 ? 161.346 40.344 150.771 1.00 22.16 26 GLN B O 1
ATOM 5882 N N . LYS B 1 27 ? 161.642 41.102 148.675 1.00 21.36 27 LYS B N 1
ATOM 5883 C CA . LYS B 1 27 ? 160.930 39.985 148.074 1.00 22.51 27 LYS B CA 1
ATOM 5884 C C . LYS B 1 27 ? 161.454 38.621 148.533 1.00 22.65 27 LYS B C 1
ATOM 5885 O O . LYS B 1 27 ? 160.672 37.744 148.899 1.00 23.20 27 LYS B O 1
ATOM 5891 N N . GLU B 1 28 ? 162.773 38.446 148.517 1.00 22.86 28 GLU B N 1
ATOM 5892 C CA . GLU B 1 28 ? 163.381 37.176 148.913 1.00 23.73 28 GLU B CA 1
ATOM 5893 C C . GLU B 1 28 ? 163.426 36.956 150.423 1.00 25.18 28 GLU B C 1
ATOM 5894 O O . GLU B 1 28 ? 163.803 35.876 150.882 1.00 24.80 28 GLU B O 1
ATOM 5900 N N . ILE B 1 29 ? 163.046 37.973 151.194 1.00 25.02 29 ILE B N 1
ATOM 5901 C CA . ILE B 1 29 ? 163.052 37.860 152.652 1.00 26.30 29 ILE B CA 1
ATOM 5902 C C . ILE B 1 29 ? 161.650 37.690 153.243 1.00 26.73 29 ILE B C 1
ATOM 5903 O O . ILE B 1 29 ? 161.396 36.752 154.000 1.00 26.77 29 ILE B O 1
ATOM 5908 N N . MET B 1 30 ? 160.742 38.597 152.898 1.00 26.10 30 MET B N 1
ATOM 5909 C CA . MET B 1 30 ? 159.376 38.534 153.406 1.00 24.46 30 MET B CA 1
ATOM 5910 C C . MET B 1 30 ? 158.530 37.716 152.453 1.00 24.82 30 MET B C 1
ATOM 5911 O O . MET B 1 30 ? 157.731 38.250 151.689 1.00 24.91 30 MET B O 1
ATOM 5916 N N . THR B 1 31 ? 158.705 36.404 152.519 1.00 25.60 31 THR B N 1
ATOM 5917 C CA . THR B 1 31 ? 158.003 35.486 151.635 1.00 24.60 31 THR B CA 1
ATOM 5918 C C . THR B 1 31 ? 156.906 34.698 152.325 1.00 23.45 31 THR B C 1
ATOM 5919 O O . THR B 1 31 ? 156.890 34.570 153.549 1.00 24.21 31 THR B O 1
ATOM 5923 N N . PRO B 1 32 ? 155.967 34.154 151.540 1.00 22.89 32 PRO B N 1
ATOM 5924 C CA . PRO B 1 32 ? 154.888 33.365 152.143 1.00 23.52 32 PRO B CA 1
ATOM 5925 C C . PRO B 1 32 ? 155.529 32.072 152.648 1.00 24.53 32 PRO B C 1
ATOM 5926 O O . PRO B 1 32 ? 156.681 31.788 152.324 1.00 25.09 32 PRO B O 1
ATOM 5930 N N . PRO B 1 33 ? 154.794 31.255 153.415 1.00 25.13 33 PRO B N 1
ATOM 5931 C CA . PRO B 1 33 ? 153.407 31.407 153.863 1.00 25.77 33 PRO B CA 1
ATOM 5932 C C . PRO B 1 33 ? 153.095 32.687 154.627 1.00 26.27 33 PRO B C 1
ATOM 5933 O O . PRO B 1 33 ? 153.883 33.145 155.456 1.00 26.82 33 PRO B O 1
ATOM 5937 N N . PHE B 1 34 ? 151.929 33.251 154.331 1.00 25.59 34 PHE B N 1
ATOM 5938 C CA . PHE B 1 34 ? 151.440 34.436 155.017 1.00 24.59 34 PHE B CA 1
ATOM 5939 C C . PHE B 1 34 ? 150.295 33.950 155.889 1.00 24.56 34 PHE B C 1
ATOM 5940 O O . PHE B 1 34 ? 149.511 33.101 155.468 1.00 23.78 34 PHE B O 1
ATOM 5948 N N . ARG B 1 35 ? 150.205 34.468 157.107 1.00 25.31 35 ARG B N 1
ATOM 5949 C CA . ARG B 1 35 ? 149.119 34.083 157.993 1.00 25.86 35 ARG B CA 1
ATOM 5950 C C . ARG B 1 35 ? 148.344 35.327 158.415 1.00 26.42 35 ARG B C 1
ATOM 5951 O O . ARG B 1 35 ? 148.878 36.438 158.398 1.00 26.07 35 ARG B O 1
ATOM 5959 N N . LEU B 1 36 ? 147.076 35.136 158.765 1.00 27.55 36 LEU B N 1
ATOM 5960 C CA . LEU B 1 36 ? 146.215 36.229 159.201 1.00 27.70 36 LEU B CA 1
ATOM 5961 C C . LEU B 1 36 ? 145.934 36.027 160.685 1.00 28.04 36 LEU B C 1
ATOM 5962 O O . LEU B 1 36 ? 145.469 34.959 161.100 1.00 28.71 36 LEU B O 1
ATOM 5967 N N . GLU B 1 37 ? 146.224 37.053 161.479 1.00 27.41 37 GLU B N 1
ATOM 5968 C CA . GLU B 1 37 ? 146.035 36.986 162.923 1.00 29.30 37 GLU B CA 1
ATOM 5969 C C . GLU B 1 37 ? 145.114 38.065 163.498 1.00 29.64 37 GLU B C 1
ATOM 5970 O O . GLU B 1 37 ? 144.970 39.155 162.938 1.00 29.27 37 GLU B O 1
ATOM 5976 N N . THR B 1 38 ? 144.495 37.733 164.624 1.00 31.02 38 THR B N 1
ATOM 5977 C CA . THR B 1 38 ? 143.638 38.645 165.373 1.00 33.57 38 THR B CA 1
ATOM 5978 C C . THR B 1 38 ? 143.890 38.206 166.806 1.00 35.02 38 THR B C 1
ATOM 5979 O O . THR B 1 38 ? 144.523 37.173 167.031 1.00 34.11 38 THR B O 1
ATOM 5983 N N . GLU B 1 39 ? 143.410 38.979 167.772 1.00 36.54 39 GLU B N 1
ATOM 5984 C CA . GLU B 1 39 ? 143.603 38.632 169.175 1.00 39.40 39 GLU B CA 1
ATOM 5985 C C . GLU B 1 39 ? 143.007 37.258 169.484 1.00 41.88 39 GLU B C 1
ATOM 5986 O O . GLU B 1 39 ? 143.356 36.625 170.479 1.00 43.05 39 GLU B O 1
ATOM 5992 N N . ILE B 1 40 ? 142.117 36.797 168.613 1.00 43.86 40 ILE B N 1
ATOM 5993 C CA . ILE B 1 40 ? 141.444 35.523 168.813 1.00 46.98 40 ILE B CA 1
ATOM 5994 C C . ILE B 1 40 ? 141.799 34.469 167.773 1.00 47.27 40 ILE B C 1
ATOM 5995 O O . ILE B 1 40 ? 141.685 33.271 168.035 1.00 46.91 40 ILE B O 1
ATOM 6000 N N . THR B 1 41 ? 142.238 34.912 166.600 1.00 46.76 41 THR B N 1
ATOM 6001 C CA . THR B 1 41 ? 142.540 33.984 165.521 1.00 47.17 41 THR B CA 1
ATOM 6002 C C . THR B 1 41 ? 143.927 34.054 164.880 1.00 46.68 41 THR B C 1
ATOM 6003 O O . THR B 1 41 ? 144.594 35.090 164.891 1.00 45.22 41 THR B O 1
ATOM 6007 N N . ASP B 1 42 ? 144.330 32.919 164.310 1.00 45.38 42 ASP B N 1
ATOM 6008 C CA . ASP B 1 42 ? 145.608 32.749 163.628 1.00 44.00 42 ASP B CA 1
ATOM 6009 C C . ASP B 1 42 ? 145.363 31.727 162.517 1.00 42.46 42 ASP B C 1
ATOM 6010 O O . ASP B 1 42 ? 145.429 30.523 162.754 1.00 41.35 42 ASP B O 1
ATOM 6015 N N . PHE B 1 43 ? 145.074 32.208 161.312 1.00 40.74 43 PHE B N 1
ATOM 6016 C CA . PHE B 1 43 ? 144.793 31.326 160.183 1.00 39.30 43 PHE B CA 1
ATOM 6017 C C . PHE B 1 43 ? 145.775 31.480 159.028 1.00 37.14 43 PHE B C 1
ATOM 6018 O O . PHE B 1 43 ? 146.411 32.521 158.868 1.00 36.51 43 PHE B O 1
ATOM 6026 N N . PRO B 1 44 ? 145.909 30.432 158.203 1.00 34.52 44 PRO B N 1
ATOM 6027 C CA . PRO B 1 44 ? 146.820 30.484 157.060 1.00 34.00 44 PRO B CA 1
ATOM 6028 C C . PRO B 1 44 ? 146.142 31.185 155.894 1.00 32.63 44 PRO B C 1
ATOM 6029 O O . PRO B 1 44 ? 144.915 31.189 155.794 1.00 32.46 44 PRO B O 1
ATOM 6033 N N . LEU B 1 45 ? 146.940 31.791 155.025 1.00 30.44 45 LEU B N 1
ATOM 6034 C CA . LEU B 1 45 ? 146.409 32.454 153.845 1.00 29.47 45 LEU B CA 1
ATOM 6035 C C . LEU B 1 45 ? 146.953 31.703 152.638 1.00 30.09 45 LEU B C 1
ATOM 6036 O O . LEU B 1 45 ? 148.121 31.305 152.619 1.00 28.36 45 LEU B O 1
ATOM 6041 N N . ALA B 1 46 ? 146.107 31.495 151.638 1.00 28.65 46 ALA B N 1
ATOM 6042 C CA . ALA B 1 46 ? 146.539 30.805 150.434 1.00 29.63 46 ALA B CA 1
ATOM 6043 C C . ALA B 1 46 ? 146.799 31.835 149.343 1.00 28.35 46 ALA B C 1
ATOM 6044 O O . ALA B 1 46 ? 145.989 32.736 149.133 1.00 30.00 46 ALA B O 1
ATOM 6046 N N . VAL B 1 47 ? 147.939 31.721 148.667 1.00 29.52 47 VAL B N 1
ATOM 6047 C CA . VAL B 1 47 ? 148.262 32.640 147.582 1.00 29.99 47 VAL B CA 1
ATOM 6048 C C . VAL B 1 47 ? 147.528 32.140 146.346 1.00 32.00 47 VAL B C 1
ATOM 6049 O O . VAL B 1 47 ? 147.699 30.990 145.943 1.00 33.47 47 VAL B O 1
ATOM 6053 N N . ARG B 1 48 ? 146.709 33.000 145.750 1.00 33.15 48 ARG B N 1
ATOM 6054 C CA . ARG B 1 48 ? 145.945 32.625 144.565 1.00 34.17 48 ARG B CA 1
ATOM 6055 C C . ARG B 1 48 ? 146.664 33.060 143.296 1.00 34.06 48 ARG B C 1
ATOM 6056 O O . ARG B 1 48 ? 146.574 32.403 142.260 1.00 33.19 48 ARG B O 1
ATOM 6064 N N . GLU B 1 49 ? 147.378 34.173 143.392 1.00 33.93 49 GLU B N 1
ATOM 6065 C CA . GLU B 1 49 ? 148.124 34.723 142.270 1.00 36.11 49 GLU B CA 1
ATOM 6066 C C . GLU B 1 49 ? 149.173 35.666 142.833 1.00 34.63 49 GLU B C 1
ATOM 6067 O O . GLU B 1 49 ? 149.013 36.186 143.936 1.00 35.58 49 GLU B O 1
ATOM 6073 N N . GLU B 1 50 ? 150.242 35.886 142.079 1.00 33.47 50 GLU B N 1
ATOM 6074 C CA . GLU B 1 50 ? 151.313 36.767 142.523 1.00 33.26 50 GLU B CA 1
ATOM 6075 C C . GLU B 1 50 ? 152.089 37.322 141.339 1.00 34.23 50 GLU B C 1
ATOM 6076 O O . GLU B 1 50 ? 152.298 36.632 140.343 1.00 36.61 50 GLU B O 1
ATOM 6082 N N . TYR B 1 51 ? 152.513 38.574 141.448 1.00 34.45 51 TYR B N 1
ATOM 6083 C CA . TYR B 1 51 ? 153.265 39.210 140.375 1.00 35.77 51 TYR B CA 1
ATOM 6084 C C . TYR B 1 51 ? 153.918 40.491 140.859 1.00 36.24 51 TYR B C 1
ATOM 6085 O O . TYR B 1 51 ? 153.571 41.016 141.915 1.00 35.41 51 TYR B O 1
ATOM 6094 N N . SER B 1 52 ? 154.864 40.994 140.079 1.00 37.83 52 SER B N 1
ATOM 6095 C CA . SER B 1 52 ? 155.587 42.200 140.448 1.00 39.94 52 SER B CA 1
ATOM 6096 C C . SER B 1 52 ? 154.979 43.503 139.954 1.00 40.55 52 SER B C 1
ATOM 6097 O O . SER B 1 52 ? 154.295 43.543 138.935 1.00 41.57 52 SER B O 1
ATOM 6100 N N . LEU B 1 53 ? 155.234 44.568 140.705 1.00 41.06 53 LEU B N 1
ATOM 6101 C CA . LEU B 1 53 ? 154.755 45.899 140.370 1.00 42.32 53 LEU B CA 1
ATOM 6102 C C . LEU B 1 53 ? 155.989 46.767 140.191 1.00 44.25 53 LEU B C 1
ATOM 6103 O O . LEU B 1 53 ? 157.109 46.252 140.136 1.00 44.85 53 LEU B O 1
ATOM 6108 N N . GLU B 1 54 ? 155.798 48.078 140.105 1.00 45.25 54 GLU B N 1
ATOM 6109 C CA . GLU B 1 54 ? 156.928 48.977 139.920 1.00 46.39 54 GLU B CA 1
ATOM 6110 C C . GLU B 1 54 ? 158.084 48.675 140.877 1.00 44.77 54 GLU B C 1
ATOM 6111 O O . GLU B 1 54 ? 159.184 48.332 140.440 1.00 46.51 54 GLU B O 1
ATOM 6117 N N . ALA B 1 55 ? 157.837 48.791 142.178 1.00 41.29 55 ALA B N 1
ATOM 6118 C CA . ALA B 1 55 ? 158.879 48.539 143.165 1.00 37.49 55 ALA B CA 1
ATOM 6119 C C . ALA B 1 55 ? 158.386 47.656 144.306 1.00 35.02 55 ALA B C 1
ATOM 6120 O O . ALA B 1 55 ? 158.953 47.664 145.396 1.00 34.63 55 ALA B O 1
ATOM 6122 N N . LYS B 1 56 ? 157.328 46.896 144.052 1.00 33.22 56 LYS B N 1
ATOM 6123 C CA . LYS B 1 56 ? 156.764 46.013 145.066 1.00 30.03 56 LYS B CA 1
ATOM 6124 C C . LYS B 1 56 ? 156.355 44.692 144.436 1.00 28.42 56 LYS B C 1
ATOM 6125 O O . LYS B 1 56 ? 156.054 44.638 143.245 1.00 27.65 56 LYS B O 1
ATOM 6131 N N . TYR B 1 57 ? 156.356 43.625 145.229 1.00 25.50 57 TYR B N 1
ATOM 6132 C CA . TYR B 1 57 ? 155.933 42.326 144.726 1.00 24.63 57 TYR B CA 1
ATOM 6133 C C . TYR B 1 57 ? 154.579 42.071 145.376 1.00 24.51 57 TYR B C 1
ATOM 6134 O O . TYR B 1 57 ? 154.431 42.179 146.598 1.00 24.04 57 TYR B O 1
ATOM 6143 N N . LYS B 1 58 ? 153.599 41.722 144.554 1.00 22.45 58 LYS B N 1
ATOM 6144 C CA . LYS B 1 58 ? 152.240 41.517 145.022 1.00 22.72 58 LYS B CA 1
ATOM 6145 C C . LYS B 1 58 ? 151.722 40.089 145.100 1.00 22.60 58 LYS B C 1
ATOM 6146 O O . LYS B 1 58 ? 151.905 39.301 144.173 1.00 22.82 58 LYS B O 1
ATOM 6152 N N . TYR B 1 59 ? 151.073 39.769 146.218 1.00 22.28 59 TYR B N 1
ATOM 6153 C CA . TYR B 1 59 ? 150.471 38.455 146.419 1.00 23.93 59 TYR B CA 1
ATOM 6154 C C . TYR B 1 59 ? 148.984 38.624 146.714 1.00 25.90 59 TYR B C 1
ATOM 6155 O O . TYR B 1 59 ? 148.613 39.311 147.671 1.00 26.44 59 TYR B O 1
ATOM 6164 N N . VAL B 1 60 ? 148.134 38.001 145.905 1.00 25.21 60 VAL B N 1
ATOM 6165 C CA . VAL B 1 60 ? 146.697 38.067 146.143 1.00 23.87 60 VAL B CA 1
ATOM 6166 C C . VAL B 1 60 ? 146.342 36.820 146.936 1.00 23.64 60 VAL B C 1
ATOM 6167 O O . VAL B 1 60 ? 146.363 35.710 146.405 1.00 23.86 60 VAL B O 1
ATOM 6171 N N . CYS B 1 61 ? 146.012 37.004 148.208 1.00 23.86 61 CYS B N 1
ATOM 6172 C CA . CYS B 1 61 ? 145.704 35.878 149.072 1.00 25.64 61 CYS B CA 1
ATOM 6173 C C . CYS B 1 61 ? 144.231 35.686 149.398 1.00 27.09 61 CYS B C 1
ATOM 6174 O O . CYS B 1 61 ? 143.443 36.630 149.373 1.00 26.19 61 CYS B O 1
ATOM 6177 N N . VAL B 1 62 ? 143.874 34.443 149.701 1.00 28.01 62 VAL B N 1
ATOM 6178 C CA . VAL B 1 62 ? 142.501 34.088 150.028 1.00 29.26 62 VAL B CA 1
ATOM 6179 C C . VAL B 1 62 ? 142.436 33.508 151.426 1.00 30.50 62 VAL B C 1
ATOM 6180 O O . VAL B 1 62 ? 143.283 32.701 151.811 1.00 31.17 62 VAL B O 1
ATOM 6184 N N . SER B 1 63 ? 141.427 33.920 152.184 1.00 32.41 63 SER B N 1
ATOM 6185 C CA . SER B 1 63 ? 141.245 33.424 153.541 1.00 34.75 63 SER B CA 1
ATOM 6186 C C . SER B 1 63 ? 140.015 32.528 153.579 1.00 35.51 63 SER B C 1
ATOM 6187 O O . SER B 1 63 ? 139.024 32.794 152.904 1.00 34.84 63 SER B O 1
ATOM 6190 N N . ASP B 1 64 ? 140.082 31.464 154.368 1.00 38.04 64 ASP B N 1
ATOM 6191 C CA . ASP B 1 64 ? 138.958 30.544 154.481 1.00 41.40 64 ASP B CA 1
ATOM 6192 C C . ASP B 1 64 ? 137.790 31.243 155.162 1.00 42.21 64 ASP B C 1
ATOM 6193 O O . ASP B 1 64 ? 136.663 31.220 154.666 1.00 42.78 64 ASP B O 1
ATOM 6198 N N . HIS B 1 65 ? 138.071 31.878 156.294 1.00 41.51 65 HIS B N 1
ATOM 6199 C CA . HIS B 1 65 ? 137.042 32.587 157.039 1.00 40.45 65 HIS B CA 1
ATOM 6200 C C . HIS B 1 65 ? 137.037 34.059 156.656 1.00 39.69 65 HIS B C 1
ATOM 6201 O O . HIS B 1 65 ? 138.091 34.665 156.460 1.00 38.38 65 HIS B O 1
ATOM 6203 N N . PRO B 1 66 ? 135.841 34.650 156.526 1.00 39.48 66 PRO B N 1
ATOM 6204 C CA . PRO B 1 66 ? 135.700 36.064 156.166 1.00 38.57 66 PRO B CA 1
ATOM 6205 C C . PRO B 1 66 ? 136.367 36.962 157.207 1.00 36.27 66 PRO B C 1
ATOM 6206 O O . PRO B 1 66 ? 136.347 36.660 158.400 1.00 35.98 66 PRO B O 1
ATOM 6210 N N . VAL B 1 67 ? 136.964 38.059 156.757 1.00 34.56 67 VAL B N 1
ATOM 6211 C CA . VAL B 1 67 ? 137.613 38.984 157.679 1.00 33.34 67 VAL B CA 1
ATOM 6212 C C . VAL B 1 67 ? 136.579 39.547 158.650 1.00 32.15 67 VAL B C 1
ATOM 6213 O O . VAL B 1 67 ? 135.476 39.911 158.248 1.00 31.58 67 VAL B O 1
ATOM 6217 N N . THR B 1 68 ? 136.932 39.607 159.929 1.00 30.97 68 THR B N 1
ATOM 6218 C CA . THR B 1 68 ? 136.025 40.139 160.938 1.00 30.96 68 THR B CA 1
ATOM 6219 C C . THR B 1 68 ? 136.362 41.607 161.204 1.00 29.17 68 THR B C 1
ATOM 6220 O O . THR B 1 68 ? 137.270 41.916 161.977 1.00 29.95 68 THR B O 1
ATOM 6224 N N . PHE B 1 69 ? 135.627 42.506 160.558 1.00 25.97 69 PHE B N 1
ATOM 6225 C CA . PHE B 1 69 ? 135.856 43.938 160.713 1.00 23.33 69 PHE B CA 1
ATOM 6226 C C . PHE B 1 69 ? 135.561 44.440 162.119 1.00 22.51 69 PHE B C 1
ATOM 6227 O O . PHE B 1 69 ? 134.588 44.023 162.749 1.00 21.06 69 PHE B O 1
ATOM 6235 N N . GLY B 1 70 ? 136.416 45.338 162.603 1.00 22.74 70 GLY B N 1
ATOM 6236 C CA . GLY B 1 70 ? 136.257 45.887 163.939 1.00 22.53 70 GLY B CA 1
ATOM 6237 C C . GLY B 1 70 ? 137.420 45.468 164.821 1.00 23.90 70 GLY B C 1
ATOM 6238 O O . GLY B 1 70 ? 137.723 46.103 165.837 1.00 20.87 70 GLY B O 1
ATOM 6239 N N . LYS B 1 71 ? 138.078 44.384 164.422 1.00 24.72 71 LYS B N 1
ATOM 6240 C CA . LYS B 1 71 ? 139.216 43.859 165.161 1.00 26.43 71 LYS B CA 1
ATOM 6241 C C . LYS B 1 71 ? 140.493 44.097 164.374 1.00 25.40 71 LYS B C 1
ATOM 6242 O O . LYS B 1 71 ? 140.508 43.986 163.152 1.00 24.73 71 LYS B O 1
ATOM 6248 N N . ILE B 1 72 ? 141.562 44.441 165.075 1.00 24.17 72 ILE B N 1
ATOM 6249 C CA . ILE B 1 72 ? 142.838 44.673 164.419 1.00 24.36 72 ILE B CA 1
ATOM 6250 C C . ILE B 1 72 ? 143.349 43.347 163.865 1.00 25.61 72 ILE B C 1
ATOM 6251 O O . ILE B 1 72 ? 143.365 42.335 164.568 1.00 24.73 72 ILE B O 1
ATOM 6256 N N . HIS B 1 73 ? 143.737 43.348 162.596 1.00 24.94 73 HIS B N 1
ATOM 6257 C CA . HIS B 1 73 ? 144.260 42.146 161.960 1.00 26.11 73 HIS B CA 1
ATOM 6258 C C . HIS B 1 73 ? 145.712 42.396 161.571 1.00 27.70 73 HIS B C 1
ATOM 6259 O O . HIS B 1 73 ? 146.070 43.484 161.106 1.00 27.51 73 HIS B O 1
ATOM 6266 N N . CYS B 1 74 ? 146.551 41.395 161.783 1.00 26.87 74 CYS B N 1
ATOM 6267 C CA . CYS B 1 74 ? 147.949 41.509 161.410 1.00 28.76 74 CYS B CA 1
ATOM 6268 C C . CYS B 1 74 ? 148.282 40.339 160.489 1.00 27.29 74 CYS B C 1
ATOM 6269 O O . CYS B 1 74 ? 147.852 39.207 160.722 1.00 25.94 74 CYS B O 1
ATOM 6272 N N . VAL B 1 75 ? 149.001 40.630 159.412 1.00 26.02 75 VAL B N 1
ATOM 6273 C CA . VAL B 1 75 ? 149.406 39.591 158.475 1.00 26.23 75 VAL B CA 1
ATOM 6274 C C . VAL B 1 75 ? 150.864 39.272 158.788 1.00 26.50 75 VAL B C 1
ATOM 6275 O O . VAL B 1 75 ? 151.687 40.176 158.920 1.00 25.46 75 VAL B O 1
ATOM 6279 N N . ARG B 1 76 ? 151.171 37.987 158.925 1.00 27.05 76 ARG B N 1
ATOM 6280 C CA . ARG B 1 76 ? 152.529 37.555 159.238 1.00 26.79 76 ARG B CA 1
ATOM 6281 C C . ARG B 1 76 ? 153.189 36.857 158.057 1.00 25.70 76 ARG B C 1
ATOM 6282 O O . ARG B 1 76 ? 152.590 35.982 157.428 1.00 26.27 76 ARG B O 1
ATOM 6290 N N . ALA B 1 77 ? 154.418 37.261 157.748 1.00 24.38 77 ALA B N 1
ATOM 6291 C CA . ALA B 1 77 ? 155.177 36.636 156.666 1.00 23.76 77 ALA B CA 1
ATOM 6292 C C . ALA B 1 77 ? 156.010 35.536 157.330 1.00 23.16 77 ALA B C 1
ATOM 6293 O O . ALA B 1 77 ? 156.237 35.586 158.538 1.00 23.08 77 ALA B O 1
ATOM 6295 N N . SER B 1 78 ? 156.465 34.550 156.560 1.00 23.79 78 SER B N 1
ATOM 6296 C CA . SER B 1 78 ? 157.245 33.450 157.135 1.00 23.75 78 SER B CA 1
ATOM 6297 C C . SER B 1 78 ? 158.548 33.900 157.799 1.00 23.12 78 SER B C 1
ATOM 6298 O O . SER B 1 78 ? 159.117 33.176 158.615 1.00 21.71 78 SER B O 1
ATOM 6301 N N . SER B 1 79 ? 159.015 35.095 157.448 1.00 24.24 79 SER B N 1
ATOM 6302 C CA . SER B 1 79 ? 160.251 35.644 158.005 1.00 23.01 79 SER B CA 1
ATOM 6303 C C . SER B 1 79 ? 160.040 36.171 159.417 1.00 23.75 79 SER B C 1
ATOM 6304 O O . SER B 1 79 ? 160.997 36.515 160.109 1.00 23.83 79 SER B O 1
ATOM 6307 N N . GLY B 1 80 ? 158.784 36.260 159.830 1.00 22.74 80 GLY B N 1
ATOM 6308 C CA . GLY B 1 80 ? 158.492 36.766 161.155 1.00 23.39 80 GLY B CA 1
ATOM 6309 C C . GLY B 1 80 ? 157.978 38.194 161.130 1.00 23.44 80 GLY B C 1
ATOM 6310 O O . GLY B 1 80 ? 157.402 38.662 162.110 1.00 24.53 80 GLY B O 1
ATOM 6311 N N . HIS B 1 81 ? 158.189 38.899 160.023 1.00 22.92 81 HIS B N 1
ATOM 6312 C CA . HIS B 1 81 ? 157.711 40.274 159.928 1.00 22.64 81 HIS B CA 1
ATOM 6313 C C . HIS B 1 81 ? 156.191 40.297 159.905 1.00 23.70 81 HIS B C 1
ATOM 6314 O O . HIS B 1 81 ? 155.549 39.339 159.461 1.00 23.11 81 HIS B O 1
ATOM 6321 N N . LYS B 1 82 ? 155.619 41.398 160.382 1.00 23.45 82 LYS B N 1
ATOM 6322 C CA . LYS B 1 82 ? 154.174 41.551 160.409 1.00 23.01 82 LYS B CA 1
ATOM 6323 C C . LYS B 1 82 ? 153.774 42.961 160.015 1.00 23.30 82 LYS B C 1
ATOM 6324 O O . LYS B 1 82 ? 154.603 43.873 159.986 1.00 22.46 82 LYS B O 1
ATOM 6330 N N . THR B 1 83 ? 152.496 43.128 159.700 1.00 22.39 83 THR B N 1
ATOM 6331 C CA . THR B 1 83 ? 151.963 44.434 159.354 1.00 23.50 83 THR B CA 1
ATOM 6332 C C . THR B 1 83 ? 150.483 44.416 159.672 1.00 23.18 83 THR B C 1
ATOM 6333 O O . THR B 1 83 ? 149.869 43.349 159.732 1.00 23.11 83 THR B O 1
ATOM 6337 N N . ASP B 1 84 ? 149.917 45.598 159.891 1.00 22.39 84 ASP B N 1
ATOM 6338 C CA . ASP B 1 84 ? 148.501 45.711 160.197 1.00 22.00 84 ASP B CA 1
ATOM 6339 C C . ASP B 1 84 ? 147.694 45.700 158.903 1.00 20.44 84 ASP B C 1
ATOM 6340 O O . ASP B 1 84 ? 148.057 46.355 157.927 1.00 23.60 84 ASP B O 1
ATOM 6345 N N . LEU B 1 85 ? 146.609 44.938 158.899 1.00 22.53 85 LEU B N 1
ATOM 6346 C CA . LEU B 1 85 ? 145.734 44.841 157.735 1.00 22.73 85 LEU B CA 1
ATOM 6347 C C . LEU B 1 85 ? 145.097 46.207 157.491 1.00 22.77 85 LEU B C 1
ATOM 6348 O O . LEU B 1 85 ? 144.450 46.762 158.377 1.00 23.33 85 LEU B O 1
ATOM 6353 N N . GLN B 1 86 ? 145.296 46.749 156.296 1.00 22.96 86 GLN B N 1
ATOM 6354 C CA . GLN B 1 86 ? 144.731 48.041 155.930 1.00 23.36 86 GLN B CA 1
ATOM 6355 C C . GLN B 1 86 ? 143.482 47.858 155.066 1.00 23.98 86 GLN B C 1
ATOM 6356 O O . GLN B 1 86 ? 143.262 46.789 154.495 1.00 24.91 86 GLN B O 1
ATOM 6362 N N . ILE B 1 87 ? 142.668 48.903 154.974 1.00 23.21 87 ILE B N 1
ATOM 6363 C CA . ILE B 1 87 ? 141.436 48.848 154.202 1.00 22.67 87 ILE B CA 1
ATOM 6364 C C . ILE B 1 87 ? 141.695 48.872 152.704 1.00 23.34 87 ILE B C 1
ATOM 6365 O O . ILE B 1 87 ? 142.359 49.773 152.190 1.00 23.83 87 ILE B O 1
ATOM 6370 N N . GLY B 1 88 ? 141.169 47.869 152.008 1.00 22.11 88 GLY B N 1
ATOM 6371 C CA . GLY B 1 88 ? 141.345 47.797 150.571 1.00 22.85 88 GLY B CA 1
ATOM 6372 C C . GLY B 1 88 ? 140.062 48.168 149.856 1.00 24.36 88 GLY B C 1
ATOM 6373 O O . GLY B 1 88 ? 139.307 49.017 150.332 1.00 25.01 88 GLY B O 1
ATOM 6374 N N . ALA B 1 89 ? 139.800 47.524 148.723 1.00 22.32 89 ALA B N 1
ATOM 6375 C CA . ALA B 1 89 ? 138.600 47.815 147.949 1.00 22.44 89 ALA B CA 1
ATOM 6376 C C . ALA B 1 89 ? 137.346 47.109 148.464 1.00 22.71 89 ALA B C 1
ATOM 6377 O O . ALA B 1 89 ? 136.260 47.301 147.917 1.00 23.92 89 ALA B O 1
ATOM 6379 N N . VAL B 1 90 ? 137.488 46.311 149.519 1.00 22.63 90 VAL B N 1
ATOM 6380 C CA . VAL B 1 90 ? 136.360 45.565 150.077 1.00 22.69 90 VAL B CA 1
ATOM 6381 C C . VAL B 1 90 ? 135.117 46.407 150.382 1.00 23.52 90 VAL B C 1
ATOM 6382 O O . VAL B 1 90 ? 133.985 45.938 150.244 1.00 20.28 90 VAL B O 1
ATOM 6386 N N . ILE B 1 91 ? 135.333 47.650 150.792 1.00 22.16 91 ILE B N 1
ATOM 6387 C CA . ILE B 1 91 ? 134.238 48.548 151.149 1.00 24.22 91 ILE B CA 1
ATOM 6388 C C . ILE B 1 91 ? 133.261 48.828 150.021 1.00 23.79 91 ILE B C 1
ATOM 6389 O O . ILE B 1 91 ? 132.122 49.204 150.274 1.00 24.08 91 ILE B O 1
ATOM 6394 N N . ARG B 1 92 ? 133.710 48.658 148.780 1.00 23.59 92 ARG B N 1
ATOM 6395 C CA . ARG B 1 92 ? 132.864 48.923 147.627 1.00 24.93 92 ARG B CA 1
ATOM 6396 C C . ARG B 1 92 ? 132.124 47.708 147.067 1.00 25.24 92 ARG B C 1
ATOM 6397 O O . ARG B 1 92 ? 131.366 47.834 146.102 1.00 23.38 92 ARG B O 1
ATOM 6405 N N . THR B 1 93 ? 132.331 46.542 147.673 1.00 24.38 93 THR B N 1
ATOM 6406 C CA . THR B 1 93 ? 131.681 45.320 147.212 1.00 23.75 93 THR B CA 1
ATOM 6407 C C . THR B 1 93 ? 130.240 45.212 147.711 1.00 23.11 93 THR B C 1
ATOM 6408 O O . THR B 1 93 ? 129.876 45.791 148.734 1.00 22.79 93 THR B O 1
ATOM 6412 N N . ALA B 1 94 ? 129.425 44.464 146.977 1.00 22.66 94 ALA B N 1
ATOM 6413 C CA . ALA B 1 94 ? 128.029 44.266 147.344 1.00 23.03 94 ALA B CA 1
ATOM 6414 C C . ALA B 1 94 ? 127.934 43.472 148.637 1.00 21.10 94 ALA B C 1
ATOM 6415 O O . ALA B 1 94 ? 127.042 43.702 149.454 1.00 23.06 94 ALA B O 1
ATOM 6417 N N . ALA B 1 95 ? 128.862 42.537 148.821 1.00 21.25 95 ALA B N 1
ATOM 6418 C CA . ALA B 1 95 ? 128.888 41.704 150.018 1.00 20.01 95 ALA B CA 1
ATOM 6419 C C . ALA B 1 95 ? 129.140 42.541 151.274 1.00 20.43 95 ALA B C 1
ATOM 6420 O O . ALA B 1 95 ? 128.506 42.336 152.305 1.00 19.97 95 ALA B O 1
ATOM 6422 N N . PHE B 1 96 ? 130.081 43.475 151.190 1.00 21.44 96 PHE B N 1
ATOM 6423 C CA . PHE B 1 96 ? 130.382 44.346 152.324 1.00 20.54 96 PHE B CA 1
ATOM 6424 C C . PHE B 1 96 ? 129.115 45.147 152.650 1.00 21.26 96 PHE B C 1
ATOM 6425 O O . PHE B 1 96 ? 128.678 45.206 153.803 1.00 20.90 96 PHE B O 1
ATOM 6433 N N . ASP B 1 97 ? 128.534 45.751 151.614 1.00 20.81 97 ASP B N 1
ATOM 6434 C CA . ASP B 1 97 ? 127.320 46.567 151.730 1.00 21.66 97 ASP B CA 1
ATOM 6435 C C . ASP B 1 97 ? 126.153 45.786 152.358 1.00 23.00 97 ASP B C 1
ATOM 6436 O O . ASP B 1 97 ? 125.498 46.268 153.287 1.00 22.24 97 ASP B O 1
ATOM 6441 N N . ASP B 1 98 ? 125.896 44.578 151.864 1.00 24.82 98 ASP B N 1
ATOM 6442 C CA . ASP B 1 98 ? 124.807 43.766 152.411 1.00 25.90 98 ASP B CA 1
ATOM 6443 C C . ASP B 1 98 ? 125.102 43.361 153.856 1.00 25.60 98 ASP B C 1
ATOM 6444 O O . ASP B 1 98 ? 124.213 43.337 154.706 1.00 24.55 98 ASP B O 1
ATOM 6449 N N . GLU B 1 99 ? 126.360 43.048 154.129 1.00 23.87 99 GLU B N 1
ATOM 6450 C CA . GLU B 1 99 ? 126.775 42.662 155.469 1.00 24.79 99 GLU B CA 1
ATOM 6451 C C . GLU B 1 99 ? 126.602 43.794 156.486 1.00 23.40 99 GLU B C 1
ATOM 6452 O O . GLU B 1 99 ? 126.117 43.572 157.600 1.00 22.24 99 GLU B O 1
ATOM 6458 N N . PHE B 1 100 ? 126.978 45.011 156.103 1.00 20.99 100 PHE B N 1
ATOM 6459 C CA . PHE B 1 100 ? 126.900 46.122 157.040 1.00 22.32 100 PHE B CA 1
ATOM 6460 C C . PHE B 1 100 ? 125.779 47.149 156.941 1.00 21.75 100 PHE B C 1
ATOM 6461 O O . PHE B 1 100 ? 125.740 48.076 157.748 1.00 23.57 100 PHE B O 1
ATOM 6469 N N . TYR B 1 101 ? 124.861 47.005 155.991 1.00 22.34 101 TYR B N 1
ATOM 6470 C CA . TYR B 1 101 ? 123.773 47.978 155.903 1.00 21.82 101 TYR B CA 1
ATOM 6471 C C . TYR B 1 101 ? 123.050 48.109 157.245 1.00 21.49 101 TYR B C 1
ATOM 6472 O O . TYR B 1 101 ? 122.602 47.115 157.818 1.00 22.94 101 TYR B O 1
ATOM 6481 N N . TYR B 1 102 ? 122.937 49.340 157.737 1.00 20.57 102 TYR B N 1
ATOM 6482 C CA . TYR B 1 102 ? 122.273 49.615 159.005 1.00 20.39 102 TYR B CA 1
ATOM 6483 C C . TYR B 1 102 ? 121.006 50.421 158.756 1.00 22.36 102 TYR B C 1
ATOM 6484 O O . TYR B 1 102 ? 121.055 51.526 158.210 1.00 21.40 102 TYR B O 1
ATOM 6493 N N . ASP B 1 103 ? 119.872 49.876 159.182 1.00 22.96 103 ASP B N 1
ATOM 6494 C CA . ASP B 1 103 ? 118.589 50.524 158.957 1.00 25.23 103 ASP B CA 1
ATOM 6495 C C . ASP B 1 103 ? 118.137 51.481 160.058 1.00 25.98 103 ASP B C 1
ATOM 6496 O O . ASP B 1 103 ? 117.124 52.162 159.903 1.00 26.46 103 ASP B O 1
ATOM 6501 N N . GLY B 1 104 ? 118.890 51.546 161.155 1.00 24.47 104 GLY B N 1
ATOM 6502 C CA . GLY B 1 104 ? 118.520 52.414 162.265 1.00 24.53 104 GLY B CA 1
ATOM 6503 C C . GLY B 1 104 ? 118.897 53.882 162.141 1.00 22.71 104 GLY B C 1
ATOM 6504 O O . GLY B 1 104 ? 119.397 54.317 161.105 1.00 23.01 104 GLY B O 1
ATOM 6505 N N . GLU B 1 105 ? 118.652 54.662 163.190 1.00 22.19 105 GLU B N 1
ATOM 6506 C CA . GLU B 1 105 ? 118.990 56.075 163.119 1.00 23.60 105 GLU B CA 1
ATOM 6507 C C . GLU B 1 105 ? 120.422 56.346 163.556 1.00 21.67 105 GLU B C 1
ATOM 6508 O O . GLU B 1 105 ? 120.929 55.740 164.499 1.00 23.40 105 GLU B O 1
ATOM 6514 N N . LEU B 1 106 ? 121.067 57.262 162.846 1.00 20.32 106 LEU B N 1
ATOM 6515 C CA . LEU B 1 106 ? 122.453 57.628 163.104 1.00 19.58 106 LEU B CA 1
ATOM 6516 C C . LEU B 1 106 ? 122.548 59.066 163.576 1.00 19.51 106 LEU B C 1
ATOM 6517 O O . LEU B 1 106 ? 121.611 59.846 163.402 1.00 19.68 106 LEU B O 1
ATOM 6522 N N . GLY B 1 107 ? 123.687 59.413 164.172 1.00 19.66 107 GLY B N 1
ATOM 6523 C CA . GLY B 1 107 ? 123.891 60.767 164.656 1.00 18.12 107 GLY B CA 1
ATOM 6524 C C . GLY B 1 107 ? 123.750 60.850 166.163 1.00 20.14 107 GLY B C 1
ATOM 6525 O O . GLY B 1 107 ? 123.941 59.856 166.863 1.00 20.70 107 GLY B O 1
ATOM 6526 N N . ALA B 1 108 ? 123.427 62.037 166.668 1.00 18.88 108 ALA B N 1
ATOM 6527 C CA . ALA B 1 108 ? 123.254 62.230 168.101 1.00 20.03 108 ALA B CA 1
ATOM 6528 C C . ALA B 1 108 ? 121.766 62.235 168.435 1.00 21.31 108 ALA B C 1
ATOM 6529 O O . ALA B 1 108 ? 121.034 63.121 168.005 1.00 20.47 108 ALA B O 1
ATOM 6531 N N . VAL B 1 109 ? 121.322 61.232 169.184 1.00 22.58 109 VAL B N 1
ATOM 6532 C CA . VAL B 1 109 ? 119.921 61.134 169.576 1.00 25.44 109 VAL B CA 1
ATOM 6533 C C . VAL B 1 109 ? 119.823 61.693 170.991 1.00 26.71 109 VAL B C 1
ATOM 6534 O O . VAL B 1 109 ? 120.251 61.060 171.954 1.00 24.96 109 VAL B O 1
ATOM 6538 N N . TYR B 1 110 ? 119.253 62.888 171.101 1.00 27.23 110 TYR B N 1
ATOM 6539 C CA . TYR B 1 110 ? 119.143 63.589 172.374 1.00 30.04 110 TYR B CA 1
ATOM 6540 C C . TYR B 1 110 ? 117.849 63.462 173.175 1.00 30.93 110 TYR B C 1
ATOM 6541 O O . TYR B 1 110 ? 116.754 63.381 172.621 1.00 31.71 110 TYR B O 1
ATOM 6550 N N . THR B 1 111 ? 118.019 63.443 174.494 1.00 31.87 111 THR B N 1
ATOM 6551 C CA . THR B 1 111 ? 116.929 63.419 175.471 1.00 32.88 111 THR B CA 1
ATOM 6552 C C . THR B 1 111 ? 117.534 64.268 176.584 1.00 32.47 111 THR B C 1
ATOM 6553 O O . THR B 1 111 ? 118.759 64.343 176.708 1.00 31.06 111 THR B O 1
ATOM 6557 N N . ALA B 1 112 ? 116.699 64.919 177.382 1.00 33.77 112 ALA B N 1
ATOM 6558 C CA . ALA B 1 112 ? 117.205 65.762 178.459 1.00 33.65 112 ALA B CA 1
ATOM 6559 C C . ALA B 1 112 ? 118.075 64.962 179.422 1.00 32.96 112 ALA B C 1
ATOM 6560 O O . ALA B 1 112 ? 119.034 65.481 179.985 1.00 33.20 112 ALA B O 1
ATOM 6562 N N . ASP B 1 113 ? 117.736 63.689 179.582 1.00 33.63 113 ASP B N 1
ATOM 6563 C CA . ASP B 1 113 ? 118.436 62.785 180.489 1.00 34.91 113 ASP B CA 1
ATOM 6564 C C . ASP B 1 113 ? 119.791 62.301 179.981 1.00 32.84 113 ASP B C 1
ATOM 6565 O O . ASP B 1 113 ? 120.739 62.153 180.754 1.00 31.37 113 ASP B O 1
ATOM 6570 N N . HIS B 1 114 ? 119.878 62.043 178.682 1.00 31.31 114 HIS B N 1
ATOM 6571 C CA . HIS B 1 114 ? 121.119 61.553 178.096 1.00 30.10 114 HIS B CA 1
ATOM 6572 C C . HIS B 1 114 ? 121.078 61.677 176.579 1.00 28.72 114 HIS B C 1
ATOM 6573 O O . HIS B 1 114 ? 120.032 61.970 175.997 1.00 27.15 114 HIS B O 1
ATOM 6580 N N . THR B 1 115 ? 122.226 61.443 175.950 1.00 26.27 115 THR B N 1
ATOM 6581 C CA . THR B 1 115 ? 122.331 61.497 174.499 1.00 25.31 115 THR B CA 1
ATOM 6582 C C . THR B 1 115 ? 123.057 60.257 174.009 1.00 25.23 115 THR B C 1
ATOM 6583 O O . THR B 1 115 ? 124.090 59.872 174.561 1.00 24.48 115 THR B O 1
ATOM 6587 N N . VAL B 1 116 ? 122.505 59.629 172.976 1.00 24.19 116 VAL B N 1
ATOM 6588 C CA . VAL B 1 116 ? 123.101 58.441 172.383 1.00 22.42 116 VAL B CA 1
ATOM 6589 C C . VAL B 1 116 ? 123.772 58.847 171.067 1.00 22.74 116 VAL B C 1
ATOM 6590 O O . VAL B 1 116 ? 123.141 59.463 170.206 1.00 22.27 116 VAL B O 1
ATOM 6594 N N . PHE B 1 117 ? 125.053 58.524 170.921 1.00 21.63 117 PHE B N 1
ATOM 6595 C CA . PHE B 1 117 ? 125.780 58.856 169.699 1.00 19.56 117 PHE B CA 1
ATOM 6596 C C . PHE B 1 117 ? 126.027 57.589 168.902 1.00 19.65 117 PHE B C 1
ATOM 6597 O O . PHE B 1 117 ? 126.492 56.593 169.447 1.00 20.40 117 PHE B O 1
ATOM 6605 N N . LYS B 1 118 ? 125.711 57.626 167.612 1.00 20.36 118 LYS B N 1
ATOM 6606 C CA . LYS B 1 118 ? 125.919 56.473 166.746 1.00 19.76 118 LYS B CA 1
ATOM 6607 C C . LYS B 1 118 ? 126.498 56.893 165.399 1.00 19.83 118 LYS B C 1
ATOM 6608 O O . LYS B 1 118 ? 126.071 57.884 164.797 1.00 18.06 118 LYS B O 1
ATOM 6614 N N . VAL B 1 119 ? 127.480 56.133 164.932 1.00 19.75 119 VAL B N 1
ATOM 6615 C CA . VAL B 1 119 ? 128.114 56.411 163.657 1.00 18.58 119 VAL B CA 1
ATOM 6616 C C . VAL B 1 119 ? 128.405 55.086 162.970 1.00 18.73 119 VAL B C 1
ATOM 6617 O O . VAL B 1 119 ? 128.759 54.106 163.624 1.00 19.82 119 VAL B O 1
ATOM 6621 N N . TRP B 1 120 ? 128.243 55.062 161.653 1.00 17.94 120 TRP B N 1
ATOM 6622 C CA . TRP B 1 120 ? 128.492 53.864 160.854 1.00 17.69 120 TRP B CA 1
ATOM 6623 C C . TRP B 1 120 ? 129.940 53.892 160.371 1.00 16.30 120 TRP B C 1
ATOM 6624 O O . TRP B 1 120 ? 130.276 54.664 159.474 1.00 16.33 120 TRP B O 1
ATOM 6635 N N . ALA B 1 121 ? 130.791 53.062 160.974 1.00 16.61 121 ALA B N 1
ATOM 6636 C CA . ALA B 1 121 ? 132.202 52.989 160.598 1.00 15.65 121 ALA B CA 1
ATOM 6637 C C . ALA B 1 121 ? 132.600 51.519 160.574 1.00 17.93 121 ALA B C 1
ATOM 6638 O O . ALA B 1 121 ? 133.444 51.069 161.353 1.00 18.88 121 ALA B O 1
ATOM 6640 N N . PRO B 1 122 ? 131.999 50.751 159.657 1.00 17.47 122 PRO B N 1
ATOM 6641 C CA . PRO B 1 122 ? 132.256 49.317 159.508 1.00 18.02 122 PRO B CA 1
ATOM 6642 C C . PRO B 1 122 ? 133.707 48.888 159.286 1.00 17.96 122 PRO B C 1
ATOM 6643 O O . PRO B 1 122 ? 134.113 47.825 159.751 1.00 18.62 122 PRO B O 1
ATOM 6647 N N . ALA B 1 123 ? 134.495 49.700 158.591 1.00 17.50 123 ALA B N 1
ATOM 6648 C CA . ALA B 1 123 ? 135.884 49.327 158.336 1.00 17.77 123 ALA B CA 1
ATOM 6649 C C . ALA B 1 123 ? 136.851 49.755 159.433 1.00 18.26 123 ALA B C 1
ATOM 6650 O O . ALA B 1 123 ? 138.042 49.450 159.364 1.00 19.69 123 ALA B O 1
ATOM 6652 N N . ALA B 1 124 ? 136.343 50.452 160.443 1.00 18.35 124 ALA B N 1
ATOM 6653 C CA . ALA B 1 124 ? 137.177 50.929 161.544 1.00 17.75 124 ALA B CA 1
ATOM 6654 C C . ALA B 1 124 ? 137.396 49.869 162.616 1.00 17.66 124 ALA B C 1
ATOM 6655 O O . ALA B 1 124 ? 136.684 48.870 162.664 1.00 17.54 124 ALA B O 1
ATOM 6657 N N . THR B 1 125 ? 138.389 50.094 163.476 1.00 17.45 125 THR B N 1
ATOM 6658 C CA . THR B 1 125 ? 138.692 49.159 164.559 1.00 17.22 125 THR B CA 1
ATOM 6659 C C . THR B 1 125 ? 138.391 49.810 165.902 1.00 18.03 125 THR B C 1
ATOM 6660 O O . THR B 1 125 ? 138.514 49.183 166.957 1.00 16.49 125 THR B O 1
ATOM 6664 N N . SER B 1 126 ? 137.994 51.077 165.858 1.00 17.76 126 SER B N 1
ATOM 6665 C CA . SER B 1 126 ? 137.667 51.800 167.073 1.00 20.89 126 SER B CA 1
ATOM 6666 C C . SER B 1 126 ? 137.101 53.178 166.748 1.00 20.18 126 SER B C 1
ATOM 6667 O O . SER B 1 126 ? 137.331 53.711 165.660 1.00 19.12 126 SER B O 1
ATOM 6670 N N . ALA B 1 127 ? 136.352 53.739 167.694 1.00 20.55 127 ALA B N 1
ATOM 6671 C CA . ALA B 1 127 ? 135.744 55.060 167.538 1.00 19.84 127 ALA B CA 1
ATOM 6672 C C . ALA B 1 127 ? 135.470 55.665 168.908 1.00 18.64 127 ALA B C 1
ATOM 6673 O O . ALA B 1 127 ? 135.371 54.950 169.905 1.00 19.62 127 ALA B O 1
ATOM 6675 N N . ALA B 1 128 ? 135.344 56.985 168.950 1.00 16.95 128 ALA B N 1
ATOM 6676 C CA . ALA B 1 128 ? 135.069 57.687 170.196 1.00 16.15 128 ALA B CA 1
ATOM 6677 C C . ALA B 1 128 ? 134.400 59.014 169.881 1.00 15.50 128 ALA B C 1
ATOM 6678 O O . ALA B 1 128 ? 134.468 59.497 168.755 1.00 15.77 128 ALA B O 1
ATOM 6680 N N . VAL B 1 129 ? 133.748 59.600 170.875 1.00 16.30 129 VAL B N 1
ATOM 6681 C CA . VAL B 1 129 ? 133.097 60.880 170.685 1.00 18.69 129 VAL B CA 1
ATOM 6682 C C . VAL B 1 129 ? 133.812 61.905 171.559 1.00 18.45 129 VAL B C 1
ATOM 6683 O O . VAL B 1 129 ? 134.022 61.690 172.755 1.00 18.12 129 VAL B O 1
ATOM 6687 N N . LYS B 1 130 ? 134.206 63.011 170.942 1.00 19.89 130 LYS B N 1
ATOM 6688 C CA . LYS B 1 130 ? 134.906 64.073 171.643 1.00 20.03 130 LYS B CA 1
ATOM 6689 C C . LYS B 1 130 ? 133.951 65.232 171.865 1.00 19.14 130 LYS B C 1
ATOM 6690 O O . LYS B 1 130 ? 133.491 65.870 170.913 1.00 17.61 130 LYS B O 1
ATOM 6696 N N . LEU B 1 131 ? 133.656 65.488 173.134 1.00 19.44 131 LEU B N 1
ATOM 6697 C CA . LEU B 1 131 ? 132.744 66.555 173.524 1.00 20.39 131 LEU B CA 1
ATOM 6698 C C . LEU B 1 131 ? 133.514 67.744 174.063 1.00 21.34 131 LEU B C 1
ATOM 6699 O O . LEU B 1 131 ? 134.486 67.579 174.795 1.00 20.70 131 LEU B O 1
ATOM 6704 N N . SER B 1 132 ? 133.077 68.939 173.689 1.00 22.30 132 SER B N 1
ATOM 6705 C CA . SER B 1 132 ? 133.699 70.162 174.158 1.00 25.44 132 SER B CA 1
ATOM 6706 C C . SER B 1 132 ? 132.606 71.204 174.363 1.00 28.65 132 SER B C 1
ATOM 6707 O O . SER B 1 132 ? 131.538 71.130 173.752 1.00 28.39 132 SER B O 1
ATOM 6710 N N . HIS B 1 133 ? 132.868 72.165 175.237 1.00 32.81 133 HIS B N 1
ATOM 6711 C CA . HIS B 1 133 ? 131.898 73.208 175.536 1.00 37.05 133 HIS B CA 1
ATOM 6712 C C . HIS B 1 133 ? 132.654 74.508 175.783 1.00 40.83 133 HIS B C 1
ATOM 6713 O O . HIS B 1 133 ? 133.697 74.508 176.438 1.00 40.96 133 HIS B O 1
ATOM 6720 N N . PRO B 1 134 ? 132.132 75.637 175.270 1.00 44.13 134 PRO B N 1
ATOM 6721 C CA . PRO B 1 134 ? 132.776 76.946 175.440 1.00 46.39 134 PRO B CA 1
ATOM 6722 C C . PRO B 1 134 ? 133.281 77.264 176.852 1.00 47.76 134 PRO B C 1
ATOM 6723 O O . PRO B 1 134 ? 134.332 77.888 177.007 1.00 49.29 134 PRO B O 1
ATOM 6727 N N . ASN B 1 135 ? 132.548 76.838 177.877 1.00 48.36 135 ASN B N 1
ATOM 6728 C CA . ASN B 1 135 ? 132.975 77.098 179.249 1.00 50.81 135 ASN B CA 1
ATOM 6729 C C . ASN B 1 135 ? 133.073 75.857 180.142 1.00 51.48 135 ASN B C 1
ATOM 6730 O O . ASN B 1 135 ? 133.597 75.933 181.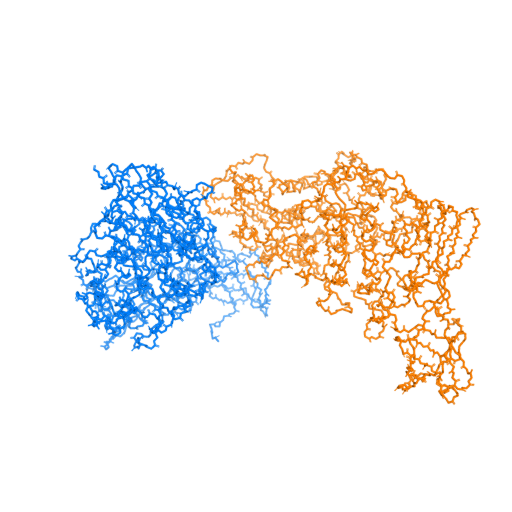256 1.00 52.35 135 ASN B O 1
ATOM 6735 N N . LYS B 1 136 ? 132.584 74.719 179.656 1.00 50.55 136 LYS B N 1
ATOM 6736 C CA . LYS B 1 136 ? 132.630 73.482 180.433 1.00 49.11 136 LYS B CA 1
ATOM 6737 C C . LYS B 1 136 ? 133.870 72.648 180.107 1.00 48.19 136 LYS B C 1
ATOM 6738 O O . LYS B 1 136 ? 134.627 72.973 179.191 1.00 48.51 136 LYS B O 1
ATOM 6744 N N . SER B 1 137 ? 134.073 71.571 180.862 1.00 45.79 137 SER B N 1
ATOM 6745 C CA . SER B 1 137 ? 135.224 70.696 180.655 1.00 43.13 137 SER B CA 1
ATOM 6746 C C . SER B 1 137 ? 135.005 69.729 179.497 1.00 41.07 137 SER B C 1
ATOM 6747 O O . SER B 1 137 ? 133.885 69.271 179.261 1.00 40.27 137 SER B O 1
ATOM 6750 N N . GLY B 1 138 ? 136.082 69.424 178.778 1.00 37.41 138 GLY B N 1
ATOM 6751 C CA . GLY B 1 138 ? 135.991 68.503 177.659 1.00 34.02 138 GLY B CA 1
ATOM 6752 C C . GLY B 1 138 ? 136.084 67.056 178.110 1.00 31.30 138 GLY B C 1
ATOM 6753 O O . GLY B 1 138 ? 136.663 66.754 179.153 1.00 31.34 138 GLY B O 1
ATOM 6754 N N . ARG B 1 139 ? 135.508 66.156 177.324 1.00 28.06 139 ARG B N 1
ATOM 6755 C CA . ARG B 1 139 ? 135.531 64.734 177.643 1.00 25.54 139 ARG B CA 1
ATOM 6756 C C . ARG B 1 139 ? 135.455 63.946 176.339 1.00 23.91 139 ARG B C 1
ATOM 6757 O O . ARG B 1 139 ? 134.718 64.315 175.422 1.00 22.97 139 ARG B O 1
ATOM 6765 N N . THR B 1 140 ? 136.219 62.866 176.256 1.00 21.00 140 THR B N 1
ATOM 6766 C CA . THR B 1 140 ? 136.193 62.016 175.077 1.00 21.38 140 THR B CA 1
ATOM 6767 C C . THR B 1 140 ? 135.935 60.589 175.546 1.00 19.89 140 THR B C 1
ATOM 6768 O O . THR B 1 140 ? 136.706 60.029 176.327 1.00 20.46 140 THR B O 1
ATOM 6772 N N . PHE B 1 141 ? 134.841 60.012 175.066 1.00 19.92 141 PHE B N 1
ATOM 6773 C CA . PHE B 1 141 ? 134.452 58.665 175.447 1.00 19.87 141 PHE B CA 1
ATOM 6774 C C . PHE B 1 141 ? 134.559 57.663 174.307 1.00 20.19 141 PHE B C 1
ATOM 6775 O O . PHE B 1 141 ? 134.192 57.950 173.162 1.00 18.64 141 PHE B O 1
ATOM 6783 N N . GLN B 1 142 ? 135.063 56.481 174.634 1.00 19.19 142 GLN B N 1
ATOM 6784 C CA . GLN B 1 142 ? 135.203 55.430 173.647 1.00 21.56 142 GLN B CA 1
ATOM 6785 C C . GLN B 1 142 ? 133.813 54.900 173.334 1.00 22.09 142 GLN B C 1
ATOM 6786 O O . GLN B 1 142 ? 132.951 54.846 174.213 1.00 22.46 142 GLN B O 1
ATOM 6792 N N . MET B 1 143 ? 133.598 54.514 172.084 1.00 21.03 143 MET B N 1
ATOM 6793 C CA . MET B 1 143 ? 132.311 53.982 171.669 1.00 20.76 143 MET B CA 1
ATOM 6794 C C . MET B 1 143 ? 132.422 52.472 171.501 1.00 21.06 143 MET B C 1
ATOM 6795 O O . MET B 1 143 ? 133.515 51.938 171.284 1.00 20.88 143 MET B O 1
ATOM 6800 N N . THR B 1 144 ? 131.291 51.785 171.615 1.00 19.37 144 THR B N 1
ATOM 6801 C CA . THR B 1 144 ? 131.267 50.331 171.497 1.00 19.95 144 THR B CA 1
ATOM 6802 C C . THR B 1 144 ? 130.749 49.919 170.134 1.00 19.91 144 THR B C 1
ATOM 6803 O O . THR B 1 144 ? 129.790 50.500 169.625 1.00 18.37 144 THR B O 1
ATOM 6807 N N . ARG B 1 145 ? 131.380 48.918 169.535 1.00 19.85 145 ARG B N 1
ATOM 6808 C CA . ARG B 1 145 ? 130.930 48.462 168.231 1.00 20.72 145 ARG B CA 1
ATOM 6809 C C . ARG B 1 145 ? 129.728 47.544 168.408 1.00 21.89 145 ARG B C 1
ATOM 6810 O O . ARG B 1 145 ? 129.799 46.550 169.124 1.00 21.34 145 ARG B O 1
ATOM 6818 N N . LEU B 1 146 ? 128.622 47.896 167.766 1.00 22.19 146 LEU B N 1
ATOM 6819 C CA . LEU B 1 146 ? 127.409 47.090 167.820 1.00 23.45 146 LEU B CA 1
ATOM 6820 C C . LEU B 1 146 ? 127.358 46.316 166.508 1.00 23.35 146 LEU B C 1
ATOM 6821 O O . LEU B 1 146 ? 128.366 46.200 165.813 1.00 23.04 146 LEU B O 1
ATOM 6826 N N . GLU B 1 147 ? 126.190 45.794 166.163 1.00 24.02 147 GLU B N 1
ATOM 6827 C CA . GLU B 1 147 ? 126.044 45.057 164.915 1.00 24.47 147 GLU B CA 1
ATOM 6828 C C . GLU B 1 147 ? 125.978 46.065 163.774 1.00 23.75 147 GLU B C 1
ATOM 6829 O O . GLU B 1 147 ? 125.750 47.254 164.000 1.00 22.25 147 GLU B O 1
ATOM 6835 N N . LYS B 1 148 ? 126.193 45.581 162.556 1.00 21.66 148 LYS B N 1
ATOM 6836 C CA . LYS B 1 148 ? 126.137 46.410 161.359 1.00 23.35 148 LYS B CA 1
ATOM 6837 C C . LYS B 1 148 ? 127.167 47.537 161.264 1.00 22.82 148 LYS B C 1
ATOM 6838 O O . LYS B 1 148 ? 126.902 48.570 160.647 1.00 21.06 148 LYS B O 1
ATOM 6844 N N . GLY B 1 149 ? 128.335 47.340 161.871 1.00 22.74 149 GLY B N 1
ATOM 6845 C CA . GLY B 1 149 ? 129.390 48.343 161.800 1.00 20.61 149 GLY B CA 1
ATOM 6846 C C . GLY B 1 149 ? 129.109 49.683 162.460 1.00 21.05 149 GLY B C 1
ATOM 6847 O O . GLY B 1 149 ? 129.788 50.677 162.183 1.00 19.51 149 GLY B O 1
ATOM 6848 N N . VAL B 1 150 ? 128.114 49.714 163.337 1.00 20.31 150 VAL B N 1
ATOM 6849 C CA . VAL B 1 150 ? 127.762 50.938 164.037 1.00 21.21 150 VAL B CA 1
ATOM 6850 C C . VAL B 1 150 ? 128.464 51.010 165.384 1.00 21.07 150 VAL B C 1
ATOM 6851 O O . VAL B 1 150 ? 128.474 50.038 166.137 1.00 20.93 150 VAL B O 1
ATOM 6855 N N . TYR B 1 151 ? 129.060 52.161 165.672 1.00 20.01 151 TYR B N 1
ATOM 6856 C CA . TYR B 1 151 ? 129.716 52.384 166.952 1.00 21.01 151 TYR B CA 1
ATOM 6857 C C . TYR B 1 151 ? 128.782 53.295 167.720 1.00 20.97 151 TYR B C 1
ATOM 6858 O O . TYR B 1 151 ? 128.195 54.210 167.148 1.00 22.50 151 TYR B O 1
ATOM 6867 N N . ALA B 1 152 ? 128.633 53.043 169.012 1.00 21.49 152 ALA B N 1
ATOM 6868 C CA . ALA B 1 152 ? 127.742 53.853 169.822 1.00 21.27 152 ALA B CA 1
ATOM 6869 C C . ALA B 1 152 ? 128.188 53.976 171.265 1.00 20.23 152 ALA B C 1
ATOM 6870 O O . ALA B 1 152 ? 129.000 53.196 171.753 1.00 19.43 152 ALA B O 1
ATOM 6872 N N . VAL B 1 153 ? 127.641 54.979 171.935 1.00 20.97 153 VAL B N 1
ATOM 6873 C CA . VAL B 1 153 ? 127.904 55.211 173.342 1.00 21.76 153 VAL B CA 1
ATOM 6874 C C . VAL B 1 153 ? 126.815 56.132 173.852 1.00 22.74 153 VAL B C 1
ATOM 6875 O O . VAL B 1 153 ? 126.396 57.068 173.163 1.00 22.91 153 VAL B O 1
ATOM 6879 N N . THR B 1 154 ? 126.338 55.846 175.056 1.00 22.88 154 THR B N 1
ATOM 6880 C CA . THR B 1 154 ? 125.298 56.649 175.667 1.00 23.41 154 THR B CA 1
ATOM 6881 C C . THR B 1 154 ? 125.946 57.458 176.775 1.00 23.48 154 THR B C 1
ATOM 6882 O O . THR B 1 154 ? 126.595 56.905 177.660 1.00 24.67 154 THR B O 1
ATOM 6886 N N . VAL B 1 155 ? 125.777 58.773 176.708 1.00 23.13 155 VAL B N 1
ATOM 6887 C CA . VAL B 1 155 ? 126.362 59.678 177.683 1.00 22.93 155 VAL B CA 1
ATOM 6888 C C . VAL B 1 155 ? 125.284 60.287 178.569 1.00 24.30 155 VAL B C 1
ATOM 6889 O O . VAL B 1 155 ? 124.361 60.945 178.080 1.00 23.73 155 VAL B O 1
ATOM 6893 N N . THR B 1 156 ? 125.408 60.058 179.873 1.00 24.60 156 THR B N 1
ATOM 6894 C CA . THR B 1 156 ? 124.458 60.579 180.848 1.00 25.01 156 THR B CA 1
ATOM 6895 C C . THR B 1 156 ? 124.638 62.073 181.039 1.00 24.82 156 THR B C 1
ATOM 6896 O O . THR B 1 156 ? 125.756 62.584 181.002 1.00 27.63 156 THR B O 1
ATOM 6900 N N . GLY B 1 157 ? 123.530 62.768 181.262 1.00 25.51 157 GLY B N 1
ATOM 6901 C CA . GLY B 1 157 ? 123.584 64.204 181.464 1.00 25.54 157 GLY B CA 1
ATOM 6902 C C . GLY B 1 157 ? 122.881 64.951 180.347 1.00 26.09 157 GLY B C 1
ATOM 6903 O O . GLY B 1 157 ? 122.480 64.350 179.349 1.00 25.28 157 GLY B O 1
ATOM 6904 N N . ASP B 1 158 ? 122.714 66.259 180.520 1.00 26.61 158 ASP B N 1
ATOM 6905 C CA . ASP B 1 158 ? 122.069 67.079 179.502 1.00 28.30 158 ASP B CA 1
ATOM 6906 C C . ASP B 1 158 ? 123.166 67.686 178.645 1.00 26.80 158 ASP B C 1
ATOM 6907 O O . ASP B 1 158 ? 123.872 68.594 179.082 1.00 25.54 158 ASP B O 1
ATOM 6912 N N . LEU B 1 159 ? 123.307 67.179 177.425 1.00 26.80 159 LEU B N 1
ATOM 6913 C CA . LEU B 1 159 ? 124.350 67.657 176.522 1.00 27.08 159 LEU B CA 1
ATOM 6914 C C . LEU B 1 159 ? 123.978 68.828 175.626 1.00 27.16 159 LEU B C 1
ATOM 6915 O O . LEU B 1 159 ? 124.699 69.127 174.671 1.00 26.75 159 LEU B O 1
ATOM 6920 N N . HIS B 1 160 ? 122.865 69.495 175.916 1.00 26.14 160 HIS B N 1
ATOM 6921 C CA . HIS B 1 160 ? 122.471 70.632 175.092 1.00 23.52 160 HIS B CA 1
ATOM 6922 C C . HIS B 1 160 ? 123.565 71.692 175.084 1.00 23.69 160 HIS B C 1
ATOM 6923 O O . HIS B 1 160 ? 124.042 72.113 176.138 1.00 23.88 160 HIS B O 1
ATOM 6930 N N . GLY B 1 161 ? 123.969 72.115 173.890 1.00 22.42 161 GLY B N 1
ATOM 6931 C CA . GLY B 1 161 ? 125.000 73.128 173.787 1.00 21.25 161 GLY B CA 1
ATOM 6932 C C . GLY B 1 161 ? 126.393 72.547 173.627 1.00 21.11 161 GLY B C 1
ATOM 6933 O O . GLY B 1 161 ? 127.330 73.259 173.265 1.00 19.46 161 GLY B O 1
ATOM 6934 N N . TYR B 1 162 ? 126.540 71.255 173.899 1.00 20.20 162 TYR B N 1
ATOM 6935 C CA . TYR B 1 162 ? 127.844 70.621 173.758 1.00 21.79 162 TYR B CA 1
ATOM 6936 C C . TYR B 1 162 ? 128.243 70.440 172.302 1.00 22.08 162 TYR B C 1
ATOM 6937 O O . TYR B 1 162 ? 127.430 70.045 171.465 1.00 20.72 162 TYR B O 1
ATOM 6946 N N . GLU B 1 163 ? 129.500 70.739 172.011 1.00 21.11 163 GLU B N 1
ATOM 6947 C CA . GLU B 1 163 ? 130.034 70.568 170.674 1.00 21.27 163 GLU B CA 1
ATOM 6948 C C . GLU B 1 163 ? 130.544 69.138 170.654 1.00 20.85 163 GLU B C 1
ATOM 6949 O O . GLU B 1 163 ? 131.002 68.633 171.678 1.00 20.72 163 GLU B O 1
ATOM 6955 N N . TYR B 1 164 ? 130.450 68.472 169.508 1.00 21.03 164 TYR B N 1
ATOM 6956 C CA . TYR B 1 164 ? 130.944 67.109 169.420 1.00 18.59 164 TYR B CA 1
ATOM 6957 C C . TYR B 1 164 ? 131.563 66.797 168.071 1.00 19.16 164 TYR B C 1
ATOM 6958 O O . TYR B 1 164 ? 131.233 67.411 167.053 1.00 20.38 164 TYR B O 1
ATOM 6967 N N . LEU B 1 165 ? 132.486 65.845 168.101 1.00 17.34 165 LEU B N 1
ATOM 6968 C CA . LEU B 1 165 ? 133.197 65.359 166.931 1.00 17.15 165 LEU B CA 1
ATOM 6969 C C . LEU B 1 165 ? 133.346 63.866 167.170 1.00 15.54 165 LEU B C 1
ATOM 6970 O O . LEU B 1 165 ? 133.289 63.414 168.312 1.00 16.57 165 LEU B O 1
ATOM 6975 N N . PHE B 1 166 ? 133.509 63.105 166.095 1.00 17.04 166 PHE B N 1
ATOM 6976 C CA . PHE B 1 166 ? 133.704 61.670 166.206 1.00 18.52 166 PHE B CA 1
ATOM 6977 C C . PHE B 1 166 ? 135.159 61.425 165.865 1.00 19.39 166 PHE B C 1
ATOM 6978 O O . PHE B 1 166 ? 135.731 62.111 165.020 1.00 18.80 166 PHE B O 1
ATOM 6986 N N . CYS B 1 167 ? 135.761 60.465 166.552 1.00 19.54 167 CYS B N 1
ATOM 6987 C CA . CYS B 1 167 ? 137.140 60.093 166.296 1.00 20.68 167 CYS B CA 1
ATOM 6988 C C . CYS B 1 167 ? 137.002 58.687 165.733 1.00 19.44 167 CYS B C 1
ATOM 6989 O O . CYS B 1 167 ? 136.454 57.812 166.396 1.00 19.03 167 CYS B O 1
ATOM 6992 N N . ILE B 1 168 ? 137.470 58.481 164.506 1.00 18.47 168 ILE B N 1
ATOM 6993 C CA . ILE B 1 168 ? 137.363 57.178 163.860 1.00 17.93 168 ILE B CA 1
ATOM 6994 C C . ILE B 1 168 ? 138.745 56.614 163.525 1.00 19.12 168 ILE B C 1
ATOM 6995 O O . ILE B 1 168 ? 139.564 57.282 162.893 1.00 19.15 168 ILE B O 1
ATOM 7000 N N . CYS B 1 169 ? 138.996 55.380 163.946 1.00 18.76 169 CYS B N 1
ATOM 7001 C CA . CYS B 1 169 ? 140.279 54.752 163.683 1.00 18.74 169 CYS B CA 1
ATOM 7002 C C . CYS B 1 169 ? 140.224 53.811 162.493 1.00 17.36 169 CYS B C 1
ATOM 7003 O O . CYS B 1 169 ? 139.718 52.691 162.591 1.00 17.31 169 CYS B O 1
ATOM 7006 N N . ASN B 1 170 ? 140.744 54.286 161.368 1.00 16.08 170 ASN B N 1
ATOM 7007 C CA . ASN B 1 170 ? 140.812 53.498 160.146 1.00 16.99 170 ASN B CA 1
ATOM 7008 C C . ASN B 1 170 ? 142.294 53.353 159.795 1.00 18.15 170 ASN B C 1
ATOM 7009 O O . ASN B 1 170 ? 143.058 54.320 159.894 1.00 15.87 170 ASN B O 1
ATOM 7014 N N . ASN B 1 171 ? 142.702 52.147 159.407 1.00 18.58 171 ASN B N 1
ATOM 7015 C CA . ASN B 1 171 ? 144.090 51.905 159.023 1.00 19.73 171 ASN B CA 1
ATOM 7016 C C . ASN B 1 171 ? 145.060 52.278 160.149 1.00 18.33 171 ASN B C 1
ATOM 7017 O O . ASN B 1 171 ? 146.176 52.716 159.893 1.00 20.08 171 ASN B O 1
ATOM 7022 N N . SER B 1 172 ? 144.627 52.096 161.392 1.00 18.03 172 SER B N 1
ATOM 7023 C CA . SER B 1 172 ? 145.442 52.421 162.564 1.00 20.29 172 SER B CA 1
ATOM 7024 C C . SER B 1 172 ? 145.713 53.915 162.717 1.00 18.83 172 SER B C 1
ATOM 7025 O O . SER B 1 172 ? 146.563 54.319 163.514 1.00 17.73 172 SER B O 1
ATOM 7028 N N . GLU B 1 173 ? 144.999 54.729 161.947 1.00 19.01 173 GLU B N 1
ATOM 7029 C CA . GLU B 1 173 ? 145.142 56.179 162.040 1.00 18.68 173 GLU B CA 1
ATOM 7030 C C . GLU B 1 173 ? 143.820 56.779 162.498 1.00 18.27 173 GLU B C 1
ATOM 7031 O O . GLU B 1 173 ? 142.767 56.484 161.933 1.00 17.60 173 GLU B O 1
ATOM 7037 N N . TRP B 1 174 ? 143.881 57.616 163.528 1.00 17.89 174 TRP B N 1
ATOM 7038 C CA . TRP B 1 174 ? 142.687 58.261 164.053 1.00 17.20 174 TRP B CA 1
ATOM 7039 C C . TRP B 1 174 ? 142.396 59.541 163.292 1.00 18.86 174 TRP B C 1
ATOM 7040 O O . TRP B 1 174 ? 143.292 60.357 163.060 1.00 17.21 174 TRP B O 1
ATOM 7051 N N . MET B 1 175 ? 141.141 59.714 162.897 1.00 19.64 175 MET B N 1
ATOM 7052 C CA . MET B 1 175 ? 140.744 60.923 162.203 1.00 20.25 175 MET B CA 1
ATOM 7053 C C . MET B 1 175 ? 139.555 61.570 162.886 1.00 20.72 175 MET B C 1
ATOM 7054 O O . MET B 1 175 ? 138.582 60.910 163.241 1.00 19.89 175 MET B O 1
ATOM 7059 N N . GLU B 1 176 ? 139.669 62.876 163.077 1.00 19.05 176 GLU B N 1
ATOM 7060 C CA . GLU B 1 176 ? 138.646 63.685 163.722 1.00 21.74 176 GLU B CA 1
ATOM 7061 C C . GLU B 1 176 ? 137.658 64.156 162.667 1.00 20.79 176 GLU B C 1
ATOM 7062 O O . GLU B 1 176 ? 138.063 64.630 161.607 1.00 20.39 176 GLU B O 1
ATOM 7068 N N . THR B 1 177 ? 136.365 64.049 162.946 1.00 18.52 177 THR B N 1
ATOM 7069 C CA . THR B 1 177 ? 135.395 64.474 161.951 1.00 18.42 177 THR B CA 1
ATOM 7070 C C . THR B 1 177 ? 134.063 64.892 162.545 1.00 17.31 177 THR B C 1
ATOM 7071 O O . THR B 1 177 ? 133.679 64.439 163.622 1.00 16.81 177 THR B O 1
ATOM 7075 N N . VAL B 1 178 ? 133.369 65.780 161.842 1.00 15.03 178 VAL B N 1
ATOM 7076 C CA . VAL B 1 178 ? 132.052 66.203 162.279 1.00 13.79 178 VAL B CA 1
ATOM 7077 C C . VAL B 1 178 ? 131.121 65.050 161.904 1.00 13.97 178 VAL B C 1
ATOM 7078 O O . VAL B 1 178 ? 131.380 64.309 160.951 1.00 17.02 178 VAL B O 1
ATOM 7082 N N . ASP B 1 179 ? 130.047 64.898 162.661 1.00 15.24 179 ASP B N 1
ATOM 7083 C CA . ASP B 1 179 ? 129.048 63.864 162.418 1.00 16.17 179 ASP B CA 1
ATOM 7084 C C . ASP B 1 179 ? 128.368 64.157 161.066 1.00 16.44 179 ASP B C 1
ATOM 7085 O O . ASP B 1 179 ? 127.965 65.288 160.804 1.00 16.23 179 ASP B O 1
ATOM 7090 N N . GLN B 1 180 ? 128.269 63.147 160.203 1.00 16.47 180 GLN B N 1
ATOM 7091 C CA . GLN B 1 180 ? 127.624 63.324 158.896 1.00 17.95 180 GLN B CA 1
ATOM 7092 C C . GLN B 1 180 ? 126.171 63.736 159.104 1.00 17.76 180 GLN B C 1
ATOM 7093 O O . GLN B 1 180 ? 125.566 64.391 158.251 1.00 15.31 180 GLN B O 1
ATOM 7099 N N . TYR B 1 181 ? 125.625 63.337 160.250 1.00 15.91 181 TYR B N 1
ATOM 7100 C CA . TYR B 1 181 ? 124.243 63.633 160.607 1.00 17.22 181 TYR B CA 1
ATOM 7101 C C . TYR B 1 181 ? 124.102 64.805 161.580 1.00 18.52 181 TYR B C 1
ATOM 7102 O O . TYR B 1 181 ? 123.055 64.958 162.212 1.00 18.22 181 TYR B O 1
ATOM 7111 N N . ALA B 1 182 ? 125.145 65.625 161.707 1.00 18.57 182 ALA B N 1
ATOM 7112 C CA . ALA B 1 182 ? 125.098 66.780 162.612 1.00 18.24 182 ALA B CA 1
ATOM 7113 C C . ALA B 1 182 ? 123.960 67.723 162.210 1.00 18.33 182 ALA B C 1
ATOM 7114 O O . ALA B 1 182 ? 123.930 68.222 161.087 1.00 17.58 182 ALA B O 1
ATOM 7116 N N . LYS B 1 183 ? 123.034 67.974 163.129 1.00 16.17 183 LYS B N 1
ATOM 7117 C CA . LYS B 1 183 ? 121.898 68.839 162.829 1.00 18.10 183 LYS B CA 1
ATOM 7118 C C . LYS B 1 183 ? 122.079 70.281 163.297 1.00 17.65 183 LYS B C 1
ATOM 7119 O O . LYS B 1 183 ? 121.179 71.116 163.167 1.00 16.85 183 LYS B O 1
ATOM 7125 N N . ALA B 1 184 ? 123.261 70.558 163.838 1.00 17.03 184 ALA B N 1
ATOM 7126 C CA . ALA B 1 184 ? 123.635 71.895 164.288 1.00 16.17 184 ALA B CA 1
ATOM 7127 C C . ALA B 1 184 ? 125.161 71.915 164.292 1.00 16.30 184 ALA B C 1
ATOM 7128 O O . ALA B 1 184 ? 125.792 70.895 164.559 1.00 16.92 184 ALA B O 1
ATOM 7130 N N . VAL B 1 185 ? 125.752 73.060 163.969 1.00 17.54 185 VAL B N 1
ATOM 7131 C CA . VAL B 1 185 ? 127.208 73.183 163.951 1.00 17.18 185 VAL B CA 1
ATOM 7132 C C . VAL B 1 185 ? 127.633 74.555 164.466 1.00 18.10 185 VAL B C 1
ATOM 7133 O O . VAL B 1 185 ? 126.821 75.481 164.530 1.00 18.73 185 VAL B O 1
ATOM 7137 N N . THR B 1 186 ? 128.907 74.672 164.833 1.00 17.46 186 THR B N 1
ATOM 7138 C CA . THR B 1 186 ? 129.466 75.934 165.307 1.00 17.72 186 THR B CA 1
ATOM 7139 C C . THR B 1 186 ? 129.765 76.784 164.078 1.00 18.25 186 THR B C 1
ATOM 7140 O O . THR B 1 186 ? 129.608 76.319 162.946 1.00 16.68 186 THR B O 1
ATOM 7144 N N . VAL B 1 187 ? 130.209 78.020 164.294 1.00 17.97 187 VAL B N 1
ATOM 7145 C CA . VAL B 1 187 ? 130.516 78.920 163.185 1.00 17.48 187 VAL B CA 1
ATOM 7146 C C . VAL B 1 187 ? 131.460 78.274 162.166 1.00 18.01 187 VAL B C 1
ATOM 7147 O O . VAL B 1 187 ? 132.471 77.677 162.532 1.00 18.96 187 VAL B O 1
ATOM 7151 N N . ASN B 1 188 ? 131.116 78.405 160.885 1.00 18.64 188 ASN B N 1
ATOM 7152 C CA . ASN B 1 188 ? 131.880 77.828 159.778 1.00 18.10 188 ASN B CA 1
ATOM 7153 C C . ASN B 1 188 ? 131.965 76.299 159.814 1.00 18.98 188 ASN B C 1
ATOM 7154 O O . ASN B 1 188 ? 132.943 75.709 159.342 1.00 19.85 188 ASN B O 1
ATOM 7159 N N . GLY B 1 189 ? 130.930 75.671 160.368 1.00 18.20 189 GLY B N 1
ATOM 7160 C CA . GLY B 1 189 ? 130.849 74.215 160.444 1.00 18.97 189 GLY B CA 1
ATOM 7161 C C . GLY B 1 189 ? 132.045 73.446 160.985 1.00 19.82 189 GLY B C 1
ATOM 7162 O O . GLY B 1 189 ? 132.282 72.308 160.579 1.00 18.69 189 GLY B O 1
ATOM 7163 N N . GLU B 1 190 ? 132.778 74.037 161.922 1.00 19.02 190 GLU B N 1
ATOM 7164 C CA . GLU B 1 190 ? 133.960 73.385 162.475 1.00 21.79 190 GLU B CA 1
ATOM 7165 C C . GLU B 1 190 ? 133.645 72.205 163.393 1.00 19.52 190 GLU B C 1
ATOM 7166 O O . GLU B 1 190 ? 134.359 71.207 163.389 1.00 19.43 190 GLU B O 1
ATOM 7172 N N . LYS B 1 191 ? 132.578 72.308 164.173 1.00 16.97 191 LYS B N 1
ATOM 7173 C CA . LYS B 1 191 ? 132.201 71.210 165.054 1.00 16.92 191 LYS B CA 1
ATOM 7174 C C . LYS B 1 191 ? 130.691 71.025 165.049 1.00 17.02 191 LYS B C 1
ATOM 7175 O O . LYS B 1 191 ? 129.944 71.969 164.790 1.00 19.45 191 LYS B O 1
ATOM 7181 N N . GLY B 1 192 ? 130.248 69.804 165.325 1.00 15.00 192 GLY B N 1
ATOM 7182 C CA . GLY B 1 192 ? 128.826 69.545 165.403 1.00 15.49 192 GLY B CA 1
ATOM 7183 C C . GLY B 1 192 ? 128.375 70.039 166.770 1.00 17.49 192 GLY B C 1
ATOM 7184 O O . GLY B 1 192 ? 129.205 70.256 167.663 1.00 16.82 192 GLY B O 1
ATOM 7185 N N . VAL B 1 193 ? 127.074 70.237 166.943 1.00 16.77 193 VAL B N 1
ATOM 7186 C CA . VAL B 1 193 ? 126.550 70.698 168.223 1.00 17.31 193 VAL B CA 1
ATOM 7187 C C . VAL B 1 193 ? 125.254 69.976 168.572 1.00 17.94 193 VAL B C 1
ATOM 7188 O O . VAL B 1 193 ? 124.361 69.848 167.737 1.00 17.06 193 VAL B O 1
ATOM 7192 N N . VAL B 1 194 ? 125.161 69.502 169.808 1.00 17.81 194 VAL B N 1
ATOM 7193 C CA . VAL B 1 194 ? 123.965 68.815 170.273 1.00 19.57 194 VAL B CA 1
ATOM 7194 C C . VAL B 1 194 ? 123.018 69.892 170.804 1.00 20.07 194 VAL B C 1
ATOM 7195 O O . VAL B 1 194 ? 123.422 70.743 171.599 1.00 18.09 194 VAL B O 1
ATOM 7199 N N . LEU B 1 195 ? 121.769 69.873 170.350 1.00 19.44 195 LEU B N 1
ATOM 7200 C CA . LEU B 1 195 ? 120.785 70.855 170.805 1.00 20.36 195 LEU B CA 1
ATOM 7201 C C . LEU B 1 195 ? 119.453 70.180 171.102 1.00 21.92 195 LEU B C 1
ATOM 7202 O O . LEU B 1 195 ? 119.032 69.283 170.379 1.00 19.83 195 LEU B O 1
ATOM 7207 N N . ARG B 1 196 ? 118.793 70.598 172.176 1.00 23.98 196 ARG B N 1
ATOM 7208 C CA . ARG B 1 196 ? 117.495 70.023 172.501 1.00 24.37 196 ARG B CA 1
ATOM 7209 C C . ARG B 1 196 ? 116.505 70.548 171.466 1.00 24.92 196 ARG B C 1
ATOM 7210 O O . ARG B 1 196 ? 116.746 71.584 170.842 1.00 24.06 196 ARG B O 1
ATOM 7218 N N . PRO B 1 197 ? 115.392 69.829 171.249 1.00 24.82 197 PRO B N 1
ATOM 7219 C CA . PRO B 1 197 ? 114.405 70.298 170.271 1.00 26.41 197 PRO B CA 1
ATOM 7220 C C . PRO B 1 197 ? 114.020 71.723 170.658 1.00 26.17 197 PRO B C 1
ATOM 7221 O O . PRO B 1 197 ? 113.758 71.985 171.829 1.00 26.41 197 PRO B O 1
ATOM 7225 N N . ASP B 1 198 ? 114.009 72.640 169.691 1.00 27.63 198 ASP B N 1
ATOM 7226 C CA . ASP B 1 198 ? 113.665 74.030 169.979 1.00 30.04 198 ASP B CA 1
ATOM 7227 C C . ASP B 1 198 ? 112.164 74.263 170.151 1.00 31.06 198 ASP B C 1
ATOM 7228 O O . ASP B 1 198 ? 111.351 73.356 169.959 1.00 31.24 198 ASP B O 1
ATOM 7233 N N . GLN B 1 199 ? 111.811 75.492 170.507 1.00 33.86 199 GLN B N 1
ATOM 7234 C CA . GLN B 1 199 ? 110.427 75.872 170.760 1.00 37.33 199 GLN B CA 1
ATOM 7235 C C . GLN B 1 199 ? 109.683 76.475 169.577 1.00 37.64 199 GLN B C 1
ATOM 7236 O O . GLN B 1 199 ? 108.841 77.355 169.755 1.00 39.73 199 GLN B O 1
ATOM 7242 N N . MET B 1 200 ? 109.979 75.998 168.374 1.00 37.53 200 MET B N 1
ATOM 7243 C CA . MET B 1 200 ? 109.316 76.506 167.177 1.00 36.96 200 MET B CA 1
ATOM 7244 C C . MET B 1 200 ? 107.825 76.178 167.144 1.00 36.71 200 MET B C 1
ATOM 7245 O O . MET B 1 200 ? 107.426 75.032 167.341 1.00 36.91 200 MET B O 1
ATOM 7250 N N . LYS B 1 201 ? 107.004 77.191 166.890 1.00 36.73 201 LYS B N 1
ATOM 7251 C CA . LYS B 1 201 ? 105.561 76.991 166.801 1.00 36.30 201 LYS B CA 1
ATOM 7252 C C . LYS B 1 201 ? 105.112 77.183 165.354 1.00 34.04 201 LYS B C 1
ATOM 7253 O O . LYS B 1 201 ? 105.022 78.309 164.867 1.00 34.04 201 LYS B O 1
ATOM 7259 N N . TRP B 1 202 ? 104.843 76.078 164.665 1.00 32.47 202 TRP B N 1
ATOM 7260 C CA . TRP B 1 202 ? 104.414 76.141 163.272 1.00 31.06 202 TRP B CA 1
ATOM 7261 C C . TRP B 1 202 ? 102.938 76.468 163.162 1.00 30.41 202 TRP B C 1
ATOM 7262 O O . TRP B 1 202 ? 102.140 76.038 163.992 1.00 30.30 202 TRP B O 1
ATOM 7273 N N . THR B 1 203 ? 102.578 77.231 162.135 1.00 30.20 203 THR B N 1
ATOM 7274 C CA . THR B 1 203 ? 101.183 77.582 161.917 1.00 29.19 203 THR B CA 1
ATOM 7275 C C . THR B 1 203 ? 100.465 76.328 161.418 1.00 29.47 203 THR B C 1
ATOM 7276 O O . THR B 1 203 ? 101.100 75.294 161.183 1.00 27.96 203 THR B O 1
ATOM 7280 N N . ALA B 1 204 ? 99.149 76.420 161.258 1.00 28.64 204 ALA B N 1
ATOM 7281 C CA . ALA B 1 204 ? 98.351 75.287 160.801 1.00 28.67 204 ALA B CA 1
ATOM 7282 C C . ALA B 1 204 ? 98.932 74.671 159.530 1.00 28.94 204 ALA B C 1
ATOM 7283 O O . ALA B 1 204 ? 99.288 75.381 158.594 1.00 29.65 204 ALA B O 1
ATOM 7285 N N . PRO B 1 205 ? 99.029 73.333 159.487 1.00 28.66 205 PRO B N 1
ATOM 7286 C CA . PRO B 1 205 ? 99.564 72.589 158.342 1.00 27.96 205 PRO B CA 1
ATOM 7287 C C . PRO B 1 205 ? 98.837 72.894 157.034 1.00 28.69 205 PRO B C 1
ATOM 7288 O O . PRO B 1 205 ? 97.603 72.937 156.994 1.00 27.19 205 PRO B O 1
ATOM 7292 N N . LEU B 1 206 ? 99.605 73.112 155.969 1.00 27.35 206 LEU B N 1
ATOM 7293 C CA . LEU B 1 206 ? 99.030 73.387 154.660 1.00 26.26 206 LEU B CA 1
ATOM 7294 C C . LEU B 1 206 ? 98.536 72.073 154.077 1.00 27.05 206 LEU B C 1
ATOM 7295 O O . LEU B 1 206 ? 99.089 71.013 154.365 1.00 26.65 206 LEU B O 1
ATOM 7300 N N . LYS B 1 207 ? 97.490 72.142 153.264 1.00 27.94 207 LYS B N 1
ATOM 7301 C CA . LYS B 1 207 ? 96.945 70.951 152.629 1.00 30.22 207 LYS B CA 1
ATOM 7302 C C . LYS B 1 207 ? 97.937 70.524 151.556 1.00 29.18 207 LYS B C 1
ATOM 7303 O O . LYS B 1 207 ? 98.722 71.339 151.072 1.00 28.46 207 LYS B O 1
ATOM 7309 N N . PRO B 1 208 ? 97.924 69.239 151.175 1.00 28.50 208 PRO B N 1
ATOM 7310 C CA . PRO B 1 208 ? 98.865 68.798 150.143 1.00 27.13 208 PRO B CA 1
ATOM 7311 C C . PRO B 1 208 ? 98.636 69.605 148.876 1.00 26.58 208 PRO B C 1
ATOM 7312 O O . PRO B 1 208 ? 97.493 69.845 148.484 1.00 25.03 208 PRO B O 1
ATOM 7316 N N . PHE B 1 209 ? 99.717 70.047 148.245 1.00 23.43 209 PHE B N 1
ATOM 7317 C CA . PHE B 1 209 ? 99.573 70.826 147.031 1.00 22.73 209 PHE B CA 1
ATOM 7318 C C . PHE B 1 209 ? 98.853 69.973 145.986 1.00 22.53 209 PHE B C 1
ATOM 7319 O O . PHE B 1 209 ? 99.209 68.819 145.752 1.00 22.22 209 PHE B O 1
ATOM 7327 N N . SER B 1 210 ? 97.827 70.561 145.380 1.00 22.44 210 SER B N 1
ATOM 7328 C CA . SER B 1 210 ? 96.982 69.907 144.379 1.00 22.73 210 SER B CA 1
ATOM 7329 C C . SER B 1 210 ? 97.655 69.071 143.298 1.00 22.20 210 SER B C 1
ATOM 7330 O O . SER B 1 210 ? 97.430 67.866 143.205 1.00 22.80 210 SER B O 1
ATOM 7333 N N . HIS B 1 211 ? 98.469 69.719 142.473 1.00 20.98 211 HIS B N 1
ATOM 7334 C CA . HIS B 1 211 ? 99.121 69.035 141.363 1.00 19.48 211 HIS B CA 1
ATOM 7335 C C . HIS B 1 211 ? 100.285 69.882 140.861 1.00 18.52 211 HIS B C 1
ATOM 7336 O O . HIS B 1 211 ? 100.202 71.109 140.844 1.00 19.47 211 HIS B O 1
ATOM 7343 N N . PRO B 1 212 ? 101.382 69.238 140.434 1.00 18.85 212 PRO B N 1
ATOM 7344 C CA . PRO B 1 212 ? 102.543 69.982 139.936 1.00 19.52 212 PRO B CA 1
ATOM 7345 C C . PRO B 1 212 ? 102.247 71.078 138.907 1.00 18.96 212 PRO B C 1
ATOM 7346 O O . PRO B 1 212 ? 102.800 72.169 139.009 1.00 19.82 212 PRO B O 1
ATOM 7350 N N . VAL B 1 213 ? 101.385 70.808 137.925 1.00 19.11 213 VAL B N 1
ATOM 7351 C CA . VAL B 1 213 ? 101.092 71.828 136.909 1.00 18.58 213 VAL B CA 1
ATOM 7352 C C . VAL B 1 213 ? 100.339 73.027 137.471 1.00 18.96 213 VAL B C 1
ATOM 7353 O O . VAL B 1 213 ? 100.125 74.019 136.771 1.00 19.21 213 VAL B O 1
ATOM 7357 N N . ASP B 1 214 ? 99.928 72.933 138.730 1.00 19.33 214 ASP B N 1
ATOM 7358 C CA . ASP B 1 214 ? 99.227 74.035 139.379 1.00 18.81 214 ASP B CA 1
ATOM 7359 C C . ASP B 1 214 ? 100.241 74.927 140.093 1.00 18.27 214 ASP B C 1
ATOM 7360 O O . ASP B 1 214 ? 99.874 75.915 140.725 1.00 17.83 214 ASP B O 1
ATOM 7365 N N . ALA B 1 215 ? 101.521 74.578 139.988 1.00 16.53 215 ALA B N 1
ATOM 7366 C CA . ALA B 1 215 ? 102.567 75.356 140.638 1.00 17.29 215 ALA B CA 1
ATOM 7367 C C . ALA B 1 215 ? 103.209 76.417 139.754 1.00 17.19 215 ALA B C 1
ATOM 7368 O O . ALA B 1 215 ? 103.201 76.326 138.526 1.00 17.88 215 ALA B O 1
ATOM 7370 N N . VAL B 1 216 ? 103.745 77.439 140.408 1.00 18.10 216 VAL B N 1
ATOM 7371 C CA . VAL B 1 216 ? 104.466 78.523 139.748 1.00 16.55 216 VAL B CA 1
ATOM 7372 C C . VAL B 1 216 ? 105.654 78.725 140.677 1.00 15.48 216 VAL B C 1
ATOM 7373 O O . VAL B 1 216 ? 105.514 79.267 141.769 1.00 16.06 216 VAL B O 1
ATOM 7377 N N . ILE B 1 217 ? 106.812 78.251 140.237 1.00 15.51 217 ILE B N 1
ATOM 7378 C CA . ILE B 1 217 ? 108.045 78.302 141.013 1.00 15.50 217 ILE B CA 1
ATOM 7379 C C . ILE B 1 217 ? 108.857 79.582 140.791 1.00 16.14 217 ILE B C 1
ATOM 7380 O O . ILE B 1 217 ? 108.965 80.084 139.668 1.00 16.93 217 ILE B O 1
ATOM 7385 N N . TYR B 1 218 ? 109.424 80.098 141.876 1.00 15.85 218 TYR B N 1
ATOM 7386 C CA . TYR B 1 218 ? 110.218 81.326 141.840 1.00 16.78 218 TYR B CA 1
ATOM 7387 C C . TYR B 1 218 ? 111.570 81.026 142.494 1.00 15.84 218 TYR B C 1
ATOM 7388 O O . TYR B 1 218 ? 111.639 80.807 143.701 1.00 18.78 218 TYR B O 1
ATOM 7397 N N . GLU B 1 219 ? 112.636 81.015 141.697 1.00 14.96 219 GLU B N 1
ATOM 7398 C CA . GLU B 1 219 ? 113.973 80.698 142.206 1.00 16.24 219 GLU B CA 1
ATOM 7399 C C . GLU B 1 219 ? 114.724 81.906 142.735 1.00 15.98 219 GLU B C 1
ATOM 7400 O O . GLU B 1 219 ? 114.970 82.861 142.002 1.00 16.85 219 GLU B O 1
ATOM 7406 N N . THR B 1 220 ? 115.112 81.853 144.003 1.00 16.93 220 THR B N 1
ATOM 7407 C CA . THR B 1 220 ? 115.837 82.964 144.602 1.00 18.63 220 THR B CA 1
ATOM 7408 C C . THR B 1 220 ? 116.960 82.510 145.527 1.00 15.82 220 THR B C 1
ATOM 7409 O O . THR B 1 220 ? 116.936 81.404 146.064 1.00 17.36 220 THR B O 1
ATOM 7413 N N . HIS B 1 221 ? 117.948 83.382 145.691 1.00 15.76 221 HIS B N 1
ATOM 7414 C CA . HIS B 1 221 ? 119.090 83.131 146.569 1.00 15.42 221 HIS B CA 1
ATOM 7415 C C . HIS B 1 221 ? 118.839 84.062 147.756 1.00 15.07 221 HIS B C 1
ATOM 7416 O O . HIS B 1 221 ? 118.602 85.252 147.566 1.00 15.28 221 HIS B O 1
ATOM 7423 N N . LEU B 1 222 ? 118.889 83.528 148.972 1.00 15.48 222 LEU B N 1
ATOM 7424 C CA . LEU B 1 222 ? 118.624 84.330 150.161 1.00 15.74 222 LEU B CA 1
ATOM 7425 C C . LEU B 1 222 ? 119.452 85.603 150.314 1.00 16.34 222 LEU B C 1
ATOM 7426 O O . LEU B 1 222 ? 118.983 86.571 150.905 1.00 16.13 222 LEU B O 1
ATOM 7431 N N . ARG B 1 223 ? 120.674 85.619 149.796 1.00 16.60 223 ARG B N 1
ATOM 7432 C CA . ARG B 1 223 ? 121.481 86.825 149.909 1.00 16.07 223 ARG B CA 1
ATOM 7433 C C . ARG B 1 223 ? 121.022 87.818 148.846 1.00 17.15 223 ARG B C 1
ATOM 7434 O O . ARG B 1 223 ? 120.771 88.989 149.149 1.00 17.14 223 ARG B O 1
ATOM 7442 N N . ASP B 1 224 ? 120.890 87.339 147.610 1.00 16.01 224 ASP B N 1
ATOM 7443 C CA . ASP B 1 224 ? 120.460 88.176 146.490 1.00 17.06 224 ASP B CA 1
ATOM 7444 C C . ASP B 1 224 ? 119.127 88.859 146.749 1.00 17.20 224 ASP B C 1
ATOM 7445 O O . ASP B 1 224 ? 118.964 90.055 146.513 1.00 16.46 224 ASP B O 1
ATOM 7450 N N . PHE B 1 225 ? 118.164 88.064 147.202 1.00 17.19 225 PHE B N 1
ATOM 7451 C CA . PHE B 1 225 ? 116.810 88.538 147.420 1.00 17.12 225 PHE B CA 1
ATOM 7452 C C . PHE B 1 225 ? 116.605 89.836 148.188 1.00 19.01 225 PHE B C 1
ATOM 7453 O O . PHE B 1 225 ? 115.718 90.618 147.841 1.00 18.30 225 PHE B O 1
ATOM 7461 N N . SER B 1 226 ? 117.416 90.078 149.214 1.00 18.59 226 SER B N 1
ATOM 7462 C CA . SER B 1 226 ? 117.227 91.268 150.043 1.00 18.99 226 SER B CA 1
ATOM 7463 C C . SER B 1 226 ? 118.435 92.158 150.317 1.00 19.93 226 SER B C 1
ATOM 7464 O O . SER B 1 226 ? 118.289 93.209 150.944 1.00 20.63 226 SER B O 1
ATOM 7467 N N . ILE B 1 227 ? 119.613 91.759 149.852 1.00 20.38 227 ILE B N 1
ATOM 7468 C CA . ILE B 1 227 ? 120.827 92.529 150.105 1.00 21.63 227 ILE B CA 1
ATOM 7469 C C . ILE B 1 227 ? 120.847 93.957 149.541 1.00 22.92 227 ILE B C 1
ATOM 7470 O O . ILE B 1 227 ? 121.511 94.832 150.093 1.00 24.02 227 ILE B O 1
ATOM 7475 N N . HIS B 1 228 ? 120.120 94.196 148.455 1.00 23.68 228 HIS B N 1
ATOM 7476 C CA . HIS B 1 228 ? 120.087 95.521 147.833 1.00 23.91 228 HIS B CA 1
ATOM 7477 C C . HIS B 1 228 ? 119.640 96.617 148.802 1.00 23.72 228 HIS B C 1
ATOM 7478 O O . HIS B 1 228 ? 118.667 96.459 149.539 1.00 22.63 228 HIS B O 1
ATOM 7485 N N . GLU B 1 229 ? 120.367 97.731 148.794 1.00 24.28 229 GLU B N 1
ATOM 7486 C CA . GLU B 1 229 ? 120.072 98.863 149.674 1.00 25.78 229 GLU B CA 1
ATOM 7487 C C . GLU B 1 229 ? 118.610 99.316 149.675 1.00 24.91 229 GLU B C 1
ATOM 7488 O O . GLU B 1 229 ? 118.090 99.736 150.709 1.00 24.26 229 GLU B O 1
ATOM 7494 N N . ASN B 1 230 ? 117.948 99.222 148.525 1.00 24.87 230 ASN B N 1
ATOM 7495 C CA . ASN B 1 230 ? 116.552 99.652 148.399 1.00 24.37 230 ASN B CA 1
ATOM 7496 C C . ASN B 1 230 ? 115.562 98.484 148.498 1.00 25.54 230 ASN B C 1
ATOM 7497 O O . ASN B 1 230 ? 114.411 98.600 148.067 1.00 23.96 230 ASN B O 1
ATOM 7502 N N . SER B 1 231 ? 115.997 97.368 149.079 1.00 24.35 231 SER B N 1
ATOM 7503 C CA . SER B 1 231 ? 115.131 96.196 149.185 1.00 24.02 231 SER B CA 1
ATOM 7504 C C . SER B 1 231 ? 113.935 96.431 150.095 1.00 24.01 231 SER B C 1
ATOM 7505 O O . SER B 1 231 ? 112.911 95.757 149.976 1.00 22.17 231 SER B O 1
ATOM 7508 N N . GLY B 1 232 ? 114.073 97.379 151.015 1.00 25.22 232 GLY B N 1
ATOM 7509 C CA . GLY B 1 232 ? 112.980 97.679 151.921 1.00 24.41 232 GLY B CA 1
ATOM 7510 C C . GLY B 1 232 ? 112.872 96.709 153.078 1.00 26.06 232 GLY B C 1
ATOM 7511 O O . GLY B 1 232 ? 111.927 96.781 153.865 1.00 24.90 232 GLY B O 1
ATOM 7512 N N . MET B 1 233 ? 113.835 95.796 153.182 1.00 26.41 233 MET B N 1
ATOM 7513 C CA . MET B 1 233 ? 113.850 94.819 154.264 1.00 26.15 233 MET B CA 1
ATOM 7514 C C . MET B 1 233 ? 114.989 95.121 155.225 1.00 26.40 233 MET B C 1
ATOM 7515 O O . MET B 1 233 ? 116.064 95.549 154.812 1.00 27.61 233 MET B O 1
ATOM 7520 N N . ILE B 1 234 ? 114.735 94.892 156.508 1.00 26.44 234 ILE B N 1
ATOM 7521 C CA . ILE B 1 234 ? 115.704 95.148 157.569 1.00 26.21 234 ILE B CA 1
ATOM 7522 C C . ILE B 1 234 ? 116.827 94.114 157.642 1.00 26.04 234 ILE B C 1
ATOM 7523 O O . ILE B 1 234 ? 118.007 94.468 157.674 1.00 24.84 234 ILE B O 1
ATOM 7528 N N . ASN B 1 235 ? 116.444 92.841 157.672 1.00 26.01 235 ASN B N 1
ATOM 7529 C CA . ASN B 1 235 ? 117.390 91.728 157.764 1.00 24.76 235 ASN B CA 1
ATOM 7530 C C . ASN B 1 235 ? 117.961 91.371 156.397 1.00 24.24 235 ASN B C 1
ATOM 7531 O O . ASN B 1 235 ? 117.763 90.260 155.901 1.00 25.89 235 ASN B O 1
ATOM 7536 N N . LYS B 1 236 ? 118.693 92.312 155.811 1.00 22.66 236 LYS B N 1
ATOM 7537 C CA . LYS B 1 236 ? 119.266 92.146 154.478 1.00 21.75 236 LYS B CA 1
ATOM 7538 C C . LYS B 1 236 ? 120.252 91.003 154.283 1.00 21.63 236 LYS B C 1
ATOM 7539 O O . LYS B 1 236 ? 121.286 90.934 154.953 1.00 20.74 236 LYS B O 1
ATOM 7545 N N . GLY B 1 237 ? 119.920 90.119 153.341 1.00 20.85 237 GLY B N 1
ATOM 7546 C CA . GLY B 1 237 ? 120.757 88.972 153.030 1.00 18.71 237 GLY B CA 1
ATOM 7547 C C . GLY B 1 237 ? 120.647 87.845 154.043 1.00 18.62 237 GLY B C 1
ATOM 7548 O O . GLY B 1 237 ? 121.453 86.912 154.032 1.00 17.97 237 GLY B O 1
ATOM 7549 N N . LYS B 1 238 ? 119.639 87.920 154.908 1.00 16.97 238 LYS B N 1
ATOM 7550 C CA . LYS B 1 238 ? 119.451 86.919 155.948 1.00 18.05 238 LYS B CA 1
ATOM 7551 C C . LYS B 1 238 ? 118.108 86.192 155.875 1.00 18.37 238 LYS B C 1
ATOM 7552 O O . LYS B 1 238 ? 117.181 86.622 155.183 1.00 16.87 238 LYS B O 1
ATOM 7558 N N . TYR B 1 239 ? 118.028 85.087 156.612 1.00 17.98 239 TYR B N 1
ATOM 7559 C CA . TYR B 1 239 ? 116.834 84.254 156.699 1.00 18.00 239 TYR B CA 1
ATOM 7560 C C . TYR B 1 239 ? 115.577 85.062 157.026 1.00 20.59 239 TYR B C 1
ATOM 7561 O O . TYR B 1 239 ? 114.538 84.904 156.382 1.00 21.53 239 TYR B O 1
ATOM 7570 N N . LEU B 1 240 ? 115.677 85.927 158.031 1.00 20.26 240 LEU B N 1
ATOM 7571 C CA . LEU B 1 240 ? 114.529 86.714 158.471 1.00 20.86 240 LEU B CA 1
ATOM 7572 C C . LEU B 1 240 ? 113.969 87.717 157.466 1.00 20.60 240 LEU B C 1
ATOM 7573 O O . LEU B 1 240 ? 112.858 88.203 157.647 1.00 22.13 240 LEU B O 1
ATOM 7578 N N . ALA B 1 241 ? 114.711 88.014 156.403 1.00 19.84 241 ALA B N 1
ATOM 7579 C CA . ALA B 1 241 ? 114.231 88.975 155.418 1.00 20.38 241 ALA B CA 1
ATOM 7580 C C . ALA B 1 241 ? 112.828 88.626 154.932 1.00 22.44 241 ALA B C 1
ATOM 7581 O O . ALA B 1 241 ? 111.961 89.502 154.845 1.00 21.07 241 ALA B O 1
ATOM 7583 N N . LEU B 1 242 ? 112.606 87.347 154.633 1.00 22.15 242 LEU B N 1
ATOM 7584 C CA . LEU B 1 242 ? 111.306 86.882 154.151 1.00 23.91 242 LEU B CA 1
ATOM 7585 C C . LEU B 1 242 ? 110.185 86.790 155.186 1.00 23.40 242 LEU B C 1
ATOM 7586 O O . LEU B 1 242 ? 109.077 86.385 154.840 1.00 23.65 242 LEU B O 1
ATOM 7591 N N . THR B 1 243 ? 110.460 87.127 156.446 1.00 23.75 243 THR B N 1
ATOM 7592 C CA . THR B 1 243 ? 109.409 87.108 157.466 1.00 23.95 243 THR B CA 1
ATOM 7593 C C . THR B 1 243 ? 108.806 88.517 157.550 1.00 25.32 243 THR B C 1
ATOM 7594 O O . THR B 1 243 ? 107.756 88.720 158.159 1.00 26.77 243 THR B O 1
ATOM 7598 N N . GLU B 1 244 ? 109.477 89.482 156.927 1.00 23.38 244 GLU B N 1
ATOM 7599 C CA . GLU B 1 244 ? 109.037 90.873 156.954 1.00 23.85 244 GLU B CA 1
ATOM 7600 C C . GLU B 1 244 ? 107.864 91.162 156.024 1.00 24.61 244 GLU B C 1
ATOM 7601 O O . GLU B 1 244 ? 107.981 91.063 154.801 1.00 23.28 244 GLU B O 1
ATOM 7607 N N . THR B 1 245 ? 106.734 91.535 156.619 1.00 25.82 245 THR B N 1
ATOM 7608 C CA . THR B 1 245 ? 105.518 91.829 155.863 1.00 27.00 245 THR B CA 1
ATOM 7609 C C . THR B 1 245 ? 105.393 93.268 155.375 1.00 26.82 245 THR B C 1
ATOM 7610 O O . THR B 1 245 ? 105.953 94.196 155.958 1.00 25.41 245 THR B O 1
ATOM 7614 N N . ASP B 1 246 ? 104.640 93.428 154.294 1.00 27.13 246 ASP B N 1
ATOM 7615 C CA . ASP B 1 246 ? 104.369 94.725 153.691 1.00 27.95 246 ASP B CA 1
ATOM 7616 C C . ASP B 1 246 ? 105.560 95.647 153.502 1.00 28.31 246 ASP B C 1
ATOM 7617 O O . ASP B 1 246 ? 105.448 96.858 153.706 1.00 28.35 246 ASP B O 1
ATOM 7622 N N . THR B 1 247 ? 106.697 95.091 153.104 1.00 27.00 247 THR B N 1
ATOM 7623 C CA . THR B 1 247 ? 107.871 95.918 152.882 1.00 26.40 247 THR B CA 1
ATOM 7624 C C . THR B 1 247 ? 107.768 96.490 151.483 1.00 27.32 247 THR B C 1
ATOM 7625 O O . THR B 1 247 ? 107.041 95.960 150.637 1.00 26.14 247 THR B O 1
ATOM 7629 N N . GLN B 1 248 ? 108.493 97.572 151.235 1.00 27.65 248 GLN B N 1
ATOM 7630 C CA . GLN B 1 248 ? 108.471 98.188 149.924 1.00 29.84 248 GLN B CA 1
ATOM 7631 C C . GLN B 1 248 ? 109.719 99.018 149.674 1.00 29.81 248 GLN B C 1
ATOM 7632 O O . GLN B 1 248 ? 110.456 99.348 150.602 1.00 30.52 248 GLN B O 1
ATOM 7638 N N . THR B 1 249 ? 109.956 99.341 148.410 1.00 30.60 249 THR B N 1
ATOM 7639 C CA . THR B 1 249 ? 111.113 100.136 148.025 1.00 31.01 249 THR B CA 1
ATOM 7640 C C . THR B 1 249 ? 110.930 101.576 148.493 1.00 31.77 249 THR B C 1
ATOM 7641 O O . THR B 1 249 ? 109.884 101.938 149.038 1.00 29.55 249 THR B O 1
ATOM 7645 N N . ALA B 1 250 ? 111.950 102.395 148.267 1.00 32.56 250 ALA B N 1
ATOM 7646 C CA . ALA B 1 250 ? 111.906 103.794 148.664 1.00 35.19 250 ALA B CA 1
ATOM 7647 C C . ALA B 1 250 ? 110.663 104.481 148.108 1.00 36.84 250 ALA B C 1
ATOM 7648 O O . ALA B 1 250 ? 109.936 105.159 148.840 1.00 36.34 250 ALA B O 1
ATOM 7650 N N . ASN B 1 251 ? 110.409 104.281 146.818 1.00 37.06 251 ASN B N 1
ATOM 7651 C CA . ASN B 1 251 ? 109.269 104.907 146.162 1.00 37.18 251 ASN B CA 1
ATOM 7652 C C . ASN B 1 251 ? 107.929 104.198 146.344 1.00 35.70 251 ASN B C 1
ATOM 7653 O O . ASN B 1 251 ? 106.964 104.503 145.644 1.00 36.96 251 ASN B O 1
ATOM 7658 N N . GLY B 1 252 ? 107.865 103.250 147.270 1.00 32.73 252 GLY B N 1
ATOM 7659 C CA . GLY B 1 252 ? 106.607 102.570 147.524 1.00 32.11 252 GLY B CA 1
ATOM 7660 C C . GLY B 1 252 ? 106.229 101.333 146.729 1.00 31.60 252 GLY B C 1
ATOM 7661 O O . GLY B 1 252 ? 105.099 100.865 146.849 1.00 31.94 252 GLY B O 1
ATOM 7662 N N . SER B 1 253 ? 107.135 100.799 145.915 1.00 30.67 253 SER B N 1
ATOM 7663 C CA . SER B 1 253 ? 106.819 99.589 145.155 1.00 30.51 253 SER B CA 1
ATOM 7664 C C . SER B 1 253 ? 106.975 98.388 146.081 1.00 29.54 253 SER B C 1
ATOM 7665 O O . SER B 1 253 ? 107.951 98.305 146.831 1.00 28.63 253 SER B O 1
ATOM 7668 N N . SER B 1 254 ? 106.015 97.467 146.031 1.00 26.35 254 SER B N 1
ATOM 7669 C CA . SER B 1 254 ? 106.055 96.276 146.875 1.00 25.99 254 SER B CA 1
ATOM 7670 C C . SER B 1 254 ? 107.386 95.542 146.733 1.00 24.25 254 SER B C 1
ATOM 7671 O O . SER B 1 254 ? 107.982 95.514 145.655 1.00 24.58 254 SER B O 1
ATOM 7674 N N . SER B 1 255 ? 107.841 94.952 147.831 1.00 23.67 255 SER B N 1
ATOM 7675 C CA . SER B 1 255 ? 109.096 94.209 147.845 1.00 22.88 255 SER B CA 1
ATOM 7676 C C . SER B 1 255 ? 108.972 93.019 148.792 1.00 21.62 255 SER B C 1
ATOM 7677 O O . SER B 1 255 ? 107.910 92.787 149.369 1.00 21.92 255 SER B O 1
ATOM 7680 N N . GLY B 1 256 ? 110.063 92.269 148.937 1.00 21.40 256 GLY B N 1
ATOM 7681 C CA . GLY B 1 256 ? 110.088 91.124 149.829 1.00 20.26 256 GLY B CA 1
ATOM 7682 C C . GLY B 1 256 ? 108.917 90.167 149.732 1.00 21.31 256 GLY B C 1
ATOM 7683 O O . GLY B 1 256 ? 108.412 89.896 148.644 1.00 21.21 256 GLY B O 1
ATOM 7684 N N . LEU B 1 257 ? 108.502 89.649 150.887 1.00 21.64 257 LEU B N 1
ATOM 7685 C CA . LEU B 1 257 ? 107.395 88.702 150.987 1.00 21.74 257 LEU B CA 1
ATOM 7686 C C . LEU B 1 257 ? 106.168 89.222 150.249 1.00 21.95 257 LEU B C 1
ATOM 7687 O O . LEU B 1 257 ? 105.547 88.501 149.466 1.00 20.42 257 LEU B O 1
ATOM 7692 N N . ALA B 1 258 ? 105.824 90.478 150.515 1.00 20.93 258 ALA B N 1
ATOM 7693 C CA . ALA B 1 258 ? 104.666 91.106 149.894 1.00 21.98 258 ALA B CA 1
ATOM 7694 C C . ALA B 1 258 ? 104.747 91.015 148.374 1.00 20.82 258 ALA B C 1
ATOM 7695 O O . ALA B 1 258 ? 103.763 90.687 147.712 1.00 20.42 258 ALA B O 1
ATOM 7697 N N . TYR B 1 259 ? 105.925 91.301 147.831 1.00 19.77 259 TYR B N 1
ATOM 7698 C CA . TYR B 1 259 ? 106.136 91.251 146.389 1.00 19.90 259 TYR B CA 1
ATOM 7699 C C . TYR B 1 259 ? 105.932 89.844 145.816 1.00 19.13 259 TYR B C 1
ATOM 7700 O O . TYR B 1 259 ? 105.221 89.662 144.827 1.00 18.21 259 TYR B O 1
ATOM 7709 N N . VAL B 1 260 ? 106.563 88.853 146.435 1.00 20.54 260 VAL B N 1
ATOM 7710 C CA . VAL B 1 260 ? 106.446 87.472 145.971 1.00 19.79 260 VAL B CA 1
ATOM 7711 C C . VAL B 1 260 ? 104.988 87.009 146.027 1.00 20.46 260 VAL B C 1
ATOM 7712 O O . VAL B 1 260 ? 104.493 86.374 145.096 1.00 18.40 260 VAL B O 1
ATOM 7716 N N . LYS B 1 261 ? 104.303 87.331 147.118 1.00 20.75 261 LYS B N 1
ATOM 7717 C CA . LYS B 1 261 ? 102.898 86.956 147.271 1.00 23.17 261 LYS B CA 1
ATOM 7718 C C . LYS B 1 261 ? 102.071 87.585 146.148 1.00 23.43 261 LYS B C 1
ATOM 7719 O O . LYS B 1 261 ? 101.256 86.925 145.507 1.00 23.07 261 LYS B O 1
ATOM 7725 N N . GLU B 1 262 ? 102.308 88.870 145.912 1.00 24.08 262 GLU B N 1
ATOM 7726 C CA . GLU B 1 262 ? 101.598 89.621 144.886 1.00 23.98 262 GLU B CA 1
ATOM 7727 C C . GLU B 1 262 ? 101.817 89.078 143.464 1.00 24.24 262 GLU B C 1
ATOM 7728 O O . GLU B 1 262 ? 100.884 89.055 142.655 1.00 20.46 262 GLU B O 1
ATOM 7734 N N . LEU B 1 263 ? 103.038 88.637 143.163 1.00 21.78 263 LEU B N 1
ATOM 7735 C CA . LEU B 1 263 ? 103.344 88.090 141.839 1.00 21.49 263 LEU B CA 1
ATOM 7736 C C . LEU B 1 263 ? 102.428 86.932 141.485 1.00 20.84 263 LEU B C 1
ATOM 7737 O O . LEU B 1 263 ? 102.103 86.726 140.314 1.00 20.11 263 LEU B O 1
ATOM 7742 N N . GLY B 1 264 ? 102.043 86.163 142.501 1.00 20.46 264 GLY B N 1
ATOM 7743 C CA . GLY B 1 264 ? 101.175 85.019 142.288 1.00 19.76 264 GLY B CA 1
ATOM 7744 C C . GLY B 1 264 ? 101.925 83.696 142.318 1.00 21.67 264 GLY B C 1
ATOM 7745 O O . GLY B 1 264 ? 101.355 82.644 142.025 1.00 20.35 264 GLY B O 1
ATOM 7746 N N . VAL B 1 265 ? 103.207 83.735 142.664 1.00 21.33 265 VAL B N 1
ATOM 7747 C CA . VAL B 1 265 ? 103.991 82.504 142.719 1.00 22.64 265 VAL B CA 1
ATOM 7748 C C . VAL B 1 265 ? 103.433 81.578 143.802 1.00 20.02 265 VAL B C 1
ATOM 7749 O O . VAL B 1 265 ? 102.809 82.037 144.760 1.00 20.20 265 VAL B O 1
ATOM 7753 N N . THR B 1 266 ? 103.650 80.277 143.654 1.00 18.81 266 THR B N 1
ATOM 7754 C CA . THR B 1 266 ? 103.151 79.327 144.646 1.00 18.86 266 THR B CA 1
ATOM 7755 C C . THR B 1 266 ? 104.268 78.752 145.495 1.00 18.75 266 THR B C 1
ATOM 7756 O O . THR B 1 266 ? 104.092 78.524 146.694 1.00 17.11 266 THR B O 1
ATOM 7760 N N . HIS B 1 267 ? 105.410 78.505 144.860 1.00 17.45 267 HIS B N 1
ATOM 7761 C CA . HIS B 1 267 ? 106.566 77.928 145.538 1.00 17.83 267 HIS B CA 1
ATOM 7762 C C . HIS B 1 267 ? 107.820 78.763 145.370 1.00 18.47 267 HIS B C 1
ATOM 7763 O O . HIS B 1 267 ? 108.186 79.145 144.253 1.00 17.90 267 HIS B O 1
ATOM 7770 N N . VAL B 1 268 ? 108.482 79.037 146.486 1.00 16.80 268 VAL B N 1
ATOM 7771 C CA . VAL B 1 268 ? 109.724 79.779 146.447 1.00 17.69 268 VAL B CA 1
ATOM 7772 C C . VAL B 1 268 ? 110.839 78.735 146.520 1.00 17.00 268 VAL B C 1
ATOM 7773 O O . VAL B 1 268 ? 110.912 77.968 147.483 1.00 14.37 268 VAL B O 1
ATOM 7777 N N . GLU B 1 269 ? 111.683 78.682 145.496 1.00 16.41 269 GLU B N 1
ATOM 7778 C CA . GLU B 1 269 ? 112.799 77.739 145.500 1.00 15.79 269 GLU B CA 1
ATOM 7779 C C . GLU B 1 269 ? 114.037 78.495 145.954 1.00 15.74 269 GLU B C 1
ATOM 7780 O O . GLU B 1 269 ? 114.418 79.504 145.354 1.00 18.52 269 GLU B O 1
ATOM 7786 N N . LEU B 1 270 ? 114.659 77.998 147.013 1.00 14.99 270 LEU B N 1
ATOM 7787 C CA . LEU B 1 270 ? 115.846 78.618 147.582 1.00 15.96 270 LEU B CA 1
ATOM 7788 C C . LEU B 1 270 ? 117.121 77.905 147.164 1.00 16.23 270 LEU B C 1
ATOM 7789 O O . LEU B 1 270 ? 117.162 76.672 147.124 1.00 14.77 270 LEU B O 1
ATOM 7794 N N . LEU B 1 271 ? 118.164 78.670 146.856 1.00 16.51 271 LEU B N 1
ATOM 7795 C CA . LEU B 1 271 ? 119.430 78.042 146.535 1.00 16.11 271 LEU B CA 1
ATOM 7796 C C . LEU B 1 271 ? 119.846 77.399 147.873 1.00 14.78 271 LEU B C 1
ATOM 7797 O O . LEU B 1 271 ? 119.329 77.773 148.931 1.00 16.40 271 LEU B O 1
ATOM 7802 N N . PRO B 1 272 ? 120.773 76.427 147.847 1.00 15.55 272 PRO B N 1
ATOM 7803 C CA . PRO B 1 272 ? 121.233 75.718 149.051 1.00 13.88 272 PRO B CA 1
ATOM 7804 C C . PRO B 1 272 ? 121.257 76.460 150.386 1.00 14.81 272 PRO B C 1
ATOM 7805 O O . PRO B 1 272 ? 121.904 77.501 150.522 1.00 14.70 272 PRO B O 1
ATOM 7809 N N . VAL B 1 273 ? 120.558 75.902 151.374 1.00 13.83 273 VAL B N 1
ATOM 7810 C CA . VAL B 1 273 ? 120.519 76.494 152.708 1.00 15.75 273 VAL B CA 1
ATOM 7811 C C . VAL B 1 273 ? 121.157 75.584 153.756 1.00 15.49 273 VAL B C 1
ATOM 7812 O O . VAL B 1 273 ? 121.116 75.885 154.951 1.00 18.09 273 VAL B O 1
ATOM 7816 N N . ASN B 1 274 ? 121.730 74.465 153.317 1.00 15.98 274 ASN B N 1
ATOM 7817 C CA . ASN B 1 274 ? 122.414 73.558 154.238 1.00 16.60 274 ASN B CA 1
ATOM 7818 C C . ASN B 1 274 ? 123.816 74.169 154.339 1.00 16.45 274 ASN B C 1
ATOM 7819 O O . ASN B 1 274 ? 124.209 74.928 153.458 1.00 17.31 274 ASN B O 1
ATOM 7824 N N . ASP B 1 275 ? 124.577 73.852 155.382 1.00 17.16 275 ASP B N 1
ATOM 7825 C CA . ASP B 1 275 ? 125.895 74.474 155.516 1.00 16.75 275 ASP B CA 1
ATOM 7826 C C . ASP B 1 275 ? 126.849 74.170 154.375 1.00 16.91 275 ASP B C 1
ATOM 7827 O O . ASP B 1 275 ? 127.094 73.012 154.037 1.00 15.95 275 ASP B O 1
ATOM 7832 N N . PHE B 1 276 ? 127.392 75.232 153.791 1.00 15.75 276 PHE B N 1
ATOM 7833 C CA . PHE B 1 276 ? 128.330 75.100 152.690 1.00 13.54 276 PHE B CA 1
ATOM 7834 C C . PHE B 1 276 ? 129.580 75.954 152.906 1.00 14.27 276 PHE B C 1
ATOM 7835 O O . PHE B 1 276 ? 129.631 76.777 153.818 1.00 11.23 276 PHE B O 1
ATOM 7843 N N . ALA B 1 277 ? 130.589 75.740 152.063 1.00 15.47 277 ALA B N 1
ATOM 7844 C CA . ALA B 1 277 ? 131.830 76.505 152.127 1.00 15.78 277 ALA B CA 1
ATOM 7845 C C . ALA B 1 277 ? 131.772 77.554 151.016 1.00 17.33 277 ALA B C 1
ATOM 7846 O O . ALA B 1 277 ? 131.031 77.390 150.040 1.00 16.44 277 ALA B O 1
ATOM 7848 N N . GLY B 1 278 ? 132.547 78.626 151.157 1.00 17.38 278 GLY B N 1
ATOM 7849 C CA . GLY B 1 278 ? 132.556 79.660 150.135 1.00 18.57 278 GLY B CA 1
ATOM 7850 C C . GLY B 1 278 ? 132.370 81.067 150.674 1.00 19.96 278 GLY B C 1
ATOM 7851 O O . GLY B 1 278 ? 132.684 82.055 150.004 1.00 19.60 278 GLY B O 1
ATOM 7852 N N . VAL B 1 279 ? 131.831 81.159 151.880 1.00 19.29 279 VAL B N 1
ATOM 7853 C CA . VAL B 1 279 ? 131.621 82.442 152.520 1.00 18.27 279 VAL B CA 1
ATOM 7854 C C . VAL B 1 279 ? 132.068 82.280 153.961 1.00 19.16 279 VAL B C 1
ATOM 7855 O O . VAL B 1 279 ? 131.571 81.410 154.675 1.00 18.97 279 VAL B O 1
ATOM 7859 N N . ASP B 1 280 ? 133.027 83.101 154.376 1.00 19.52 280 ASP B N 1
ATOM 7860 C CA . ASP B 1 280 ? 133.528 83.052 155.743 1.00 20.10 280 ASP B CA 1
ATOM 7861 C C . ASP B 1 280 ? 132.451 83.666 156.627 1.00 19.54 280 ASP B C 1
ATOM 7862 O O . ASP B 1 280 ? 132.156 84.859 156.517 1.00 20.22 280 ASP B O 1
ATOM 7867 N N . GLU B 1 281 ? 131.870 82.854 157.502 1.00 18.72 281 GLU B N 1
ATOM 7868 C CA . GLU B 1 281 ? 130.813 83.324 158.391 1.00 19.04 281 GLU B CA 1
ATOM 7869 C C . GLU B 1 281 ? 131.287 84.372 159.402 1.00 20.27 281 GLU B C 1
ATOM 7870 O O . GLU B 1 281 ? 130.467 85.019 160.057 1.00 19.68 281 GLU B O 1
ATOM 7876 N N . GLU B 1 282 ? 132.602 84.544 159.522 1.00 18.82 282 GLU B N 1
ATOM 7877 C CA . GLU B 1 282 ? 133.154 85.540 160.438 1.00 20.33 282 GLU B CA 1
ATOM 7878 C C . GLU B 1 282 ? 133.230 86.883 159.712 1.00 21.64 282 GLU B C 1
ATOM 7879 O O . GLU B 1 282 ? 133.417 87.928 160.332 1.00 20.49 282 GLU B O 1
ATOM 7885 N N . LYS B 1 283 ? 133.109 86.845 158.390 1.00 20.92 283 LYS B N 1
ATOM 7886 C CA . LYS B 1 283 ? 133.127 88.065 157.594 1.00 24.07 283 LYS B CA 1
ATOM 7887 C C . LYS B 1 283 ? 132.409 87.789 156.278 1.00 21.37 283 LYS B C 1
ATOM 7888 O O . LYS B 1 283 ? 133.010 87.782 155.205 1.00 20.47 283 LYS B O 1
ATOM 7894 N N . PRO B 1 284 ? 131.087 87.582 156.361 1.00 20.11 284 PRO B N 1
ATOM 7895 C CA . PRO B 1 284 ? 130.161 87.284 155.263 1.00 20.35 284 PRO B CA 1
ATOM 7896 C C . PRO B 1 284 ? 130.137 88.223 154.062 1.00 20.97 284 PRO B C 1
ATOM 7897 O O . PRO B 1 284 ? 129.796 87.806 152.958 1.00 20.22 284 PRO B O 1
ATOM 7901 N N . LEU B 1 285 ? 130.499 89.484 154.258 1.00 21.29 285 LEU B N 1
ATOM 7902 C CA . LEU B 1 285 ? 130.496 90.421 153.146 1.00 23.71 285 LEU B CA 1
ATOM 7903 C C . LEU B 1 285 ? 131.745 90.319 152.276 1.00 23.29 285 LEU B C 1
ATOM 7904 O O . LEU B 1 285 ? 131.744 90.784 151.139 1.00 25.46 285 LEU B O 1
ATOM 7909 N N . ASP B 1 286 ? 132.802 89.702 152.797 1.00 22.43 286 ASP B N 1
ATOM 7910 C CA . ASP B 1 286 ? 134.054 89.585 152.049 1.00 22.88 286 ASP B CA 1
ATOM 7911 C C . ASP B 1 286 ? 134.046 88.648 150.848 1.00 23.12 286 ASP B C 1
ATOM 7912 O O . ASP B 1 286 ? 134.971 88.670 150.034 1.00 23.02 286 ASP B O 1
ATOM 7917 N N . ALA B 1 287 ? 133.018 87.816 150.739 1.00 21.98 287 ALA B N 1
ATOM 7918 C CA . ALA B 1 287 ? 132.916 86.900 149.612 1.00 21.05 287 ALA B CA 1
ATOM 7919 C C . ALA B 1 287 ? 131.461 86.509 149.418 1.00 20.30 287 ALA B C 1
ATOM 7920 O O . ALA B 1 287 ? 130.623 86.750 150.290 1.00 22.65 287 ALA B O 1
ATOM 7922 N N . TYR B 1 288 ? 131.167 85.917 148.268 1.00 19.80 288 TYR B N 1
ATOM 7923 C CA . TYR B 1 288 ? 129.816 85.483 147.932 1.00 18.33 288 TYR B CA 1
ATOM 7924 C C . TYR B 1 288 ? 129.873 84.084 147.340 1.00 17.41 288 TYR B C 1
ATOM 7925 O O . TYR B 1 288 ? 130.871 83.705 146.740 1.00 18.03 288 TYR B O 1
ATOM 7934 N N . ASN B 1 289 ? 128.805 83.315 147.514 1.00 17.71 289 ASN B N 1
ATOM 7935 C CA . ASN B 1 289 ? 128.750 81.984 146.930 1.00 16.72 289 ASN B CA 1
ATOM 7936 C C . ASN B 1 289 ? 127.325 81.455 146.857 1.00 15.29 289 ASN B C 1
ATOM 7937 O O . ASN B 1 289 ? 126.540 81.643 147.783 1.00 13.87 289 ASN B O 1
ATOM 7942 N N . TRP B 1 290 ? 126.993 80.803 145.743 1.00 15.26 290 TRP B N 1
ATOM 7943 C CA . TRP B 1 290 ? 125.660 80.240 145.569 1.00 14.49 290 TRP B CA 1
ATOM 7944 C C . TRP B 1 290 ? 125.383 79.183 146.607 1.00 13.96 290 TRP B C 1
ATOM 7945 O O . TRP B 1 290 ? 124.232 78.976 146.987 1.00 15.09 290 TRP B O 1
ATOM 7956 N N . GLY B 1 291 ? 126.433 78.491 147.039 1.00 12.67 291 GLY B N 1
ATOM 7957 C CA . GLY B 1 291 ? 126.259 77.461 148.047 1.00 12.54 291 GLY B CA 1
ATOM 7958 C C . GLY B 1 291 ? 126.379 76.018 147.578 1.00 13.91 291 GLY B C 1
ATOM 7959 O O . GLY B 1 291 ? 126.005 75.104 148.311 1.00 12.86 291 GLY B O 1
ATOM 7960 N N . TYR B 1 292 ? 126.891 75.792 146.370 1.00 14.68 292 TYR B N 1
ATOM 7961 C CA . TYR B 1 292 ? 127.043 74.422 145.881 1.00 15.16 292 TYR B CA 1
ATOM 7962 C C . TYR B 1 292 ? 128.358 73.769 146.332 1.00 16.98 292 TYR B C 1
ATOM 7963 O O . TYR B 1 292 ? 129.023 73.084 145.558 1.00 17.40 292 TYR B O 1
ATOM 7972 N N . ASN B 1 293 ? 128.719 73.985 147.594 1.00 16.46 293 ASN B N 1
ATOM 7973 C CA . ASN B 1 293 ? 129.931 73.404 148.178 1.00 19.12 293 ASN B CA 1
ATOM 7974 C C . ASN B 1 293 ? 129.519 72.819 149.520 1.00 17.20 293 ASN B C 1
ATOM 7975 O O . ASN B 1 293 ? 129.850 73.362 150.571 1.00 19.37 293 ASN B O 1
ATOM 7980 N N . PRO B 1 294 ? 128.796 71.691 149.494 1.00 17.80 294 PRO B N 1
ATOM 7981 C CA . PRO B 1 294 ? 128.287 70.978 150.673 1.00 16.05 294 PRO B CA 1
ATOM 7982 C C . PRO B 1 294 ? 129.294 70.583 151.743 1.00 18.23 294 PRO B C 1
ATOM 7983 O O . PRO B 1 294 ? 130.282 69.904 151.460 1.00 14.37 294 PRO B O 1
ATOM 7987 N N . LEU B 1 295 ? 129.029 71.012 152.976 1.00 18.09 295 LEU B N 1
ATOM 7988 C CA . LEU B 1 295 ? 129.867 70.663 154.119 1.00 17.63 295 LEU B CA 1
ATOM 7989 C C . LEU B 1 295 ? 129.030 69.785 155.046 1.00 18.11 295 LEU B C 1
ATOM 7990 O O . LEU B 1 295 ? 129.426 68.675 155.384 1.00 15.69 295 LEU B O 1
ATOM 7995 N N . HIS B 1 296 ? 127.861 70.281 155.443 1.00 16.29 296 HIS B N 1
ATOM 7996 C CA . HIS B 1 296 ? 126.982 69.521 156.328 1.00 16.37 296 HIS B CA 1
ATOM 7997 C C . HIS B 1 296 ? 125.572 69.557 155.747 1.00 14.97 296 HIS B C 1
ATOM 7998 O O . HIS B 1 296 ? 124.972 70.622 155.617 1.00 15.07 296 HIS B O 1
ATOM 8005 N N . PHE B 1 297 ? 125.065 68.380 155.384 1.00 15.04 297 PHE B N 1
ATOM 8006 C CA . PHE B 1 297 ? 123.745 68.240 154.772 1.00 15.14 297 PHE B CA 1
ATOM 8007 C C . PHE B 1 297 ? 122.555 68.342 155.718 1.00 14.03 297 PHE B C 1
ATOM 8008 O O . PHE B 1 297 ? 121.435 68.589 155.275 1.00 15.29 297 PHE B O 1
ATOM 8016 N N . PHE B 1 298 ? 122.786 68.146 157.011 1.00 14.86 298 PHE B N 1
ATOM 8017 C CA . PHE B 1 298 ? 121.701 68.205 157.978 1.00 15.46 298 PHE B CA 1
ATOM 8018 C C . PHE B 1 298 ? 121.629 69.491 158.783 1.00 16.03 298 PHE B C 1
ATOM 8019 O O . PHE B 1 298 ? 120.725 69.656 159.598 1.00 17.98 298 PHE B O 1
ATOM 8027 N N . ALA B 1 299 ? 122.577 70.398 158.572 1.00 15.04 299 ALA B N 1
ATOM 8028 C CA . ALA B 1 299 ? 122.568 71.664 159.305 1.00 14.20 299 ALA B CA 1
ATOM 8029 C C . ALA B 1 299 ? 122.476 72.839 158.339 1.00 15.32 299 ALA B C 1
ATOM 8030 O O . ALA B 1 299 ? 122.928 72.751 157.197 1.00 15.77 299 ALA B O 1
ATOM 8032 N N . PRO B 1 300 ? 121.881 73.958 158.787 1.00 15.42 300 PRO B N 1
ATOM 8033 C CA . PRO B 1 300 ? 121.732 75.151 157.952 1.00 15.36 300 PRO B CA 1
ATOM 8034 C C . PRO B 1 300 ? 123.027 75.924 157.771 1.00 15.45 300 PRO B C 1
ATOM 8035 O O . PRO B 1 300 ? 123.949 75.811 158.577 1.00 15.99 300 PRO B O 1
ATOM 8039 N N . GLU B 1 301 ? 123.064 76.723 156.709 1.00 15.95 301 GLU B N 1
ATOM 8040 C CA . GLU B 1 301 ? 124.197 77.576 156.385 1.00 16.34 301 GLU B CA 1
ATOM 8041 C C . GLU B 1 301 ? 124.222 78.691 157.430 1.00 17.11 301 GLU B C 1
ATOM 8042 O O . GLU B 1 301 ? 123.168 79.151 157.874 1.00 16.20 301 GLU B O 1
ATOM 8048 N N . GLY B 1 302 ? 125.417 79.125 157.820 1.00 16.43 302 GLY B N 1
ATOM 8049 C CA . GLY B 1 302 ? 125.523 80.162 158.831 1.00 16.71 302 GLY B CA 1
ATOM 8050 C C . GLY B 1 302 ? 125.490 81.621 158.404 1.00 17.56 302 GLY B C 1
ATOM 8051 O O . GLY B 1 302 ? 125.005 82.464 159.162 1.00 18.57 302 GLY B O 1
ATOM 8052 N N . SER B 1 303 ? 125.979 81.938 157.206 1.00 17.56 303 SER B N 1
ATOM 8053 C CA . SER B 1 303 ? 126.008 83.335 156.771 1.00 15.92 303 SER B CA 1
ATOM 8054 C C . SER B 1 303 ? 124.629 83.972 156.598 1.00 16.59 303 SER B C 1
ATOM 8055 O O . SER B 1 303 ? 124.523 85.192 156.540 1.00 15.40 303 SER B O 1
ATOM 8058 N N . TYR B 1 304 ? 123.575 83.161 156.525 1.00 16.35 304 TYR B N 1
ATOM 8059 C CA . TYR B 1 304 ? 122.224 83.713 156.398 1.00 16.95 304 TYR B CA 1
ATOM 8060 C C . TYR B 1 304 ? 121.598 83.989 157.763 1.00 16.44 304 TYR B C 1
ATOM 8061 O O . TYR B 1 304 ? 120.491 84.530 157.848 1.00 17.02 304 TYR B O 1
ATOM 8070 N N . ALA B 1 305 ? 122.302 83.616 158.830 1.00 16.83 305 ALA B N 1
ATOM 8071 C CA . ALA B 1 305 ? 121.791 83.831 160.179 1.00 16.88 305 ALA B CA 1
ATOM 8072 C C . ALA B 1 305 ? 122.223 85.172 160.741 1.00 18.52 305 ALA B C 1
ATOM 8073 O O . ALA B 1 305 ? 123.282 85.687 160.391 1.00 18.81 305 ALA B O 1
ATOM 8075 N N . SER B 1 306 ? 121.402 85.735 161.625 1.00 19.94 306 SER B N 1
ATOM 8076 C CA . SER B 1 306 ? 121.738 87.014 162.240 1.00 22.34 306 SER B CA 1
ATOM 8077 C C . SER B 1 306 ? 123.025 86.821 163.036 1.00 22.21 306 SER B C 1
ATOM 8078 O O . SER B 1 306 ? 123.873 87.710 163.100 1.00 23.62 306 SER B O 1
ATOM 8081 N N . ASN B 1 307 ? 123.155 85.643 163.637 1.00 20.86 307 ASN B N 1
ATOM 8082 C CA . ASN B 1 307 ? 124.319 85.301 164.444 1.00 20.38 307 ASN B CA 1
ATOM 8083 C C . ASN B 1 307 ? 124.745 83.868 164.120 1.00 19.53 307 ASN B C 1
ATOM 8084 O O . ASN B 1 307 ? 124.099 82.912 164.544 1.00 18.96 307 ASN B O 1
ATOM 8089 N N . PRO B 1 308 ? 125.844 83.705 163.365 1.00 18.15 308 PRO B N 1
ATOM 8090 C CA . PRO B 1 308 ? 126.328 82.374 162.998 1.00 19.97 308 PRO B CA 1
ATOM 8091 C C . PRO B 1 308 ? 127.071 81.682 164.131 1.00 19.94 308 PRO B C 1
ATOM 8092 O O . PRO B 1 308 ? 127.393 80.500 164.035 1.00 18.78 308 PRO B O 1
ATOM 8096 N N . HIS B 1 309 ? 127.327 82.425 165.204 1.00 20.80 309 HIS B N 1
ATOM 8097 C CA . HIS B 1 309 ? 128.050 81.907 166.365 1.00 21.88 309 HIS B CA 1
ATOM 8098 C C . HIS B 1 309 ? 127.201 81.053 167.308 1.00 22.23 309 HIS B C 1
ATOM 8099 O O . HIS B 1 309 ? 127.716 80.140 167.953 1.00 24.42 309 HIS B O 1
ATOM 8106 N N . ASP B 1 310 ? 125.910 81.358 167.405 1.00 21.69 310 ASP B N 1
ATOM 8107 C CA . ASP B 1 310 ? 125.006 80.592 168.259 1.00 20.16 310 ASP B CA 1
ATOM 8108 C C . ASP B 1 310 ? 124.341 79.516 167.401 1.00 19.55 310 ASP B C 1
ATOM 8109 O O . ASP B 1 310 ? 123.525 79.826 166.536 1.00 17.55 310 ASP B O 1
ATOM 8114 N N . PRO B 1 311 ? 124.682 78.237 167.640 1.00 19.37 311 PRO B N 1
ATOM 8115 C CA . PRO B 1 311 ? 124.150 77.084 166.902 1.00 19.54 311 PRO B CA 1
ATOM 8116 C C . PRO B 1 311 ? 122.652 77.093 166.605 1.00 18.80 311 PRO B C 1
ATOM 8117 O O . PRO B 1 311 ? 122.242 76.842 165.478 1.00 19.79 311 PRO B O 1
ATOM 8121 N N . GLN B 1 312 ? 121.837 77.380 167.612 1.00 18.70 312 GLN B N 1
ATOM 8122 C CA . GLN B 1 312 ? 120.390 77.377 167.433 1.00 18.47 312 GLN B CA 1
ATOM 8123 C C . GLN B 1 312 ? 119.820 78.517 166.599 1.00 18.73 312 GLN B C 1
ATOM 8124 O O . GLN B 1 312 ? 118.803 78.341 165.931 1.00 20.74 312 GLN B O 1
ATOM 8130 N N . THR B 1 313 ? 120.463 79.680 166.630 1.00 17.68 313 THR B N 1
ATOM 8131 C CA . THR B 1 313 ? 119.956 80.838 165.902 1.00 18.03 313 THR B CA 1
ATOM 8132 C C . THR B 1 313 ? 119.650 80.606 164.424 1.00 19.56 313 THR B C 1
ATOM 8133 O O . THR B 1 313 ? 118.574 80.985 163.953 1.00 20.73 313 THR B O 1
ATOM 8137 N N . ARG B 1 314 ? 120.575 79.996 163.686 1.00 17.92 314 ARG B N 1
ATOM 8138 C CA . ARG B 1 314 ? 120.329 79.763 162.268 1.00 18.14 314 ARG B CA 1
ATOM 8139 C C . ARG B 1 314 ? 119.116 78.867 162.061 1.00 17.73 314 ARG B C 1
ATOM 8140 O O . ARG B 1 314 ? 118.318 79.105 161.158 1.00 18.38 314 ARG B O 1
ATOM 8148 N N . LYS B 1 315 ? 118.971 77.851 162.904 1.00 16.63 315 LYS B N 1
ATOM 8149 C CA . LYS B 1 315 ? 117.840 76.929 162.804 1.00 19.48 315 LYS B CA 1
ATOM 8150 C C . LYS B 1 315 ? 116.505 77.639 163.055 1.00 19.64 315 LYS B C 1
ATOM 8151 O O . LYS B 1 315 ? 115.549 77.483 162.300 1.00 19.98 315 LYS B O 1
ATOM 8157 N N . THR B 1 316 ? 116.445 78.414 164.127 1.00 20.39 316 THR B N 1
ATOM 8158 C CA . THR B 1 316 ? 115.231 79.137 164.461 1.00 20.56 316 THR B CA 1
ATOM 8159 C C . THR B 1 316 ? 114.828 80.081 163.331 1.00 19.14 316 THR B C 1
ATOM 8160 O O . THR B 1 316 ? 113.692 80.043 162.854 1.00 18.67 316 THR B O 1
ATOM 8164 N N . GLU B 1 317 ? 115.766 80.905 162.881 1.00 17.08 317 GLU B N 1
ATOM 8165 C CA . GLU B 1 317 ? 115.465 81.867 161.832 1.00 18.54 317 GLU B CA 1
ATOM 8166 C C . GLU B 1 317 ? 115.052 81.262 160.488 1.00 19.37 317 GLU B C 1
ATOM 8167 O O . GLU B 1 317 ? 114.209 81.834 159.791 1.00 19.81 317 GLU B O 1
ATOM 8173 N N . LEU B 1 318 ? 115.623 80.117 160.118 1.00 18.81 318 LEU B N 1
ATOM 8174 C CA . LEU B 1 318 ? 115.238 79.483 158.854 1.00 18.16 318 LEU B CA 1
ATOM 8175 C C . LEU B 1 318 ? 113.811 78.958 158.995 1.00 16.86 318 LEU B C 1
ATOM 8176 O O . LEU B 1 318 ? 113.005 79.079 158.073 1.00 16.45 318 LEU B O 1
ATOM 8181 N N . LYS B 1 319 ? 113.501 78.382 160.156 1.00 17.67 319 LYS B N 1
ATOM 8182 C CA . LYS B 1 319 ? 112.155 77.866 160.413 1.00 18.49 319 LYS B CA 1
ATOM 8183 C C . LYS B 1 319 ? 111.108 78.980 160.415 1.00 18.57 319 LYS B C 1
ATOM 8184 O O . LYS B 1 319 ? 110.006 78.806 159.898 1.00 19.93 319 LYS B O 1
ATOM 8190 N N . GLN B 1 320 ? 111.442 80.124 160.999 1.00 18.30 320 GLN B N 1
ATOM 8191 C CA . GLN B 1 320 ? 110.494 81.234 161.040 1.00 19.77 320 GLN B CA 1
ATOM 8192 C C . GLN B 1 320 ? 110.229 81.750 159.629 1.00 19.22 320 GLN B C 1
ATOM 8193 O O . GLN B 1 320 ? 109.102 82.112 159.283 1.00 18.94 320 GLN B O 1
ATOM 8199 N N . MET B 1 321 ? 111.278 81.774 158.817 1.00 18.95 321 MET B N 1
ATOM 8200 C CA . MET B 1 321 ? 111.161 82.227 157.441 1.00 20.24 321 MET B CA 1
ATOM 8201 C C . MET B 1 321 ? 110.181 81.318 156.712 1.00 19.35 321 MET B C 1
ATOM 8202 O O . MET B 1 321 ? 109.261 81.785 156.051 1.00 20.50 321 MET B O 1
ATOM 8207 N N . ILE B 1 322 ? 110.392 80.013 156.847 1.00 19.40 322 ILE B N 1
ATOM 8208 C CA . ILE B 1 322 ? 109.545 79.016 156.209 1.00 18.15 322 ILE B CA 1
ATOM 8209 C C . ILE B 1 322 ? 108.119 79.073 156.745 1.00 19.33 322 ILE B C 1
ATOM 8210 O O . ILE B 1 322 ? 107.153 78.976 155.982 1.00 17.82 322 ILE B O 1
ATOM 8215 N N . ASN B 1 323 ? 107.984 79.228 158.056 1.00 17.28 323 ASN B N 1
ATOM 8216 C CA . ASN B 1 323 ? 106.657 79.283 158.647 1.00 19.32 323 ASN B CA 1
ATOM 8217 C C . ASN B 1 323 ? 105.898 80.527 158.198 1.00 20.35 323 ASN B C 1
ATOM 8218 O O . ASN B 1 323 ? 104.694 80.466 157.953 1.00 22.66 323 ASN B O 1
ATOM 8223 N N . THR B 1 324 ? 106.595 81.654 158.084 1.00 19.89 324 THR B N 1
ATOM 8224 C CA . THR B 1 324 ? 105.944 82.884 157.641 1.00 20.74 324 THR B CA 1
ATOM 8225 C C . THR B 1 324 ? 105.468 82.741 156.189 1.00 21.31 324 THR B C 1
ATOM 8226 O O . THR B 1 324 ? 104.388 83.218 155.831 1.00 19.00 324 THR B O 1
ATOM 8230 N N . LEU B 1 325 ? 106.276 82.088 155.355 1.00 20.47 325 LEU B N 1
ATOM 8231 C CA . LEU B 1 325 ? 105.897 81.870 153.960 1.00 18.96 325 LEU B CA 1
ATOM 8232 C C . LEU B 1 325 ? 104.609 81.046 153.941 1.00 17.74 325 LEU B C 1
ATOM 8233 O O . LEU B 1 325 ? 103.667 81.361 153.212 1.00 17.91 325 LEU B O 1
ATOM 8238 N N . HIS B 1 326 ? 104.569 79.995 154.755 1.00 16.01 326 HIS B N 1
ATOM 8239 C CA . HIS B 1 326 ? 103.386 79.148 154.849 1.00 17.44 326 HIS B CA 1
ATOM 8240 C C . HIS B 1 326 ? 102.171 79.970 155.294 1.00 18.89 326 HIS B C 1
ATOM 8241 O O . HIS B 1 326 ? 101.086 79.839 154.732 1.00 17.63 326 HIS B O 1
ATOM 8248 N N . GLN B 1 327 ? 102.363 80.810 156.308 1.00 19.21 327 GLN B N 1
ATOM 8249 C CA . GLN B 1 327 ? 101.290 81.653 156.827 1.00 21.32 327 GLN B CA 1
ATOM 8250 C C . GLN B 1 327 ? 100.663 82.492 155.726 1.00 20.82 327 GLN B C 1
ATOM 8251 O O . GLN B 1 327 ? 99.496 82.860 155.804 1.00 21.15 327 GLN B O 1
ATOM 8257 N N . HIS B 1 328 ? 101.449 82.802 154.704 1.00 21.66 328 HIS B N 1
ATOM 8258 C CA . HIS B 1 328 ? 100.967 83.611 153.594 1.00 21.34 328 HIS B CA 1
ATOM 8259 C C . HIS B 1 328 ? 100.619 82.786 152.358 1.00 20.41 328 HIS B C 1
ATOM 8260 O O . HIS B 1 328 ? 100.597 83.305 151.243 1.00 20.68 328 HIS B O 1
ATOM 8267 N N . GLY B 1 329 ? 100.344 81.502 152.574 1.00 19.18 329 GLY B N 1
ATOM 8268 C CA . GLY B 1 329 ? 99.972 80.608 151.489 1.00 20.38 329 GLY B CA 1
ATOM 8269 C C . GLY B 1 329 ? 101.087 80.224 150.530 1.00 21.06 329 GLY B C 1
ATOM 8270 O O . GLY B 1 329 ? 100.828 79.626 149.486 1.00 22.36 329 GLY B O 1
ATOM 8271 N N . LEU B 1 330 ? 102.324 80.557 150.875 1.00 20.28 330 LEU B N 1
ATOM 8272 C CA . LEU B 1 330 ? 103.458 80.239 150.013 1.00 20.00 330 LEU B CA 1
ATOM 8273 C C . LEU B 1 330 ? 104.203 78.991 150.486 1.00 18.54 330 LEU B C 1
ATOM 8274 O O . LEU B 1 330 ? 104.401 78.797 151.684 1.00 18.40 330 LEU B O 1
ATOM 8279 N N . ARG B 1 331 ? 104.612 78.153 149.535 1.00 17.84 331 ARG B N 1
ATOM 8280 C CA . ARG B 1 331 ? 105.346 76.929 149.836 1.00 18.66 331 ARG B CA 1
ATOM 8281 C C . ARG B 1 331 ? 106.840 77.077 149.518 1.00 19.40 331 ARG B C 1
ATOM 8282 O O . ARG B 1 331 ? 107.242 77.973 148.770 1.00 19.32 331 ARG B O 1
ATOM 8290 N N . VAL B 1 332 ? 107.654 76.194 150.090 1.00 17.55 332 VAL B N 1
ATOM 8291 C CA . VAL B 1 332 ? 109.106 76.256 149.931 1.00 16.95 332 VAL B CA 1
ATOM 8292 C C . VAL B 1 332 ? 109.757 75.017 149.318 1.00 17.21 332 VAL B C 1
ATOM 8293 O O . VAL B 1 332 ? 109.480 73.886 149.728 1.00 17.36 332 VAL B O 1
ATOM 8297 N N . ILE B 1 333 ? 110.634 75.242 148.344 1.00 15.33 333 ILE B N 1
ATOM 8298 C CA . ILE B 1 333 ? 111.369 74.155 147.701 1.00 16.20 333 ILE B CA 1
ATOM 8299 C C . ILE B 1 333 ? 112.849 74.366 148.017 1.00 16.94 333 ILE B C 1
ATOM 8300 O O . ILE B 1 333 ? 113.369 75.476 147.893 1.00 17.60 333 ILE B O 1
ATOM 8305 N N . LEU B 1 334 ? 113.523 73.302 148.426 1.00 15.53 334 LEU B N 1
ATOM 8306 C CA . LEU B 1 334 ? 114.937 73.382 148.765 1.00 15.26 334 LEU B CA 1
ATOM 8307 C C . LEU B 1 334 ? 115.855 72.805 147.691 1.00 16.04 334 LEU B C 1
ATOM 8308 O O . LEU B 1 334 ? 115.663 71.684 147.227 1.00 16.34 334 LEU B O 1
ATOM 8313 N N . ASP B 1 335 ? 116.851 73.591 147.293 1.00 17.24 335 ASP B N 1
ATOM 8314 C CA . ASP B 1 335 ? 117.841 73.158 146.311 1.00 17.39 335 ASP B CA 1
ATOM 8315 C C . ASP B 1 335 ? 118.775 72.284 147.150 1.00 17.55 335 ASP B C 1
ATOM 8316 O O . ASP B 1 335 ? 119.330 72.760 148.146 1.00 16.23 335 ASP B O 1
ATOM 8321 N N . VAL B 1 336 ? 118.916 71.010 146.781 1.00 17.22 336 VAL B N 1
ATOM 8322 C CA . VAL B 1 336 ? 119.793 70.094 147.515 1.00 15.38 336 VAL B CA 1
ATOM 8323 C C . VAL B 1 336 ? 120.905 69.587 146.604 1.00 15.60 336 VAL B C 1
ATOM 8324 O O . VAL B 1 336 ? 120.692 69.374 145.411 1.00 14.22 336 VAL B O 1
ATOM 8328 N N . VAL B 1 337 ? 122.085 69.384 147.184 1.00 15.42 337 VAL B N 1
ATOM 8329 C CA . VAL B 1 337 ? 123.269 68.981 146.430 1.00 16.79 337 VAL B CA 1
ATOM 8330 C C . VAL B 1 337 ? 123.847 67.626 146.846 1.00 17.86 337 VAL B C 1
ATOM 8331 O O . VAL B 1 337 ? 124.925 67.567 147.433 1.00 18.18 337 VAL B O 1
ATOM 8335 N N . PHE B 1 338 ? 123.159 66.541 146.504 1.00 17.27 338 PHE B N 1
ATOM 8336 C CA . PHE B 1 338 ? 123.612 65.204 146.880 1.00 17.35 338 PHE B CA 1
ATOM 8337 C C . PHE B 1 338 ? 124.506 64.529 145.851 1.00 19.09 338 PHE B C 1
ATOM 8338 O O . PHE B 1 338 ? 124.681 63.312 145.887 1.00 18.14 338 PHE B O 1
ATOM 8346 N N . ASN B 1 339 ? 125.074 65.307 144.939 1.00 18.39 339 ASN B N 1
ATOM 8347 C CA . ASN B 1 339 ? 125.924 64.734 143.909 1.00 20.30 339 ASN B CA 1
ATOM 8348 C C . ASN B 1 339 ? 127.412 64.795 144.250 1.00 20.57 339 ASN B C 1
ATOM 8349 O O . ASN B 1 339 ? 128.215 64.090 143.644 1.00 19.48 339 ASN B O 1
ATOM 8354 N N . HIS B 1 340 ? 127.779 65.632 145.217 1.00 20.79 340 HIS B N 1
ATOM 8355 C CA . HIS B 1 340 ? 129.181 65.755 145.609 1.00 21.55 340 HIS B CA 1
ATOM 8356 C C . HIS B 1 340 ? 129.318 66.505 146.925 1.00 22.17 340 HIS B C 1
ATOM 8357 O O . HIS B 1 340 ? 128.331 67.003 147.469 1.00 20.89 340 HIS B O 1
ATOM 8364 N N . VAL B 1 341 ? 130.548 66.583 147.427 1.00 21.04 341 VAL B N 1
ATOM 8365 C CA . VAL B 1 341 ? 130.827 67.306 148.661 1.00 21.66 341 VAL B CA 1
ATOM 8366 C C . VAL B 1 341 ? 132.024 68.217 148.429 1.00 22.65 341 VAL B C 1
ATOM 8367 O O . VAL B 1 341 ? 132.755 68.068 147.446 1.00 22.66 341 VAL B O 1
ATOM 8371 N N . TYR B 1 342 ? 132.217 69.162 149.338 1.00 21.14 342 TYR B N 1
ATOM 8372 C CA . TYR B 1 342 ? 133.345 70.067 149.250 1.00 23.69 342 TYR B CA 1
ATOM 8373 C C . TYR B 1 342 ? 134.558 69.309 149.802 1.00 24.25 342 TYR B C 1
ATOM 8374 O O . TYR B 1 342 ? 134.485 68.702 150.876 1.00 25.55 342 TYR B O 1
ATOM 8383 N N . LYS B 1 343 ? 135.659 69.332 149.057 1.00 24.65 343 LYS B N 1
ATOM 8384 C CA . LYS B 1 343 ? 136.896 68.656 149.446 1.00 24.00 343 LYS B CA 1
ATOM 8385 C C . LYS B 1 343 ? 136.696 67.220 149.918 1.00 23.39 343 LYS B C 1
ATOM 8386 O O . LYS B 1 343 ? 136.729 66.940 151.116 1.00 22.32 343 LYS B O 1
ATOM 8392 N N . ARG B 1 344 ? 136.501 66.315 148.964 1.00 22.44 344 ARG B N 1
ATOM 8393 C CA . ARG B 1 344 ? 136.296 64.900 149.256 1.00 23.46 344 ARG B CA 1
ATOM 8394 C C . ARG B 1 344 ? 137.245 64.365 150.320 1.00 24.19 344 ARG B C 1
ATOM 8395 O O . ARG B 1 344 ? 136.812 63.741 151.291 1.00 21.25 344 ARG B O 1
ATOM 8403 N N . GLU B 1 345 ? 138.537 64.619 150.123 1.00 26.03 345 GLU B N 1
ATOM 8404 C CA . GLU B 1 345 ? 139.585 64.138 151.019 1.00 28.68 345 GLU B CA 1
ATOM 8405 C C . GLU B 1 345 ? 139.350 64.398 152.498 1.00 28.50 345 GLU B C 1
ATOM 8406 O O . GLU B 1 345 ? 139.693 63.569 153.336 1.00 31.00 345 GLU B O 1
ATOM 8412 N N . ASN B 1 346 ? 138.775 65.545 152.829 1.00 27.49 346 ASN B N 1
ATOM 8413 C CA . ASN B 1 346 ? 138.559 65.871 154.229 1.00 26.75 346 ASN B CA 1
ATOM 8414 C C . ASN B 1 346 ? 137.113 65.814 154.672 1.00 24.22 346 ASN B C 1
ATOM 8415 O O . ASN B 1 346 ? 136.793 66.252 155.774 1.00 23.83 346 ASN B O 1
ATOM 8420 N N . SER B 1 347 ? 136.242 65.273 153.826 1.00 21.33 347 SER B N 1
ATOM 8421 C CA . SER B 1 347 ? 134.824 65.194 154.162 1.00 18.49 347 SER B CA 1
ATOM 8422 C C . SER B 1 347 ? 134.539 64.164 155.249 1.00 17.33 347 SER B C 1
ATOM 8423 O O . SER B 1 347 ? 135.297 63.213 155.437 1.00 17.93 347 SER B O 1
ATOM 8426 N N . PRO B 1 348 ? 133.446 64.358 155.998 1.00 17.42 348 PRO B N 1
ATOM 8427 C CA . PRO B 1 348 ? 133.079 63.418 157.057 1.00 15.85 348 PRO B CA 1
ATOM 8428 C C . PRO B 1 348 ? 132.959 62.003 156.482 1.00 17.26 348 PRO B C 1
ATOM 8429 O O . PRO B 1 348 ? 133.329 61.022 157.133 1.00 17.45 348 PRO B O 1
ATOM 8433 N N . PHE B 1 349 ? 132.449 61.911 155.256 1.00 16.10 349 PHE B N 1
ATOM 8434 C CA . PHE B 1 349 ? 132.284 60.626 154.573 1.00 16.48 349 PHE B CA 1
ATOM 8435 C C . PHE B 1 349 ? 133.595 59.860 154.469 1.00 15.93 349 PHE B C 1
ATOM 8436 O O . PHE B 1 349 ? 133.698 58.705 154.888 1.00 18.36 349 PHE B O 1
ATOM 8444 N N . GLU B 1 350 ? 134.591 60.518 153.893 1.00 16.79 350 GLU B N 1
ATOM 8445 C CA . GLU B 1 350 ? 135.902 59.927 153.675 1.00 18.52 350 GLU B CA 1
ATOM 8446 C C . GLU B 1 350 ? 136.661 59.616 154.959 1.00 16.60 350 GLU B C 1
ATOM 8447 O O . GLU B 1 350 ? 137.367 58.615 155.031 1.00 18.22 350 GLU B O 1
ATOM 8453 N N . LYS B 1 351 ? 136.514 60.466 155.969 1.00 16.93 351 LYS B N 1
ATOM 8454 C CA . LYS B 1 351 ? 137.187 60.255 157.249 1.00 19.15 351 LYS B CA 1
ATOM 8455 C C . LYS B 1 351 ? 136.510 59.163 158.074 1.00 19.46 351 LYS B C 1
ATOM 8456 O O . LYS B 1 351 ? 137.117 58.599 158.986 1.00 20.17 351 LYS B O 1
ATOM 8462 N N . THR B 1 352 ? 135.255 58.862 157.753 1.00 18.21 352 THR B N 1
ATOM 8463 C CA . THR B 1 352 ? 134.507 57.845 158.490 1.00 15.68 352 THR B CA 1
ATOM 8464 C C . THR B 1 352 ? 134.621 56.469 157.835 1.00 15.02 352 THR B C 1
ATOM 8465 O O . THR B 1 352 ? 134.906 55.478 158.509 1.00 15.42 352 THR B O 1
ATOM 8469 N N . VAL B 1 353 ? 134.395 56.414 156.523 1.00 14.96 353 VAL B N 1
ATOM 8470 C CA . VAL B 1 353 ? 134.488 55.166 155.765 1.00 16.92 353 VAL B CA 1
ATOM 8471 C C . VAL B 1 353 ? 135.189 55.479 154.442 1.00 18.33 353 VAL B C 1
ATOM 8472 O O . VAL B 1 353 ? 134.545 55.692 153.409 1.00 17.78 353 VAL B O 1
ATOM 8476 N N . PRO B 1 354 ? 136.530 55.515 154.467 1.00 18.49 354 PRO B N 1
ATOM 8477 C CA . PRO B 1 354 ? 137.387 55.806 153.314 1.00 19.90 354 PRO B CA 1
ATOM 8478 C C . PRO B 1 354 ? 137.039 55.007 152.065 1.00 18.79 354 PRO B C 1
ATOM 8479 O O . PRO B 1 354 ? 136.905 53.795 152.129 1.00 20.87 354 PRO B O 1
ATOM 8483 N N . GLY B 1 355 ? 136.887 55.694 150.939 1.00 19.23 355 GLY B N 1
ATOM 8484 C CA . GLY B 1 355 ? 136.588 55.026 149.683 1.00 20.58 355 GLY B CA 1
ATOM 8485 C C . GLY B 1 355 ? 135.187 54.471 149.472 1.00 20.80 355 GLY B C 1
ATOM 8486 O O . GLY B 1 355 ? 134.900 53.905 148.412 1.00 21.72 355 GLY B O 1
ATOM 8487 N N . TYR B 1 356 ? 134.309 54.637 150.453 1.00 19.87 356 TYR B N 1
ATOM 8488 C CA . TYR B 1 356 ? 132.949 54.121 150.337 1.00 19.99 356 TYR B CA 1
ATOM 8489 C C . TYR B 1 356 ? 131.947 55.047 149.640 1.00 20.86 356 TYR B C 1
ATOM 8490 O O . TYR B 1 356 ? 131.255 54.628 148.717 1.00 19.93 356 TYR B O 1
ATOM 8499 N N . PHE B 1 357 ? 131.874 56.302 150.079 1.00 20.54 357 PHE B N 1
ATOM 8500 C CA . PHE B 1 357 ? 130.896 57.254 149.546 1.00 19.07 357 PHE B CA 1
ATOM 8501 C C . PHE B 1 357 ? 131.129 57.924 148.199 1.00 20.52 357 PHE B C 1
ATOM 8502 O O . PHE B 1 357 ? 130.309 58.736 147.767 1.00 19.08 357 PHE B O 1
ATOM 8510 N N . PHE B 1 358 ? 132.213 57.580 147.516 1.00 20.03 358 PHE B N 1
ATOM 8511 C CA . PHE B 1 358 ? 132.494 58.215 146.238 1.00 21.42 358 PHE B CA 1
ATOM 8512 C C . PHE B 1 358 ? 132.809 57.208 145.137 1.00 22.99 358 PHE B C 1
ATOM 8513 O O . PHE B 1 358 ? 133.382 56.155 145.397 1.00 21.94 358 PHE B O 1
ATOM 8521 N N . ARG B 1 359 ? 132.429 57.539 143.906 1.00 23.70 359 ARG B N 1
ATOM 8522 C CA . ARG B 1 359 ? 132.677 56.655 142.771 1.00 26.24 359 ARG B CA 1
ATOM 8523 C C . ARG B 1 359 ? 134.096 56.823 142.236 1.00 27.71 359 ARG B C 1
ATOM 8524 O O . ARG B 1 359 ? 134.715 57.875 142.394 1.00 27.46 359 ARG B O 1
ATOM 8532 N N . HIS B 1 360 ? 134.609 55.773 141.611 1.00 31.40 360 HIS B N 1
ATOM 8533 C CA . HIS B 1 360 ? 135.950 55.801 141.042 1.00 34.19 360 HIS B CA 1
ATOM 8534 C C . HIS B 1 360 ? 135.885 55.315 139.599 1.00 35.48 360 HIS B C 1
ATOM 8535 O O . HIS B 1 360 ? 135.015 54.517 139.252 1.00 34.66 360 HIS B O 1
ATOM 8542 N N . ASP B 1 361 ? 136.792 55.803 138.756 1.00 37.04 361 ASP B N 1
ATOM 8543 C CA . ASP B 1 361 ? 136.818 55.384 137.359 1.00 39.56 361 ASP B CA 1
ATOM 8544 C C . ASP B 1 361 ? 137.533 54.039 137.221 1.00 41.25 361 ASP B C 1
ATOM 8545 O O . ASP B 1 361 ? 137.867 53.403 138.222 1.00 41.84 361 ASP B O 1
ATOM 8550 N N . GLU B 1 362 ? 137.766 53.605 135.986 1.00 42.64 362 GLU B N 1
ATOM 8551 C CA . GLU B 1 362 ? 138.417 52.323 135.739 1.00 44.52 362 GLU B CA 1
ATOM 8552 C C . GLU B 1 362 ? 139.843 52.234 136.279 1.00 45.97 362 GLU B C 1
ATOM 8553 O O . GLU B 1 362 ? 140.384 51.139 136.419 1.00 46.34 362 GLU B O 1
ATOM 8559 N N . CYS B 1 363 ? 140.456 53.374 136.578 1.00 47.12 363 CYS B N 1
ATOM 8560 C CA . CYS B 1 363 ? 141.824 53.369 137.088 1.00 48.92 363 CYS B CA 1
ATOM 8561 C C . CYS B 1 363 ? 141.933 53.562 138.602 1.00 48.67 363 CYS B C 1
ATOM 8562 O O . CYS B 1 363 ? 143.036 53.651 139.146 1.00 48.48 363 CYS B O 1
ATOM 8565 N N . GLY B 1 364 ? 140.790 53.618 139.279 1.00 47.81 364 GLY B N 1
ATOM 8566 C CA . GLY B 1 364 ? 140.800 53.783 140.720 1.00 46.91 364 GLY B CA 1
ATOM 8567 C C . GLY B 1 364 ? 140.714 55.222 141.193 1.00 47.03 364 GLY B C 1
ATOM 8568 O O . GLY B 1 364 ? 140.513 55.469 142.381 1.00 46.72 364 GLY B O 1
ATOM 8569 N N . LYS B 1 365 ? 140.871 56.174 140.277 1.00 45.57 365 LYS B N 1
ATOM 8570 C CA . LYS B 1 365 ? 140.797 57.587 140.635 1.00 45.02 365 LYS B CA 1
ATOM 8571 C C . LYS B 1 365 ? 139.350 58.041 140.838 1.00 43.63 365 LYS B C 1
ATOM 8572 O O . LYS B 1 365 ? 138.434 57.540 140.179 1.00 42.43 365 LYS B O 1
ATOM 8578 N N . PRO B 1 366 ? 139.125 58.995 141.761 1.00 41.34 366 PRO B N 1
ATOM 8579 C CA . PRO B 1 366 ? 137.773 59.495 142.024 1.00 39.93 366 PRO B CA 1
ATOM 8580 C C . PRO B 1 366 ? 137.163 60.076 140.753 1.00 38.35 366 PRO B C 1
ATOM 8581 O O . PRO B 1 366 ? 137.740 60.974 140.134 1.00 36.32 366 PRO B O 1
ATOM 8585 N N . SER B 1 367 ? 136.004 59.555 140.362 1.00 36.71 367 SER B N 1
ATOM 8586 C CA . SER B 1 367 ? 135.326 60.033 139.164 1.00 35.41 367 SER B CA 1
ATOM 8587 C C . SER B 1 367 ? 135.002 61.521 139.300 1.00 35.02 367 SER B C 1
ATOM 8588 O O . SER B 1 367 ? 135.022 62.076 140.403 1.00 32.61 367 SER B O 1
ATOM 8591 N N . ASN B 1 368 ? 134.699 62.166 138.178 1.00 35.22 368 ASN B N 1
ATOM 8592 C CA . ASN B 1 368 ? 134.400 63.592 138.190 1.00 34.40 368 ASN B CA 1
ATOM 8593 C C . ASN B 1 368 ? 133.261 63.967 137.239 1.00 33.35 368 ASN B C 1
ATOM 8594 O O . ASN B 1 368 ? 133.353 64.944 136.493 1.00 31.44 368 ASN B O 1
ATOM 8599 N N . GLY B 1 369 ? 132.185 63.184 137.274 1.00 33.24 369 GLY B N 1
ATOM 8600 C CA . GLY B 1 369 ? 131.042 63.457 136.422 1.00 32.09 369 GLY B CA 1
ATOM 8601 C C . GLY B 1 369 ? 130.431 64.813 136.725 1.00 31.56 369 GLY B C 1
ATOM 8602 O O . GLY B 1 369 ? 129.885 65.474 135.835 1.00 30.97 369 GLY B O 1
ATOM 8603 N N . THR B 1 370 ? 130.523 65.233 137.983 1.00 30.40 370 THR B N 1
ATOM 8604 C CA . THR B 1 370 ? 129.980 66.523 138.396 1.00 31.37 370 THR B CA 1
ATOM 8605 C C . THR B 1 370 ? 130.884 67.641 137.898 1.00 32.86 370 THR B C 1
ATOM 8606 O O . THR B 1 370 ? 130.433 68.764 137.675 1.00 34.30 370 THR B O 1
ATOM 8610 N N . GLY B 1 371 ? 132.165 67.327 137.734 1.00 33.26 371 GLY B N 1
ATOM 8611 C CA . GLY B 1 371 ? 133.115 68.317 137.266 1.00 34.41 371 GLY B CA 1
ATOM 8612 C C . GLY B 1 371 ? 133.635 69.205 138.381 1.00 34.91 371 GLY B C 1
ATOM 8613 O O . GLY B 1 371 ? 134.332 70.186 138.126 1.00 35.45 371 GLY B O 1
ATOM 8614 N N . VAL B 1 372 ? 133.296 68.869 139.621 1.00 34.34 372 VAL B N 1
ATOM 8615 C CA . VAL B 1 372 ? 133.747 69.658 140.759 1.00 34.32 372 VAL B CA 1
ATOM 8616 C C . VAL B 1 372 ? 134.699 68.881 141.666 1.00 33.99 372 VAL B C 1
ATOM 8617 O O . VAL B 1 372 ? 134.980 69.308 142.784 1.00 34.49 372 VAL B O 1
ATOM 8621 N N . GLY B 1 373 ? 135.184 67.736 141.187 1.00 32.50 373 GLY B N 1
ATOM 8622 C CA . GLY B 1 373 ? 136.124 66.954 141.974 1.00 30.32 373 GLY B CA 1
ATOM 8623 C C . GLY B 1 373 ? 135.708 65.575 142.456 1.00 28.85 373 GLY B C 1
ATOM 8624 O O . GLY B 1 373 ? 136.566 64.724 142.696 1.00 28.23 373 GLY B O 1
ATOM 8625 N N . ASN B 1 374 ? 134.411 65.341 142.620 1.00 27.26 374 ASN B N 1
ATOM 8626 C CA . ASN B 1 374 ? 133.954 64.037 143.087 1.00 26.68 374 ASN B CA 1
ATOM 8627 C C . ASN B 1 374 ? 132.491 63.770 142.789 1.00 25.54 374 ASN B C 1
ATOM 8628 O O . ASN B 1 374 ? 131.710 64.696 142.537 1.00 26.51 374 ASN B O 1
ATOM 8633 N N . ASP B 1 375 ? 132.138 62.489 142.801 1.00 21.80 375 ASP B N 1
ATOM 8634 C CA . ASP B 1 375 ? 130.770 62.049 142.554 1.00 20.15 375 ASP B CA 1
ATOM 8635 C C . ASP B 1 375 ? 130.358 61.173 143.720 1.00 19.32 375 ASP B C 1
ATOM 8636 O O . ASP B 1 375 ? 130.998 60.157 143.985 1.00 17.70 375 ASP B O 1
ATOM 8641 N N . ILE B 1 376 ? 129.297 61.554 144.421 1.00 18.21 376 ILE B N 1
ATOM 8642 C CA . ILE B 1 376 ? 128.831 60.742 145.540 1.00 18.20 376 ILE B CA 1
ATOM 8643 C C . ILE B 1 376 ? 128.273 59.434 144.977 1.00 18.94 376 ILE B C 1
ATOM 8644 O O . ILE B 1 376 ? 127.500 59.448 144.023 1.00 19.59 376 ILE B O 1
ATOM 8649 N N . ALA B 1 377 ? 128.683 58.306 145.552 1.00 17.60 377 ALA B N 1
ATOM 8650 C CA . ALA B 1 377 ? 128.225 57.004 145.078 1.00 17.96 377 ALA B CA 1
ATOM 8651 C C . ALA B 1 377 ? 126.852 56.700 145.655 1.00 17.89 377 ALA B C 1
ATOM 8652 O O . ALA B 1 377 ? 126.700 55.812 146.495 1.00 17.03 377 ALA B O 1
ATOM 8654 N N . SER B 1 378 ? 125.852 57.442 145.194 1.00 18.67 378 SER B N 1
ATOM 8655 C CA . SER B 1 378 ? 124.487 57.282 145.679 1.00 19.06 378 SER B CA 1
ATOM 8656 C C . SER B 1 378 ? 123.973 55.846 145.670 1.00 19.44 378 SER B C 1
ATOM 8657 O O . SER B 1 378 ? 123.114 55.494 146.476 1.00 18.33 378 SER B O 1
ATOM 8660 N N . GLU B 1 379 ? 124.510 55.015 144.780 1.00 19.87 379 GLU B N 1
ATOM 8661 C CA . GLU B 1 379 ? 124.062 53.630 144.677 1.00 21.95 379 GLU B CA 1
ATOM 8662 C C . GLU B 1 379 ? 124.425 52.767 145.880 1.00 23.89 379 GLU B C 1
ATOM 8663 O O . GLU B 1 379 ? 123.788 51.738 146.122 1.00 24.28 379 GLU B O 1
ATOM 8669 N N . ARG B 1 380 ? 125.444 53.167 146.633 1.00 22.43 380 ARG B N 1
ATOM 8670 C CA . ARG B 1 380 ? 125.815 52.397 147.812 1.00 23.19 380 ARG B CA 1
ATOM 8671 C C . ARG B 1 380 ? 124.680 52.533 148.811 1.00 22.43 380 ARG B C 1
ATOM 8672 O O . ARG B 1 380 ? 124.156 53.626 149.016 1.00 22.29 380 ARG B O 1
ATOM 8680 N N . ARG B 1 381 ? 124.306 51.421 149.434 1.00 20.57 381 ARG B N 1
ATOM 8681 C CA . ARG B 1 381 ? 123.189 51.416 150.365 1.00 20.99 381 ARG B CA 1
ATOM 8682 C C . ARG B 1 381 ? 123.187 52.439 151.498 1.00 19.78 381 ARG B C 1
ATOM 8683 O O . ARG B 1 381 ? 122.131 52.997 151.814 1.00 18.76 381 ARG B O 1
ATOM 8691 N N . MET B 1 382 ? 124.335 52.706 152.116 1.00 19.12 382 MET B N 1
ATOM 8692 C CA . MET B 1 382 ? 124.338 53.685 153.199 1.00 16.23 382 MET B CA 1
ATOM 8693 C C . MET B 1 382 ? 124.334 55.125 152.685 1.00 16.44 382 MET B C 1
ATOM 8694 O O . MET B 1 382 ? 124.034 56.058 153.434 1.00 18.45 382 MET B O 1
ATOM 8699 N N . ALA B 1 383 ? 124.656 55.298 151.405 1.00 16.49 383 ALA B N 1
ATOM 8700 C CA . ALA B 1 383 ? 124.645 56.616 150.778 1.00 16.55 383 ALA B CA 1
ATOM 8701 C C . ALA B 1 383 ? 123.195 56.881 150.373 1.00 16.54 383 ALA B C 1
ATOM 8702 O O . ALA B 1 383 ? 122.684 57.993 150.513 1.00 15.34 383 ALA B O 1
ATOM 8704 N N . ARG B 1 384 ? 122.545 55.838 149.869 1.00 16.38 384 ARG B N 1
ATOM 8705 C CA . ARG B 1 384 ? 121.146 55.909 149.469 1.00 18.00 384 ARG B CA 1
ATOM 8706 C C . ARG B 1 384 ? 120.350 56.205 150.729 1.00 17.95 384 ARG B C 1
ATOM 8707 O O . ARG B 1 384 ? 119.394 56.973 150.711 1.00 19.47 384 ARG B O 1
ATOM 8715 N N . LYS B 1 385 ? 120.761 55.582 151.827 1.00 18.54 385 LYS B N 1
ATOM 8716 C CA . LYS B 1 385 ? 120.116 55.781 153.117 1.00 16.20 385 LYS B CA 1
ATOM 8717 C C . LYS B 1 385 ? 120.320 57.226 153.567 1.00 16.17 385 LYS B C 1
ATOM 8718 O O . LYS B 1 385 ? 119.380 57.901 153.992 1.00 14.93 385 LYS B O 1
ATOM 8724 N N . PHE B 1 386 ? 121.557 57.697 153.469 1.00 15.83 386 PHE B N 1
ATOM 8725 C CA . PHE B 1 386 ? 121.880 59.066 153.863 1.00 16.33 386 PHE B CA 1
ATOM 8726 C C . PHE B 1 386 ? 121.016 60.088 153.128 1.00 14.89 386 PHE B C 1
ATOM 8727 O O . PHE B 1 386 ? 120.441 60.990 153.739 1.00 15.90 386 PHE B O 1
ATOM 8735 N N . ILE B 1 387 ? 120.931 59.941 151.814 1.00 16.60 387 ILE B N 1
ATOM 8736 C CA . ILE B 1 387 ? 120.151 60.851 150.985 1.00 17.19 387 ILE B CA 1
ATOM 8737 C C . ILE B 1 387 ? 118.670 60.824 151.363 1.00 18.70 387 ILE B C 1
ATOM 8738 O O . ILE B 1 387 ? 118.043 61.874 151.536 1.00 18.27 387 ILE B O 1
ATOM 8743 N N . ALA B 1 388 ? 118.113 59.626 151.505 1.00 17.67 388 ALA B N 1
ATOM 8744 C CA . ALA B 1 388 ? 116.708 59.500 151.871 1.00 18.25 388 ALA B CA 1
ATOM 8745 C C . ALA B 1 388 ? 116.497 60.084 153.268 1.00 17.89 388 ALA B C 1
ATOM 8746 O O . ALA B 1 388 ? 115.535 60.820 153.500 1.00 16.59 388 ALA B O 1
ATOM 8748 N N . ASP B 1 389 ? 117.400 59.751 154.192 1.00 17.42 389 ASP B N 1
ATOM 8749 C CA . ASP B 1 389 ? 117.335 60.265 155.561 1.00 17.89 389 ASP B CA 1
ATOM 8750 C C . ASP B 1 389 ? 117.348 61.791 155.544 1.00 17.87 389 ASP B C 1
ATOM 8751 O O . ASP B 1 389 ? 116.578 62.441 156.254 1.00 15.53 389 ASP B O 1
ATOM 8756 N N . CYS B 1 390 ? 118.241 62.360 154.739 1.00 18.36 390 CYS B N 1
ATOM 8757 C CA . CYS B 1 390 ? 118.368 63.815 154.673 1.00 16.57 390 CYS B CA 1
ATOM 8758 C C . CYS B 1 390 ? 117.096 64.486 154.170 1.00 15.25 390 CYS B C 1
ATOM 8759 O O . CYS B 1 390 ? 116.607 65.429 154.783 1.00 15.77 390 CYS B O 1
ATOM 8762 N N . VAL B 1 391 ? 116.561 63.999 153.055 1.00 16.07 391 VAL B N 1
ATOM 8763 C CA . VAL B 1 391 ? 115.336 64.569 152.505 1.00 15.96 391 VAL B CA 1
ATOM 8764 C C . VAL B 1 391 ? 114.194 64.490 153.517 1.00 16.74 391 VAL B C 1
ATOM 8765 O O . VAL B 1 391 ? 113.475 65.471 153.730 1.00 17.94 391 VAL B O 1
ATOM 8769 N N . VAL B 1 392 ? 114.032 63.328 154.143 1.00 17.51 392 VAL B N 1
ATOM 8770 C CA . VAL B 1 392 ? 112.977 63.137 155.138 1.00 18.39 392 VAL B CA 1
ATOM 8771 C C . VAL B 1 392 ? 113.154 64.098 156.313 1.00 18.91 392 VAL B C 1
ATOM 8772 O O . VAL B 1 392 ? 112.179 64.670 156.817 1.00 17.46 392 VAL B O 1
ATOM 8776 N N . TYR B 1 393 ? 114.397 64.282 156.748 1.00 16.53 393 TYR B N 1
ATOM 8777 C CA . TYR B 1 393 ? 114.660 65.187 157.863 1.00 17.15 393 TYR B CA 1
ATOM 8778 C C . TYR B 1 393 ? 114.288 66.642 157.555 1.00 16.61 393 TYR B C 1
ATOM 8779 O O . TYR B 1 393 ? 113.661 67.307 158.376 1.00 15.36 393 TYR B O 1
ATOM 8788 N N . TRP B 1 394 ? 114.672 67.152 156.388 1.00 16.45 394 TRP B N 1
ATOM 8789 C CA . TRP B 1 394 ? 114.333 68.538 156.087 1.00 15.73 394 TRP B CA 1
ATOM 8790 C C . TRP B 1 394 ? 112.825 68.728 156.013 1.00 16.61 394 TRP B C 1
ATOM 8791 O O . TRP B 1 394 ? 112.315 69.795 156.346 1.00 18.22 394 TRP B O 1
ATOM 8802 N N . LEU B 1 395 ? 112.115 67.684 155.597 1.00 16.81 395 LEU B N 1
ATOM 8803 C CA . LEU B 1 395 ? 110.662 67.732 155.522 1.00 18.21 395 LEU B CA 1
ATOM 8804 C C . LEU B 1 395 ? 110.063 67.765 156.925 1.00 19.49 395 LEU B C 1
ATOM 8805 O O . LEU B 1 395 ? 109.249 68.634 157.246 1.00 18.76 395 LEU B O 1
ATOM 8810 N N . GLU B 1 396 ? 110.482 66.822 157.764 1.00 19.47 396 GLU B N 1
ATOM 8811 C CA . GLU B 1 396 ? 109.973 66.735 159.127 1.00 22.22 396 GLU B CA 1
ATOM 8812 C C . GLU B 1 396 ? 110.418 67.883 160.031 1.00 22.80 396 GLU B C 1
ATOM 8813 O O . GLU B 1 396 ? 109.591 68.536 160.670 1.00 22.84 396 GLU B O 1
ATOM 8819 N N . GLU B 1 397 ? 111.719 68.138 160.079 1.00 20.96 397 GLU B N 1
ATOM 8820 C CA . GLU B 1 397 ? 112.247 69.198 160.930 1.00 20.80 397 GLU B CA 1
ATOM 8821 C C . GLU B 1 397 ? 111.981 70.619 160.429 1.00 19.96 397 GLU B C 1
ATOM 8822 O O . GLU B 1 397 ? 111.667 71.504 161.224 1.00 21.61 397 GLU B O 1
ATOM 8828 N N . TYR B 1 398 ? 112.091 70.845 159.123 1.00 18.45 398 TYR B N 1
ATOM 8829 C CA . TYR B 1 398 ? 111.894 72.190 158.583 1.00 17.47 398 TYR B CA 1
ATOM 8830 C C . TYR B 1 398 ? 110.597 72.454 157.816 1.00 18.30 398 TYR B C 1
ATOM 8831 O O . TYR B 1 398 ? 110.400 73.548 157.276 1.00 14.93 398 TYR B O 1
ATOM 8840 N N . ASN B 1 399 ? 109.724 71.451 157.766 1.00 18.30 399 ASN B N 1
ATOM 8841 C CA . ASN B 1 399 ? 108.414 71.585 157.130 1.00 17.75 399 ASN B CA 1
ATOM 8842 C C . ASN B 1 399 ? 108.398 72.124 155.681 1.00 18.09 399 ASN B C 1
ATOM 8843 O O . ASN B 1 399 ? 107.455 72.812 155.289 1.00 18.08 399 ASN B O 1
ATOM 8848 N N . VAL B 1 400 ? 109.416 71.804 154.880 1.00 18.04 400 VAL B N 1
ATOM 8849 C CA . VAL B 1 400 ? 109.442 72.278 153.499 1.00 14.34 400 VAL B CA 1
ATOM 8850 C C . VAL B 1 400 ? 108.449 71.539 152.596 1.00 16.24 400 VAL B C 1
ATOM 8851 O O . VAL B 1 400 ? 107.827 70.560 153.009 1.00 16.06 400 VAL B O 1
ATOM 8855 N N . ASP B 1 401 ? 108.321 72.007 151.356 1.00 15.99 401 ASP B N 1
ATOM 8856 C CA . ASP B 1 401 ? 107.340 71.471 150.415 1.00 17.34 401 ASP B CA 1
ATOM 8857 C C . ASP B 1 401 ? 107.847 70.837 149.122 1.00 17.80 401 ASP B C 1
ATOM 8858 O O . ASP B 1 401 ? 107.057 70.541 148.219 1.00 17.08 401 ASP B O 1
ATOM 8863 N N . GLY B 1 402 ? 109.154 70.630 149.023 1.00 18.14 402 GLY B N 1
ATOM 8864 C CA . GLY B 1 402 ? 109.693 70.029 147.822 1.00 17.36 402 GLY B CA 1
ATOM 8865 C C . GLY B 1 402 ? 111.192 70.211 147.732 1.00 17.76 402 GLY B C 1
ATOM 8866 O O . GLY B 1 402 ? 111.792 70.923 148.540 1.00 17.48 402 GLY B O 1
ATOM 8867 N N . PHE B 1 403 ? 111.798 69.567 146.745 1.00 16.67 403 PHE B N 1
ATOM 8868 C CA . PHE B 1 403 ? 113.236 69.661 146.562 1.00 16.99 403 PHE B CA 1
ATOM 8869 C C . PHE B 1 403 ? 113.632 69.760 145.101 1.00 17.28 403 PHE B C 1
ATOM 8870 O O . PHE B 1 403 ? 113.006 69.157 144.226 1.00 16.56 403 PHE B O 1
ATOM 8878 N N . ARG B 1 404 ? 114.674 70.539 144.846 1.00 16.02 404 ARG B N 1
ATOM 8879 C CA . ARG B 1 404 ? 115.208 70.688 143.505 1.00 15.79 404 ARG B CA 1
ATOM 8880 C C . ARG B 1 404 ? 116.576 70.025 143.624 1.00 16.07 404 ARG B C 1
ATOM 8881 O O . ARG B 1 404 ? 117.448 70.505 144.350 1.00 16.01 404 ARG B O 1
ATOM 8889 N N . PHE B 1 405 ? 116.752 68.908 142.929 1.00 16.61 405 PHE B N 1
ATOM 8890 C CA . PHE B 1 405 ? 117.999 68.160 143.003 1.00 15.88 405 PHE B CA 1
ATOM 8891 C C . PHE B 1 405 ? 119.089 68.602 142.045 1.00 16.93 405 PHE B C 1
ATOM 8892 O O . PHE B 1 405 ? 119.003 68.387 140.838 1.00 15.19 405 PHE B O 1
ATOM 8900 N N . ASP B 1 406 ? 120.122 69.218 142.603 1.00 17.43 406 ASP B N 1
ATOM 8901 C CA . ASP B 1 406 ? 121.257 69.674 141.817 1.00 17.32 406 ASP B CA 1
ATOM 8902 C C . ASP B 1 406 ? 121.915 68.445 141.184 1.00 16.85 406 ASP B C 1
ATOM 8903 O O . ASP B 1 406 ? 122.151 67.442 141.859 1.00 16.82 406 ASP B O 1
ATOM 8908 N N . LEU B 1 407 ? 122.197 68.533 139.888 1.00 17.67 407 LEU B N 1
ATOM 8909 C CA . LEU B 1 407 ? 122.808 67.447 139.127 1.00 16.59 407 LEU B CA 1
ATOM 8910 C C . LEU B 1 407 ? 122.141 66.111 139.424 1.00 17.92 407 LEU B C 1
ATOM 8911 O O . LEU B 1 407 ? 122.802 65.105 139.703 1.00 19.92 407 LEU B O 1
ATOM 8916 N N . LEU B 1 408 ? 120.813 66.124 139.342 1.00 17.78 408 LEU B N 1
ATOM 8917 C CA . LEU B 1 408 ? 119.979 64.951 139.575 1.00 19.21 408 LEU B CA 1
ATOM 8918 C C . LEU B 1 408 ? 120.531 63.748 138.801 1.00 19.17 408 LEU B C 1
ATOM 8919 O O . LEU B 1 408 ? 120.517 62.619 139.297 1.00 17.88 408 LEU B O 1
ATOM 8924 N N . GLY B 1 409 ? 121.004 64.012 137.584 1.00 18.24 409 GLY B N 1
ATOM 8925 C CA . GLY B 1 409 ? 121.547 62.972 136.720 1.00 20.35 409 GLY B CA 1
ATOM 8926 C C . GLY B 1 409 ? 122.758 62.215 137.239 1.00 21.58 409 GLY B C 1
ATOM 8927 O O . GLY B 1 409 ? 123.167 61.210 136.648 1.00 24.58 409 GLY B O 1
ATOM 8928 N N . ILE B 1 410 ? 123.339 62.691 138.332 1.00 20.99 410 ILE B N 1
ATOM 8929 C CA . ILE B 1 410 ? 124.501 62.045 138.933 1.00 19.68 410 ILE B CA 1
ATOM 8930 C C . ILE B 1 410 ? 124.000 60.968 139.890 1.00 19.08 410 ILE B C 1
ATOM 8931 O O . ILE B 1 410 ? 124.728 60.033 140.227 1.00 19.30 410 ILE B O 1
ATOM 8936 N N . LEU B 1 411 ? 122.755 61.102 140.338 1.00 17.61 411 LEU B N 1
ATOM 8937 C CA . LEU B 1 411 ? 122.187 60.112 141.250 1.00 17.86 411 LEU B CA 1
ATOM 8938 C C . LEU B 1 411 ? 121.696 58.897 140.469 1.00 18.04 411 LEU B C 1
ATOM 8939 O O . LEU B 1 411 ? 121.374 59.014 139.288 1.00 18.43 411 LEU B O 1
ATOM 8944 N N . ASP B 1 412 ? 121.655 57.733 141.116 1.00 18.64 412 ASP B N 1
ATOM 8945 C CA . ASP B 1 412 ? 121.152 56.529 140.458 1.00 19.45 412 ASP B CA 1
ATOM 8946 C C . ASP B 1 412 ? 119.634 56.493 140.645 1.00 19.00 412 ASP B C 1
ATOM 8947 O O . ASP B 1 412 ? 119.109 56.979 141.651 1.00 17.99 412 ASP B O 1
ATOM 8952 N N . ILE B 1 413 ? 118.935 55.916 139.672 1.00 18.72 413 ILE B N 1
ATOM 8953 C CA . ILE B 1 413 ? 117.479 55.849 139.700 1.00 18.81 413 ILE B CA 1
ATOM 8954 C C . ILE B 1 413 ? 116.864 55.169 140.917 1.00 19.34 413 ILE B C 1
ATOM 8955 O O . ILE B 1 413 ? 115.928 55.705 141.510 1.00 20.67 413 ILE B O 1
ATOM 8960 N N . ASP B 1 414 ? 117.369 53.997 141.294 1.00 18.83 414 ASP B N 1
ATOM 8961 C CA . ASP B 1 414 ? 116.820 53.294 142.451 1.00 18.08 414 ASP B CA 1
ATOM 8962 C C . ASP B 1 414 ? 116.816 54.188 143.689 1.00 17.53 414 ASP B C 1
ATOM 8963 O O . ASP B 1 414 ? 115.854 54.196 144.461 1.00 15.80 414 ASP B O 1
ATOM 8968 N N . THR B 1 415 ? 117.890 54.944 143.878 1.00 16.94 415 THR B N 1
ATOM 8969 C CA . THR B 1 415 ? 117.978 55.848 145.024 1.00 17.25 415 THR B CA 1
ATOM 8970 C C . THR B 1 415 ? 116.914 56.945 144.915 1.00 16.67 415 THR B C 1
ATOM 8971 O O . THR B 1 415 ? 116.239 57.265 145.892 1.00 17.21 415 THR B O 1
ATOM 8975 N N . VAL B 1 416 ? 116.765 57.516 143.723 1.00 16.17 416 VAL B N 1
ATOM 8976 C CA . VAL B 1 416 ? 115.787 58.575 143.519 1.00 16.59 416 VAL B CA 1
ATOM 8977 C C . VAL B 1 416 ? 114.375 58.072 143.808 1.00 18.26 416 VAL B C 1
ATOM 8978 O O . VAL B 1 416 ? 113.592 58.754 144.463 1.00 19.78 416 VAL B O 1
ATOM 8982 N N . LEU B 1 417 ? 114.059 56.870 143.336 1.00 20.11 417 LEU B N 1
ATOM 8983 C CA . LEU B 1 417 ? 112.739 56.283 143.556 1.00 21.02 417 LEU B CA 1
ATOM 8984 C C . LEU B 1 417 ? 112.528 55.919 145.021 1.00 21.90 417 LEU B C 1
ATOM 8985 O O . LEU B 1 417 ? 111.432 56.088 145.564 1.00 22.45 417 LEU B O 1
ATOM 8990 N N . TYR B 1 418 ? 113.580 55.416 145.657 1.00 21.46 418 TYR B N 1
ATOM 8991 C CA . TYR B 1 418 ? 113.506 55.040 147.063 1.00 21.81 418 TYR B CA 1
ATOM 8992 C C . TYR B 1 418 ? 113.305 56.303 147.887 1.00 21.27 418 TYR B C 1
ATOM 8993 O O . TYR B 1 418 ? 112.534 56.319 148.850 1.00 21.95 418 TYR B O 1
ATOM 9002 N N . MET B 1 419 ? 114.000 57.365 147.494 1.00 20.35 419 MET B N 1
ATOM 9003 C CA . MET B 1 419 ? 113.889 58.652 148.168 1.00 19.80 419 MET B CA 1
ATOM 9004 C C . MET B 1 419 ? 112.475 59.201 147.973 1.00 19.23 419 MET B C 1
ATOM 9005 O O . MET B 1 419 ? 111.862 59.712 148.908 1.00 18.46 419 MET B O 1
ATOM 9010 N N . LYS B 1 420 ? 111.961 59.082 146.754 1.00 20.72 420 LYS B N 1
ATOM 9011 C CA . LYS B 1 420 ? 110.624 59.575 146.433 1.00 22.88 420 LYS B CA 1
ATOM 9012 C C . LYS B 1 420 ? 109.542 58.935 147.295 1.00 22.21 420 LYS B C 1
ATOM 9013 O O . LYS B 1 420 ? 108.656 59.622 147.806 1.00 20.84 420 LYS B O 1
ATOM 9019 N N . GLU B 1 421 ? 109.606 57.616 147.443 1.00 22.35 421 GLU B N 1
ATOM 9020 C CA . GLU B 1 421 ? 108.620 56.910 148.252 1.00 25.33 421 GLU B CA 1
ATOM 9021 C C . GLU B 1 421 ? 108.588 57.421 149.695 1.00 24.64 421 GLU B C 1
ATOM 9022 O O . GLU B 1 421 ? 107.513 57.684 150.240 1.00 22.29 421 GLU B O 1
ATOM 9028 N N . LYS B 1 422 ? 109.758 57.567 150.314 1.00 21.71 422 LYS B N 1
ATOM 9029 C CA . LYS B 1 422 ? 109.810 58.058 151.686 1.00 24.28 422 LYS B CA 1
ATOM 9030 C C . LYS B 1 422 ? 109.403 59.528 151.774 1.00 23.61 422 LYS B C 1
ATOM 9031 O O . LYS B 1 422 ? 108.749 59.942 152.730 1.00 23.06 422 LYS B O 1
ATOM 9037 N N . ALA B 1 423 ? 109.788 60.314 150.773 1.00 23.17 423 ALA B N 1
ATOM 9038 C CA . ALA B 1 423 ? 109.461 61.741 150.754 1.00 23.47 423 ALA B CA 1
ATOM 9039 C C . ALA B 1 423 ? 107.962 61.985 150.595 1.00 23.07 423 ALA B C 1
ATOM 9040 O O . ALA B 1 423 ? 107.366 62.726 151.373 1.00 23.32 423 ALA B O 1
ATOM 9042 N N . THR B 1 424 ? 107.358 61.373 149.582 1.00 21.99 424 THR B N 1
ATOM 9043 C CA . THR B 1 424 ? 105.930 61.545 149.348 1.00 24.07 424 THR B CA 1
ATOM 9044 C C . THR B 1 424 ? 105.135 61.001 150.531 1.00 25.12 424 THR B C 1
ATOM 9045 O O . THR B 1 424 ? 104.083 61.528 150.876 1.00 25.76 424 THR B O 1
ATOM 9049 N N . LYS B 1 425 ? 105.648 59.949 151.155 1.00 26.02 425 LYS B N 1
ATOM 9050 C CA . LYS B 1 425 ? 104.981 59.369 152.308 1.00 27.89 425 LYS B CA 1
ATOM 9051 C C . LYS B 1 425 ? 105.028 60.394 153.435 1.00 27.39 425 LYS B C 1
ATOM 9052 O O . LYS B 1 425 ? 104.011 60.694 154.059 1.00 26.46 425 LYS B O 1
ATOM 9058 N N . ALA B 1 426 ? 106.212 60.949 153.677 1.00 26.17 426 ALA B N 1
ATOM 9059 C CA . ALA B 1 426 ? 106.378 61.943 154.727 1.00 25.71 426 ALA B CA 1
ATOM 9060 C C . ALA B 1 426 ? 105.568 63.202 154.441 1.00 26.46 426 ALA B C 1
ATOM 9061 O O . ALA B 1 426 ? 105.118 63.873 155.367 1.00 27.29 426 ALA B O 1
ATOM 9063 N N . LYS B 1 427 ? 105.381 63.532 153.166 1.00 26.72 427 LYS B N 1
ATOM 9064 C CA . LYS B 1 427 ? 104.613 64.724 152.829 1.00 27.37 427 LYS B CA 1
ATOM 9065 C C . LYS B 1 427 ? 103.998 64.707 151.436 1.00 27.28 427 LYS B C 1
ATOM 9066 O O . LYS B 1 427 ? 104.641 65.084 150.454 1.00 26.93 427 LYS B O 1
ATOM 9072 N N . PRO B 1 428 ? 102.727 64.283 151.340 1.00 26.76 428 PRO B N 1
ATOM 9073 C CA . PRO B 1 428 ? 101.995 64.210 150.072 1.00 24.49 428 PRO B CA 1
ATOM 9074 C C . PRO B 1 428 ? 101.934 65.551 149.342 1.00 23.66 428 PRO B C 1
ATOM 9075 O O . PRO B 1 428 ? 101.782 66.608 149.965 1.00 22.59 428 PRO B O 1
ATOM 9079 N N . GLY B 1 429 ? 102.052 65.494 148.020 1.00 22.48 429 GLY B N 1
ATOM 9080 C CA . GLY B 1 429 ? 101.976 66.694 147.208 1.00 22.76 429 GLY B CA 1
ATOM 9081 C C . GLY B 1 429 ? 103.271 67.451 146.981 1.00 21.99 429 GLY B C 1
ATOM 9082 O O . GLY B 1 429 ? 103.285 68.418 146.224 1.00 21.78 429 GLY B O 1
ATOM 9083 N N . ILE B 1 430 ? 104.358 67.036 147.620 1.00 21.81 430 ILE B N 1
ATOM 9084 C CA . ILE B 1 430 ? 105.619 67.748 147.432 1.00 22.44 430 ILE B CA 1
ATOM 9085 C C . ILE B 1 430 ? 106.126 67.645 146.000 1.00 19.41 430 ILE B C 1
ATOM 9086 O O . ILE B 1 430 ? 105.863 66.670 145.303 1.00 15.78 430 ILE B O 1
ATOM 9091 N N . LEU B 1 431 ? 106.855 68.667 145.568 1.00 18.62 431 LEU B N 1
ATOM 9092 C CA . LEU B 1 431 ? 107.419 68.679 144.230 1.00 18.11 431 LEU B CA 1
ATOM 9093 C C . LEU B 1 431 ? 108.848 68.140 144.297 1.00 17.50 431 LEU B C 1
ATOM 9094 O O . LEU B 1 431 ? 109.636 68.534 145.163 1.00 17.40 431 LEU B O 1
ATOM 9099 N N . LEU B 1 432 ? 109.168 67.227 143.391 1.00 15.66 432 LEU B N 1
ATOM 9100 C CA . LEU B 1 432 ? 110.499 66.642 143.333 1.00 14.59 432 LEU B CA 1
ATOM 9101 C C . LEU B 1 432 ? 110.973 66.705 141.893 1.00 15.27 432 LEU B C 1
ATOM 9102 O O . LEU B 1 432 ? 110.427 66.021 141.023 1.00 15.78 432 LEU B O 1
ATOM 9107 N N . PHE B 1 433 ? 111.983 67.530 141.640 1.00 13.05 433 PHE B N 1
ATOM 9108 C CA . PHE B 1 433 ? 112.516 67.667 140.292 1.00 14.83 433 PHE B CA 1
ATOM 9109 C C . PHE B 1 433 ? 113.989 68.058 140.331 1.00 16.15 433 PHE B C 1
ATOM 9110 O O . PHE B 1 433 ? 114.538 68.357 141.393 1.00 17.58 433 PHE B O 1
ATOM 9118 N N . GLY B 1 434 ? 114.623 68.059 139.165 1.00 18.03 434 GLY B N 1
ATOM 9119 C CA . GLY B 1 434 ? 116.022 68.425 139.094 1.00 17.84 434 GLY B CA 1
ATOM 9120 C C . GLY B 1 434 ? 116.529 68.471 137.672 1.00 20.88 434 GLY B C 1
ATOM 9121 O O . GLY B 1 434 ? 115.802 68.170 136.725 1.00 21.46 434 GLY B O 1
ATOM 9122 N N . GLU B 1 435 ? 117.786 68.866 137.518 1.00 22.89 435 GLU B N 1
ATOM 9123 C CA . GLU B 1 435 ? 118.400 68.941 136.204 1.00 25.23 435 GLU B CA 1
ATOM 9124 C C . GLU B 1 435 ? 118.931 67.558 135.861 1.00 25.83 435 GLU B C 1
ATOM 9125 O O . GLU B 1 435 ? 119.924 67.105 136.428 1.00 26.38 435 GLU B O 1
ATOM 9131 N N . GLY B 1 436 ? 118.248 66.881 134.945 1.00 26.72 436 GLY B N 1
ATOM 9132 C CA . GLY B 1 436 ? 118.666 65.552 134.548 1.00 28.59 436 GLY B CA 1
ATOM 9133 C C . GLY B 1 436 ? 119.666 65.546 133.407 1.00 30.28 436 GLY B C 1
ATOM 9134 O O . GLY B 1 436 ? 119.498 64.798 132.445 1.00 30.82 436 GLY B O 1
ATOM 9135 N N . TRP B 1 437 ? 120.702 66.376 133.504 1.00 31.86 437 TRP B N 1
ATOM 9136 C CA . TRP B 1 437 ? 121.728 66.435 132.465 1.00 33.27 437 TRP B CA 1
ATOM 9137 C C . TRP B 1 437 ? 122.431 65.077 132.399 1.00 32.68 437 TRP B C 1
ATOM 9138 O O . TRP B 1 437 ? 122.610 64.411 133.423 1.00 29.20 437 TRP B O 1
ATOM 9149 N N . ASP B 1 438 ? 122.824 64.663 131.198 1.00 31.82 438 ASP B N 1
ATOM 9150 C CA . ASP B 1 438 ? 123.536 63.400 131.043 1.00 34.05 438 ASP B CA 1
ATOM 9151 C C . ASP B 1 438 ? 125.006 63.704 131.328 1.00 32.91 438 ASP B C 1
ATOM 9152 O O . ASP B 1 438 ? 125.649 64.442 130.583 1.00 32.42 438 ASP B O 1
ATOM 9157 N N . LEU B 1 439 ? 125.531 63.148 132.416 1.00 31.73 439 LEU B N 1
ATOM 9158 C CA . LEU B 1 439 ? 126.913 63.407 132.800 1.00 30.09 439 LEU B CA 1
ATOM 9159 C C . LEU B 1 439 ? 127.795 62.167 132.838 1.00 29.33 439 LEU B C 1
ATOM 9160 O O . LEU B 1 439 ? 127.326 61.059 133.094 1.00 30.44 439 LEU B O 1
ATOM 9165 N N . ALA B 1 440 ? 129.082 62.369 132.588 1.00 28.11 440 ALA B N 1
ATOM 9166 C CA . ALA B 1 440 ? 130.047 61.278 132.568 1.00 28.75 440 ALA B CA 1
ATOM 9167 C C . ALA B 1 440 ? 130.455 60.787 133.953 1.00 28.44 440 ALA B C 1
ATOM 9168 O O . ALA B 1 440 ? 131.575 61.025 134.403 1.00 30.87 440 ALA B O 1
ATOM 9170 N N . THR B 1 441 ? 129.542 60.102 134.628 1.00 26.11 441 THR B N 1
ATOM 9171 C CA . THR B 1 441 ? 129.835 59.554 135.940 1.00 24.67 441 THR B CA 1
ATOM 9172 C C . THR B 1 441 ? 129.831 58.038 135.749 1.00 25.27 441 THR B C 1
ATOM 9173 O O . THR B 1 441 ? 129.113 57.522 134.900 1.00 26.46 441 THR B O 1
ATOM 9177 N N . PRO B 1 442 ? 130.639 57.306 136.526 1.00 27.33 442 PRO B N 1
ATOM 9178 C CA . PRO B 1 442 ? 130.702 55.846 136.394 1.00 29.45 442 PRO B CA 1
ATOM 9179 C C . PRO B 1 442 ? 129.448 55.028 136.702 1.00 29.47 442 PRO B C 1
ATOM 9180 O O . PRO B 1 442 ? 129.432 54.225 137.633 1.00 30.61 442 PRO B O 1
ATOM 9184 N N . LEU B 1 443 ? 128.405 55.237 135.907 1.00 28.21 443 LEU B N 1
ATOM 9185 C CA . LEU B 1 443 ? 127.150 54.496 136.035 1.00 27.70 443 LEU B CA 1
ATOM 9186 C C . LEU B 1 443 ? 126.670 54.246 134.619 1.00 26.42 443 LEU B C 1
ATOM 9187 O O . LEU B 1 443 ? 126.797 55.112 133.757 1.00 24.84 443 LEU B O 1
ATOM 9192 N N . PRO B 1 444 ? 126.128 53.052 134.348 1.00 27.22 444 PRO B N 1
ATOM 9193 C CA . PRO B 1 444 ? 125.655 52.806 132.985 1.00 26.15 444 PRO B CA 1
ATOM 9194 C C . PRO B 1 444 ? 124.578 53.831 132.636 1.00 25.26 444 PRO B C 1
ATOM 9195 O O . PRO B 1 444 ? 123.780 54.218 133.488 1.00 23.03 444 PRO B O 1
ATOM 9199 N N . HIS B 1 445 ? 124.577 54.264 131.380 1.00 25.11 445 HIS B N 1
ATOM 9200 C CA . HIS B 1 445 ? 123.643 55.259 130.868 1.00 26.33 445 HIS B CA 1
ATOM 9201 C C . HIS B 1 445 ? 122.197 55.165 131.363 1.00 25.93 445 HIS B C 1
ATOM 9202 O O . HIS B 1 445 ? 121.615 56.170 131.770 1.00 26.35 445 HIS B O 1
ATOM 9209 N N . GLU B 1 446 ? 121.614 53.972 131.332 1.00 25.26 446 GLU B N 1
ATOM 9210 C CA . GLU B 1 446 ? 120.225 53.822 131.750 1.00 26.59 446 GLU B CA 1
ATOM 9211 C C . GLU B 1 446 ? 119.999 53.716 133.251 1.00 27.20 446 GLU B C 1
ATOM 9212 O O . GLU B 1 446 ? 118.860 53.556 133.696 1.00 28.24 446 GLU B O 1
ATOM 9218 N N . GLN B 1 447 ? 121.066 53.811 134.036 1.00 26.12 447 GLN B N 1
ATOM 9219 C CA . GLN B 1 447 ? 120.933 53.718 135.486 1.00 25.79 447 GLN B CA 1
ATOM 9220 C C . GLN B 1 447 ? 121.011 55.071 136.196 1.00 24.50 447 GLN B C 1
ATOM 9221 O O . GLN B 1 447 ? 120.822 55.146 137.412 1.00 25.67 447 GLN B O 1
ATOM 9227 N N . LYS B 1 448 ? 121.288 56.128 135.439 1.00 25.06 448 LYS B N 1
ATOM 9228 C CA . LYS B 1 448 ? 121.385 57.481 135.990 1.00 26.27 448 LYS B CA 1
ATOM 9229 C C . LYS B 1 448 ? 119.997 58.111 136.006 1.00 27.63 448 LYS B C 1
ATOM 9230 O O . LYS B 1 448 ? 119.154 57.789 135.165 1.00 27.62 448 LYS B O 1
ATOM 9236 N N . ALA B 1 449 ? 119.769 59.023 136.949 1.00 25.83 449 ALA B N 1
ATOM 9237 C CA . ALA B 1 449 ? 118.482 59.703 137.058 1.00 24.84 449 ALA B CA 1
ATOM 9238 C C . ALA B 1 449 ? 118.459 60.885 136.089 1.00 25.03 449 ALA B C 1
ATOM 9239 O O . ALA B 1 449 ? 118.158 62.021 136.472 1.00 23.98 449 ALA B O 1
ATOM 9241 N N . ALA B 1 450 ? 118.777 60.600 134.828 1.00 24.70 450 ALA B N 1
ATOM 9242 C CA . ALA B 1 450 ? 118.827 61.614 133.782 1.00 24.96 450 ALA B CA 1
ATOM 9243 C C . ALA B 1 450 ? 117.494 61.778 133.060 1.00 23.72 450 ALA B C 1
ATOM 9244 O O . ALA B 1 450 ? 116.657 60.879 133.070 1.00 21.37 450 ALA B O 1
ATOM 9246 N N . LEU B 1 451 ? 117.305 62.937 132.438 1.00 25.38 451 LEU B N 1
ATOM 9247 C CA . LEU B 1 451 ? 116.077 63.228 131.702 1.00 26.75 451 LEU B CA 1
ATOM 9248 C C . LEU B 1 451 ? 115.831 62.103 130.707 1.00 27.26 451 LEU B C 1
ATOM 9249 O O . LEU B 1 451 ? 114.693 61.678 130.501 1.00 25.57 451 LEU B O 1
ATOM 9254 N N . ALA B 1 452 ? 116.915 61.620 130.106 1.00 27.63 452 ALA B N 1
ATOM 9255 C CA . ALA B 1 452 ? 116.844 60.547 129.121 1.00 28.61 452 ALA B CA 1
ATOM 9256 C C . ALA B 1 452 ? 116.145 59.305 129.656 1.00 27.62 452 ALA B C 1
ATOM 9257 O O . ALA B 1 452 ? 115.732 58.449 128.884 1.00 28.31 452 ALA B O 1
ATOM 9259 N N . ASN B 1 453 ? 116.009 59.204 130.975 1.00 28.34 453 ASN B N 1
ATOM 9260 C CA . ASN B 1 453 ? 115.359 58.044 131.582 1.00 27.51 453 ASN B CA 1
ATOM 9261 C C . ASN B 1 453 ? 114.083 58.412 132.345 1.00 27.44 453 ASN B C 1
ATOM 9262 O O . ASN B 1 453 ? 113.596 57.647 133.183 1.00 26.56 453 ASN B O 1
ATOM 9267 N N . ALA B 1 454 ? 113.534 59.582 132.027 1.00 27.19 454 ALA B N 1
ATOM 9268 C CA . ALA B 1 454 ? 112.316 60.088 132.665 1.00 27.08 454 ALA B CA 1
ATOM 9269 C C . ALA B 1 454 ? 111.176 59.072 132.787 1.00 27.26 454 ALA B C 1
ATOM 9270 O O . ALA B 1 454 ? 110.473 59.043 133.800 1.00 27.87 454 ALA B O 1
ATOM 9272 N N . PRO B 1 455 ? 110.960 58.237 131.754 1.00 26.39 455 PRO B N 1
ATOM 9273 C CA . PRO B 1 455 ? 109.876 57.255 131.840 1.00 26.13 455 PRO B CA 1
ATOM 9274 C C . PRO B 1 455 ? 110.014 56.322 133.038 1.00 27.16 455 PRO B C 1
ATOM 9275 O O . PRO B 1 455 ? 109.020 55.795 133.537 1.00 24.52 455 PRO B O 1
ATOM 9279 N N . ARG B 1 456 ? 111.244 56.112 133.498 1.00 28.57 456 ARG B N 1
ATOM 9280 C CA . ARG B 1 456 ? 111.470 55.232 134.641 1.00 29.50 456 ARG B CA 1
ATOM 9281 C C . ARG B 1 456 ? 111.316 55.953 135.975 1.00 29.21 456 ARG B C 1
ATOM 9282 O O . ARG B 1 456 ? 111.424 55.336 137.031 1.00 28.39 456 ARG B O 1
ATOM 9290 N N . MET B 1 457 ? 111.059 57.257 135.929 1.00 27.57 457 MET B N 1
ATOM 9291 C CA . MET B 1 457 ? 110.908 58.022 137.158 1.00 25.67 457 MET B CA 1
ATOM 9292 C C . MET B 1 457 ? 109.616 58.817 137.247 1.00 25.15 457 MET B C 1
ATOM 9293 O O . MET B 1 457 ? 109.627 60.049 137.244 1.00 24.21 457 MET B O 1
ATOM 9298 N N . PRO B 1 458 ? 108.476 58.123 137.315 1.00 23.36 458 PRO B N 1
ATOM 9299 C CA . PRO B 1 458 ? 107.221 58.867 137.413 1.00 23.30 458 PRO B CA 1
ATOM 9300 C C . PRO B 1 458 ? 107.228 59.618 138.743 1.00 22.44 458 PRO B C 1
ATOM 9301 O O . PRO B 1 458 ? 107.752 59.113 139.737 1.00 24.28 458 PRO B O 1
ATOM 9305 N N . GLY B 1 459 ? 106.676 60.827 138.760 1.00 20.66 459 GLY B N 1
ATOM 9306 C CA . GLY B 1 459 ? 106.652 61.597 139.991 1.00 19.81 459 GLY B CA 1
ATOM 9307 C C . GLY B 1 459 ? 107.881 62.476 140.164 1.00 19.15 459 GLY B C 1
ATOM 9308 O O . GLY B 1 459 ? 107.980 63.224 141.134 1.00 20.41 459 GLY B O 1
ATOM 9309 N N . ILE B 1 460 ? 108.823 62.380 139.230 1.00 19.32 460 ILE B N 1
ATOM 9310 C CA . ILE B 1 460 ? 110.045 63.181 139.273 1.00 17.36 460 ILE B CA 1
ATOM 9311 C C . ILE B 1 460 ? 110.044 64.119 138.079 1.00 19.13 460 ILE B C 1
ATOM 9312 O O . ILE B 1 460 ? 109.845 63.683 136.945 1.00 20.07 460 ILE B O 1
ATOM 9317 N N . GLY B 1 461 ? 110.2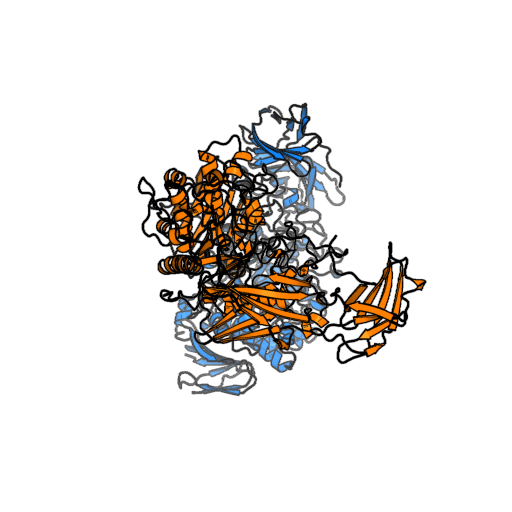62 65.406 138.336 1.00 17.18 461 GLY B N 1
ATOM 9318 C CA . GLY B 1 461 ? 110.281 66.379 137.261 1.00 16.90 461 GLY B CA 1
ATOM 9319 C C . GLY B 1 461 ? 111.675 66.696 136.758 1.00 16.48 461 GLY B C 1
ATOM 9320 O O . GLY B 1 461 ? 112.669 66.410 137.426 1.00 18.35 461 GLY B O 1
ATOM 9321 N N . PHE B 1 462 ? 111.750 67.289 135.572 1.00 18.24 462 PHE B N 1
ATOM 9322 C CA . PHE B 1 462 ? 113.032 67.637 134.974 1.00 17.91 462 PHE B CA 1
ATOM 9323 C C . PHE B 1 462 ? 113.009 69.010 134.334 1.00 17.87 462 PHE B C 1
ATOM 9324 O O . PHE B 1 462 ? 112.011 69.403 133.731 1.00 16.51 462 PHE B O 1
ATOM 9332 N N . PHE B 1 463 ? 114.112 69.742 134.470 1.00 17.68 463 PHE B N 1
ATOM 9333 C CA . PHE B 1 463 ? 114.209 71.054 133.849 1.00 17.08 463 PHE B CA 1
ATOM 9334 C C . PHE B 1 463 ? 114.229 70.768 132.357 1.00 18.47 463 PHE B C 1
ATOM 9335 O O . PHE B 1 463 ? 115.036 69.972 131.876 1.00 17.55 463 PHE B O 1
ATOM 9343 N N . ASN B 1 464 ? 113.322 71.411 131.633 1.00 19.26 464 ASN B N 1
ATOM 9344 C CA . ASN B 1 464 ? 113.206 71.204 130.203 1.00 19.18 464 ASN B CA 1
ATOM 9345 C C . ASN B 1 464 ? 114.179 72.087 129.424 1.00 19.48 464 ASN B C 1
ATOM 9346 O O . ASN B 1 464 ? 113.833 73.198 129.029 1.00 18.55 464 ASN B O 1
ATOM 9351 N N . ASP B 1 465 ? 115.392 71.590 129.198 1.00 19.53 465 ASP B N 1
ATOM 9352 C CA . ASP B 1 465 ? 116.397 72.358 128.468 1.00 22.63 465 ASP B CA 1
ATOM 9353 C C . ASP B 1 465 ? 116.020 72.547 126.997 1.00 21.32 465 ASP B C 1
ATOM 9354 O O . ASP B 1 465 ? 116.394 73.544 126.375 1.00 20.26 465 ASP B O 1
ATOM 9359 N N . MET B 1 466 ? 115.278 71.591 126.448 1.00 19.61 466 MET B N 1
ATOM 9360 C CA . MET B 1 466 ? 114.839 71.672 125.055 1.00 22.29 466 MET B CA 1
ATOM 9361 C C . MET B 1 466 ? 113.969 72.911 124.875 1.00 20.66 466 MET B C 1
ATOM 9362 O O . MET B 1 466 ? 114.240 73.761 124.027 1.00 21.06 466 MET B O 1
ATOM 9367 N N . PHE B 1 467 ? 112.926 73.004 125.693 1.00 19.83 467 PHE B N 1
ATOM 9368 C CA . PHE B 1 467 ? 111.988 74.117 125.633 1.00 19.02 467 PHE B CA 1
ATOM 9369 C C . PHE B 1 467 ? 112.720 75.434 125.876 1.00 19.59 467 PHE B C 1
ATOM 9370 O O . PHE B 1 467 ? 112.476 76.425 125.191 1.00 19.45 467 PHE B O 1
ATOM 9378 N N . ARG B 1 468 ? 113.623 75.433 126.852 1.00 20.03 468 ARG B N 1
ATOM 9379 C CA . ARG B 1 468 ? 114.405 76.623 127.190 1.00 19.82 468 ARG B CA 1
ATOM 9380 C C . ARG B 1 468 ? 115.149 77.194 125.978 1.00 20.55 468 ARG B C 1
ATOM 9381 O O . ARG B 1 468 ? 115.009 78.371 125.636 1.00 19.83 468 ARG B O 1
ATOM 9389 N N . ASP B 1 469 ? 115.949 76.352 125.337 1.00 21.00 469 ASP B N 1
ATOM 9390 C CA . ASP B 1 469 ? 116.726 76.782 124.187 1.00 22.21 469 ASP B CA 1
ATOM 9391 C C . ASP B 1 469 ? 115.860 77.096 122.975 1.00 22.07 469 ASP B C 1
ATOM 9392 O O . ASP B 1 469 ? 116.195 77.981 122.190 1.00 21.32 469 ASP B O 1
ATOM 9397 N N . ALA B 1 470 ? 114.741 76.388 122.833 1.00 21.94 470 ALA B N 1
ATOM 9398 C CA . ALA B 1 470 ? 113.833 76.623 121.716 1.00 21.62 470 ALA B CA 1
ATOM 9399 C C . ALA B 1 470 ? 113.285 78.046 121.774 1.00 20.83 470 ALA B C 1
ATOM 9400 O O . ALA B 1 470 ? 113.164 78.717 120.750 1.00 20.75 470 ALA B O 1
ATOM 9402 N N . VAL B 1 471 ? 112.955 78.503 122.975 1.00 18.99 471 VAL B N 1
ATOM 9403 C CA . VAL B 1 471 ? 112.420 79.849 123.154 1.00 19.80 471 VAL B CA 1
ATOM 9404 C C . VAL B 1 471 ? 113.525 80.913 123.157 1.00 20.18 471 VAL B C 1
ATOM 9405 O O . VAL B 1 471 ? 113.509 81.848 122.352 1.00 20.82 471 VAL B O 1
ATOM 9409 N N . LYS B 1 472 ? 114.486 80.748 124.058 1.00 20.62 472 LYS B N 1
ATOM 9410 C CA . LYS B 1 472 ? 115.601 81.682 124.220 1.00 21.18 472 LYS B CA 1
ATOM 9411 C C . LYS B 1 472 ? 116.702 81.578 123.171 1.00 22.30 472 LYS B C 1
ATOM 9412 O O . LYS B 1 472 ? 117.181 82.588 122.655 1.00 22.61 472 LYS B O 1
ATOM 9418 N N . GLY B 1 473 ? 117.110 80.351 122.880 1.00 22.05 473 GLY B N 1
ATOM 9419 C CA . GLY B 1 473 ? 118.169 80.119 121.923 1.00 24.05 473 GLY B CA 1
ATOM 9420 C C . GLY B 1 473 ? 119.173 79.226 122.616 1.00 27.53 473 GLY B C 1
ATOM 9421 O O . GLY B 1 473 ? 119.256 79.228 123.850 1.00 26.39 473 GLY B O 1
ATOM 9422 N N . ASN B 1 474 ? 119.922 78.453 121.838 1.00 27.76 474 ASN B N 1
ATOM 9423 C CA . ASN B 1 474 ? 120.921 77.551 122.395 1.00 30.44 474 ASN B CA 1
ATOM 9424 C C . ASN B 1 474 ? 121.682 78.277 123.499 1.00 30.71 474 ASN B C 1
ATOM 9425 O O . ASN B 1 474 ? 122.124 79.409 123.318 1.00 28.50 474 ASN B O 1
ATOM 9430 N N . THR B 1 475 ? 121.816 77.633 124.651 1.00 32.43 475 THR B N 1
ATOM 9431 C CA . THR B 1 475 ? 122.511 78.250 125.772 1.00 37.03 475 THR B CA 1
ATOM 9432 C C . THR B 1 475 ? 124.034 78.194 125.623 1.00 38.75 475 THR B C 1
ATOM 9433 O O . THR B 1 475 ? 124.742 79.098 126.069 1.00 39.14 475 THR B O 1
ATOM 9437 N N . PHE B 1 476 ? 124.531 77.146 124.976 1.00 41.66 476 PHE B N 1
ATOM 9438 C CA . PHE B 1 476 ? 125.967 76.973 124.772 1.00 45.19 476 PHE B CA 1
ATOM 9439 C C . PHE B 1 476 ? 126.587 78.070 123.893 1.00 44.17 476 PHE B C 1
ATOM 9440 O O . PHE B 1 476 ? 127.692 78.541 124.164 1.00 43.62 476 PHE B O 1
ATOM 9448 N N . HIS B 1 477 ? 125.876 78.473 122.846 1.00 43.73 477 HIS B N 1
ATOM 9449 C CA . HIS B 1 477 ? 126.363 79.510 121.939 1.00 43.04 477 HIS B CA 1
ATOM 9450 C C . HIS B 1 477 ? 125.688 80.843 122.248 1.00 42.24 477 HIS B C 1
ATOM 9451 O O . HIS B 1 477 ? 124.502 81.034 121.972 1.00 41.29 477 HIS B O 1
ATOM 9458 N N . LEU B 1 478 ? 126.465 81.758 122.818 1.00 41.74 478 LEU B N 1
ATOM 9459 C CA . LEU B 1 478 ? 125.991 83.081 123.217 1.00 41.84 478 LEU B CA 1
ATOM 9460 C C . LEU B 1 478 ? 125.153 83.841 122.189 1.00 40.98 478 LEU B C 1
ATOM 9461 O O . LEU B 1 478 ? 124.170 84.493 122.547 1.00 39.53 478 LEU B O 1
ATOM 9466 N N . LYS B 1 479 ? 125.541 83.770 120.919 1.00 40.14 479 LYS B N 1
ATOM 9467 C CA . LYS B 1 479 ? 124.810 84.482 119.875 1.00 39.89 479 LYS B CA 1
ATOM 9468 C C . LYS B 1 479 ? 123.623 83.730 119.286 1.00 37.64 479 LYS B C 1
ATOM 9469 O O . LYS B 1 479 ? 122.803 84.321 118.585 1.00 38.22 479 LYS B O 1
ATOM 9475 N N . ALA B 1 480 ? 123.529 82.434 119.561 1.00 34.87 480 ALA B N 1
ATOM 9476 C CA . ALA B 1 480 ? 122.422 81.644 119.039 1.00 32.36 480 ALA B CA 1
ATOM 9477 C C . ALA B 1 480 ? 121.105 82.225 119.543 1.00 30.44 480 ALA B C 1
ATOM 9478 O O . ALA B 1 480 ? 120.976 82.558 120.720 1.00 30.43 480 ALA B O 1
ATOM 9480 N N . THR B 1 481 ? 120.135 82.351 118.643 1.00 28.70 481 THR B N 1
ATOM 9481 C CA . THR B 1 481 ? 118.824 82.889 118.988 1.00 28.73 481 THR B CA 1
ATOM 9482 C C . THR B 1 481 ? 117.743 81.815 118.937 1.00 27.64 481 THR B C 1
ATOM 9483 O O . THR B 1 481 ? 117.867 80.821 118.222 1.00 26.75 481 THR B O 1
ATOM 9487 N N . GLY B 1 482 ? 116.679 82.030 119.702 1.00 26.08 482 GLY B N 1
ATOM 9488 C CA . GLY B 1 482 ? 115.577 81.087 119.722 1.00 25.11 482 GLY B CA 1
ATOM 9489 C C . GLY B 1 482 ? 114.350 81.771 119.155 1.00 24.03 482 GLY B C 1
ATOM 9490 O O . GLY B 1 482 ? 114.441 82.899 118.662 1.00 22.03 482 GLY B O 1
ATOM 9491 N N . PHE B 1 483 ? 113.201 81.107 119.242 1.00 22.73 483 PHE B N 1
ATOM 9492 C CA . PHE B 1 483 ? 111.956 81.657 118.718 1.00 21.33 483 PHE B CA 1
ATOM 9493 C C . PHE B 1 483 ? 111.624 83.075 119.163 1.00 20.89 483 PHE B C 1
ATOM 9494 O O . PHE B 1 483 ? 111.324 83.938 118.338 1.00 20.85 483 PHE B O 1
ATOM 9502 N N . ALA B 1 484 ? 111.647 83.307 120.471 1.00 19.10 484 ALA B N 1
ATOM 9503 C CA . ALA B 1 484 ? 111.323 84.620 121.005 1.00 18.70 484 ALA B CA 1
ATOM 9504 C C . ALA B 1 484 ? 112.294 85.695 120.524 1.00 19.71 484 ALA B C 1
ATOM 9505 O O . ALA B 1 484 ? 111.954 86.882 120.512 1.00 17.73 484 ALA B O 1
ATOM 9507 N N . LEU B 1 485 ? 113.497 85.280 120.133 1.00 19.80 485 LEU B N 1
ATOM 9508 C CA . LEU B 1 485 ? 114.505 86.218 119.652 1.00 22.43 485 LEU B CA 1
ATOM 9509 C C . LEU B 1 485 ? 114.517 86.345 118.125 1.00 24.34 485 LEU B C 1
ATOM 9510 O O . LEU B 1 485 ? 115.426 86.952 117.555 1.00 25.57 485 LEU B O 1
ATOM 9515 N N . GLY B 1 486 ? 113.516 85.764 117.469 1.00 25.19 486 GLY B N 1
ATOM 9516 C CA . GLY B 1 486 ? 113.425 85.869 116.022 1.00 26.02 486 GLY B CA 1
ATOM 9517 C C . GLY B 1 486 ? 113.870 84.696 115.170 1.00 26.33 486 GLY B C 1
ATOM 9518 O O . GLY B 1 486 ? 113.816 84.781 113.942 1.00 26.01 486 GLY B O 1
ATOM 9519 N N . ASN B 1 487 ? 114.302 83.604 115.793 1.00 28.73 487 ASN B N 1
ATOM 9520 C CA . ASN B 1 487 ? 114.751 82.435 115.038 1.00 31.86 487 ASN B CA 1
ATOM 9521 C C . ASN B 1 487 ? 113.581 81.518 114.691 1.00 33.24 487 ASN B C 1
ATOM 9522 O O . ASN B 1 487 ? 113.046 80.823 115.557 1.00 32.65 487 ASN B O 1
ATOM 9527 N N . GLY B 1 488 ? 113.206 81.503 113.415 1.00 34.83 488 GLY B N 1
ATOM 9528 C CA . GLY B 1 488 ? 112.089 80.686 112.973 1.00 35.76 488 GLY B CA 1
ATOM 9529 C C . GLY B 1 488 ? 112.288 79.182 112.962 1.00 36.79 488 GLY B C 1
ATOM 9530 O O . GLY B 1 488 ? 111.314 78.429 112.931 1.00 38.45 488 GLY B O 1
ATOM 9531 N N . GLU B 1 489 ? 113.535 78.729 113.001 1.00 35.70 489 GLU B N 1
ATOM 9532 C CA . GLU B 1 489 ? 113.807 77.297 112.967 1.00 35.81 489 GLU B CA 1
ATOM 9533 C C . GLU B 1 489 ? 113.472 76.562 114.259 1.00 34.91 489 GLU B C 1
ATOM 9534 O O . GLU B 1 489 ? 113.535 75.334 114.311 1.00 33.26 489 GLU B O 1
ATOM 9540 N N . SER B 1 490 ? 113.121 77.301 115.304 1.00 33.16 490 SER B N 1
ATOM 9541 C CA . SER B 1 490 ? 112.790 76.661 116.570 1.00 32.02 490 SER B CA 1
ATOM 9542 C C . SER B 1 490 ? 111.305 76.758 116.892 1.00 30.40 490 SER B C 1
ATOM 9543 O O . SER B 1 490 ? 110.875 76.404 117.987 1.00 29.72 490 SER B O 1
ATOM 9546 N N . ALA B 1 491 ? 110.522 77.214 115.923 1.00 27.52 491 ALA B N 1
ATOM 9547 C CA . ALA B 1 491 ? 109.087 77.357 116.121 1.00 26.59 491 ALA B CA 1
ATOM 9548 C C . ALA B 1 491 ? 108.402 76.048 116.503 1.00 25.43 491 ALA B C 1
ATOM 9549 O O . ALA B 1 491 ? 107.608 76.015 117.447 1.00 23.83 491 ALA B O 1
ATOM 9551 N N . GLN B 1 492 ? 108.698 74.970 115.780 1.00 22.55 492 GLN B N 1
ATOM 9552 C CA . GLN B 1 492 ? 108.064 73.694 116.091 1.00 22.69 492 GLN B CA 1
ATOM 9553 C C . GLN B 1 492 ? 108.407 73.198 117.490 1.00 22.05 492 GLN B C 1
ATOM 9554 O O . GLN B 1 492 ? 107.530 72.715 118.207 1.00 19.77 492 GLN B O 1
ATOM 9560 N N . ALA B 1 493 ? 109.678 73.310 117.870 1.00 20.29 493 ALA B N 1
ATOM 9561 C CA . ALA B 1 493 ? 110.124 72.868 119.190 1.00 20.77 493 ALA B CA 1
ATOM 9562 C C . ALA B 1 493 ? 109.358 73.621 120.281 1.00 20.57 493 ALA B C 1
ATOM 9563 O O . ALA B 1 493 ? 109.009 73.053 121.312 1.00 22.13 493 ALA B O 1
ATOM 9565 N N . VAL B 1 494 ? 109.096 74.902 120.040 1.00 19.99 494 VAL B N 1
ATOM 9566 C CA . VAL B 1 494 ? 108.358 75.725 120.990 1.00 19.62 494 VAL B CA 1
ATOM 9567 C C . VAL B 1 494 ? 106.914 75.215 121.125 1.00 20.38 494 VAL B C 1
ATOM 9568 O O . VAL B 1 494 ? 106.401 75.059 122.237 1.00 18.80 494 VAL B O 1
ATOM 9572 N N . MET B 1 495 ? 106.261 74.947 119.998 1.00 19.26 495 MET B N 1
ATOM 9573 C CA . MET B 1 495 ? 104.886 74.450 120.036 1.00 21.03 495 MET B CA 1
ATOM 9574 C C . MET B 1 495 ? 104.832 73.166 120.866 1.00 20.13 495 MET B C 1
ATOM 9575 O O . MET B 1 495 ? 103.889 72.950 121.625 1.00 20.45 495 MET B O 1
ATOM 9580 N N . HIS B 1 496 ? 105.855 72.325 120.717 1.00 17.82 496 HIS B N 1
ATOM 9581 C CA . HIS B 1 496 ? 105.946 71.071 121.459 1.00 19.29 496 HIS B CA 1
ATOM 9582 C C . HIS B 1 496 ? 105.952 71.401 122.963 1.00 18.86 496 HIS B C 1
ATOM 9583 O O . HIS B 1 496 ? 105.200 70.812 123.745 1.00 17.75 496 HIS B O 1
ATOM 9590 N N . GLY B 1 497 ? 106.785 72.362 123.356 1.00 18.59 497 GLY B N 1
ATOM 9591 C CA . GLY B 1 497 ? 106.850 72.755 124.756 1.00 16.78 497 GLY B CA 1
ATOM 9592 C C . GLY B 1 497 ? 105.528 73.326 125.242 1.00 16.20 497 GLY B C 1
ATOM 9593 O O . GLY B 1 497 ? 105.106 73.079 126.376 1.00 14.96 497 GLY B O 1
ATOM 9594 N N . ILE B 1 498 ? 104.865 74.091 124.381 1.00 16.50 498 ILE B N 1
ATOM 9595 C CA . ILE B 1 498 ? 103.579 74.690 124.731 1.00 18.62 498 ILE B CA 1
ATOM 9596 C C . ILE B 1 498 ? 102.564 73.579 124.989 1.00 19.34 498 ILE B C 1
ATOM 9597 O O . ILE B 1 498 ? 101.610 73.755 125.743 1.00 20.50 498 ILE B O 1
ATOM 9602 N N . ALA B 1 499 ? 102.797 72.429 124.367 1.00 20.16 499 ALA B N 1
ATOM 9603 C CA . ALA B 1 499 ? 101.913 71.277 124.508 1.00 20.66 499 ALA B CA 1
ATOM 9604 C C . ALA B 1 499 ? 102.292 70.373 125.677 1.00 20.38 499 ALA B C 1
ATOM 9605 O O . ALA B 1 499 ? 101.682 69.325 125.873 1.00 21.51 499 ALA B O 1
ATOM 9607 N N . GLY B 1 500 ? 103.296 70.767 126.453 1.00 19.65 500 GLY B N 1
ATOM 9608 C CA . GLY B 1 500 ? 103.685 69.950 127.591 1.00 20.08 500 GLY B CA 1
ATOM 9609 C C . GLY B 1 500 ? 104.874 69.032 127.358 1.00 21.60 500 GLY B C 1
ATOM 9610 O O . GLY B 1 500 ? 105.233 68.255 128.244 1.00 20.19 500 GLY B O 1
ATOM 9611 N N . SER B 1 501 ? 105.470 69.107 126.169 1.00 21.15 501 SER B N 1
ATOM 9612 C CA . SER B 1 501 ? 106.644 68.301 125.827 1.00 23.42 501 SER B CA 1
ATOM 9613 C C . SER B 1 501 ? 106.453 66.795 126.008 1.00 24.99 501 SER B C 1
ATOM 9614 O O . SER B 1 501 ? 107.420 66.058 126.215 1.00 21.77 501 SER B O 1
ATOM 9617 N N . SER B 1 502 ? 105.209 66.337 125.928 1.00 27.63 502 SER B N 1
ATOM 9618 C CA . SER B 1 502 ? 104.931 64.916 126.085 1.00 32.29 502 SER B CA 1
ATOM 9619 C C . SER B 1 502 ? 104.600 64.297 124.733 1.00 35.62 502 SER B C 1
ATOM 9620 O O . SER B 1 502 ? 103.720 63.446 124.627 1.00 37.20 502 SER B O 1
ATOM 9623 N N . GLY B 1 503 ? 105.323 64.737 123.706 1.00 36.41 503 GLY B N 1
ATOM 9624 C CA . GLY B 1 503 ? 105.111 64.236 122.363 1.00 39.10 503 GLY B CA 1
ATOM 9625 C C . GLY B 1 503 ? 104.364 65.215 121.474 1.00 40.01 503 GLY B C 1
ATOM 9626 O O . GLY B 1 503 ? 103.326 65.754 121.859 1.00 39.51 503 GLY B O 1
ATOM 9627 N N . TRP B 1 504 ? 104.902 65.462 120.285 1.00 41.47 504 TRP B N 1
ATOM 962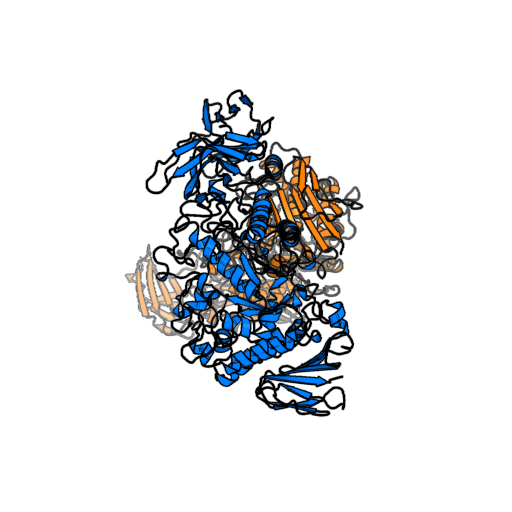8 C CA . TRP B 1 504 ? 104.264 66.363 119.332 1.00 44.11 504 TRP B CA 1
ATOM 9629 C C . TRP B 1 504 ? 104.431 65.821 117.924 1.00 46.06 504 TRP B C 1
ATOM 9630 O O . TRP B 1 504 ? 105.530 65.844 117.365 1.00 46.13 504 TRP B O 1
ATOM 9641 N N . LYS B 1 505 ? 103.331 65.331 117.358 1.00 49.65 505 LYS B N 1
ATOM 9642 C CA . LYS B 1 505 ? 103.344 64.773 116.013 1.00 51.74 505 LYS B CA 1
ATOM 9643 C C . LYS B 1 505 ? 104.489 63.774 115.866 1.00 53.09 505 LYS B C 1
ATOM 9644 O O . LYS B 1 505 ? 104.436 62.671 116.416 1.00 54.14 505 LYS B O 1
ATOM 9650 N N . ALA B 1 506 ? 105.527 64.173 115.133 1.00 53.05 506 ALA B N 1
ATOM 9651 C CA . ALA B 1 506 ? 106.684 63.319 114.898 1.00 53.27 506 ALA B CA 1
ATOM 9652 C C . ALA B 1 506 ? 107.842 63.649 115.831 1.00 53.81 506 ALA B C 1
ATOM 9653 O O . ALA B 1 506 ? 108.974 63.210 115.607 1.00 54.73 506 ALA B O 1
ATOM 9655 N N . LEU B 1 507 ? 107.565 64.434 116.867 1.00 52.45 507 LEU B N 1
ATOM 9656 C CA . LEU B 1 507 ? 108.597 64.798 117.829 1.00 49.81 507 LEU B CA 1
ATOM 9657 C C . LEU B 1 507 ? 108.534 63.845 119.004 1.00 47.46 507 LEU B C 1
ATOM 9658 O O . LEU B 1 507 ? 107.463 63.598 119.554 1.00 47.43 507 LEU B O 1
ATOM 9663 N N . ALA B 1 508 ? 109.683 63.297 119.377 1.00 45.39 508 ALA B N 1
ATOM 9664 C CA . ALA B 1 508 ? 109.743 62.368 120.497 1.00 43.26 508 ALA B CA 1
ATOM 9665 C C . ALA B 1 508 ? 109.433 63.120 121.784 1.00 39.66 508 ALA B C 1
ATOM 9666 O O . ALA B 1 508 ? 109.842 64.268 121.952 1.00 39.18 508 ALA B O 1
ATOM 9668 N N . PRO B 1 509 ? 108.693 62.487 122.703 1.00 37.46 509 PRO B N 1
ATOM 9669 C CA . PRO B 1 509 ? 108.346 63.127 123.973 1.00 35.29 509 PRO B CA 1
ATOM 9670 C C . PRO B 1 509 ? 109.613 63.432 124.763 1.00 33.19 509 PRO B C 1
ATOM 9671 O O . PRO B 1 509 ? 110.609 62.718 124.642 1.00 33.87 509 PRO B O 1
ATOM 9675 N N . ILE B 1 510 ? 109.583 64.497 125.556 1.00 30.43 510 ILE B N 1
ATOM 9676 C CA . ILE B 1 510 ? 110.733 64.847 126.376 1.00 27.73 510 ILE B CA 1
ATOM 9677 C C . ILE B 1 510 ? 110.484 64.152 127.707 1.00 26.59 510 ILE B C 1
ATOM 9678 O O . ILE B 1 510 ? 111.389 63.567 128.303 1.00 26.12 510 ILE B O 1
ATOM 9683 N N . VAL B 1 511 ? 109.235 64.222 128.158 1.00 25.02 511 VAL B N 1
ATOM 9684 C CA . VAL B 1 511 ? 108.797 63.568 129.386 1.00 23.98 511 VAL B CA 1
ATOM 9685 C C . VAL B 1 511 ? 107.436 62.970 129.062 1.00 23.75 511 VAL B C 1
ATOM 9686 O O . VAL B 1 511 ? 106.763 63.423 128.142 1.00 25.39 511 VAL B O 1
ATOM 9690 N N . PRO B 1 512 ? 107.022 61.933 129.800 1.00 22.75 512 PRO B N 1
ATOM 9691 C CA . PRO B 1 512 ? 105.727 61.286 129.563 1.00 22.64 512 PRO B CA 1
ATOM 9692 C C . PRO B 1 512 ? 104.506 62.153 129.887 1.00 22.86 512 PRO B C 1
ATOM 9693 O O . PRO B 1 512 ? 103.538 62.177 129.132 1.00 24.00 512 PRO B O 1
ATOM 9697 N N . GLU B 1 513 ? 104.559 62.853 131.017 1.00 22.00 513 GLU B N 1
ATOM 9698 C CA . GLU B 1 513 ? 103.450 63.691 131.462 1.00 21.66 513 GLU B CA 1
ATOM 9699 C C . GLU B 1 513 ? 103.898 65.122 131.748 1.00 21.65 513 GLU B C 1
ATOM 9700 O O . GLU B 1 513 ? 105.036 65.355 132.162 1.00 20.73 513 GLU B O 1
ATOM 9706 N N . PRO B 1 514 ? 102.993 66.095 131.552 1.00 21.89 514 PRO B N 1
ATOM 9707 C CA . PRO B 1 514 ? 103.278 67.517 131.773 1.00 20.63 514 PRO B CA 1
ATOM 9708 C C . PRO B 1 514 ? 103.768 67.865 133.179 1.00 20.13 514 PRO B C 1
ATOM 9709 O O . PRO B 1 514 ? 104.521 68.822 133.361 1.00 20.66 514 PRO B O 1
ATOM 9713 N N . SER B 1 515 ? 103.351 67.091 134.171 1.00 18.46 515 SER B N 1
ATOM 9714 C CA . SER B 1 515 ? 103.783 67.345 135.537 1.00 18.72 515 SER B CA 1
ATOM 9715 C C . SER B 1 515 ? 105.291 67.127 135.699 1.00 18.83 515 SER B C 1
ATOM 9716 O O . SER B 1 515 ? 105.872 67.538 136.700 1.00 19.61 515 SER B O 1
ATOM 9719 N N . GLN B 1 516 ? 105.923 66.486 134.719 1.00 18.23 516 GLN B N 1
ATOM 9720 C CA . GLN B 1 516 ? 107.358 66.216 134.804 1.00 18.97 516 GLN B CA 1
ATOM 9721 C C . GLN B 1 516 ? 108.222 67.211 134.039 1.00 18.95 516 GLN B C 1
ATOM 9722 O O . GLN B 1 516 ? 109.449 67.099 134.037 1.00 18.39 516 GLN B O 1
ATOM 9728 N N . SER B 1 517 ? 107.585 68.181 133.390 1.00 18.12 517 SER B N 1
ATOM 9729 C CA . SER B 1 517 ? 108.325 69.181 132.629 1.00 18.21 517 SER B CA 1
ATOM 9730 C C . SER B 1 517 ? 108.363 70.536 133.327 1.00 17.82 517 SER B C 1
ATOM 9731 O O . SER B 1 517 ? 107.355 71.243 133.383 1.00 19.15 517 SER B O 1
ATOM 9734 N N . ILE B 1 518 ? 109.527 70.890 133.863 1.00 16.42 518 ILE B N 1
ATOM 9735 C CA . ILE B 1 518 ? 109.692 72.178 134.527 1.00 16.23 518 ILE B CA 1
ATOM 9736 C C . ILE B 1 518 ? 110.034 73.152 133.396 1.00 17.19 518 ILE B C 1
ATOM 9737 O O . ILE B 1 518 ? 111.135 73.106 132.845 1.00 16.75 518 ILE B O 1
ATOM 9742 N N . ASN B 1 519 ? 109.090 74.024 133.047 1.00 17.71 519 ASN B N 1
ATOM 9743 C CA . ASN B 1 519 ? 109.291 74.971 131.949 1.00 17.21 519 ASN B CA 1
ATOM 9744 C C . ASN B 1 519 ? 109.926 76.287 132.382 1.00 18.98 519 ASN B C 1
ATOM 9745 O O . ASN B 1 519 ? 109.414 76.975 133.273 1.00 18.92 519 ASN B O 1
ATOM 9750 N N . TYR B 1 520 ? 111.029 76.646 131.730 1.00 17.66 520 TYR B N 1
ATOM 9751 C CA . TYR B 1 520 ? 111.736 77.873 132.058 1.00 18.75 520 TYR B CA 1
ATOM 9752 C C . TYR B 1 520 ? 112.586 78.381 130.903 1.00 18.45 520 TYR B C 1
ATOM 9753 O O . TYR B 1 520 ? 112.811 77.671 129.920 1.00 17.77 520 TYR B O 1
ATOM 9762 N N . VAL B 1 521 ? 113.053 79.618 131.039 1.00 16.58 521 VAL B N 1
ATOM 9763 C CA . VAL B 1 521 ? 113.937 80.234 130.055 1.00 17.42 521 VAL B CA 1
ATOM 9764 C C . VAL B 1 521 ? 115.117 80.894 130.772 1.00 18.24 521 VAL B C 1
ATOM 9765 O O . VAL B 1 521 ? 116.074 81.329 130.134 1.00 18.00 521 VAL B O 1
ATOM 9769 N N . GLU B 1 522 ? 115.040 80.967 132.101 1.00 17.95 522 GLU B N 1
ATOM 9770 C CA . GLU B 1 522 ? 116.113 81.560 132.896 1.00 16.85 522 GLU B CA 1
ATOM 9771 C C . GLU B 1 522 ? 116.229 80.894 134.267 1.00 16.21 522 GLU B C 1
ATOM 9772 O O . GLU B 1 522 ? 115.230 80.464 134.847 1.00 14.46 522 GLU B O 1
ATOM 9778 N N . SER B 1 523 ? 117.455 80.791 134.769 1.00 15.95 523 SER B N 1
ATOM 9779 C CA . SER B 1 523 ? 117.711 80.221 136.090 1.00 16.80 523 SER B CA 1
ATOM 9780 C C . SER B 1 523 ? 118.981 80.881 136.630 1.00 17.06 523 SER B C 1
ATOM 9781 O O . SER B 1 523 ? 119.562 81.730 135.958 1.00 17.04 523 SER B O 1
ATOM 9784 N N . HIS B 1 524 ? 119.410 80.519 137.836 1.00 17.43 524 HIS B N 1
ATOM 9785 C CA . HIS B 1 524 ? 120.612 81.133 138.395 1.00 18.10 524 HIS B CA 1
ATOM 9786 C C . HIS B 1 524 ? 121.831 80.820 137.524 1.00 18.89 524 HIS B C 1
ATOM 9787 O O . HIS B 1 524 ? 122.796 81.582 137.506 1.00 18.07 524 HIS B O 1
ATOM 9794 N N . ASP B 1 525 ? 121.774 79.696 136.806 1.00 19.15 525 ASP B N 1
ATOM 9795 C CA . ASP B 1 525 ? 122.856 79.262 135.914 1.00 20.29 525 ASP B CA 1
ATOM 9796 C C . ASP B 1 525 ? 122.814 79.978 134.573 1.00 19.24 525 ASP B C 1
ATOM 9797 O O . ASP B 1 525 ? 121.740 80.344 134.097 1.00 17.54 525 ASP B O 1
ATOM 9802 N N . ASN B 1 526 ? 123.990 80.152 133.968 1.00 19.33 526 ASN B N 1
ATOM 9803 C CA . ASN B 1 526 ? 124.132 80.795 132.662 1.00 18.92 526 ASN B CA 1
ATOM 9804 C C . ASN B 1 526 ? 123.728 82.265 132.665 1.00 19.18 526 ASN B C 1
ATOM 9805 O O . ASN B 1 526 ? 123.352 82.809 133.702 1.00 18.54 526 ASN B O 1
ATOM 9810 N N . HIS B 1 527 ? 123.819 82.903 131.497 1.00 17.16 527 HIS B N 1
ATOM 9811 C CA . HIS B 1 527 ? 123.448 84.309 131.355 1.00 18.17 527 HIS B CA 1
ATOM 9812 C C . HIS B 1 527 ? 121.958 84.462 131.628 1.00 18.52 527 HIS B C 1
ATOM 9813 O O . HIS B 1 527 ? 121.173 83.557 131.340 1.00 19.13 527 HIS B O 1
ATOM 9820 N N . THR B 1 528 ? 121.569 85.601 132.186 1.00 17.95 528 THR B N 1
ATOM 9821 C CA . THR B 1 528 ? 120.162 85.866 132.424 1.00 17.83 528 THR B CA 1
ATOM 9822 C C . THR B 1 528 ? 119.607 86.048 131.017 1.00 21.00 528 THR B C 1
ATOM 9823 O O . THR B 1 528 ? 120.368 86.282 130.071 1.00 20.48 528 THR B O 1
ATOM 9827 N N . PHE B 1 529 ? 118.293 85.937 130.871 1.00 20.04 529 PHE B N 1
ATOM 9828 C CA . PHE B 1 529 ? 117.680 86.105 129.567 1.00 20.25 529 PHE B CA 1
ATOM 9829 C C . PHE B 1 529 ? 118.050 87.476 128.999 1.00 20.08 529 PHE B C 1
ATOM 9830 O O . PHE B 1 529 ? 118.391 87.601 127.819 1.00 19.83 529 PHE B O 1
ATOM 9838 N N . TRP B 1 530 ? 117.990 88.507 129.835 1.00 20.44 530 TRP B N 1
ATOM 9839 C CA . TRP B 1 530 ? 118.324 89.843 129.361 1.00 20.94 530 TRP B CA 1
ATOM 9840 C C . TRP B 1 530 ? 119.760 89.949 128.842 1.00 21.45 530 TRP B C 1
ATOM 9841 O O . TRP B 1 530 ? 119.986 90.488 127.757 1.00 20.00 530 TRP B O 1
ATOM 9852 N N . ASP B 1 531 ? 120.725 89.433 129.602 1.00 20.95 531 ASP B N 1
ATOM 9853 C CA . ASP B 1 531 ? 122.128 89.494 129.185 1.00 22.34 531 ASP B CA 1
ATOM 9854 C C . ASP B 1 531 ? 122.375 88.666 127.932 1.00 22.67 531 ASP B C 1
ATOM 9855 O O . ASP B 1 531 ? 123.132 89.071 127.049 1.00 23.51 531 ASP B O 1
ATOM 9860 N N . LYS B 1 532 ? 121.739 87.504 127.863 1.00 22.50 532 LYS B N 1
ATOM 9861 C CA . LYS B 1 532 ? 121.866 86.621 126.707 1.00 24.84 532 LYS B CA 1
ATOM 9862 C C . LYS B 1 532 ? 121.391 87.353 125.446 1.00 25.83 532 LYS B C 1
ATOM 9863 O O . LYS B 1 532 ? 122.080 87.391 124.431 1.00 25.61 532 LYS B O 1
ATOM 9869 N N . MET B 1 533 ? 120.205 87.939 125.538 1.00 26.44 533 MET B N 1
ATOM 9870 C CA . MET B 1 533 ? 119.600 88.672 124.438 1.00 28.49 533 MET B CA 1
ATOM 9871 C C . MET B 1 533 ? 120.437 89.884 124.029 1.00 30.47 533 MET B C 1
ATOM 9872 O O . MET B 1 533 ? 120.559 90.197 122.844 1.00 31.98 533 MET B O 1
ATOM 9877 N N . SER B 1 534 ? 121.020 90.557 125.014 1.00 31.42 534 SER B N 1
ATOM 9878 C CA . SER B 1 534 ? 121.843 91.733 124.754 1.00 33.04 534 SER B CA 1
ATOM 9879 C C . SER B 1 534 ? 123.010 91.382 123.832 1.00 33.43 534 SER B C 1
ATOM 9880 O O . SER B 1 534 ? 123.471 92.217 123.052 1.00 34.38 534 SER B O 1
ATOM 9883 N N . PHE B 1 535 ? 123.474 90.140 123.916 1.00 33.21 535 PHE B N 1
ATOM 9884 C CA . PHE B 1 535 ? 124.580 89.671 123.090 1.00 33.07 535 PHE B CA 1
ATOM 9885 C C . PHE B 1 535 ? 124.105 89.153 121.735 1.00 33.47 535 PHE B C 1
ATOM 9886 O O . PHE B 1 535 ? 124.738 89.396 120.706 1.00 32.21 535 PHE B O 1
ATOM 9894 N N . ALA B 1 536 ? 122.989 88.433 121.742 1.00 32.33 536 ALA B N 1
ATOM 9895 C CA . ALA B 1 536 ? 122.443 87.854 120.523 1.00 31.71 536 ALA B CA 1
ATOM 9896 C C . ALA B 1 536 ? 121.807 88.878 119.584 1.00 31.56 536 ALA B C 1
ATOM 9897 O O . ALA B 1 536 ? 121.855 88.719 118.369 1.00 33.34 536 ALA B O 1
ATOM 9899 N N . LEU B 1 537 ? 121.210 89.921 120.150 1.00 30.74 537 LEU B N 1
ATOM 9900 C CA . LEU B 1 537 ? 120.555 90.965 119.362 1.00 30.05 537 LEU B CA 1
ATOM 9901 C C . LEU B 1 537 ? 121.143 92.329 119.714 1.00 31.16 537 LEU B C 1
ATOM 9902 O O . LEU B 1 537 ? 120.448 93.196 120.246 1.00 30.03 537 LEU B O 1
ATOM 9907 N N . PRO B 1 538 ? 122.435 92.539 119.408 1.00 33.08 538 PRO B N 1
ATOM 9908 C CA . PRO B 1 538 ? 123.155 93.787 119.685 1.00 35.13 538 PRO B CA 1
ATOM 9909 C C . PRO B 1 538 ? 122.606 95.067 119.055 1.00 37.96 538 PRO B C 1
ATOM 9910 O O . PRO B 1 538 ? 122.844 96.163 119.571 1.00 38.72 538 PRO B O 1
ATOM 9914 N N . GLN B 1 539 ? 121.875 94.940 117.951 1.00 38.89 539 GLN B N 1
ATOM 9915 C CA . GLN B 1 539 ? 121.322 96.117 117.282 1.00 40.08 539 GLN B CA 1
ATOM 9916 C C . GLN B 1 539 ? 119.893 96.487 117.667 1.00 39.83 539 GLN B C 1
ATOM 9917 O O . GLN B 1 539 ? 119.422 97.567 117.313 1.00 38.69 539 GLN B O 1
ATOM 9923 N N . GLU B 1 540 ? 119.196 95.609 118.382 1.00 39.16 540 GLU B N 1
ATOM 9924 C CA . GLU B 1 540 ? 117.825 95.920 118.767 1.00 39.61 540 GLU B CA 1
ATOM 9925 C C . GLU B 1 540 ? 117.745 96.788 120.013 1.00 38.67 540 GLU B C 1
ATOM 9926 O O . GLU B 1 540 ? 118.486 96.584 120.971 1.00 39.88 540 GLU B O 1
ATOM 9932 N N . ASN B 1 541 ? 116.842 97.762 119.986 1.00 37.72 541 ASN B N 1
ATOM 9933 C CA . ASN B 1 541 ? 116.671 98.680 121.103 1.00 39.47 541 ASN B CA 1
ATOM 9934 C C . ASN B 1 541 ? 116.081 97.994 122.329 1.00 38.69 541 ASN B C 1
ATOM 9935 O O . ASN B 1 541 ? 115.663 96.835 122.269 1.00 38.81 541 ASN B O 1
ATOM 9940 N N . ASP B 1 542 ? 116.053 98.718 123.442 1.00 37.24 542 ASP B N 1
ATOM 9941 C CA . ASP B 1 542 ? 115.541 98.177 124.691 1.00 36.16 542 ASP B CA 1
ATOM 9942 C C . ASP B 1 542 ? 114.050 97.873 124.661 1.00 35.54 542 ASP B C 1
ATOM 9943 O O . ASP B 1 542 ? 113.594 96.931 125.310 1.00 34.22 542 ASP B O 1
ATOM 9948 N N . SER B 1 543 ? 113.290 98.661 123.909 1.00 33.16 543 SER B N 1
ATOM 9949 C CA . SER B 1 543 ? 111.853 98.445 123.831 1.00 32.56 543 SER B CA 1
ATOM 9950 C C . SER B 1 543 ? 111.518 97.088 123.209 1.00 32.18 543 SER B C 1
ATOM 9951 O O . SER B 1 543 ? 110.668 96.358 123.725 1.00 32.08 543 SER B O 1
ATOM 9954 N N . ARG B 1 544 ? 112.181 96.752 122.106 1.00 29.57 544 ARG B N 1
ATOM 9955 C CA . ARG B 1 544 ? 111.932 95.478 121.442 1.00 31.45 544 ARG B CA 1
ATOM 9956 C C . ARG B 1 544 ? 112.485 94.323 122.260 1.00 29.49 544 ARG B C 1
ATOM 9957 O O . ARG B 1 544 ? 111.897 93.245 122.297 1.00 27.70 544 ARG B O 1
ATOM 9965 N N . LYS B 1 545 ? 113.630 94.544 122.896 1.00 28.41 545 LYS B N 1
ATOM 9966 C CA . LYS B 1 545 ? 114.223 93.512 123.734 1.00 28.53 545 LYS B CA 1
ATOM 9967 C C . LYS B 1 545 ? 113.233 93.190 124.853 1.00 26.15 545 LYS B C 1
ATOM 9968 O O . LYS B 1 545 ? 112.945 92.024 125.120 1.00 25.91 545 LYS B O 1
ATOM 9974 N N . ARG B 1 546 ? 112.703 94.224 125.500 1.00 24.13 546 ARG B N 1
ATOM 9975 C CA . ARG B 1 546 ? 111.747 94.001 126.577 1.00 24.57 546 ARG B CA 1
ATOM 9976 C C . ARG B 1 546 ? 110.540 93.214 126.069 1.00 24.52 546 ARG B C 1
ATOM 9977 O O . ARG B 1 546 ? 110.077 92.287 126.734 1.00 23.70 546 ARG B O 1
ATOM 9985 N N . SER B 1 547 ? 110.037 93.575 124.890 1.00 22.97 547 SER B N 1
ATOM 9986 C CA . SER B 1 547 ? 108.881 92.883 124.330 1.00 23.68 547 SER B CA 1
ATOM 9987 C C . SER B 1 547 ? 109.173 91.397 124.098 1.00 22.43 547 SER B C 1
ATOM 9988 O O . SER B 1 547 ? 108.303 90.549 124.316 1.00 21.94 547 SER B O 1
ATOM 9991 N N . ARG B 1 548 ? 110.399 91.084 123.681 1.00 20.18 548 ARG B N 1
ATOM 9992 C CA . ARG B 1 548 ? 110.794 89.699 123.429 1.00 20.05 548 ARG B CA 1
ATOM 9993 C C . ARG B 1 548 ? 110.942 88.882 124.713 1.00 20.04 548 ARG B C 1
ATOM 9994 O O . ARG B 1 548 ? 110.585 87.703 124.749 1.00 18.97 548 ARG B O 1
ATOM 10002 N N . GLN B 1 549 ? 111.479 89.498 125.761 1.00 18.44 549 GLN B N 1
ATOM 10003 C CA . GLN B 1 549 ? 111.639 88.793 127.026 1.00 18.44 549 GLN B CA 1
ATOM 10004 C C . GLN B 1 549 ? 110.263 88.586 127.649 1.00 17.93 549 GLN B C 1
ATOM 10005 O O . GLN B 1 549 ? 110.005 87.552 128.262 1.00 18.19 549 GLN B O 1
ATOM 10011 N N . ARG B 1 550 ? 109.380 89.567 127.492 1.00 17.91 550 ARG B N 1
ATOM 10012 C CA . ARG B 1 550 ? 108.029 89.435 128.021 1.00 19.29 550 ARG B CA 1
ATOM 10013 C C . ARG B 1 550 ? 107.338 88.289 127.274 1.00 19.60 550 ARG B C 1
ATOM 10014 O O . ARG B 1 550 ? 106.569 87.525 127.864 1.00 19.37 550 ARG B O 1
ATOM 10022 N N . LEU B 1 551 ? 107.624 88.180 125.976 1.00 19.51 551 LEU B N 1
ATOM 10023 C CA . LEU B 1 551 ? 107.047 87.137 125.126 1.00 18.20 551 LEU B CA 1
ATOM 10024 C C . LEU B 1 551 ? 107.470 85.749 125.605 1.00 18.47 551 LEU B C 1
ATOM 10025 O O . LEU B 1 551 ? 106.656 84.820 125.660 1.00 17.96 551 LEU B O 1
ATOM 10030 N N . ALA B 1 552 ? 108.751 85.614 125.938 1.00 17.09 552 ALA B N 1
ATOM 10031 C CA . ALA B 1 552 ? 109.283 84.347 126.415 1.00 18.22 552 ALA B CA 1
ATOM 10032 C C . ALA B 1 552 ? 108.546 83.945 127.689 1.00 17.64 552 ALA B C 1
ATOM 10033 O O . ALA B 1 552 ? 108.254 82.768 127.909 1.00 16.56 552 ALA B O 1
ATOM 10035 N N . VAL B 1 553 ? 108.254 84.936 128.525 1.00 16.41 553 VAL B N 1
ATOM 10036 C CA . VAL B 1 553 ? 107.540 84.708 129.775 1.00 17.52 553 VAL B CA 1
ATOM 10037 C C . VAL B 1 553 ? 106.141 84.188 129.472 1.00 16.55 553 VAL B C 1
ATOM 10038 O O . VAL B 1 553 ? 105.687 83.216 130.073 1.00 18.40 553 VAL B O 1
ATOM 10040 N N . ALA B 1 554 ? 105.470 84.846 128.532 1.00 16.89 554 ALA B N 1
ATOM 10041 C CA . ALA B 1 554 ? 104.112 84.478 128.135 1.00 18.25 554 ALA B CA 1
ATOM 10042 C C . ALA B 1 554 ? 104.066 83.064 127.569 1.00 17.49 554 ALA B C 1
ATOM 10043 O O . ALA B 1 554 ? 103.136 82.302 127.847 1.00 15.85 554 ALA B O 1
ATOM 10045 N N . ILE B 1 555 ? 105.070 82.718 126.770 1.00 17.95 555 ILE B N 1
ATOM 10046 C CA . ILE B 1 555 ? 105.134 81.387 126.180 1.00 18.46 555 ILE B CA 1
ATOM 10047 C C . ILE B 1 555 ? 105.210 80.330 127.286 1.00 18.95 555 ILE B C 1
ATOM 10048 O O . ILE B 1 555 ? 104.437 79.369 127.294 1.00 18.07 555 ILE B O 1
ATOM 10053 N N . ILE B 1 556 ? 106.133 80.523 128.224 1.00 17.95 556 ILE B N 1
ATOM 10054 C CA . ILE B 1 556 ? 106.306 79.592 129.338 1.00 19.31 556 ILE B CA 1
ATOM 10055 C C . ILE B 1 556 ? 105.091 79.540 130.272 1.00 18.40 556 ILE B C 1
ATOM 10056 O O . ILE B 1 556 ? 104.634 78.464 130.652 1.00 19.37 556 ILE B O 1
ATOM 10061 N N . LEU B 1 557 ? 104.575 80.706 130.645 1.00 19.08 557 LEU B N 1
ATOM 10062 C CA . LEU B 1 557 ? 103.443 80.779 131.564 1.00 17.64 557 LEU B CA 1
ATOM 10063 C C . LEU B 1 557 ? 102.114 80.248 131.027 1.00 16.37 557 LEU B C 1
ATOM 10064 O O . LEU B 1 557 ? 101.244 79.867 131.803 1.00 14.68 557 LEU B O 1
ATOM 10069 N N . LEU B 1 558 ? 101.947 80.214 129.711 1.00 15.82 558 LEU B N 1
ATOM 10070 C CA . LEU B 1 558 ? 100.702 79.702 129.149 1.00 18.31 558 LEU B CA 1
ATOM 10071 C C . LEU B 1 558 ? 100.916 78.331 128.505 1.00 18.93 558 LEU B C 1
ATOM 10072 O O . LEU B 1 558 ? 100.093 77.867 127.718 1.00 20.79 558 LEU B O 1
ATOM 10077 N N . ALA B 1 559 ? 102.026 77.687 128.851 1.00 17.86 559 ALA B N 1
ATOM 10078 C CA . ALA B 1 559 ? 102.343 76.364 128.321 1.00 18.73 559 ALA B CA 1
ATOM 10079 C C . ALA B 1 559 ? 101.925 75.287 129.317 1.00 18.30 559 ALA B C 1
ATOM 10080 O O . ALA B 1 559 ? 101.915 75.525 130.524 1.00 18.56 559 ALA B O 1
ATOM 10082 N N . GLN B 1 560 ? 101.565 74.110 128.813 1.00 18.59 560 GLN B N 1
ATOM 10083 C CA . GLN B 1 560 ? 101.189 73.005 129.686 1.00 18.26 560 GLN B CA 1
ATOM 10084 C C . GLN B 1 560 ? 102.494 72.602 130.372 1.00 18.81 560 GLN B C 1
ATOM 10085 O O . GLN B 1 560 ? 103.561 72.647 129.752 1.00 18.56 560 GLN B O 1
ATOM 10091 N N . GLY B 1 561 ? 102.411 72.215 131.640 1.00 16.03 561 GLY B N 1
ATOM 10092 C CA . GLY B 1 561 ? 103.604 71.832 132.370 1.00 16.20 561 GLY B CA 1
ATOM 10093 C C . GLY B 1 561 ? 103.757 72.647 133.639 1.00 17.76 561 GLY B C 1
ATOM 10094 O O . GLY B 1 561 ? 102.794 73.260 134.106 1.00 17.69 561 GLY B O 1
ATOM 10095 N N . VAL B 1 562 ? 104.966 72.674 134.192 1.00 17.83 562 VAL B N 1
ATOM 10096 C CA . VAL B 1 562 ? 105.216 73.397 135.437 1.00 15.67 562 VAL B CA 1
ATOM 10097 C C . VAL B 1 562 ? 106.079 74.642 135.209 1.00 16.24 562 VAL B C 1
ATOM 10098 O O . VAL B 1 562 ? 107.287 74.534 134.993 1.00 17.13 562 VAL B O 1
ATOM 10102 N N . PRO B 1 563 ? 105.468 75.840 135.261 1.00 14.89 563 PRO B N 1
ATOM 10103 C CA . PRO B 1 563 ? 106.216 77.085 135.051 1.00 16.11 563 PRO B CA 1
ATOM 10104 C C . PRO B 1 563 ? 107.210 77.426 136.160 1.00 15.85 563 PRO B C 1
ATOM 10105 O O . PRO B 1 563 ? 106.904 77.334 137.355 1.00 14.89 563 PRO B O 1
ATOM 10109 N N . PHE B 1 564 ? 108.399 77.837 135.738 1.00 15.93 564 PHE B N 1
ATOM 10110 C CA . PHE B 1 564 ? 109.499 78.184 136.637 1.00 15.24 564 PHE B CA 1
ATOM 10111 C C . PHE B 1 564 ? 110.064 79.543 136.211 1.00 15.68 564 PHE B C 1
ATOM 10112 O O . PHE B 1 564 ? 110.410 79.750 135.047 1.00 15.36 564 PHE B O 1
ATOM 10120 N N . ILE B 1 565 ? 110.149 80.460 137.167 1.00 15.39 565 ILE B N 1
ATOM 10121 C CA . ILE B 1 565 ? 110.642 81.807 136.921 1.00 14.85 565 ILE B CA 1
ATOM 10122 C C . ILE B 1 565 ? 111.849 82.125 137.797 1.00 16.10 565 ILE B C 1
ATOM 10123 O O . ILE B 1 565 ? 111.823 81.905 139.013 1.00 17.33 565 ILE B O 1
ATOM 10128 N N . HIS B 1 566 ? 112.907 82.640 137.186 1.00 14.68 566 HIS B N 1
ATOM 10129 C CA . HIS B 1 566 ? 114.091 83.005 137.950 1.00 15.18 566 HIS B CA 1
ATOM 10130 C C . HIS B 1 566 ? 113.815 84.375 138.569 1.00 16.46 566 HIS B C 1
ATOM 10131 O O . HIS B 1 566 ? 113.361 85.284 137.879 1.00 15.76 566 HIS B O 1
ATOM 10138 N N . SER B 1 567 ? 114.074 84.521 139.866 1.00 15.38 567 SER B N 1
ATOM 10139 C CA . SER B 1 567 ? 113.842 85.796 140.549 1.00 17.77 567 SER B CA 1
ATOM 10140 C C . SER B 1 567 ? 114.504 86.958 139.805 1.00 17.67 567 SER B C 1
ATOM 10141 O O . SER B 1 567 ? 115.708 86.934 139.563 1.00 16.67 567 SER B O 1
ATOM 10144 N N . GLY B 1 568 ? 113.715 87.967 139.443 1.00 18.40 568 GLY B N 1
ATOM 10145 C CA . GLY B 1 568 ? 114.256 89.113 138.730 1.00 17.70 568 GLY B CA 1
ATOM 10146 C C . GLY B 1 568 ? 113.985 89.059 137.238 1.00 18.97 568 GLY B C 1
ATOM 10147 O O . GLY B 1 568 ? 113.969 90.087 136.558 1.00 18.34 568 GLY B O 1
ATOM 10148 N N . GLN B 1 569 ? 113.786 87.850 136.723 1.00 19.07 569 GLN B N 1
ATOM 10149 C CA . GLN B 1 569 ? 113.498 87.651 135.306 1.00 18.40 569 GLN B CA 1
ATOM 10150 C C . GLN B 1 569 ? 112.340 88.565 134.907 1.00 18.03 569 GLN B C 1
ATOM 10151 O O . GLN B 1 569 ? 112.343 89.144 133.820 1.00 16.73 569 GLN B O 1
ATOM 10157 N N . GLU B 1 570 ? 111.359 88.691 135.803 1.00 17.72 570 GLU B N 1
ATOM 10158 C CA . GLU B 1 570 ? 110.178 89.521 135.562 1.00 19.32 570 GLU B CA 1
ATOM 10159 C C . GLU B 1 570 ? 110.530 90.983 135.297 1.00 20.13 570 GLU B C 1
ATOM 10160 O O . GLU B 1 570 ? 109.727 91.725 134.728 1.00 19.05 570 GLU B O 1
ATOM 10166 N N . PHE B 1 571 ? 111.708 91.415 135.740 1.00 19.97 571 PHE B N 1
ATOM 10167 C CA . PHE B 1 571 ? 112.113 92.781 135.465 1.00 20.75 571 PHE B CA 1
ATOM 10168 C C . PHE B 1 571 ? 113.475 92.859 134.791 1.00 21.18 571 PHE B C 1
ATOM 10169 O O . PHE B 1 571 ? 114.322 93.686 135.133 1.00 19.75 571 PHE B O 1
ATOM 10177 N N . PHE B 1 572 ? 113.655 91.961 133.819 1.00 19.90 572 PHE B N 1
ATOM 10178 C CA . PHE B 1 572 ? 114.849 91.893 132.986 1.00 18.99 572 PHE B CA 1
ATOM 10179 C C . PHE B 1 572 ? 116.162 91.880 133.752 1.00 19.39 572 PHE B C 1
ATOM 10180 O O . PHE B 1 572 ? 117.137 92.525 133.353 1.00 17.64 572 PHE B O 1
ATOM 10188 N N . ARG B 1 573 ? 116.182 91.131 134.846 1.00 19.54 573 ARG B N 1
ATOM 10189 C CA . ARG B 1 573 ? 117.369 91.018 135.683 1.00 19.90 573 ARG B CA 1
ATOM 10190 C C . ARG B 1 573 ? 118.645 90.871 134.868 1.00 19.27 573 ARG B C 1
ATOM 10191 O O . ARG B 1 573 ? 118.725 90.045 133.960 1.00 19.45 573 ARG B O 1
ATOM 10199 N N . THR B 1 574 ? 119.643 91.680 135.199 1.00 18.93 574 THR B N 1
ATOM 10200 C CA . THR B 1 574 ? 120.925 91.626 134.516 1.00 18.02 574 THR B CA 1
ATOM 10201 C C . THR B 1 574 ? 122.044 91.342 135.514 1.00 18.15 574 THR B C 1
ATOM 10202 O O . THR B 1 574 ? 121.978 91.761 136.669 1.00 17.72 574 THR B O 1
ATOM 10206 N N . LYS B 1 575 ? 123.058 90.613 135.059 1.00 19.53 575 LYS B N 1
ATOM 10207 C CA . LYS B 1 575 ? 124.222 90.280 135.872 1.00 19.38 575 LYS B CA 1
ATOM 10208 C C . LYS B 1 575 ? 125.434 90.933 135.221 1.00 21.08 575 LYS B C 1
ATOM 10209 O O . LYS B 1 575 ? 126.562 90.447 135.336 1.00 20.96 575 LYS B O 1
ATOM 10215 N N . GLN B 1 576 ? 125.177 92.030 134.515 1.00 22.02 576 GLN B N 1
ATOM 10216 C CA . GLN B 1 576 ? 126.224 92.784 133.848 1.00 23.34 576 GLN B CA 1
ATOM 10217 C C . GLN B 1 576 ? 127.022 91.945 132.863 1.00 24.05 576 GLN B C 1
ATOM 10218 O O . GLN B 1 576 ? 128.205 92.203 132.633 1.00 24.17 576 GLN B O 1
ATOM 10224 N N . GLY B 1 577 ? 126.370 90.943 132.280 1.00 22.69 577 GLY B N 1
ATOM 10225 C CA . GLY B 1 577 ? 127.038 90.098 131.307 1.00 21.14 577 GLY B CA 1
ATOM 10226 C C . GLY B 1 577 ? 127.772 88.900 131.880 1.00 21.19 577 GLY B C 1
ATOM 10227 O O . GLY B 1 577 ? 128.385 88.139 131.137 1.00 22.39 577 GLY B O 1
ATOM 10228 N N . VAL B 1 578 ? 127.721 88.720 133.196 1.00 21.37 578 VAL B N 1
ATOM 10229 C CA . VAL B 1 578 ? 128.405 87.588 133.807 1.00 20.25 578 VAL B CA 1
ATOM 10230 C C . VAL B 1 578 ? 127.640 86.316 133.481 1.00 20.16 578 VAL B C 1
ATOM 10231 O O . VAL B 1 578 ? 126.438 86.226 133.716 1.00 20.96 578 VAL B O 1
ATOM 10235 N N . GLU B 1 579 ? 128.351 85.336 132.943 1.00 20.39 579 GLU B N 1
ATOM 10236 C CA . GLU B 1 579 ? 127.754 84.067 132.553 1.00 22.28 579 GLU B CA 1
ATOM 10237 C C . GLU B 1 579 ? 127.533 83.085 133.701 1.00 21.15 579 GLU B C 1
ATOM 10238 O O . GLU B 1 579 ? 126.479 82.455 133.799 1.00 18.68 579 GLU B O 1
ATOM 10244 N N . ASN B 1 580 ? 128.537 82.949 134.556 1.00 18.65 580 ASN B N 1
ATOM 10245 C CA . ASN B 1 580 ? 128.480 82.018 135.680 1.00 20.23 580 ASN B CA 1
ATOM 10246 C C . ASN B 1 580 ? 128.858 82.789 136.945 1.00 18.60 580 ASN B C 1
ATOM 10247 O O . ASN B 1 580 ? 130.022 82.814 137.343 1.00 18.56 580 ASN B O 1
ATOM 10252 N N . SER B 1 581 ? 127.868 83.406 137.581 1.00 18.49 581 SER B N 1
ATOM 10253 C CA . SER B 1 581 ? 128.116 84.239 138.757 1.00 19.37 581 SER B CA 1
ATOM 10254 C C . SER B 1 581 ? 128.189 83.556 140.122 1.00 19.77 581 SER B C 1
ATOM 10255 O O . SER B 1 581 ? 127.979 84.213 141.144 1.00 19.12 581 SER B O 1
ATOM 10258 N N . TYR B 1 582 ? 128.512 82.265 140.153 1.00 19.20 582 TYR B N 1
ATOM 10259 C CA . TYR B 1 582 ? 128.558 81.525 141.415 1.00 19.87 582 TYR B CA 1
ATOM 10260 C C . TYR B 1 582 ? 129.338 82.158 142.574 1.00 21.04 582 TYR B C 1
ATOM 10261 O O . TYR B 1 582 ? 128.999 81.942 143.742 1.00 20.02 582 TYR B O 1
ATOM 10270 N N . GLN B 1 583 ? 130.386 82.917 142.262 1.00 21.85 583 GLN B N 1
ATOM 10271 C CA . GLN B 1 583 ? 131.186 83.555 143.305 1.00 22.02 583 GLN B CA 1
ATOM 10272 C C . GLN B 1 583 ? 131.351 85.052 143.052 1.00 21.78 583 GLN B C 1
ATOM 10273 O O . GLN B 1 583 ? 132.230 85.691 143.629 1.00 22.07 583 GLN B O 1
ATOM 10279 N N . SER B 1 584 ? 130.504 85.606 142.192 1.00 20.48 584 SER B N 1
ATOM 10280 C CA . SER B 1 584 ? 130.563 87.023 141.862 1.00 21.07 584 SER B CA 1
ATOM 10281 C C . SER B 1 584 ? 129.996 87.877 142.993 1.00 22.03 584 SER B C 1
ATOM 10282 O O . SER B 1 584 ? 129.174 87.411 143.781 1.00 20.66 584 SER B O 1
ATOM 10285 N N . SER B 1 585 ? 130.437 89.131 143.053 1.00 22.27 585 SER B N 1
ATOM 10286 C CA . SER B 1 585 ? 130.017 90.071 144.089 1.00 22.44 585 SER B CA 1
ATOM 10287 C C . SER B 1 585 ? 128.523 90.390 144.095 1.00 21.54 585 SER B C 1
ATOM 10288 O O . SER B 1 585 ? 127.800 90.078 143.148 1.00 20.28 585 SER B O 1
ATOM 10291 N N . ASP B 1 586 ? 128.081 91.031 145.175 1.00 19.74 586 ASP B N 1
ATOM 10292 C CA . ASP B 1 586 ? 126.690 91.429 145.329 1.00 21.20 586 ASP B CA 1
ATOM 10293 C C . ASP B 1 586 ? 126.302 92.467 144.276 1.00 22.82 586 ASP B C 1
ATOM 10294 O O . ASP B 1 586 ? 125.119 92.627 143.963 1.00 22.03 586 ASP B O 1
ATOM 10299 N N . SER B 1 587 ? 127.282 93.183 143.729 1.00 21.19 587 SER B N 1
ATOM 10300 C CA . SER B 1 587 ? 126.945 94.171 142.711 1.00 23.04 587 SER B CA 1
ATOM 10301 C C . SER B 1 587 ? 126.493 93.418 141.464 1.00 20.93 587 SER B C 1
ATOM 10302 O O . SER B 1 587 ? 125.674 93.910 140.684 1.00 21.59 587 SER B O 1
ATOM 10305 N N . ILE B 1 588 ? 127.013 92.206 141.293 1.00 19.43 588 ILE B N 1
ATOM 10306 C CA . ILE B 1 588 ? 126.647 91.368 140.155 1.00 18.33 588 ILE B CA 1
ATOM 10307 C C . ILE B 1 588 ? 125.387 90.535 140.435 1.00 19.63 588 ILE B C 1
ATOM 10308 O O . ILE B 1 588 ? 124.489 90.447 139.597 1.00 19.69 588 ILE B O 1
ATOM 10313 N N . ASN B 1 589 ? 125.322 89.944 141.626 1.00 19.81 589 ASN B N 1
ATOM 10314 C CA . ASN B 1 589 ? 124.219 89.059 142.011 1.00 18.37 589 ASN B CA 1
ATOM 10315 C C . ASN B 1 589 ? 122.983 89.584 142.739 1.00 19.33 589 ASN B C 1
ATOM 10316 O O . ASN B 1 589 ? 121.957 88.908 142.747 1.00 20.68 589 ASN B O 1
ATOM 10321 N N . GLN B 1 590 ? 123.056 90.758 143.356 1.00 19.04 590 GLN B N 1
ATOM 10322 C CA . GLN B 1 590 ? 121.904 91.250 144.104 1.00 21.60 590 GLN B CA 1
ATOM 10323 C C . GLN B 1 590 ? 120.637 91.428 143.269 1.00 20.27 590 GLN B C 1
ATOM 10324 O O . GLN B 1 590 ? 120.698 91.678 142.070 1.00 22.29 590 GLN B O 1
ATOM 10330 N N . LEU B 1 591 ? 119.487 91.258 143.910 1.00 21.52 591 LEU B N 1
ATOM 10331 C CA . LEU B 1 591 ? 118.204 91.442 143.235 1.00 21.63 591 LEU B CA 1
ATOM 10332 C C . LEU B 1 591 ? 118.024 92.956 143.258 1.00 22.38 591 LEU B C 1
ATOM 10333 O O . LEU B 1 591 ? 117.886 93.551 144.330 1.00 23.77 591 LEU B O 1
ATOM 10338 N N . ASP B 1 592 ? 118.038 93.573 142.083 1.00 21.85 592 ASP B N 1
ATOM 10339 C CA . ASP B 1 592 ? 117.916 95.022 141.968 1.00 21.69 592 ASP B CA 1
ATOM 10340 C C . ASP B 1 592 ? 116.489 95.536 142.116 1.00 21.31 592 ASP B C 1
ATOM 10341 O O . ASP B 1 592 ? 115.737 95.589 141.144 1.00 20.44 592 ASP B O 1
ATOM 10346 N N . TRP B 1 593 ? 116.123 95.936 143.329 1.00 20.15 593 TRP B N 1
ATOM 10347 C CA . TRP B 1 593 ? 114.781 96.443 143.564 1.00 20.68 593 TRP B CA 1
ATOM 10348 C C . TRP B 1 593 ? 114.514 97.790 142.899 1.00 22.72 593 TRP B C 1
ATOM 10349 O O . TRP B 1 593 ? 113.359 98.209 142.789 1.00 23.11 593 TRP B O 1
ATOM 10360 N N . ASP B 1 594 ? 115.571 98.469 142.460 1.00 22.16 594 ASP B N 1
ATOM 10361 C CA . ASP B 1 594 ? 115.403 99.735 141.757 1.00 23.81 594 ASP B CA 1
ATOM 10362 C C . ASP B 1 594 ? 114.896 99.358 140.368 1.00 23.87 594 ASP B C 1
ATOM 10363 O O . ASP B 1 594 ? 114.053 100.043 139.787 1.00 25.05 594 ASP B O 1
ATOM 10368 N N . ARG B 1 595 ? 115.423 98.260 139.838 1.00 22.44 595 ARG B N 1
ATOM 10369 C CA . ARG B 1 595 ? 115.008 97.785 138.524 1.00 22.85 595 ARG B CA 1
ATOM 10370 C C . ARG B 1 595 ? 113.553 97.316 138.585 1.00 21.74 595 ARG B C 1
ATOM 10371 O O . ARG B 1 595 ? 112.807 97.467 137.622 1.00 22.69 595 ARG B O 1
ATOM 10379 N N . ARG B 1 596 ? 113.159 96.752 139.724 1.00 21.78 596 ARG B N 1
ATOM 10380 C CA . ARG B 1 596 ? 111.791 96.284 139.922 1.00 21.04 596 ARG B CA 1
ATOM 10381 C C . ARG B 1 596 ? 110.864 97.489 139.817 1.00 23.02 596 ARG B C 1
ATOM 10382 O O . ARG B 1 596 ? 109.770 97.395 139.263 1.00 22.08 596 ARG B O 1
ATOM 10390 N N . GLU B 1 597 ? 111.311 98.622 140.352 1.00 25.13 597 GLU B N 1
ATOM 10391 C CA . GLU B 1 597 ? 110.528 99.853 140.300 1.00 26.67 597 GLU B CA 1
ATOM 10392 C C . GLU B 1 597 ? 110.462 100.361 138.866 1.00 25.13 597 GLU B C 1
ATOM 10393 O O . GLU B 1 597 ? 109.384 100.572 138.315 1.00 23.44 597 GLU B O 1
ATOM 10399 N N . THR B 1 598 ? 111.634 100.555 138.272 1.00 24.35 598 THR B N 1
ATOM 10400 C CA . THR B 1 598 ? 111.740 101.060 136.911 1.00 25.32 598 THR B CA 1
ATOM 10401 C C . THR B 1 598 ? 110.863 100.326 135.900 1.00 25.04 598 THR B C 1
ATOM 10402 O O . THR B 1 598 ? 110.269 100.944 135.023 1.00 24.00 598 THR B O 1
ATOM 10406 N N . PHE B 1 599 ? 110.776 99.008 136.023 1.00 24.82 599 PHE B N 1
ATOM 10407 C CA . PHE B 1 599 ? 109.976 98.232 135.090 1.00 24.34 599 PHE B CA 1
ATOM 10408 C C . PHE B 1 599 ? 108.767 97.600 135.752 1.00 24.52 599 PHE B C 1
ATOM 10409 O O . PHE B 1 599 ? 108.418 96.452 135.464 1.00 24.40 599 PHE B O 1
ATOM 10417 N N . LYS B 1 600 ? 108.126 98.363 136.632 1.00 22.62 600 LYS B N 1
ATOM 10418 C CA . LYS B 1 600 ? 106.951 97.889 137.348 1.00 24.25 600 LYS B CA 1
ATOM 10419 C C . LYS B 1 600 ? 105.817 97.477 136.416 1.00 24.18 600 LYS B C 1
ATOM 10420 O O . LYS B 1 600 ? 105.049 96.571 136.738 1.00 22.98 600 LYS B O 1
ATOM 10426 N N . GLU B 1 601 ? 105.704 98.149 135.271 1.00 24.43 601 GLU B N 1
ATOM 10427 C CA . GLU B 1 601 ? 104.648 97.841 134.312 1.00 25.48 601 GLU B CA 1
ATOM 10428 C C . GLU B 1 601 ? 104.868 96.473 133.692 1.00 24.48 601 GLU B C 1
ATOM 10429 O O . GLU B 1 601 ? 103.923 95.702 133.522 1.00 24.51 601 GLU B O 1
ATOM 10435 N N . ASP B 1 602 ? 106.121 96.179 133.358 1.00 22.06 602 ASP B N 1
ATOM 10436 C CA . ASP B 1 602 ? 106.469 94.896 132.774 1.00 23.15 602 ASP B CA 1
ATOM 10437 C C . ASP B 1 602 ? 106.210 93.819 133.815 1.00 22.65 602 ASP B C 1
ATOM 10438 O O . ASP B 1 602 ? 105.696 92.749 133.497 1.00 23.69 602 ASP B O 1
ATOM 10443 N N . VAL B 1 603 ? 106.560 94.112 135.065 1.00 23.04 603 VAL B N 1
ATOM 10444 C CA . VAL B 1 603 ? 106.342 93.169 136.152 1.00 22.36 603 VAL B CA 1
ATOM 10445 C C . VAL B 1 603 ? 104.847 92.905 136.270 1.00 22.69 603 VAL B C 1
ATOM 10446 O O . VAL B 1 603 ? 104.417 91.766 136.444 1.00 21.10 603 VAL B O 1
ATOM 10450 N N . HIS B 1 604 ? 104.056 93.967 136.169 1.00 23.90 604 HIS B N 1
ATOM 10451 C CA . HIS B 1 604 ? 102.609 93.836 136.260 1.00 24.30 604 HIS B CA 1
ATOM 10452 C C . HIS B 1 604 ? 102.105 92.896 135.161 1.00 23.13 604 HIS B C 1
ATOM 10453 O O . HIS B 1 604 ? 101.161 92.135 135.373 1.00 22.70 604 HIS B O 1
ATOM 10460 N N . TYR B 1 605 ? 102.743 92.941 133.993 1.00 22.70 605 TYR B N 1
ATOM 10461 C CA . TYR B 1 605 ? 102.346 92.076 132.881 1.00 23.66 605 TYR B CA 1
ATOM 10462 C C . TYR B 1 605 ? 102.537 90.597 133.225 1.00 24.50 605 TYR B C 1
ATOM 10463 O O . TYR B 1 605 ? 101.657 89.777 132.962 1.00 23.76 605 TYR B O 1
ATOM 10472 N N . ILE B 1 606 ? 103.675 90.244 133.814 1.00 25.20 606 ILE B N 1
ATOM 10473 C CA . ILE B 1 606 ? 103.890 88.847 134.165 1.00 26.58 606 ILE B CA 1
ATOM 10474 C C . ILE B 1 606 ? 102.901 88.442 135.258 1.00 25.14 606 ILE B C 1
ATOM 10475 O O . ILE B 1 606 ? 102.413 87.312 135.281 1.00 23.10 606 ILE B O 1
ATOM 10480 N N . ARG B 1 607 ? 102.595 89.372 136.157 1.00 24.80 607 ARG B N 1
ATOM 10481 C CA . ARG B 1 607 ? 101.654 89.090 137.232 1.00 23.72 607 ARG B CA 1
ATOM 10482 C C . ARG B 1 607 ? 100.294 88.727 136.647 1.00 22.49 607 ARG B C 1
ATOM 10483 O O . ARG B 1 607 ? 99.603 87.846 137.157 1.00 20.92 607 ARG B O 1
ATOM 10491 N N . ARG B 1 608 ? 99.914 89.415 135.573 1.00 22.93 608 ARG B N 1
ATOM 10492 C CA . ARG B 1 608 ? 98.639 89.166 134.915 1.00 23.22 608 ARG B CA 1
ATOM 10493 C C . ARG B 1 608 ? 98.647 87.823 134.202 1.00 22.93 608 ARG B C 1
ATOM 10494 O O . ARG B 1 608 ? 97.644 87.103 134.202 1.00 21.22 608 ARG B O 1
ATOM 10502 N N . LEU B 1 609 ? 99.782 87.488 133.593 1.00 21.66 609 LEU B N 1
ATOM 10503 C CA . LEU B 1 609 ? 99.915 86.208 132.909 1.00 19.70 609 LEU B CA 1
ATOM 10504 C C . LEU B 1 609 ? 99.713 85.109 133.948 1.00 19.24 609 LEU B C 1
ATOM 10505 O O . LEU B 1 609 ? 98.989 84.140 133.719 1.00 21.06 609 LEU B O 1
ATOM 10510 N N . ILE B 1 610 ? 100.355 85.275 135.099 1.00 18.69 610 ILE B N 1
ATOM 10511 C CA . ILE B 1 610 ? 100.256 84.307 136.184 1.00 17.39 610 ILE B CA 1
ATOM 10512 C C . ILE B 1 610 ? 98.814 84.228 136.686 1.00 18.14 610 ILE B C 1
ATOM 10513 O O . ILE B 1 610 ? 98.304 83.140 136.952 1.00 16.82 610 ILE B O 1
ATOM 10518 N N . SER B 1 611 ? 98.163 85.382 136.813 1.00 17.44 611 SER B N 1
ATOM 10519 C CA . SER B 1 611 ? 96.770 85.435 137.258 1.00 18.22 611 SER B CA 1
ATOM 10520 C C . SER B 1 611 ? 95.860 84.719 136.262 1.00 18.38 611 SER B C 1
ATOM 10521 O O . SER B 1 611 ? 94.899 84.060 136.649 1.00 19.16 611 SER B O 1
ATOM 10524 N N . LEU B 1 612 ? 96.163 84.873 134.976 1.00 18.67 612 LEU B N 1
ATOM 10525 C CA . LEU B 1 612 ? 95.384 84.240 133.921 1.00 19.01 612 LEU B CA 1
ATOM 10526 C C . LEU B 1 612 ? 95.500 82.725 134.043 1.00 18.41 612 LEU B C 1
ATOM 10527 O O . LEU B 1 612 ? 94.502 82.005 133.996 1.00 19.63 612 LEU B O 1
ATOM 10532 N N . ARG B 1 613 ? 96.731 82.245 134.186 1.00 16.77 613 ARG B N 1
ATOM 10533 C CA . ARG B 1 613 ? 96.973 80.818 134.323 1.00 17.04 613 ARG B CA 1
ATOM 10534 C C . ARG B 1 613 ? 96.206 80.246 135.513 1.00 17.98 613 ARG B C 1
ATOM 10535 O O . ARG B 1 613 ? 95.591 79.190 135.417 1.00 18.59 613 ARG B O 1
ATOM 10543 N N . LYS B 1 614 ? 96.243 80.946 136.640 1.00 19.67 614 LYS B N 1
ATOM 10544 C CA . LYS B 1 614 ? 95.550 80.477 137.828 1.00 20.38 614 LYS B CA 1
ATOM 10545 C C . LYS B 1 614 ? 94.039 80.404 137.620 1.00 21.09 614 LYS B C 1
ATOM 10546 O O . LYS B 1 614 ? 93.398 79.433 138.018 1.00 21.53 614 LYS B O 1
ATOM 10552 N N . ALA B 1 615 ? 93.475 81.424 136.984 1.00 21.14 615 ALA B N 1
ATOM 10553 C CA . ALA B 1 615 ? 92.033 81.481 136.757 1.00 23.25 615 ALA B CA 1
ATOM 10554 C C . ALA B 1 615 ? 91.504 80.574 135.648 1.00 23.36 615 ALA B C 1
ATOM 10555 O O . ALA B 1 615 ? 90.291 80.429 135.494 1.00 23.59 615 ALA B O 1
ATOM 10557 N N . HIS B 1 616 ? 92.395 79.948 134.886 1.00 23.00 616 HIS B N 1
ATOM 10558 C CA . HIS B 1 616 ? 91.941 79.096 133.796 1.00 23.00 616 HIS B CA 1
ATOM 10559 C C . HIS B 1 616 ? 92.600 77.728 133.712 1.00 23.17 616 HIS B C 1
ATOM 10560 O O . HIS B 1 616 ? 93.682 77.577 133.145 1.00 22.04 616 HIS B O 1
ATOM 10567 N N . PRO B 1 617 ? 91.933 76.703 134.273 1.00 22.42 617 PRO B N 1
ATOM 10568 C CA . PRO B 1 617 ? 92.410 75.320 134.289 1.00 22.26 617 PRO B CA 1
ATOM 10569 C C . PRO B 1 617 ? 92.823 74.792 132.912 1.00 20.25 617 PRO B C 1
ATOM 10570 O O . PRO B 1 617 ? 93.515 73.781 132.819 1.00 21.96 617 PRO B O 1
ATOM 10574 N N . ALA B 1 618 ? 92.396 75.468 131.849 1.00 19.68 618 ALA B N 1
ATOM 10575 C CA . ALA B 1 618 ? 92.742 75.047 130.489 1.00 18.57 618 ALA B CA 1
ATOM 10576 C C . ALA B 1 618 ? 94.253 75.092 130.260 1.00 17.75 618 ALA B C 1
ATOM 10577 O O . ALA B 1 618 ? 94.784 74.359 129.427 1.00 18.58 618 ALA B O 1
ATOM 10579 N N . PHE B 1 619 ? 94.939 75.962 130.997 1.00 17.20 619 PHE B N 1
ATOM 10580 C CA . PHE B 1 619 ? 96.390 76.094 130.887 1.00 16.65 619 PHE B CA 1
ATOM 10581 C C . PHE B 1 619 ? 97.076 75.089 131.790 1.00 16.50 619 PHE B C 1
ATOM 10582 O O . PHE B 1 619 ? 98.301 74.941 131.750 1.00 16.66 619 PHE B O 1
ATOM 10590 N N . ARG B 1 620 ? 96.286 74.401 132.605 1.00 17.09 620 ARG B N 1
ATOM 10591 C CA . ARG B 1 620 ? 96.842 73.444 133.547 1.00 18.21 620 ARG B CA 1
ATOM 10592 C C . ARG B 1 620 ? 96.274 72.034 133.420 1.00 18.69 620 ARG B C 1
ATOM 10593 O O . ARG B 1 620 ? 95.872 71.421 134.413 1.00 17.02 620 ARG B O 1
ATOM 10601 N N . LEU B 1 621 ? 96.235 71.533 132.188 1.00 20.51 621 LEU B N 1
ATOM 10602 C CA . LEU B 1 621 ? 95.753 70.181 131.921 1.00 22.90 621 LEU B CA 1
ATOM 10603 C C . LEU B 1 621 ? 96.697 69.245 132.685 1.00 23.63 621 LEU B C 1
ATOM 10604 O O . LEU B 1 621 ? 97.908 69.466 132.716 1.00 23.20 621 LEU B O 1
ATOM 10609 N N . ARG B 1 622 ? 96.142 68.203 133.294 1.00 23.98 622 ARG B N 1
ATOM 10610 C CA . ARG B 1 622 ? 96.930 67.293 134.121 1.00 26.86 622 ARG B CA 1
ATOM 10611 C C . ARG B 1 622 ? 97.505 66.030 133.484 1.00 26.22 622 ARG B C 1
ATOM 10612 O O . ARG B 1 622 ? 98.160 65.246 134.169 1.00 29.54 622 ARG B O 1
ATOM 10620 N N . SER B 1 623 ? 97.280 65.824 132.192 1.00 24.04 623 SER B N 1
ATOM 10621 C CA . SER B 1 623 ? 97.807 64.633 131.528 1.00 23.58 623 SER B CA 1
ATOM 10622 C C . SER B 1 623 ? 98.030 64.863 130.040 1.00 23.33 623 SER B C 1
ATOM 10623 O O . SER B 1 623 ? 97.396 65.732 129.432 1.00 23.53 623 SER B O 1
ATOM 10626 N N . ALA B 1 624 ? 98.927 64.077 129.455 1.00 21.34 624 ALA B N 1
ATOM 10627 C CA . ALA B 1 624 ? 99.208 64.188 128.029 1.00 24.65 624 ALA B CA 1
ATOM 10628 C C . ALA B 1 624 ? 97.939 63.858 127.238 1.00 23.25 624 ALA B C 1
ATOM 10629 O O . ALA B 1 624 ? 97.707 64.405 126.155 1.00 21.24 624 ALA B O 1
ATOM 10631 N N . ALA B 1 625 ? 97.121 62.964 127.790 1.00 23.89 625 ALA B N 1
ATOM 10632 C CA . ALA B 1 625 ? 95.871 62.562 127.145 1.00 24.47 625 ALA B CA 1
ATOM 10633 C C . ALA B 1 625 ? 94.874 63.715 127.147 1.00 23.65 625 ALA B C 1
ATOM 10634 O O . ALA B 1 625 ? 94.166 63.933 126.164 1.00 24.36 625 ALA B O 1
ATOM 10636 N N . ASP B 1 626 ? 94.803 64.449 128.253 1.00 24.09 626 ASP B N 1
ATOM 10637 C CA . ASP B 1 626 ? 93.887 65.581 128.318 1.00 24.65 626 ASP B CA 1
ATOM 10638 C C . ASP B 1 626 ? 94.354 66.633 127.320 1.00 23.33 626 ASP B C 1
ATOM 10639 O O . ASP B 1 626 ? 93.544 67.271 126.651 1.00 22.44 626 ASP B O 1
ATOM 10644 N N . ILE B 1 627 ? 95.669 66.811 127.233 1.00 21.00 627 ILE B N 1
ATOM 10645 C CA . ILE B 1 627 ? 96.247 67.787 126.322 1.00 21.95 627 ILE B CA 1
ATOM 10646 C C . ILE B 1 627 ? 95.924 67.407 124.880 1.00 22.53 627 ILE B C 1
ATOM 10647 O O . ILE B 1 627 ? 95.530 68.252 124.075 1.00 23.08 627 ILE B O 1
ATOM 10652 N N . GLN B 1 628 ? 96.075 66.129 124.562 1.00 23.88 628 GLN B N 1
ATOM 10653 C CA . GLN B 1 628 ? 95.774 65.639 123.218 1.00 27.58 628 GLN B CA 1
ATOM 10654 C C . GLN B 1 628 ? 94.309 65.929 122.871 1.00 26.59 628 GLN B C 1
ATOM 10655 O O . GLN B 1 628 ? 93.958 66.138 121.715 1.00 25.18 628 GLN B O 1
ATOM 10661 N N . ARG B 1 629 ? 93.467 65.955 123.896 1.00 26.66 629 ARG B N 1
ATOM 10662 C CA . ARG B 1 629 ? 92.041 66.192 123.731 1.00 27.38 629 ARG B CA 1
ATOM 10663 C C . ARG B 1 629 ? 91.603 67.658 123.655 1.00 26.51 629 ARG B C 1
ATOM 10664 O O . ARG B 1 629 ? 90.650 67.979 122.947 1.00 23.32 629 ARG B O 1
ATOM 10672 N N . HIS B 1 630 ? 92.286 68.546 124.373 1.00 25.58 630 HIS B N 1
ATOM 10673 C CA . HIS B 1 630 ? 91.868 69.946 124.388 1.00 24.62 630 HIS B CA 1
ATOM 10674 C C . HIS B 1 630 ? 92.800 71.002 123.824 1.00 23.38 630 HIS B C 1
ATOM 10675 O O . HIS B 1 630 ? 92.477 72.186 123.854 1.00 23.19 630 HIS B O 1
ATOM 10682 N N . LEU B 1 631 ? 93.950 70.592 123.310 1.00 23.40 631 LEU B N 1
ATOM 10683 C CA . LEU B 1 631 ? 94.881 71.553 122.742 1.00 21.31 631 LEU B CA 1
ATOM 10684 C C . LEU B 1 631 ? 95.200 71.204 121.297 1.00 20.07 631 LEU B C 1
ATOM 10685 O O . LEU B 1 631 ? 95.403 70.040 120.958 1.00 20.60 631 LEU B O 1
ATOM 10690 N N . GLU B 1 632 ? 95.237 72.212 120.438 1.00 19.73 632 GLU B N 1
ATOM 10691 C CA . GLU B 1 632 ? 95.576 71.971 119.046 1.00 19.75 632 GLU B CA 1
ATOM 10692 C C . GLU B 1 632 ? 96.282 73.188 118.477 1.00 19.27 632 GLU B C 1
ATOM 10693 O O . GLU B 1 632 ? 95.972 74.331 118.834 1.00 17.74 632 GLU B O 1
ATOM 10699 N N . CYS B 1 633 ? 97.251 72.933 117.605 1.00 20.30 633 CYS B N 1
ATOM 10700 C CA . CYS B 1 633 ? 98.009 73.998 116.969 1.00 21.85 633 CYS B CA 1
ATOM 10701 C C . CYS B 1 633 ? 97.213 74.523 115.782 1.00 23.09 633 CYS B C 1
ATOM 10702 O O . CYS B 1 633 ? 96.748 73.747 114.953 1.00 24.88 633 CYS B O 1
ATOM 10705 N N . LEU B 1 634 ? 97.061 75.838 115.702 1.00 22.55 634 LEU B N 1
ATOM 10706 C CA . LEU B 1 634 ? 96.318 76.453 114.610 1.00 23.66 634 LEU B CA 1
ATOM 10707 C C . LEU B 1 634 ? 97.258 76.972 113.526 1.00 24.09 634 LEU B C 1
ATOM 10708 O O . LEU B 1 634 ? 97.001 76.812 112.333 1.00 22.27 634 LEU B O 1
ATOM 10713 N N . THR B 1 635 ? 98.355 77.590 113.947 1.00 24.72 635 THR B N 1
ATOM 10714 C CA . THR B 1 635 ? 99.324 78.125 113.002 1.00 25.64 635 THR B CA 1
ATOM 10715 C C . THR B 1 635 ? 100.732 77.934 113.544 1.00 26.11 635 THR B C 1
ATOM 10716 O O . THR B 1 635 ? 100.974 78.082 114.745 1.00 26.08 635 THR B O 1
ATOM 10720 N N . LEU B 1 636 ? 101.660 77.600 112.658 1.00 25.58 636 LEU B N 1
ATOM 10721 C CA . LEU B 1 636 ? 103.039 77.415 113.064 1.00 27.16 636 LEU B CA 1
ATOM 10722 C C . LEU B 1 636 ? 103.938 77.913 111.948 1.00 28.26 636 LEU B C 1
ATOM 10723 O O . LEU B 1 636 ? 104.155 77.224 110.956 1.00 29.23 636 LEU B O 1
ATOM 10728 N N . LYS B 1 637 ? 104.439 79.132 112.115 1.00 29.27 637 LYS B N 1
ATOM 10729 C CA . LYS B 1 637 ? 105.313 79.753 111.133 1.00 28.93 637 LYS B CA 1
ATOM 10730 C C . LYS B 1 637 ? 106.565 80.296 111.817 1.00 29.44 637 LYS B C 1
ATOM 10731 O O . LYS B 1 637 ? 106.655 80.315 113.047 1.00 27.85 637 LYS B O 1
ATOM 10737 N N . GLU B 1 638 ? 107.524 80.736 111.010 1.00 29.63 638 GLU B N 1
ATOM 10738 C CA . GLU B 1 638 ? 108.786 81.271 111.510 1.00 30.80 638 GLU B CA 1
ATOM 10739 C C . GLU B 1 638 ? 108.677 82.147 112.758 1.00 28.42 638 GLU B C 1
ATOM 10740 O O . GLU B 1 638 ? 109.344 81.894 113.757 1.00 28.79 638 GLU B O 1
ATOM 10746 N N . HIS B 1 639 ? 107.838 83.175 112.699 1.00 26.16 639 HIS B N 1
ATOM 10747 C CA . HIS B 1 639 ? 107.696 84.094 113.821 1.00 25.68 639 HIS B CA 1
ATOM 10748 C C . HIS B 1 639 ? 106.272 84.198 114.340 1.00 24.75 639 HIS B C 1
ATOM 10749 O O . HIS B 1 639 ? 105.911 85.197 114.966 1.00 24.24 639 HIS B O 1
ATOM 10756 N N . LEU B 1 640 ? 105.462 83.175 114.093 1.00 23.39 640 LEU B N 1
ATOM 10757 C CA . LEU B 1 640 ? 104.074 83.210 114.535 1.00 23.70 640 LEU B CA 1
ATOM 10758 C C . LEU B 1 640 ? 103.575 81.824 114.924 1.00 22.41 640 LEU B C 1
ATOM 10759 O O . LEU B 1 640 ? 103.632 80.886 114.133 1.00 23.97 640 LEU B O 1
ATOM 10764 N N . ILE B 1 641 ? 103.102 81.702 116.158 1.00 22.87 641 ILE B N 1
ATOM 10765 C CA . ILE B 1 641 ? 102.571 80.441 116.652 1.00 22.19 641 ILE B CA 1
ATOM 10766 C C . ILE B 1 641 ? 101.213 80.716 117.280 1.00 22.32 641 ILE B C 1
ATOM 10767 O O . ILE B 1 641 ? 101.092 81.514 118.216 1.00 22.67 641 ILE B O 1
ATOM 10772 N N . ALA B 1 642 ? 100.187 80.068 116.746 1.00 21.10 642 ALA B N 1
ATOM 10773 C CA . ALA B 1 642 ? 98.842 80.229 117.265 1.00 19.96 642 ALA B CA 1
ATOM 10774 C C . ALA B 1 642 ? 98.317 78.851 117.630 1.00 20.90 642 ALA B C 1
ATOM 10775 O O . ALA B 1 642 ? 98.377 77.925 116.822 1.00 21.11 642 ALA B O 1
ATOM 10777 N N . TYR B 1 643 ? 97.843 78.706 118.860 1.00 19.44 643 TYR B N 1
ATOM 10778 C CA . TYR B 1 643 ? 97.285 77.439 119.304 1.00 20.91 643 TYR B CA 1
ATOM 10779 C C . TYR B 1 643 ? 96.005 77.765 120.050 1.00 18.96 643 TYR B C 1
ATOM 10780 O O . TYR B 1 643 ? 95.707 78.932 120.295 1.00 19.15 643 TYR B O 1
ATOM 10789 N N . ARG B 1 644 ? 95.243 76.742 120.407 1.00 20.50 644 ARG B N 1
ATOM 10790 C CA . ARG B 1 644 ? 93.988 76.980 121.100 1.00 21.76 644 ARG B CA 1
ATOM 10791 C C . ARG B 1 644 ? 93.590 75.824 122.003 1.00 22.28 644 ARG B C 1
ATOM 10792 O O . ARG B 1 644 ? 93.972 74.676 121.771 1.00 24.00 644 ARG B O 1
ATOM 10800 N N . LEU B 1 645 ? 92.832 76.145 123.044 1.00 22.12 645 LEU B N 1
ATOM 10801 C CA . LEU B 1 645 ? 92.342 75.153 123.997 1.00 23.20 645 LEU B CA 1
ATOM 10802 C C . LEU B 1 645 ? 90.829 75.139 123.802 1.00 23.34 645 LEU B C 1
ATOM 10803 O O . LEU B 1 645 ? 90.177 76.180 123.938 1.00 22.79 645 LEU B O 1
ATOM 10808 N N . TYR B 1 646 ? 90.277 73.967 123.495 1.00 21.12 646 TYR B N 1
ATOM 10809 C CA . TYR B 1 646 ? 88.849 73.855 123.208 1.00 23.52 646 TYR B CA 1
ATOM 10810 C C . TYR B 1 646 ? 88.097 72.790 123.992 1.00 23.47 646 TYR B C 1
ATOM 10811 O O . TYR B 1 646 ? 88.702 71.962 124.672 1.00 24.51 646 TYR B O 1
ATOM 10820 N N . ASP B 1 647 ? 86.771 72.815 123.866 1.00 23.42 647 ASP B N 1
ATOM 10821 C CA . ASP B 1 647 ? 85.899 71.882 124.569 1.00 24.83 647 ASP B CA 1
ATOM 10822 C C . ASP B 1 647 ? 86.238 71.932 126.050 1.00 25.57 647 ASP B C 1
ATOM 10823 O O . ASP B 1 647 ? 86.456 70.907 126.692 1.00 25.60 647 ASP B O 1
ATOM 10828 N N . LEU B 1 648 ? 86.275 73.148 126.579 1.00 28.47 648 LEU B N 1
ATOM 10829 C CA . LEU B 1 648 ? 86.609 73.390 127.973 1.00 31.43 648 LEU B CA 1
ATOM 10830 C C . LEU B 1 648 ? 85.373 73.543 128.848 1.00 36.21 648 LEU B C 1
ATOM 10831 O O . LEU B 1 648 ? 85.467 73.982 129.993 1.00 35.23 648 LEU B O 1
ATOM 10836 N N . ASP B 1 649 ? 84.219 73.169 128.306 1.00 41.28 649 ASP B N 1
ATOM 10837 C CA . ASP B 1 649 ? 82.952 73.279 129.024 1.00 46.50 649 ASP B CA 1
ATOM 10838 C C . ASP B 1 649 ? 82.988 72.887 130.497 1.00 47.67 649 ASP B C 1
ATOM 10839 O O . ASP B 1 649 ? 82.643 73.691 131.363 1.00 48.40 649 ASP B O 1
ATOM 10844 N N . GLU B 1 650 ? 83.404 71.660 130.784 1.00 48.72 650 GLU B N 1
ATOM 10845 C CA . GLU B 1 650 ? 83.460 71.186 132.163 1.00 49.65 650 GLU B CA 1
ATOM 10846 C C . GLU B 1 650 ? 84.865 71.343 132.739 1.00 49.19 650 GLU B C 1
ATOM 10847 O O . GLU B 1 650 ? 85.227 70.659 133.698 1.00 50.24 650 GLU B O 1
ATOM 10853 N N . VAL B 1 651 ? 85.650 72.249 132.166 1.00 46.06 651 VAL B N 1
ATOM 10854 C CA . VAL B 1 651 ? 87.023 72.439 132.617 1.00 43.43 651 VAL B CA 1
ATOM 10855 C C . VAL B 1 651 ? 87.414 73.887 132.886 1.00 41.69 651 VAL B C 1
ATOM 10856 O O . VAL B 1 651 ? 88.158 74.174 133.828 1.00 42.25 651 VAL B O 1
ATOM 10860 N N . ASP B 1 652 ? 86.908 74.799 132.067 1.00 38.31 652 ASP B N 1
ATOM 10861 C CA . ASP B 1 652 ? 87.263 76.204 132.199 1.00 35.41 652 ASP B CA 1
ATOM 10862 C C . ASP B 1 652 ? 86.052 77.134 132.140 1.00 36.31 652 ASP B C 1
ATOM 10863 O O . ASP B 1 652 ? 84.988 76.766 131.632 1.00 36.03 652 ASP B O 1
ATOM 10868 N N . GLU B 1 653 ? 86.229 78.337 132.675 1.00 36.17 653 GLU B N 1
ATOM 10869 C CA . GLU B 1 653 ? 85.191 79.360 132.680 1.00 37.72 653 GLU B CA 1
ATOM 10870 C C . GLU B 1 653 ? 84.935 79.771 131.231 1.00 36.78 653 GLU B C 1
ATOM 10871 O O . GLU B 1 653 ? 83.837 80.203 130.874 1.00 37.31 653 GLU B O 1
ATOM 10877 N N . TRP B 1 654 ? 85.967 79.640 130.404 1.00 34.21 654 TRP B N 1
ATOM 10878 C CA . TRP B 1 654 ? 85.866 79.990 128.997 1.00 32.79 654 TRP B CA 1
ATOM 10879 C C . TRP B 1 654 ? 85.747 78.743 128.135 1.00 33.25 654 TRP B C 1
ATOM 10880 O O . TRP B 1 654 ? 86.441 77.751 128.353 1.00 33.58 654 TRP B O 1
ATOM 10891 N N . LYS B 1 655 ? 84.855 78.814 127.154 1.00 34.02 655 LYS B N 1
ATOM 10892 C CA . LYS B 1 655 ? 84.575 77.717 126.232 1.00 34.27 655 LYS B CA 1
ATOM 10893 C C . LYS B 1 655 ? 85.729 77.436 125.267 1.00 32.60 655 LYS B C 1
ATOM 10894 O O . LYS B 1 655 ? 86.041 76.281 124.967 1.00 31.49 655 LYS B O 1
ATOM 10900 N N . ASP B 1 656 ? 86.357 78.502 124.788 1.00 29.41 656 ASP B N 1
ATOM 10901 C CA . ASP B 1 656 ? 87.455 78.386 123.839 1.00 28.42 656 ASP B CA 1
ATOM 10902 C C . ASP B 1 656 ? 88.487 79.465 124.178 1.00 27.59 656 ASP B C 1
ATOM 10903 O O . ASP B 1 656 ? 88.132 80.540 124.671 1.00 27.92 656 ASP B O 1
ATOM 10908 N N . ILE B 1 657 ? 89.758 79.174 123.924 1.00 24.83 657 ILE B N 1
ATOM 10909 C CA . ILE B 1 657 ? 90.825 80.131 124.192 1.00 22.67 657 ILE B CA 1
ATOM 10910 C C . ILE B 1 657 ? 91.880 80.045 123.098 1.00 22.55 657 ILE B C 1
ATOM 10911 O O . ILE B 1 657 ? 92.417 78.968 122.821 1.00 21.29 657 ILE B O 1
ATOM 10916 N N . ILE B 1 658 ? 92.178 81.179 122.480 1.00 20.68 658 ILE B N 1
ATOM 10917 C CA . ILE B 1 658 ? 93.177 81.217 121.424 1.00 21.65 658 ILE B CA 1
ATOM 10918 C C . ILE B 1 658 ? 94.349 82.101 121.833 1.00 21.71 658 ILE B C 1
ATOM 10919 O O . ILE B 1 658 ? 94.165 83.245 122.248 1.00 22.35 658 ILE B O 1
ATOM 10924 N N . VAL B 1 659 ? 95.551 81.555 121.721 1.00 21.18 659 VAL B N 1
ATOM 10925 C CA . VAL B 1 659 ? 96.762 82.282 122.070 1.00 20.74 659 VAL B CA 1
ATOM 10926 C C . VAL B 1 659 ? 97.667 82.337 120.855 1.00 21.56 659 VAL B C 1
ATOM 10927 O O . VAL B 1 659 ? 97.923 81.317 120.213 1.00 22.65 659 VAL B O 1
ATOM 10931 N N . ILE B 1 660 ? 98.150 83.528 120.536 1.00 21.12 660 ILE B N 1
ATOM 10932 C CA . ILE B 1 660 ? 99.034 83.683 119.396 1.00 24.00 660 ILE B CA 1
ATOM 10933 C C . ILE B 1 660 ? 100.282 84.464 119.795 1.00 22.07 660 ILE B C 1
ATOM 10934 O O . ILE B 1 660 ? 100.202 85.585 120.294 1.00 21.30 660 ILE B O 1
ATOM 10939 N N . HIS B 1 661 ? 101.437 83.848 119.583 1.00 20.40 661 HIS B N 1
ATOM 10940 C CA . HIS B 1 661 ? 102.700 84.472 119.920 1.00 19.22 661 HIS B CA 1
ATOM 10941 C C . HIS B 1 661 ? 103.380 84.979 118.660 1.00 19.23 661 HIS B C 1
ATOM 10942 O O . HIS B 1 661 ? 103.577 84.234 117.700 1.00 18.42 661 HIS B O 1
ATOM 10949 N N . HIS B 1 662 ? 103.719 86.264 118.665 1.00 20.24 662 HIS B N 1
ATOM 10950 C CA . HIS B 1 662 ? 104.363 86.885 117.520 1.00 21.10 662 HIS B CA 1
ATOM 10951 C C . HIS B 1 662 ? 105.762 87.344 117.918 1.00 20.98 662 HIS B C 1
ATOM 10952 O O . HIS B 1 662 ? 105.926 88.099 118.879 1.00 21.69 662 HIS B O 1
ATOM 10959 N N . ALA B 1 663 ? 106.764 86.891 117.168 1.00 22.05 663 ALA B N 1
ATOM 10960 C CA . ALA B 1 663 ? 108.157 87.222 117.458 1.00 23.38 663 ALA B CA 1
ATOM 10961 C C . ALA B 1 663 ? 108.842 88.095 116.408 1.00 24.28 663 ALA B C 1
ATOM 10962 O O . ALA B 1 663 ? 110.069 88.087 116.285 1.00 24.92 663 ALA B O 1
ATOM 10964 N N . SER B 1 664 ? 108.051 88.838 115.645 1.00 24.34 664 SER B N 1
ATOM 10965 C CA . SER B 1 664 ? 108.598 89.728 114.635 1.00 24.97 664 SER B CA 1
ATOM 10966 C C . SER B 1 664 ? 107.922 91.082 114.835 1.00 25.16 664 SER B C 1
ATOM 10967 O O . SER B 1 664 ? 106.750 91.150 115.196 1.00 24.94 664 SER B O 1
ATOM 10970 N N . PRO B 1 665 ? 108.659 92.180 114.615 1.00 26.20 665 PRO B N 1
ATOM 10971 C CA . PRO B 1 665 ? 108.118 93.531 114.785 1.00 27.84 665 PRO B CA 1
ATOM 10972 C C . PRO B 1 665 ? 107.079 93.961 113.752 1.00 29.96 665 PRO B C 1
ATOM 10973 O O . PRO B 1 665 ? 106.379 94.954 113.952 1.00 28.79 665 PRO B O 1
ATOM 10977 N N . ASP B 1 666 ? 106.976 93.227 112.651 1.00 31.20 666 ASP B N 1
ATOM 10978 C CA . ASP B 1 666 ? 106.009 93.584 111.622 1.00 34.34 666 ASP B CA 1
ATOM 10979 C C . ASP B 1 666 ? 104.584 93.403 112.122 1.00 35.06 666 ASP B C 1
ATOM 10980 O O . ASP B 1 666 ? 104.346 92.836 113.191 1.00 34.31 666 ASP B O 1
ATOM 10985 N N . SER B 1 667 ? 103.634 93.895 111.339 1.00 35.19 667 SER B N 1
ATOM 10986 C CA . SER B 1 667 ? 102.229 93.794 111.685 1.00 36.26 667 SER B CA 1
ATOM 10987 C C . SER B 1 667 ? 101.536 92.903 110.659 1.00 37.57 667 SER B C 1
ATOM 10988 O O . SER B 1 667 ? 101.833 92.982 109.466 1.00 37.97 667 SER B O 1
ATOM 10991 N N . VAL B 1 668 ? 100.626 92.047 111.118 1.00 37.42 668 VAL B N 1
ATOM 10992 C CA . VAL B 1 668 ? 99.914 91.152 110.209 1.00 37.58 668 VAL B CA 1
ATOM 10993 C C . VAL B 1 668 ? 98.506 90.838 110.687 1.00 36.95 668 VAL B C 1
ATOM 10994 O O . VAL B 1 668 ? 98.159 91.087 111.844 1.00 36.42 668 VAL B O 1
ATOM 10998 N N . GLU B 1 669 ? 97.698 90.293 109.784 1.00 36.01 669 GLU B N 1
ATOM 10999 C CA . GLU B 1 669 ? 96.331 89.910 110.112 1.00 36.48 669 GLU B CA 1
ATOM 11000 C C . GLU B 1 669 ? 96.271 88.387 110.217 1.00 34.52 669 GLU B C 1
ATOM 11001 O O . GLU B 1 669 ? 96.833 87.675 109.385 1.00 35.64 669 GLU B O 1
ATOM 11007 N N . TRP B 1 670 ? 95.598 87.896 111.250 1.00 31.39 670 TRP B N 1
ATOM 11008 C CA . TRP B 1 670 ? 95.474 86.464 111.477 1.00 28.94 670 TRP B CA 1
ATOM 11009 C C . TRP B 1 670 ? 94.004 86.048 111.423 1.00 28.78 670 TRP B C 1
ATOM 11010 O O . TRP B 1 670 ? 93.158 86.656 112.076 1.00 28.87 670 TRP B O 1
ATOM 11021 N N . ARG B 1 671 ? 93.707 85.009 110.648 1.00 29.33 671 ARG B N 1
ATOM 11022 C CA . ARG B 1 671 ? 92.333 84.525 110.499 1.00 30.32 671 ARG B CA 1
ATOM 11023 C C . ARG B 1 671 ? 91.927 83.516 111.562 1.00 28.12 671 ARG B C 1
ATOM 11024 O O . ARG B 1 671 ? 92.601 82.508 111.753 1.00 27.09 671 ARG B O 1
ATOM 11032 N N . LEU B 1 672 ? 90.823 83.790 112.252 1.00 27.99 672 LEU B N 1
ATOM 11033 C CA . LEU B 1 672 ? 90.329 82.871 113.266 1.00 28.38 672 LEU B CA 1
ATOM 11034 C C . LEU B 1 672 ? 89.774 81.637 112.551 1.00 28.73 672 LEU B C 1
ATOM 11035 O O . LEU B 1 672 ? 89.429 81.706 111.375 1.00 28.75 672 LEU B O 1
ATOM 11040 N N . PRO B 1 673 ? 89.694 80.493 113.253 1.00 28.37 673 PRO B N 1
ATOM 11041 C CA . PRO B 1 673 ? 89.189 79.236 112.688 1.00 28.11 673 PRO B CA 1
ATOM 11042 C C . PRO B 1 673 ? 87.671 79.148 112.507 1.00 28.87 673 PRO B C 1
ATOM 11043 O O . PRO B 1 673 ? 87.153 78.109 112.105 1.00 27.54 673 PRO B O 1
ATOM 11047 N N . ASN B 1 674 ? 86.966 80.230 112.815 1.00 29.45 674 ASN B N 1
ATOM 11048 C CA . ASN B 1 674 ? 85.516 80.273 112.660 1.00 31.16 674 ASN B CA 1
ATOM 11049 C C . ASN B 1 674 ? 85.077 81.726 112.557 1.00 33.09 674 ASN B C 1
ATOM 11050 O O . ASN B 1 674 ? 85.915 82.627 112.538 1.00 33.94 674 ASN B O 1
ATOM 11055 N N . ASP B 1 675 ? 83.772 81.959 112.479 1.00 33.13 675 ASP B N 1
ATOM 11056 C CA . ASP B 1 675 ? 83.261 83.318 112.360 1.00 34.71 675 ASP B CA 1
ATOM 11057 C C . ASP B 1 675 ? 82.549 83.780 113.628 1.00 34.81 675 ASP B C 1
ATOM 11058 O O . ASP B 1 675 ? 81.834 84.778 113.623 1.00 37.23 675 ASP B O 1
ATOM 11063 N N . ILE B 1 676 ? 82.759 83.057 114.718 1.00 34.59 676 ILE B N 1
ATOM 11064 C CA . ILE B 1 676 ? 82.139 83.404 115.989 1.00 34.17 676 ILE B CA 1
ATOM 11065 C C . ILE B 1 676 ? 82.851 84.599 116.622 1.00 34.20 676 ILE B C 1
ATOM 11066 O O . ILE B 1 676 ? 84.065 84.751 116.488 1.00 33.18 676 ILE B O 1
ATOM 11071 N N . PRO B 1 677 ? 82.098 85.477 117.298 1.00 33.84 677 PRO B N 1
ATOM 11072 C CA . PRO B 1 677 ? 82.706 86.650 117.940 1.00 34.23 677 PRO B CA 1
ATOM 11073 C C . PRO B 1 677 ? 83.502 86.251 119.187 1.00 32.95 677 PRO B C 1
ATOM 11074 O O . PRO B 1 677 ? 82.993 85.528 120.043 1.00 31.97 677 PRO B O 1
ATOM 11078 N N . TYR B 1 678 ? 84.745 86.722 119.277 1.00 32.03 678 TYR B N 1
ATOM 11079 C CA . TYR B 1 678 ? 85.608 86.433 120.422 1.00 31.24 678 TYR B CA 1
ATOM 11080 C C . TYR B 1 678 ? 85.961 87.712 121.171 1.00 31.32 678 TYR B C 1
ATOM 11081 O O . TYR B 1 678 ? 85.834 88.812 120.635 1.00 32.57 678 TYR B O 1
ATOM 11090 N N . ARG B 1 679 ? 86.416 87.555 122.410 1.00 31.10 679 ARG B N 1
ATOM 11091 C CA . ARG B 1 679 ? 86.826 88.684 123.236 1.00 30.69 679 ARG B CA 1
ATOM 11092 C C . ARG B 1 679 ? 88.340 88.858 123.117 1.00 29.46 679 ARG B C 1
ATOM 11093 O O . ARG B 1 679 ? 89.095 87.894 123.279 1.00 26.63 679 ARG B O 1
ATOM 11101 N N . LEU B 1 680 ? 88.780 90.078 122.819 1.00 28.04 680 LEU B N 1
ATOM 11102 C CA . LEU B 1 680 ? 90.206 90.362 122.705 1.00 29.56 680 LEU B CA 1
ATOM 11103 C C . LEU B 1 680 ? 90.677 90.758 124.096 1.00 30.29 680 LEU B C 1
ATOM 11104 O O . LEU B 1 680 ? 90.548 91.910 124.514 1.00 30.26 680 LEU B O 1
ATOM 11109 N N . LEU B 1 681 ? 91.225 89.790 124.813 1.00 29.78 681 LEU B N 1
ATOM 11110 C CA . LEU B 1 681 ? 91.682 90.018 126.175 1.00 29.50 681 LEU B CA 1
ATOM 11111 C C . LEU B 1 681 ? 93.096 90.585 126.276 1.00 28.28 681 LEU B C 1
ATOM 11112 O O . LEU B 1 681 ? 93.411 91.303 127.226 1.00 27.12 681 LEU B O 1
ATOM 11117 N N . CYS B 1 682 ? 93.935 90.291 125.290 1.00 26.13 682 CYS B N 1
ATOM 11118 C CA . CYS B 1 682 ? 95.318 90.750 125.333 1.00 25.93 682 CYS B CA 1
ATOM 11119 C C . CYS B 1 682 ? 95.946 90.869 123.950 1.00 25.26 682 CYS B C 1
ATOM 11120 O O . CYS B 1 682 ? 95.602 90.116 123.042 1.00 25.06 682 CYS B O 1
ATOM 11123 N N . ASP B 1 683 ? 96.861 91.821 123.793 1.00 24.97 683 ASP B N 1
ATOM 11124 C CA . ASP B 1 683 ? 97.572 92.006 122.527 1.00 26.38 683 ASP B CA 1
ATOM 11125 C C . ASP B 1 683 ? 99.006 92.435 122.849 1.00 25.97 683 ASP B C 1
ATOM 11126 O O . ASP B 1 683 ? 99.367 92.543 124.019 1.00 26.89 683 ASP B O 1
ATOM 11131 N N . PRO B 1 684 ? 99.848 92.670 121.828 1.00 26.97 684 PRO B N 1
ATOM 11132 C CA . PRO B 1 684 ? 101.229 93.080 122.105 1.00 26.71 684 PRO B CA 1
ATOM 11133 C C . PRO B 1 684 ? 101.404 94.236 123.092 1.00 28.42 684 PRO B C 1
ATOM 11134 O O . PRO B 1 684 ? 102.447 94.353 123.733 1.00 28.37 684 PRO B O 1
ATOM 11138 N N . SER B 1 685 ? 100.391 95.088 123.222 1.00 30.26 685 SER B N 1
ATOM 11139 C CA . SER B 1 685 ? 100.486 96.224 124.136 1.00 31.20 685 SER B CA 1
ATOM 11140 C C . SER B 1 685 ? 100.110 95.840 125.563 1.00 31.62 685 SER B C 1
ATOM 11141 O O . SER B 1 685 ? 100.219 96.652 126.481 1.00 32.33 685 SER B O 1
ATOM 11144 N N . GLY B 1 686 ? 99.674 94.600 125.752 1.00 30.77 686 GLY B N 1
ATOM 11145 C CA . GLY B 1 686 ? 99.294 94.159 127.080 1.00 30.29 686 GLY B CA 1
ATOM 11146 C C . GLY B 1 686 ? 97.833 93.766 127.172 1.00 30.96 686 GLY B C 1
ATOM 11147 O O . GLY B 1 686 ? 97.109 93.792 126.174 1.00 30.27 686 GLY B O 1
ATOM 11148 N N . PHE B 1 687 ? 97.400 93.397 128.374 1.00 31.00 687 PHE B N 1
ATOM 11149 C CA . PHE B 1 687 ? 96.019 92.997 128.604 1.00 31.93 687 PHE B CA 1
ATOM 11150 C C . PHE B 1 687 ? 95.070 94.178 128.450 1.00 35.28 687 PHE B C 1
ATOM 11151 O O . PHE B 1 687 ? 95.438 95.327 128.706 1.00 35.78 687 PHE B O 1
ATOM 11159 N N . GLN B 1 688 ? 93.842 93.885 128.039 1.00 36.90 688 GLN B N 1
ATOM 11160 C CA . GLN B 1 688 ? 92.833 94.914 127.848 1.00 39.81 688 GLN B CA 1
ATOM 11161 C C . GLN B 1 688 ? 91.925 94.982 129.068 1.00 41.60 688 GLN B C 1
ATOM 11162 O O . GLN B 1 688 ? 91.344 93.978 129.473 1.00 41.30 688 GLN B O 1
ATOM 11168 N N . GLU B 1 689 ? 91.812 96.173 129.647 1.00 45.03 689 GLU B N 1
ATOM 11169 C CA . GLU B 1 689 ? 90.985 96.388 130.830 1.00 49.28 689 GLU B CA 1
ATOM 11170 C C . GLU B 1 689 ? 89.584 95.797 130.677 1.00 50.24 689 GLU B C 1
ATOM 11171 O O . GLU B 1 689 ? 89.079 95.121 131.577 1.00 51.61 689 GLU B O 1
ATOM 11177 N N . ASP B 1 690 ? 88.954 96.063 129.540 1.00 49.71 690 ASP B N 1
ATOM 11178 C CA . ASP B 1 690 ? 87.622 95.546 129.270 1.00 50.57 690 ASP B CA 1
ATOM 11179 C C . ASP B 1 690 ? 87.584 95.033 127.833 1.00 49.18 690 ASP B C 1
ATOM 11180 O O . ASP B 1 690 ? 87.322 95.786 126.893 1.00 48.80 690 ASP B O 1
ATOM 11185 N N . PRO B 1 691 ? 87.856 93.732 127.651 1.00 46.83 691 PRO B N 1
ATOM 11186 C CA . PRO B 1 691 ? 87.874 93.066 126.348 1.00 45.55 691 PRO B CA 1
ATOM 11187 C C . PRO B 1 691 ? 86.691 93.379 125.438 1.00 44.59 691 PRO B C 1
ATOM 11188 O O . PRO B 1 691 ? 85.533 93.260 125.833 1.00 42.92 691 PRO B O 1
ATOM 11192 N N . THR B 1 692 ? 87.008 93.790 124.216 1.00 44.67 692 THR B N 1
ATOM 11193 C CA . THR B 1 692 ? 86.001 94.096 123.211 1.00 45.36 692 THR B CA 1
ATOM 11194 C C . THR B 1 692 ? 85.887 92.838 122.353 1.00 44.59 692 THR B C 1
ATOM 11195 O O . THR B 1 692 ? 86.650 91.891 122.538 1.00 45.52 692 THR B O 1
ATOM 11199 N N . GLU B 1 693 ? 84.944 92.815 121.420 1.00 43.69 693 GLU B N 1
ATOM 11200 C CA . GLU B 1 693 ? 84.788 91.642 120.573 1.00 42.91 693 GLU B CA 1
ATOM 11201 C C . GLU B 1 693 ? 85.345 91.845 119.177 1.00 41.86 693 GLU B C 1
ATOM 11202 O O . GLU B 1 693 ? 85.278 92.940 118.624 1.00 41.76 693 GLU B O 1
ATOM 11208 N N . ILE B 1 694 ? 85.913 90.781 118.620 1.00 40.66 694 ILE B N 1
ATOM 11209 C CA . ILE B 1 694 ? 86.464 90.814 117.271 1.00 39.99 694 ILE B CA 1
ATOM 11210 C C . ILE B 1 694 ? 85.944 89.592 116.522 1.00 39.14 694 ILE B C 1
ATOM 11211 O O . ILE B 1 694 ? 85.605 88.579 117.136 1.00 39.44 694 ILE B O 1
ATOM 11216 N N . LYS B 1 695 ? 85.870 89.686 115.200 1.00 39.30 695 LYS B N 1
ATOM 11217 C CA . LYS B 1 695 ? 85.363 88.581 114.398 1.00 39.52 695 LYS B CA 1
ATOM 11218 C C . LYS B 1 695 ? 86.243 88.251 113.211 1.00 37.86 695 LYS B C 1
ATOM 11219 O O . LYS B 1 695 ? 86.921 89.117 112.665 1.00 37.61 695 LYS B O 1
ATOM 11225 N N . LYS B 1 696 ? 86.209 86.981 112.822 1.00 37.19 696 LYS B N 1
ATOM 11226 C CA . LYS B 1 696 ? 86.945 86.467 111.676 1.00 36.76 696 LYS B CA 1
ATOM 11227 C C . LYS B 1 696 ? 88.451 86.702 111.660 1.00 36.04 696 LYS B C 1
ATOM 11228 O O . LYS B 1 696 ? 89.225 85.750 111.550 1.00 36.45 696 LYS B O 1
ATOM 11234 N N . THR B 1 697 ? 88.872 87.958 111.751 1.00 34.80 697 THR B N 1
ATOM 11235 C CA . THR B 1 697 ? 90.294 88.266 111.740 1.00 33.19 697 THR B CA 1
ATOM 11236 C C . THR B 1 697 ? 90.685 89.143 112.922 1.00 32.79 697 THR B C 1
ATOM 11237 O O . THR B 1 697 ? 89.841 89.784 113.551 1.00 31.85 697 THR B O 1
ATOM 11241 N N . VAL B 1 698 ? 91.978 89.156 113.222 1.00 30.96 698 VAL B N 1
ATOM 11242 C CA . VAL B 1 698 ? 92.502 89.956 114.318 1.00 30.87 698 VAL B CA 1
ATOM 11243 C C . VAL B 1 698 ? 93.880 90.462 113.909 1.00 29.56 698 VAL B C 1
ATOM 11244 O O . VAL B 1 698 ? 94.643 89.748 113.258 1.00 28.65 698 VAL B O 1
ATOM 11248 N N . ALA B 1 699 ? 94.191 91.701 114.266 1.00 29.81 699 ALA B N 1
ATOM 11249 C CA . ALA B 1 699 ? 95.487 92.272 113.914 1.00 30.10 699 ALA B CA 1
ATOM 11250 C C . ALA B 1 699 ? 96.550 91.891 114.941 1.00 29.52 699 ALA B C 1
ATOM 11251 O O . ALA B 1 699 ? 96.337 92.023 116.142 1.00 31.91 699 ALA B O 1
ATOM 11253 N N . VAL B 1 700 ? 97.688 91.404 114.462 1.00 28.31 700 VAL B N 1
ATOM 11254 C CA . VAL B 1 700 ? 98.791 91.021 115.338 1.00 27.64 700 VAL B CA 1
ATOM 11255 C C . VAL B 1 700 ? 99.918 91.993 115.012 1.00 28.17 700 VAL B C 1
ATOM 11256 O O . VAL B 1 700 ? 100.705 91.763 114.094 1.00 26.65 700 VAL B O 1
ATOM 11260 N N . ASN B 1 701 ? 99.978 93.083 115.772 1.00 28.42 701 ASN B N 1
ATOM 11261 C CA . ASN B 1 701 ? 100.964 94.134 115.547 1.00 28.83 701 ASN B CA 1
ATOM 11262 C C . ASN B 1 701 ? 102.246 94.028 116.368 1.00 27.50 701 ASN B C 1
ATOM 11263 O O . ASN B 1 701 ? 102.252 94.304 117.564 1.00 28.23 701 ASN B O 1
ATOM 11268 N N . GLY B 1 702 ? 103.334 93.645 115.712 1.00 28.00 702 GLY B N 1
ATOM 11269 C CA . GLY B 1 702 ? 104.614 93.549 116.386 1.00 26.87 702 GLY B CA 1
ATOM 11270 C C . GLY B 1 702 ? 104.805 92.387 117.340 1.00 27.16 702 GLY B C 1
ATOM 11271 O O . GLY B 1 702 ? 104.007 91.452 117.386 1.00 27.14 702 GLY B O 1
ATOM 11272 N N . ILE B 1 703 ? 105.884 92.463 118.111 1.00 24.35 703 ILE B N 1
ATOM 11273 C CA . ILE B 1 703 ? 106.237 91.432 119.072 1.00 22.60 703 ILE B CA 1
ATOM 11274 C C . ILE B 1 703 ? 105.327 91.437 120.295 1.00 22.43 703 ILE B C 1
ATOM 11275 O O . ILE B 1 703 ? 105.127 92.467 120.943 1.00 21.65 703 ILE B O 1
ATOM 11280 N N . GLY B 1 704 ? 104.777 90.270 120.611 1.00 21.55 704 GLY B N 1
ATOM 11281 C CA . GLY B 1 704 ? 103.897 90.174 121.755 1.00 19.68 704 GLY B CA 1
ATOM 11282 C C . GLY B 1 704 ? 102.946 89.005 121.658 1.00 20.44 704 GLY B C 1
ATOM 11283 O O . GLY B 1 704 ? 103.108 88.121 120.818 1.00 19.59 704 GLY B O 1
ATOM 11284 N N . THR B 1 705 ? 101.937 89.010 122.517 1.00 21.09 705 THR B N 1
ATOM 11285 C CA . THR B 1 705 ? 100.971 87.929 122.545 1.00 21.22 705 THR B CA 1
ATOM 11286 C C . THR B 1 705 ? 99.540 88.445 122.461 1.00 23.57 705 THR B C 1
ATOM 11287 O O . THR B 1 705 ? 99.186 89.444 123.089 1.00 24.37 705 THR B O 1
ATOM 11291 N N . VAL B 1 706 ? 98.724 87.771 121.661 1.00 23.26 706 VAL B N 1
ATOM 11292 C CA . VAL B 1 706 ? 97.320 88.126 121.539 1.00 23.29 706 VAL B CA 1
ATOM 11293 C C . VAL B 1 706 ? 96.574 86.948 122.145 1.00 22.86 706 VAL B C 1
ATOM 11294 O O . VAL B 1 706 ? 96.912 85.792 121.883 1.00 20.48 706 VAL B O 1
ATOM 11298 N N . ILE B 1 707 ? 95.585 87.244 122.979 1.00 22.11 707 ILE B N 1
ATOM 11299 C CA . ILE B 1 707 ? 94.786 86.210 123.617 1.00 21.64 707 ILE B CA 1
ATOM 11300 C C . ILE B 1 707 ? 93.312 86.508 123.357 1.00 24.06 707 ILE B C 1
ATOM 11301 O O . ILE B 1 707 ? 92.824 87.600 123.665 1.00 22.97 707 ILE B O 1
ATOM 11306 N N . LEU B 1 708 ? 92.618 85.529 122.782 1.00 23.63 708 LEU B N 1
ATOM 11307 C CA . LEU B 1 708 ? 91.202 85.646 122.464 1.00 24.03 708 LEU B CA 1
ATOM 11308 C C . LEU B 1 708 ? 90.460 84.571 123.233 1.00 25.51 708 LEU B C 1
ATOM 11309 O O . LEU B 1 708 ? 91.008 83.493 123.478 1.00 25.66 708 LEU B O 1
ATOM 11314 N N . TYR B 1 709 ? 89.216 84.848 123.613 1.00 25.73 709 TYR B N 1
ATOM 11315 C CA . TYR B 1 709 ? 88.441 83.850 124.333 1.00 28.37 709 TYR B CA 1
ATOM 11316 C C . TYR B 1 709 ? 86.946 83.927 124.063 1.00 29.72 709 TYR B C 1
ATOM 11317 O O . TYR B 1 709 ? 86.411 84.968 123.671 1.00 28.57 709 TYR B O 1
ATOM 11326 N N . LEU B 1 710 ? 86.284 82.798 124.275 1.00 32.58 710 LEU B N 1
ATOM 11327 C CA . LEU B 1 710 ? 84.849 82.677 124.080 1.00 34.45 710 LEU B CA 1
ATOM 11328 C C . LEU B 1 710 ? 84.276 82.220 125.419 1.00 36.28 710 LEU B C 1
ATOM 11329 O O . LEU B 1 710 ? 84.599 81.134 125.898 1.00 36.42 710 LEU B O 1
ATOM 11334 N N . ALA B 1 711 ? 83.442 83.053 126.032 1.00 39.42 711 ALA B N 1
ATOM 11335 C CA . ALA B 1 711 ? 82.843 82.714 127.319 1.00 42.74 711 ALA B CA 1
ATOM 11336 C C . ALA B 1 711 ? 81.986 81.457 127.213 1.00 45.23 711 ALA B C 1
ATOM 11337 O O . ALA B 1 711 ? 81.496 81.120 126.136 1.00 45.27 711 ALA B O 1
ATOM 11339 N N . SER B 1 712 ? 81.806 80.763 128.334 1.00 48.07 712 SER B N 1
ATOM 11340 C CA . SER B 1 712 ? 81.003 79.544 128.350 1.00 50.87 712 SER B CA 1
ATOM 11341 C C . SER B 1 712 ? 79.508 79.856 128.441 1.00 51.94 712 SER B C 1
ATOM 11342 O O . SER B 1 712 ? 79.157 81.030 128.695 1.00 52.05 712 SER B O 1
#

Sequence (1424 aa):
MVSIRRSFEAYVDDMNIITVLIPAEQKEIMTPPFRLETEITDFPLAVREEYSLEAKYKYVCVSDHPVTFGKIHCVRASSGHKTDLQIGAVIRTAAFDDEFYYDGELGAVYTADHTVFKVWAPAATSAAVKLSHPNKSGRTFQMTRLEKGVYAVTVTGDLHGYEYLFCICNNSEWMETVDQYAKAVTVNGEKGVVLRPDQMKWTAPLKPFSHPVDAVIYETHLRDFSIHENSGMINKGKYLALTETDTQTANGSSSGLAYVKELGVTHVELLPVNDFAGVDEEKPLDAYNWGYNPLHFFAPEGSYASNPHDPQTRKTELKQMINTLHQHGLRVILDVVFNHVYKRENSPFEKTVPGYFFRHDECGKPSNGTGVGNDIASERRMARKFIADCVVYWLEEYNVDGFRFDLLGILDIDTVLYMKEKATKAKPGILLFGEGWDLATPLPHEQKAALANAPRMPGIGFFNDMFRDAVKGNTFHLKATGFALGNGESAQAVMHGIAGSSGWKALAPIVPEPSQSINYVESHDNHTFWDKMSFALPQENDSRKRSRQRLAVAIILLAQGVPFIHSGQEFFRTKQGVENSYQSSDSINQLDWDRRETFKEDVHYIRRLISLRKAHPAFRLRSAADIQRHLECLTLKEHLIAYRLYDLDEVDEWKDIIVIHHASPDSVEWRLPNDIPYRLLCDPSGFQEDPTEIKKTVAVNGIGTVILYLASMVSIRRSFEAYVDDMNIITVLIPAEQKEIMTPPFRLETEITDFPLAVREEYSLEAKYKYVCVSDHPVTFGKIHCVRASSGHKTDLQIGAVIRTAAFDDEFYYDGELGAVYTADHTVFKVWAPAATSAAVKLSHPNKSGRTFQMTRLEKGVYAVTVTGDLHGYEYLFCICNNSEWMETVDQYAKAVTVNGEKGVVLRPDQMKWTAPLKPFSHPVDAVIYETHLRDFSIHENSGMINKGKYLALTETDTQTANGSSSGLAYVKELGVTHVELLPVNDFAGVDEEKPLDAYNWGYNPLHFFAPEGSYASNPHDPQTRKTELKQMINTLHQHGLRVILDVVFNHVYKRENSPFEKTVPGYFFRHDECGKPSNGTGVGNDIASERRMARKFIADCVVYWLEEYNVDGFRFDLLGILDIDTVLYMKEKATKAKPGILLFGEGWDLATPLPHEQKAALANAPRMPGIGFFNDMFRDAVKGNTFHLKATGFALGNGESAQAVMHGIAGSSGWKALAPIVPEPSQSINYVESHDNHTFWDKMSFALPQENDSRKRSRQRLAVAIILLAQGVPFIHSGQEFFRTKQGVENSYQSSDSINQLDWDRRETFKEDVHYIRRLISLRKAHPAFRLRSAADIQRHLECLTLKEHLIAYRLYDLDEVDEWKDIIVIHHASPDSVEWRLPNDIPYRLLCDPSGFQEDPTEIKKTVAVNGIGTVILYLAS

Foldseek 3Di:
DDDDDFQWAWEDQAQWKIKTKHFQVCDVQQADQKWKDFVVDIGTWAFPDWQDDDGITMTITGHPHTDAALTWMWMAGPNGGIATHAYHNRLADPVLLVQQQDDDDAAWDFDQFKIKHKDAFRRFNWKWKWKDAVPDDIDIGTWPQDGSRMTMDIGTHGQARIWMWMWTHGRNDTDIGEGLQQQWAAFLRPTGGDHDQPPDDQPQDDDFDDFQLLFAEEEDELQQQFQDPQQQFDLHSALQRQLDPQGAGPVRHGHHVRLVLLLQGAEYEYQAFAAADFARLVHRQVWFFSGLAAAHLNYTHQNRFPDRRDGCRNLVSNLSSQSSCSNSNHAYAYEDELFDHHPCCRHPVCSRYNPNQWAADPVRHADQQVVRGTTGACVRSVSLVSVLVSLLSCCVSRVHAEYEYEQQQSHFPVSLVVSLVSNCVSGPNGAAEYAQDNTPTPDPSCGGSHLVNLVSVPRYAHECVQLLCQQANDQVDLQGGHLLLQFLVSLVSLVCQLLLQCDDVVDHRSHPWQSRYEFDNAELAFFGSLLSSCRNCVPDDPVLSLLSLLLSLLSQLLGEHRYHHYQLSLLSDGQPNDTHVRIPHSVRRHNDVVSCVVVVVSSVQSSVSSVVSNQFCLSYDGGSVVSVVFKAWDDRGSFKTKIKGAPCPVGTQFHIKMKMFGNFQAKDKDFDPAFDWWWWQAASVGGDPGTDIDGRMDMHHGGHMIMITHGD/DDDDDFQWAWEDQAQFKIKTKHFQVCDVQQADQKWKDFPPDIGTWAFPDWQDDDGITMTITGHPHTDQALTWMWMAGPNGGIDTYAYHNHLADPVLLVQQQDPDDAAWDDDQFKIKHKDQQRNFNWKWKWKDAPPDDIDIGTWPQDGRRMTMDIGGHGQARIWMWMWTHHSNDTDTGEGLQQQWAAFLRPTGGDHDQDDDDFDDDDDFADAQLLAAEEEDELQQQFQDPQQQADLHSALQRQLDPQGGGPVRHGHHVRLCLLLQGAEYEYQAFAAADFARLVHRQVWFFSGLAAQHLNYTHQNRFPHSRRGCRNLNSNLSSQRSCVVSNHAYEYEDELFDHHPPCRHNCCSRYNPNQWDADPVRHAWQQVVRRTTTQCVRSVSLVSLLVSLLNCCVSRVHAEYEYEQQQSHFLVSVQVSVVSNCVSPPNGQAEYAQDHTPDPDPRCGGRHLVNQVSPPRYAHEPVQLQCQQANNQVDLQGGHQLLQFQVSQVSLVCQLLQQCDDDPDHRSHPWQSRYEYDNAELAFFGSLLSSCRNPVPDDPVLSLLSLLLSLLSQLLGEHRYYHYQLSLLSDGQPNDTNCRIPHSVRRHNDSVSCVVVVVSSVQSSVSSVVSNQFCLSHDGGSVVSVVFKDWDDTGRFKTKIKGACCVVPHQFHIKIKMFGNFQAKDKDFDPDFDWKWWQAASVGGDPGTDIDGGIDMHHGGHMIMITHGD

Radius of gyration: 41.4 Å; Cα contacts (8 Å, |Δi|>4): 3452; chains: 2; bounding box: 121×81×118 Å

CATH classification: 2.60.40.2320 (+3 more: 2.60.40.10, 3.20.20.80, 2.60.40.1180)

Solvent-accessible surface area: 54810 Å² total; per-residue (Å²): 241,145,98,88,232,72,43,3,46,0,48,6,44,52,34,53,20,0,9,0,24,0,34,57,129,35,80,144,89,10,34,44,102,0,86,18,26,22,144,177,55,71,92,68,11,63,54,142,47,84,51,75,57,186,58,74,23,37,8,16,0,33,6,128,53,84,10,87,32,10,132,104,14,42,0,84,0,53,49,27,66,100,8,23,20,20,25,13,40,0,5,69,31,70,51,0,3,90,91,16,37,41,106,27,104,14,1,29,45,43,56,68,92,52,0,37,0,29,9,8,0,0,7,0,36,34,0,9,0,70,6,24,44,85,158,110,77,50,135,74,59,144,8,88,64,94,141,94,1,2,5,10,30,82,15,116,31,72,9,55,19,38,26,3,11,2,15,0,10,11,36,47,96,130,63,84,8,13,5,25,14,1,82,1,0,19,24,50,7,114,65,0,5,4,26,110,91,44,124,49,129,68,91,12,114,45,129,81,28,78,35,41,0,26,0,8,0,0,1,5,5,2,16,5,0,0,32,12,153,21,0,34,2,151,43,74,6,47,0,36,0,3,32,27,77,124,17,99,2,95,82,38,13,20,0,0,2,25,2,0,102,65,3,32,6,31,1,1,0,1,4,0,2,8,1,4,16,39,11,51,7,92,109,36,135,95,44,8,13,11,0,32,34,2,49,12,10,3,0,0,0,0,9,6,0,68,53,14,98,63,24,35,27,0,12,49,11,0,3,79,0,0,15,16,0,6,102,61,36,1,24,0,0,2,1,11,1,4,0,7,6,82,110,58,87,90,4,21,6,29,39,2,0,32,9,0,4,0,7,37,45,54,76,35,127,39,10,80,10,16,55,89,44,3,0,5,2,0,43,33,86,5,1,50,12,5,2,0,36,1,0,29,22,4,5,119,50,0,29,0,7,0,0,8,5,14,20,1,0,0,3,4,3,76,0,3,47,72,3,39,117,71,0,52,175,42,40,77,32,18,9,6,2,0,13,8,113,98,34,92,6,58,15,27,37,26,50,16,0,2,49,90,23,1,93,122,0,78,55,1,4,2,13,2,36,53,0,26,36,6,0,6,0,57,30,167,102,81,130,30,36,0,0,0,9,23,44,20,167,19,2,71,27,0,0,3,0,0,6,0,0,20,23,30,175,102,52,78,82,40,3,50,65,0,29,8,0,4,0,12,1,3,16,7,43,50,17,0,0,26,6,6,0,33,79,13,16,80,170,38,84,77,64,106,20,58,11,12,4,50,2,0,10,0,0,4,2,1,0,1,0,2,0,2,11,5,1,0,11,6,0,3,9,33,2,126,25,41,83,76,0,97,110,23,62,29,83,33,0,48,0,47,0,65,45,14,27,95,40,82,125,18,6,86,22,7,91,77,0,3,58,12,4,166,61,6,50,0,0,38,10,118,28,27,56,45,6,134,135,25,10,66,39,51,25,71,125,106,42,10,0,0,0,29,0,61,100,2,139,164,52,14,123,30,111,7,0,0,0,0,0,4,0,8,64,74,74,59,126,19,127,6,68,39,86,82,51,2,93,13,10,0,31,30,106,9,31,53,149,118,33,71,85,32,125,106,58,11,41,0,85,14,12,8,0,0,0,0,27,31,53,133,229,125,101,86,234,74,41,3,41,0,48,4,45,49,26,47,27,0,9,0,25,0,33,51,136,48,78,150,91,10,41,41,96,0,76,11,26,29,143,135,38,74,93,74,13,64,53,149,78,82,93,78,77,177,50,76,25,43,8,13,0,41,5,132,42,81,11,84,21,12,83,110,12,40,0,77,0,52,49,35,64,98,7,22,24,21,27,14,38,0,4,85,34,78,49,0,12,86,88,15,36,39,107,26,105,14,1,30,44,37,56,75,98,54,0,36,0,30,10,8,0,0,8,0,45,22,0,9,0,75,4,29,30,106,125,99,87,48,138,72,58,134,9,88,61,95,146,92,1,1,5,12,32,80,14,117,29,62,10,55,20,32,33,4,14,2,15,0,10,7,42,49,94,131,65,89,8,12,5,25,14,0,80,1,0,19,26,48,8,115,66,0,5,5,26,104,108,36,169,38,170,77,47,78,123,45,131,86,28,75,34,42,0,27,0,8,0,0,1,4,6,3,16,4,2,0,34,12,147,20,0,33,2,152,43,68,4,51,0,37,0,3,33,25,73,121,16,97,4,90,124,39,11,22,0,0,2,27,1,1,102,70,4,32,6,29,0,1,0,0,5,0,3,9,1,5,17,38,10,57,6,97,107,38,135,96,45,7,13,9,0,34,33,2,51,12,10,3,0,0,0,0,8,5,0,69,53,16,97,64,24,36,26,0,14,42,14,0,7,73,0,0,12,15,0,8,102,61,38,2,22,0,0,3,2,10,0,3,0,6,7,79,107,53,95,85,5,21,7,29,41,1,0,27,11,0,3,1,4,40,56,165,97,41,122,41,7,80,10,18,52,85,45,3,0,6,0,0,52,32,87,6,2,50,9,5,2,0,32,1,0,28,22,5,6,130,48,0,33,0,6,0,0,7,3,14,29,0,0,0,1,8,3,80,0,1,43,73,2,34,116,74,0,53,177,45,49,83,31,18,7,8,2,0,8,4,71,88,39,96,8,57,22,70,102,97,84,15,0,0,26,69,15,0,94,116,0,79,53,1,4,1,6,2,48,48,0,27,34,7,0,6,1,61,37,176,104,63,141,32,36,1,0,0,8,25,48,14,120,18,3,43,30,0,0,3,0,0,6,0,0,20,28,27,138,104,55,77,81,44,2,50,66,0,26,8,0,4,0,6,0,2,14,6,45,55,21,0,0,33,6,5,0,45,78,15,16,71,165,38,87,78,69,100,19,58,12,10,4,50,2,0,9,0,0,4,1,0,0,0,0,1,0,2,10,5,0,0,10,8,0,3,10,44,2,123,25,42,100,80,0,94,109,23,61,28,71,25,0,51,0,49,0,60,54,14,15,97,42,93,122,18,6,90,25,8,91,82,0,4,56,12,2,165,57,5,48,0,0,40,9,116,28,27,72,57,9,144,120,25,9,26,32,38,24,22,125,74,31,15,0,0,0,2,0,23,63,0,76,168,60,10,119,24,87,9,0,0,0,0,0,4,1,9,60,67,70,61,120,20,128,6,9,25,91,82,51,2,91,20,13,0,36,27,102,12,30,51,175,111,28,89,96,37,123,106,58,10,44,0,83,12,12,8,1,0,0,0,27,35,58,93

Nearest PDB structures (foldseek):
  2e9b-assembly2_B  TM=9.964E-01  e=0.000E+00  Bacillus subtilis
  3wdi-assembly1_A  TM=9.795E-01  e=0.000E+00  Anoxybacillus sp. LM18-11
  3wdj-assembly1_A  TM=9.765E-01  e=3.341E-103  Anoxybacillus sp. LM18-11
  6jfj-assembly1_A  TM=9.529E-01  e=4.113E-84  Paenibacillus barengoltzii
  2wan-assembly1_A  TM=8.918E-01  e=8.253E-80  Bacillus acidopullulyticus

Organism: Bacillus subtilis (strain 168) (NCBI:txid224308)

Secondary structure (DSSP, 8-state):
------SSEEEEEETTEEEEEEEGGGTTTS-S-EEEEETTEEEEEEEEEEEE-SSEEEEEEE-SS---TTS--EEE-TTS-EEEPEE-GGGGSHHHHHHH---S--EEEE-SSEEEEEEE-TT-SEEEEEEE-TTS--EEEEPEE-GGGEEEEEEES--TT-EEEEEEEETTEEEEE--TT-SSB-GGG-SEE-------------PPPS-GGG--EEEE-HHHHHHSTTS--SSTTSGGGGG-TT-B-TTS-B-HHHHHHHHT-SEEEES--EEESSS-TTSGGG------SEEEEEEE-STTSS-SSSHHHHHHHHHHHHHHHHHTT-EEEEEE-TT--SSGGGSHHHHHSTTTSB-B-TTSSBP-TTSSS--B-TTSHHHHHHHHHHHHHHHHHH---EEEETTGGGSBHHHHHHHHHHHHHHSTT-EEEE-------SS-GGGB--GGGGGG-TT-EEE-HHHHHHHH--SSSTT---GGGT-GGGHHHHHHHHBTTS-BTTBPPSSSSGGGEEE-S--SSSS-HHHHHHHH-TT--HHHHHHHHHHHHHHHHTSBSEEEEETTGGGT---TT-S--TT--HHHHS--HHHHHHTHHHHHHHHHHHHHHHH-GGGG--SHHHHHHHEEEEEE-SSEEEEEE---TTT-SSSEEEEEEE-SSSEEEEE-SS-S-EEEEEETTEEEEEEEEE-SEEEEESSEEEEEEE--/------SSEEEEEETTEEEEEEEGGGTTTS-S-EEEE-SS-EEEEEEEEEEE-SSEEEEEEE-SSPP-TTS--EEE-TTS-EEEEEE-GGGGSHHHHHHH---S--EEEE-SSEEEEEEE-TT-SEEEEEEE-SSSPPEEEE-EE-GGGEEEEEEES--TT-EEEEEEEETTEEEEE--TT-S-B-GGG-SEE----------SPPPPP--GGG--EEEE-HHHHHHSTTS--SSTTSGGGGG--S-B-TTS-B-HHHHHHHHT-SEEEES--EEESSS-TTSGGG----S-SEEEEEEE-STTSS-TTSHHHHHHHHHHHHHHHHHTT-EEEEEE-TT--SSGGGSHHHHHSTTTSB-B-TTSSBP-SSSSS--B-TTSHHHHHHHHHHHHHHHHHH---EEEETTGGGSBHHHHHHHHHHHHHHSTT-EEEE-------SS-GGGB--GGGGGG-TT-EEE-HHHHHHHH--SSSTT---GGGT-GGGHHHHHHHHTTSS-BTTBPPSSSSGGGEEE-S--SSSS-HHHHHHHH-TTS-HHHHHHHHHHHHHHHHTSSSEEEEETTGGGT---TT-S--TT--HHHHS--HHHHHHTHHHHHHHHHHHHHHHH-GGG---SHHHHHHHEEEEEEETTEEEEEE---TTT-SEEEEEEEEE-SSSEEEEE-SSS--EEEEEETTEEEEEEEEE-SEEEEESSEEEEEEEE-